Protein AF-0000000085247518 (afdb_homodimer)

Radius of gyration: 34.72 Å; Cα contacts (8 Å, |Δi|>4): 1775; chains: 2; bounding box: 110×82×93 Å

Foldseek 3Di:
DDPPPPPPPPPPQPPVRVVCVVPVVPPPPPPPPDPPPPDDPPPPPPPPPPPPPPPPPAQDDDPVDWDDADDAFDQDWPDDFAFDPPCLVDLDQDALQVLLCLLVPQVQLQLQQVQLQQQLVVVVVVVDDDDDDRADSLNSLLLLLVLLVCLVPPDPDLLQQQDDPDPSHDDPNVVLDHSRHSVSSLVSGWRAHPVVVVVLVVQPPHPSRDPCRRQVSSQVSNLVSLLRGGAADQFKEKDKDFQAAPAPDPQWAADPPDPRGIGWIKIFIFHQLLQTNHIDTDDDDVPQDPPPDDLLSSVVVGDDCVRTPARHEYEYEQVNDDLVSQVVCVVVRYWYKYWHDPPDPPPDPHNDSDLKDWEWDDDVHITIMITSRFIHAPQDWDWDQDPPDVDTDTDTDGDGPRVVVNVSRHCSNVVNNVQLVSRQSDDHDNDRSVSVVSVSSSSSSSNSLSSSVSSCVVSVHDHDDSVRSSVSNSCVSSVHDPPPCPVLPQDKDFQDPPDDDPCCQPVQWAQAPPPRDTARIAGPNPRGGFHDDPVGGRSCVVVVPVVPPPD/DDPPPPPDPPPPQPPVRVVCVVPVVPPPPPPPPDDPPPDDPPPPPPPPPPPPPPPPPAQADDQVDWDDADDAFDQDWPDDFAFDPPCLVDLDQDALQVLLCLLVPQVQLQLQQVQLQQQLVVVVVVVDDDDDDRADSLNSLLLLLVLLVCLQPPDPDLLQQQDDPDPSHDDPNVVLDHSRHSVSSLVSGWRAHPVVVVVLVVQPPHPSRDPCRRQVSSQVSNLVSLLRGGAADQFKEKDKDFQAAPAPDPQWAADPPDPRGIGWIKIFIFHLLLQTNHIDTDDDDPPQDPPPDDLLSSVVVGDDCVRTPARHEYEYEQVNDDLVSQVVCVVVRYWYKYWHDPPDPPPDPHNDSDLKDWEWDDDVHITIMITSRFIHAPQDWDWDQDPPDVDTDTDTDGDGPRVVVNVSRHCSNVVNNVQLVSRQSDDHDNDRSVSVVSSSSSSSSSNSLSSSVSSCVVSVHDHDDSVRSSVSNSCVSSVHDPPPCPVLPQDKDFQDPPDDDPCCQPVQWAQAPPPRDTARIAGPNPRGGFHPDPVGGRSCVVVVPVVPPPD

pLDDT: mean 78.21, std 22.39, range [20.31, 98.5]

Nearest PDB structures (foldseek):
  6x68-assembly1_C  TM=7.410E-01  e=3.848E-25  Trichoplusia ni
  6x68-assembly1_C  TM=7.404E-01  e=2.885E-25  Trichoplusia ni

Secondary structure (DSSP, 8-state):
--------------HHHHHHHHHGGGTT-----------------------------TT---TTSPPPPP-PPP-EESS-SEEPTTGGG-SSPPPHHHHHHHHT-HHHHHHHHHHHHHHHHHHHHTT------PPPHHHHHHHHHHHHHHHHSB-SSGGGGG--SSTT-BSHHHHHS-HHHHHHHHHH--SS-HHHHHHHHTTTTSTT--TTGGGHHHHHHHHHHHHHHEE--SEEEEEEEEEE-----TTEEE-TTSSS-EEEEEEEEEETTS-EEEEEE---GGG-SSSS-HHHHHHHHH--HHHHEE--EEEE-TTT--HHHHHHHHHTT-EEEEE--TTSTT---SS--TT-EEEEEESSSEEEEEESS--S----EEEEEEEETTEEEEEEEE--HHHHHHHHHTTHHHHHHHHHHHT------S-HHHHHHHHHHHHHHHHHHHHHHHHHHHTTPPPPPHHHHHHHHHHHHHT------------EEESSTT--TTHHHHTS-EE-TTT-SEESEEETTT--B---BTTB-HHHHHHHHTTT---/--------------HHHHHHHHHGGGS------------------------------TT---TTSPPPPP-PPP-EESS-SEEPTTGGG-SSPPPHHHHHHHHT-HHHHHHHHHHHHHHHHHHHHTT------PPPHHHHHHHHHHHHHHHHSB-SSGGGGG--SSTT-BSHHHHHS-HHHHHHHHHH--SS-HHHHHHHHTTTTSTT--TTGGGHHHHHHHHHHHHHHEE--SEEEEEEEEEE-----TTEEE-TTSSS-EEEEEEEEEETTS-EEEEEE---GGG-SSSS-HHHHHHHHH--HHHHEE--EEEE-TTT--HHHHHHHHHTT-EEEEE--TTSTT---SS--TT-EEEEEESSSEEEEEESS--S----EEEEEEEETTEEEEEEEE--HHHHHHHHHTTHHHHHHHHHHHT------S-HHHHHHHHHHHHHHHHHHHHHHHHHHHTTPPPPPHHHHHHHHHHHHHT------------EEESSTT--TTHHHHTS-EE-TTT-SEESEEETTT--B---BTTB-HHHHHHHHTTT---

Solvent-accessible surface area (backbone atoms only — not comparable to full-atom values): 62103 Å² total; per-residue (Å²): 135,78,84,78,80,76,75,82,74,80,82,74,68,50,72,68,55,52,47,52,65,67,58,55,71,67,66,74,72,72,71,80,70,73,74,85,71,81,79,76,86,66,84,75,68,82,64,72,71,64,69,70,71,74,63,78,54,88,47,63,80,55,85,85,53,83,62,81,60,49,88,71,57,67,73,45,55,66,54,73,59,36,66,28,79,68,67,59,70,50,90,63,82,73,52,60,45,65,50,35,36,57,40,60,24,68,67,58,43,44,46,32,31,52,17,17,40,51,39,40,52,53,41,45,73,70,67,48,90,72,89,81,72,80,60,45,60,69,53,50,39,24,52,52,14,48,34,47,44,45,21,51,45,38,56,91,45,80,70,50,47,60,37,62,85,42,66,75,32,42,64,49,55,53,75,62,46,50,60,66,58,52,52,51,50,64,75,26,62,34,52,28,51,60,70,57,46,54,57,44,57,70,31,61,95,45,90,81,34,56,94,54,52,57,42,39,64,57,51,54,49,36,48,51,30,37,50,60,50,36,34,65,62,56,54,26,11,45,45,78,42,64,42,68,53,73,32,91,52,88,48,51,38,76,40,87,90,40,95,55,32,46,14,42,39,29,44,35,34,11,21,65,87,20,40,60,44,41,73,44,74,52,77,62,78,84,75,60,86,81,76,76,45,67,44,45,45,54,51,55,72,66,58,47,53,92,65,53,36,30,27,36,35,42,22,36,45,47,80,48,47,41,65,67,48,46,52,51,37,43,73,68,30,28,33,33,39,23,30,47,57,87,85,48,85,72,66,70,79,52,65,78,52,84,59,50,36,79,44,80,45,78,71,98,53,79,45,37,37,38,25,41,73,46,44,72,69,70,81,35,66,43,79,39,77,36,74,56,82,97,40,77,38,77,41,76,40,80,37,40,44,53,57,56,50,44,70,69,36,47,50,5,45,58,48,31,49,50,59,33,60,71,47,37,45,63,66,95,41,66,48,58,63,56,48,50,49,34,46,51,50,32,50,37,50,50,39,33,54,52,48,49,45,53,51,23,55,75,67,74,44,86,64,72,52,71,67,55,44,49,51,50,27,21,33,57,35,37,72,46,74,54,61,58,67,53,68,70,35,46,23,62,32,47,65,42,80,81,54,63,78,78,42,33,74,59,77,17,34,39,58,11,73,78,84,59,44,80,15,43,25,15,24,62,64,77,64,44,32,23,28,70,42,84,89,45,44,38,44,33,49,52,58,64,53,53,75,72,60,80,119,135,79,83,77,80,78,75,83,74,78,81,73,69,50,73,67,55,52,46,50,68,65,57,57,71,66,66,76,67,74,72,78,70,74,75,86,73,83,78,78,88,66,85,76,67,83,65,71,73,66,68,70,71,72,63,78,55,88,46,63,82,55,86,86,52,84,60,81,60,49,87,70,58,66,73,46,54,66,56,72,59,38,64,27,78,67,67,59,71,50,89,62,85,73,51,61,45,63,51,36,36,56,40,60,24,68,68,57,44,44,45,31,30,52,16,16,39,51,38,40,51,52,41,45,74,70,67,50,90,72,90,82,74,81,59,46,60,69,53,50,39,25,53,51,15,48,36,47,44,45,23,51,46,37,57,92,46,81,71,51,46,60,36,61,84,41,66,75,32,40,63,50,56,50,74,63,46,51,63,65,58,52,51,52,50,64,74,26,60,34,51,27,51,60,70,58,46,54,58,42,59,70,31,60,94,45,89,80,34,56,95,57,52,58,43,40,65,57,53,54,49,37,47,51,30,36,49,60,51,36,33,68,60,56,54,27,10,46,44,79,43,64,43,67,54,73,32,90,53,87,48,51,39,77,41,88,91,41,93,55,31,46,14,41,38,30,43,35,35,11,21,65,86,20,40,59,46,43,72,44,75,54,76,62,77,84,76,60,85,81,77,76,46,67,43,44,46,55,51,54,72,65,59,46,55,90,66,51,35,30,26,35,34,41,24,36,45,48,81,49,47,42,65,67,48,46,52,52,36,43,74,70,31,29,33,33,38,24,30,46,56,87,85,49,86,71,65,70,80,52,63,76,51,83,60,50,37,80,42,79,45,79,71,98,53,78,45,38,35,39,27,41,74,43,43,69,68,70,81,36,65,44,77,37,78,36,73,57,80,98,40,77,37,77,41,77,39,81,37,40,44,54,57,54,50,44,70,69,37,46,50,4,46,58,46,30,48,49,59,34,61,69,48,38,44,65,65,96,42,67,48,57,64,58,48,48,48,34,48,52,50,32,51,37,49,48,37,31,54,53,50,48,45,53,52,24,56,76,67,73,43,88,65,71,51,70,66,56,43,49,51,51,26,21,33,56,35,36,72,47,72,56,62,58,66,54,68,69,36,43,24,62,33,45,65,44,82,83,55,64,78,79,44,35,74,59,76,17,34,40,56,10,74,78,82,58,44,78,15,43,24,15,24,63,61,79,65,45,31,22,28,70,42,84,92,44,44,39,45,33,49,52,59,65,52,54,76,71,60,80,118

Sequence (1102 aa):
MEPQNHGRAKRFYTLAEALELITASDEESRHSSEPDSATSCSSCSTSVRSRPEALPIAGWKTEEEPDSLPSLPHFLPKRRPGVQPPLSEKVDSPSPSDLFKIYLDQAAIKNLCANTNKNAAKNIAASKNFKWADVTVPEMYQYIGLTLYMSTLKLPKMRDFWRTDSIFHVEYPRKVMSRERFLTIAGNMHISDPADDVINDGKKGTDDYDCLYRIRPLYDSLHVACKAVYHPRQELSVDERMVATKARIALKQYIKNKPTKCGIKLFVLSDTTGYTVDFNIYTGRSTMATGKGLSFDAVMSLINKSYLGSGYHIYCDNFYTSPALFLHLHHLGFGACGTYRDARIGIPKTKINGPLLFIKWMDTREVSVCSTLHTAFSGDTVKRMCKVGRKYAAVEVPVPAAVKDYNSYMGGVDLSDQLNGSYSSWRKSRKWYLTVLHHFIDIAMTNTLLLRKELCGKLEQQSMTYQGFLEQLSEELCLVPSQVLGSQHHIPVAIVEGASGSKKATAGCSRCKLCRKCTPFMCEACEVPLCVIVDRNCHKLYHSSTGGTEQMEPQNHGRAKRFYTLAEALELITASDEESRHSSEPDSATSCSSCSTSVRSRPEALPIAGWKTEEEPDSLPSLPHFLPKRRPGVQPPLSEKVDSPSPSDLFKIYLDQAAIKNLCANTNKNAAKNIAASKNFKWADVTVPEMYQYIGLTLYMSTLKLPKMRDFWRTDSIFHVEYPRKVMSRERFLTIAGNMHISDPADDVINDGKKGTDDYDCLYRIRPLYDSLHVACKAVYHPRQELSVDERMVATKARIALKQYIKNKPTKCGIKLFVLSDTTGYTVDFNIYTGRSTMATGKGLSFDAVMSLINKSYLGSGYHIYCDNFYTSPALFLHLHHLGFGACGTYRDARIGIPKTKINGPLLFIKWMDTREVSVCSTLHTAFSGDTVKRMCKVGRKYAAVEVPVPAAVKDYNSYMGGVDLSDQLNGSYSSWRKSRKWYLTVLHHFIDIAMTNTLLLRKELCGKLEQQSMTYQGFLEQLSEELCLVPSQVLGSQHHIPVAIVEGASGSKKATAGCSRCKLCRKCTPFMCEACEVPLCVIVDRNCHKLYHSSTGGTEQ

Organism: Amphiprion ocellaris (NCBI:txid80972)

Structure (mmCIF, N/CA/C/O backbone):
data_AF-0000000085247518-model_v1
#
loop_
_entity.id
_entity.type
_entity.pdbx_description
1 polymer 'PiggyBac transposable element-derived protein domain-containing protein'
#
loop_
_atom_site.group_PDB
_atom_site.id
_atom_site.type_symbol
_atom_site.label_atom_id
_atom_site.label_alt_id
_atom_site.label_comp_id
_atom_site.label_asym_id
_atom_site.label_entity_id
_atom_site.label_seq_id
_atom_site.pdbx_PDB_ins_code
_atom_site.Cartn_x
_atom_site.Cartn_y
_atom_site.Cartn_z
_atom_site.occupancy
_atom_site.B_iso_or_equiv
_atom_site.auth_seq_id
_atom_site.auth_comp_id
_atom_site.auth_asym_id
_atom_site.auth_atom_id
_atom_site.pdbx_PDB_model_num
ATOM 1 N N . MET A 1 1 ? 11.336 24.406 -50.75 1 25.19 1 MET A N 1
ATOM 2 C CA . MET A 1 1 ? 10.828 24.969 -49.5 1 25.19 1 MET A CA 1
ATOM 3 C C . MET A 1 1 ? 10.344 23.875 -48.562 1 25.19 1 MET A C 1
ATOM 5 O O . MET A 1 1 ? 9.398 23.156 -48.875 1 25.19 1 MET A O 1
ATOM 9 N N . GLU A 1 2 ? 11.211 23.234 -47.781 1 28.02 2 GLU A N 1
ATOM 10 C CA . GLU A 1 2 ? 11.078 21.938 -47.125 1 28.02 2 GLU A CA 1
ATOM 11 C C . GLU A 1 2 ? 10.094 22 -45.969 1 28.02 2 GLU A C 1
ATOM 13 O O . GLU A 1 2 ? 10.062 22.984 -45.25 1 28.02 2 GLU A O 1
ATOM 18 N N . PRO A 1 3 ? 8.922 21.234 -46.062 1 31.05 3 PRO A N 1
ATOM 19 C CA . PRO A 1 3 ? 7.797 21.359 -45.125 1 31.05 3 PRO A CA 1
ATOM 20 C C . PRO A 1 3 ? 8.203 21.125 -43.656 1 31.05 3 PRO A C 1
ATOM 22 O O . PRO A 1 3 ? 9.055 20.281 -43.375 1 31.05 3 PRO A O 1
ATOM 25 N N . GLN A 1 4 ? 8.297 22.188 -42.812 1 25.28 4 GLN A N 1
ATOM 26 C CA . GLN A 1 4 ? 8.719 22.375 -41.438 1 25.28 4 GLN A CA 1
ATOM 27 C C . GLN A 1 4 ? 7.867 21.531 -40.5 1 25.28 4 GLN A C 1
ATOM 29 O O . GLN A 1 4 ? 6.645 21.688 -40.438 1 25.28 4 GLN A O 1
ATOM 34 N N . ASN A 1 5 ? 8.242 20.219 -40.344 1 24.66 5 ASN A N 1
ATOM 35 C CA . ASN A 1 5 ? 7.578 19.203 -39.531 1 24.66 5 ASN A CA 1
ATOM 36 C C . ASN A 1 5 ? 7.371 19.656 -38.094 1 24.66 5 ASN A C 1
ATOM 38 O O . ASN A 1 5 ? 8.336 19.938 -37.375 1 24.66 5 ASN A O 1
ATOM 42 N N . HIS A 1 6 ? 6.281 20.422 -37.844 1 25.69 6 HIS A N 1
ATOM 43 C CA . HIS A 1 6 ? 5.844 21 -36.594 1 25.69 6 HIS A CA 1
ATOM 44 C C . HIS A 1 6 ? 5.785 19.953 -35.469 1 25.69 6 HIS A C 1
ATOM 46 O O . HIS A 1 6 ? 5.223 18.875 -35.688 1 25.69 6 HIS A O 1
ATOM 52 N N . GLY A 1 7 ? 6.793 19.875 -34.656 1 24.19 7 GLY A N 1
ATOM 53 C CA . GLY A 1 7 ? 7.086 19.062 -33.469 1 24.19 7 GLY A CA 1
ATOM 54 C C . GLY A 1 7 ? 5.93 18.984 -32.5 1 24.19 7 GLY A C 1
ATOM 55 O O . GLY A 1 7 ? 5.238 19.969 -32.281 1 24.19 7 GLY A O 1
ATOM 56 N N . ARG A 1 8 ? 5.23 17.859 -32.438 1 26.27 8 ARG A N 1
ATOM 57 C CA . ARG A 1 8 ? 4.109 17.516 -31.578 1 26.27 8 ARG A CA 1
ATOM 58 C C . ARG A 1 8 ? 4.367 17.953 -30.141 1 26.27 8 ARG A C 1
ATOM 60 O O . ARG A 1 8 ? 5.32 17.5 -29.516 1 26.27 8 ARG A O 1
ATOM 67 N N . ALA A 1 9 ? 4.062 19.172 -29.672 1 22.75 9 ALA A N 1
ATOM 68 C CA . ALA A 1 9 ? 4.156 19.75 -28.344 1 22.75 9 ALA A CA 1
ATOM 69 C C . ALA A 1 9 ? 3.557 18.812 -27.297 1 22.75 9 ALA A C 1
ATOM 71 O O . ALA A 1 9 ? 2.43 18.344 -27.438 1 22.75 9 ALA A O 1
ATOM 72 N N . LYS A 1 10 ? 4.391 18.156 -26.516 1 27.5 10 LYS A N 1
ATOM 73 C CA . LYS A 1 10 ? 4.109 17.359 -25.328 1 27.5 10 LYS A CA 1
ATOM 74 C C . LYS A 1 10 ? 3.145 18.062 -24.391 1 27.5 10 LYS A C 1
ATOM 76 O O . LYS A 1 10 ? 3.434 19.172 -23.922 1 27.5 10 LYS A O 1
ATOM 81 N N . ARG A 1 11 ? 1.832 17.906 -24.656 1 27.77 11 ARG A N 1
ATOM 82 C CA . ARG A 1 11 ? 0.801 18.516 -23.828 1 27.77 11 ARG A CA 1
ATOM 83 C C . ARG A 1 11 ? 1.028 18.188 -22.359 1 27.77 11 ARG A C 1
ATOM 85 O O . ARG A 1 11 ? 1.105 17.016 -21.984 1 27.77 11 ARG A O 1
ATOM 92 N N . PHE A 1 12 ? 1.761 19 -21.562 1 26.47 12 PHE A N 1
ATOM 93 C CA . PHE A 1 12 ? 1.983 18.969 -20.125 1 26.47 12 PHE A CA 1
ATOM 94 C C . PHE A 1 12 ? 0.664 19.078 -19.375 1 26.47 12 PHE A C 1
ATOM 96 O O . PHE A 1 12 ? -0.169 19.922 -19.688 1 26.47 12 PHE A O 1
ATOM 103 N N . TYR A 1 13 ? 0.063 18.016 -18.953 1 28.7 13 TYR A N 1
ATOM 104 C CA . TYR A 1 13 ? -1.175 18.047 -18.188 1 28.7 13 TYR A CA 1
ATOM 105 C C . TYR A 1 13 ? -0.998 18.844 -16.906 1 28.7 13 TYR A C 1
ATOM 107 O O . TYR A 1 13 ? 0.084 18.844 -16.312 1 28.7 13 TYR A O 1
ATOM 115 N N . THR A 1 14 ? -1.619 19.969 -16.828 1 32.62 14 THR A N 1
ATOM 116 C CA . THR A 1 14 ? -1.635 20.703 -15.57 1 32.62 14 THR A CA 1
ATOM 117 C C . THR A 1 14 ? -2.039 19.797 -14.414 1 32.62 14 THR A C 1
ATOM 119 O O . THR A 1 14 ? -2.613 18.719 -14.633 1 32.62 14 THR A O 1
ATOM 122 N N . LEU A 1 15 ? -1.642 20.156 -13.258 1 27.91 15 LEU A N 1
ATOM 123 C CA . LEU A 1 15 ? -1.955 19.422 -12.031 1 27.91 15 LEU A CA 1
ATOM 124 C C . LEU A 1 15 ? -3.441 19.078 -11.969 1 27.91 15 LEU A C 1
ATOM 126 O O . LEU A 1 15 ? -3.812 17.969 -11.586 1 27.91 15 LEU A O 1
ATOM 130 N N . ALA A 1 16 ? -4.25 20.031 -12.438 1 32.44 16 ALA A N 1
ATOM 131 C CA . ALA A 1 16 ? -5.695 19.812 -12.43 1 32.44 16 ALA A CA 1
ATOM 132 C C . ALA A 1 16 ? -6.086 18.672 -13.352 1 32.44 16 ALA A C 1
ATOM 134 O O . ALA A 1 16 ? -6.91 17.828 -12.992 1 32.44 16 ALA A O 1
ATOM 135 N N . GLU A 1 17 ? -5.488 18.609 -14.555 1 34.44 17 GLU A N 1
ATOM 136 C CA . GLU A 1 17 ? -5.84 17.562 -15.516 1 34.44 17 GLU A CA 1
ATOM 137 C C . GLU A 1 17 ? -5.371 16.203 -15.039 1 34.44 17 GLU A C 1
ATOM 139 O O . GLU A 1 17 ? -6.074 15.203 -15.211 1 34.44 17 GLU A O 1
ATOM 144 N N . ALA A 1 18 ? -4.199 16.203 -14.445 1 31.11 18 ALA A N 1
ATOM 145 C CA . ALA A 1 18 ? -3.67 14.945 -13.93 1 31.11 18 ALA A CA 1
ATOM 146 C C . ALA A 1 18 ? -4.543 14.406 -12.797 1 31.11 18 ALA A C 1
ATOM 148 O O . ALA A 1 18 ? -4.797 13.203 -12.719 1 31.11 18 ALA A O 1
ATOM 149 N N . LEU A 1 19 ? -4.996 15.242 -11.969 1 29.14 19 LEU A N 1
ATOM 150 C CA . LEU A 1 19 ? -5.863 14.844 -10.859 1 29.14 19 LEU A CA 1
ATOM 151 C C . LEU A 1 19 ? -7.227 14.391 -11.375 1 29.14 19 LEU A C 1
ATOM 153 O O . LEU A 1 19 ? -7.828 13.477 -10.812 1 29.14 19 LEU A O 1
ATOM 157 N N . GLU A 1 20 ? -7.766 14.984 -12.422 1 31.7 20 GLU A N 1
ATOM 158 C CA . GLU A 1 20 ? -9.016 14.539 -13.016 1 31.7 20 GLU A CA 1
ATOM 159 C C . GLU A 1 20 ? -8.906 13.102 -13.523 1 31.7 20 GLU A C 1
ATOM 161 O O . GLU A 1 20 ? -9.875 12.336 -13.453 1 31.7 20 GLU A O 1
ATOM 166 N N . LEU A 1 21 ? -7.734 12.797 -14.062 1 29.42 21 LEU A N 1
ATOM 167 C CA . LEU A 1 21 ? -7.578 11.43 -14.539 1 29.42 21 LEU A CA 1
ATOM 168 C C . LEU A 1 21 ? -7.594 10.438 -13.383 1 29.42 21 LEU A C 1
ATOM 170 O O . LEU A 1 21 ? -8.086 9.32 -13.523 1 29.42 21 LEU A O 1
ATOM 174 N N . ILE A 1 22 ? -6.984 10.812 -12.297 1 28.14 22 ILE A N 1
ATOM 175 C CA . ILE A 1 22 ? -6.93 9.852 -11.203 1 28.14 22 ILE A CA 1
ATOM 176 C C . ILE A 1 22 ? -8.281 9.797 -10.5 1 28.14 22 ILE A C 1
ATOM 178 O O . ILE A 1 22 ? -8.742 8.727 -10.109 1 28.14 22 ILE A O 1
ATOM 182 N N . THR A 1 23 ? -8.93 10.938 -10.203 1 28.75 23 THR A N 1
ATOM 183 C CA . THR A 1 23 ? -10.109 11 -9.352 1 28.75 23 THR A CA 1
ATOM 184 C C . THR A 1 23 ? -11.336 10.477 -10.078 1 28.75 23 THR A C 1
ATOM 186 O O . THR A 1 23 ? -12.414 10.367 -9.5 1 28.75 23 THR A O 1
ATOM 189 N N . ALA A 1 24 ? -11.336 10.523 -11.367 1 27.2 24 ALA A N 1
ATOM 190 C CA . ALA A 1 24 ? -12.633 10.266 -11.977 1 27.2 24 ALA A CA 1
ATOM 191 C C . ALA A 1 24 ? -13.156 8.875 -11.594 1 27.2 24 ALA A C 1
ATOM 193 O O . ALA A 1 24 ? -14.297 8.531 -11.906 1 27.2 24 ALA A O 1
ATOM 194 N N . SER A 1 25 ? -12.273 8.023 -11.234 1 25.19 25 SER A N 1
ATOM 195 C CA . SER A 1 25 ? -12.906 6.711 -11.297 1 25.19 25 SER A CA 1
ATOM 196 C C . SER A 1 25 ? -13.844 6.492 -10.117 1 25.19 25 SER A C 1
ATOM 198 O O . SER A 1 25 ? -14.406 5.406 -9.953 1 25.19 25 SER A O 1
ATOM 200 N N . ASP A 1 26 ? -13.75 7.402 -9.125 1 23.75 26 ASP A N 1
ATOM 201 C CA . ASP A 1 26 ? -14.531 6.984 -7.961 1 23.75 26 ASP A CA 1
ATOM 202 C C . ASP A 1 26 ? -16.031 7.113 -8.234 1 23.75 26 ASP A C 1
ATOM 204 O O . ASP A 1 26 ? -16.859 6.789 -7.379 1 23.75 26 ASP A O 1
ATOM 208 N N . GLU A 1 27 ? -16.422 7.953 -9.18 1 23.14 27 GLU A N 1
ATOM 209 C CA . GLU A 1 27 ? -17.828 8.344 -9.047 1 23.14 27 GLU A CA 1
ATOM 210 C C . GLU A 1 27 ? -18.75 7.16 -9.289 1 23.14 27 GLU A C 1
ATOM 212 O O . GLU A 1 27 ? -19.859 7.113 -8.734 1 23.14 27 GLU A O 1
ATOM 217 N N . GLU A 1 28 ? -18.531 6.371 -10.297 1 22.7 28 GLU A N 1
ATOM 218 C CA . GLU A 1 28 ? -19.75 5.711 -10.758 1 22.7 28 GLU A CA 1
ATOM 219 C C . GLU A 1 28 ? -20.141 4.578 -9.82 1 22.7 28 GLU A C 1
ATOM 221 O O . GLU A 1 28 ? -20.297 3.43 -10.242 1 22.7 28 GLU A O 1
ATOM 226 N N . SER A 1 29 ? -19.578 4.465 -8.664 1 23.02 29 SER A N 1
ATOM 227 C CA . SER A 1 29 ? -20.016 3.271 -7.945 1 23.02 29 SER A CA 1
ATOM 228 C C . SER A 1 29 ? -21.5 3.34 -7.605 1 23.02 29 SER A C 1
ATOM 230 O O . SER A 1 29 ? -21.906 4.121 -6.75 1 23.02 29 SER A O 1
ATOM 232 N N . ARG A 1 30 ? -22.469 3.264 -8.68 1 21.25 30 ARG A N 1
ATOM 233 C CA . ARG A 1 30 ? -23.906 3.178 -8.492 1 21.25 30 ARG A CA 1
ATOM 234 C C . ARG A 1 30 ? -24.266 2.117 -7.453 1 21.25 30 ARG A C 1
ATOM 236 O O . ARG A 1 30 ? -23.734 0.999 -7.5 1 21.25 30 ARG A O 1
ATOM 243 N N . HIS A 1 31 ? -24.594 2.469 -6.371 1 21.31 31 HIS A N 1
ATOM 244 C CA . HIS A 1 31 ? -25.219 1.79 -5.238 1 21.31 31 HIS A CA 1
ATOM 245 C C . HIS A 1 31 ? -26.438 0.982 -5.672 1 21.31 31 HIS A C 1
ATOM 247 O O . HIS A 1 31 ? -27.297 0.664 -4.855 1 21.31 31 HIS A O 1
ATOM 253 N N . SER A 1 32 ? -26.547 0.463 -6.984 1 20.78 32 SER A N 1
ATOM 254 C CA . SER A 1 32 ? -27.859 -0.139 -7.145 1 20.78 32 SER A CA 1
ATOM 255 C C . SER A 1 32 ? -28.047 -1.339 -6.219 1 20.78 32 SER A C 1
ATOM 257 O O . SER A 1 32 ? -27.281 -2.311 -6.305 1 20.78 32 SER A O 1
ATOM 259 N N . SER A 1 33 ? -28.484 -1.107 -5.062 1 21.11 33 SER A N 1
ATOM 260 C CA . SER A 1 33 ? -28.844 -2.105 -4.062 1 21.11 33 SER A CA 1
ATOM 261 C C . SER A 1 33 ? -29.891 -3.08 -4.609 1 21.11 33 SER A C 1
ATOM 263 O O . SER A 1 33 ? -30.422 -3.902 -3.869 1 21.11 33 SER A O 1
ATOM 265 N N . GLU A 1 34 ? -30.453 -2.945 -5.855 1 21.59 34 GLU A N 1
ATOM 266 C CA . GLU A 1 34 ? -31.672 -3.76 -5.883 1 21.59 34 GLU A CA 1
ATOM 267 C C . GLU A 1 34 ? -31.344 -5.246 -5.793 1 21.59 34 GLU A C 1
ATOM 269 O O . GLU A 1 34 ? -30.297 -5.688 -6.285 1 21.59 34 GLU A O 1
ATOM 274 N N . PRO A 1 35 ? -32.031 -5.949 -4.906 1 22.67 35 PRO A N 1
ATOM 275 C CA . PRO A 1 35 ? -31.953 -7.395 -4.703 1 22.67 35 PRO A CA 1
ATOM 276 C C . PRO A 1 35 ? -32.125 -8.188 -6 1 22.67 35 PRO A C 1
ATOM 278 O O . PRO A 1 35 ? -32.719 -7.68 -6.957 1 22.67 35 PRO A O 1
ATOM 281 N N . ASP A 1 36 ? -31.281 -9.055 -6.305 1 21 36 ASP A N 1
ATOM 282 C CA . ASP A 1 36 ? -31.172 -10.008 -7.402 1 21 36 ASP A CA 1
ATOM 283 C C . ASP A 1 36 ? -32.469 -10.797 -7.566 1 21 36 ASP A C 1
ATOM 285 O O . ASP A 1 36 ? -32.594 -11.93 -7.094 1 21 36 ASP A O 1
ATOM 289 N N . SER A 1 37 ? -33.75 -10.188 -7.375 1 20.7 37 SER A N 1
ATOM 290 C CA . SER A 1 37 ? -34.844 -11.086 -7.676 1 20.7 37 SER A CA 1
ATOM 291 C C . SER A 1 37 ? -34.75 -11.641 -9.094 1 20.7 37 SER A C 1
ATOM 293 O O . SER A 1 37 ? -34.312 -10.938 -10.008 1 20.7 37 SER A O 1
ATOM 295 N N . ALA A 1 38 ? -34.844 -13 -9.273 1 22.45 38 ALA A N 1
ATOM 296 C CA . ALA A 1 38 ? -34.812 -13.961 -10.367 1 22.45 38 ALA A CA 1
ATOM 297 C C . ALA A 1 38 ? -35.812 -13.594 -11.453 1 22.45 38 ALA A C 1
ATOM 299 O O . ALA A 1 38 ? -36.125 -14.414 -12.32 1 22.45 38 ALA A O 1
ATOM 300 N N . THR A 1 39 ? -36.594 -12.359 -11.438 1 20.64 39 THR A N 1
ATOM 301 C CA . THR A 1 39 ? -37.781 -12.336 -12.312 1 20.64 39 THR A CA 1
ATOM 302 C C . THR A 1 39 ? -37.375 -12.57 -13.766 1 20.64 39 THR A C 1
ATOM 304 O O . THR A 1 39 ? -36.281 -12.188 -14.172 1 20.64 39 THR A O 1
ATOM 307 N N . SER A 1 40 ? -38.219 -13.375 -14.57 1 21 40 SER A N 1
ATOM 308 C CA . SER A 1 40 ? -38.438 -13.93 -15.906 1 21 40 SER A CA 1
ATOM 309 C C . SER A 1 40 ? -38.25 -12.859 -16.984 1 21 40 SER A C 1
ATOM 311 O O . SER A 1 40 ? -38.438 -11.672 -16.719 1 21 40 SER A O 1
ATOM 313 N N . CYS A 1 41 ? -37.594 -13.234 -18.094 1 20.52 41 CYS A N 1
ATOM 314 C CA . CYS A 1 41 ? -37.125 -12.578 -19.312 1 20.52 41 CYS A CA 1
ATOM 315 C C . CYS A 1 41 ? -38.281 -11.945 -20.062 1 20.52 41 CYS A C 1
ATOM 317 O O . CYS A 1 41 ? -38.656 -12.391 -21.156 1 20.52 41 CYS A O 1
ATOM 319 N N . SER A 1 42 ? -39.531 -11.797 -19.453 1 21.12 42 SER A N 1
ATOM 320 C CA . SER A 1 42 ? -40.625 -11.414 -20.359 1 21.12 42 SER A CA 1
ATOM 321 C C . SER A 1 42 ? -40.188 -10.242 -21.25 1 21.12 42 SER A C 1
ATOM 323 O O . SER A 1 42 ? -39.25 -9.523 -20.922 1 21.12 42 SER A O 1
ATOM 325 N N . SER A 1 43 ? -40.969 -10.094 -22.469 1 23.05 43 SER A N 1
ATOM 326 C CA . SER A 1 43 ? -41 -9.164 -23.594 1 23.05 43 SER A CA 1
ATOM 327 C C . SER A 1 43 ? -40.906 -7.719 -23.109 1 23.05 43 SER A C 1
ATOM 329 O O . SER A 1 43 ? -41.781 -7.207 -22.438 1 23.05 43 SER A O 1
ATOM 331 N N . CYS A 1 44 ? -39.75 -7.398 -22.688 1 22.53 44 CYS A N 1
ATOM 332 C CA . CYS A 1 44 ? -39.531 -6.07 -22.125 1 22.53 44 CYS A CA 1
ATOM 333 C C . CYS A 1 44 ? -40 -4.988 -23.094 1 22.53 44 CYS A C 1
ATOM 335 O O . CYS A 1 44 ? -39.344 -4.766 -24.125 1 22.53 44 CYS A O 1
ATOM 337 N N . SER A 1 45 ? -41.406 -5.016 -23.438 1 23.16 45 SER A N 1
ATOM 338 C CA . SER A 1 45 ? -41.969 -3.871 -24.125 1 23.16 45 SER A CA 1
ATOM 339 C C . SER A 1 45 ? -41.312 -2.568 -23.703 1 23.16 45 SER A C 1
ATOM 341 O O . SER A 1 45 ? -40.875 -2.441 -22.547 1 23.16 45 SER A O 1
ATOM 343 N N . THR A 1 46 ? -40.781 -1.862 -24.703 1 26.16 46 THR A N 1
ATOM 344 C CA . THR A 1 46 ? -40.156 -0.543 -24.734 1 26.16 46 THR A CA 1
ATOM 345 C C . THR A 1 46 ? -40.938 0.449 -23.875 1 26.16 46 THR A C 1
ATOM 347 O O . THR A 1 46 ? -41.719 1.247 -24.406 1 26.16 46 THR A O 1
ATOM 350 N N . SER A 1 47 ? -41.781 -0.093 -22.906 1 24.89 47 SER A N 1
ATOM 351 C CA . SER A 1 47 ? -42.562 0.982 -22.328 1 24.89 47 SER A CA 1
ATOM 352 C C . SER A 1 47 ? -41.688 2.088 -21.766 1 24.89 47 SER A C 1
ATOM 354 O O . SER A 1 47 ? -40.75 1.818 -21.016 1 24.89 47 SER A O 1
ATOM 356 N N . VAL A 1 48 ? -41.562 3.158 -22.625 1 27.2 48 VAL A N 1
ATOM 357 C CA . VAL A 1 48 ? -41.062 4.469 -22.25 1 27.2 48 VAL A CA 1
ATOM 358 C C . VAL A 1 48 ? -41.469 4.785 -20.812 1 27.2 48 VAL A C 1
ATOM 360 O O . VAL A 1 48 ? -42.656 4.922 -20.516 1 27.2 48 VAL A O 1
ATOM 363 N N . ARG A 1 49 ? -40.969 4.035 -19.875 1 26.53 49 ARG A N 1
ATOM 364 C CA . ARG A 1 49 ? -41.344 4.398 -18.516 1 26.53 49 ARG A CA 1
ATOM 365 C C . ARG A 1 49 ? -41.469 5.91 -18.359 1 26.53 49 ARG A C 1
ATOM 367 O O . ARG A 1 49 ? -40.531 6.652 -18.641 1 26.53 49 ARG A O 1
ATOM 374 N N . SER A 1 50 ? -42.688 6.383 -18.734 1 26.47 50 SER A N 1
ATOM 375 C CA . SER A 1 50 ? -43 7.793 -18.578 1 26.47 50 SER A CA 1
ATOM 376 C C . SER A 1 50 ? -42.344 8.375 -17.328 1 26.47 50 SER A C 1
ATOM 378 O O . SER A 1 50 ? -42.219 7.695 -16.312 1 26.47 50 SER A O 1
ATOM 380 N N . ARG A 1 51 ? -41.375 9.203 -17.5 1 29.94 51 ARG A N 1
ATOM 381 C CA . ARG A 1 51 ? -40.875 10.055 -16.438 1 29.94 51 ARG A CA 1
ATOM 382 C C . ARG A 1 51 ? -42 10.383 -15.43 1 29.94 51 ARG A C 1
ATOM 384 O O . ARG A 1 51 ? -43.031 10.938 -15.797 1 29.94 51 ARG A O 1
ATOM 391 N N . PRO A 1 52 ? -42.25 9.43 -14.461 1 31.08 52 PRO A N 1
ATOM 392 C CA . PRO A 1 52 ? -43.344 9.945 -13.625 1 31.08 52 PRO A CA 1
ATOM 393 C C . PRO A 1 52 ? -43.312 11.461 -13.5 1 31.08 52 PRO A C 1
ATOM 395 O O . PRO A 1 52 ? -42.25 12.07 -13.508 1 31.08 52 PRO A O 1
ATOM 398 N N . GLU A 1 53 ? -44.219 12.141 -14.188 1 31.28 53 GLU A N 1
ATOM 399 C CA . GLU A 1 53 ? -44.406 13.562 -13.906 1 31.28 53 GLU A CA 1
ATOM 400 C C . GLU A 1 53 ? -44.031 13.891 -12.461 1 31.28 53 GLU A C 1
ATOM 402 O O . GLU A 1 53 ? -44.562 13.273 -11.531 1 31.28 53 GLU A O 1
ATOM 407 N N . ALA A 1 54 ? -42.781 14.195 -12.188 1 35.09 54 ALA A N 1
ATOM 408 C CA . ALA A 1 54 ? -42.438 14.695 -10.859 1 35.09 54 ALA A CA 1
ATOM 409 C C . ALA A 1 54 ? -43.625 15.438 -10.234 1 35.09 54 ALA A C 1
ATOM 411 O O . ALA A 1 54 ? -44.094 16.438 -10.781 1 35.09 54 ALA A O 1
ATOM 412 N N . LEU A 1 55 ? -44.562 14.719 -9.805 1 34.38 55 LEU A N 1
ATOM 413 C CA . LEU A 1 55 ? -45.531 15.484 -9.031 1 34.38 55 LEU A CA 1
ATOM 414 C C . LEU A 1 55 ? -44.844 16.625 -8.273 1 34.38 55 LEU A C 1
ATOM 416 O O . LEU A 1 55 ? -43.75 16.453 -7.75 1 34.38 55 LEU A O 1
ATOM 420 N N . PRO A 1 56 ? -45.062 17.875 -8.641 1 39.78 56 PRO A N 1
ATOM 421 C CA . PRO A 1 56 ? -44.562 18.953 -7.809 1 39.78 56 PRO A CA 1
ATOM 422 C C . PRO A 1 56 ? -44.594 18.625 -6.316 1 39.78 56 PRO A C 1
ATOM 424 O O . PRO A 1 56 ? -45.625 18.312 -5.77 1 39.78 56 PRO A O 1
ATOM 427 N N . ILE A 1 57 ? -43.719 17.719 -5.922 1 44.81 57 ILE A N 1
ATOM 428 C CA . ILE A 1 57 ? -43.719 17.531 -4.477 1 44.81 57 ILE A CA 1
ATOM 429 C C . ILE A 1 57 ? -43.938 18.859 -3.773 1 44.81 57 ILE A C 1
ATOM 431 O O . ILE A 1 57 ? -43.281 19.859 -4.098 1 44.81 57 ILE A O 1
ATOM 435 N N . ALA A 1 58 ? -44.938 19.094 -3.074 1 46.62 58 ALA A N 1
ATOM 436 C CA . ALA A 1 58 ? -45.312 20.203 -2.213 1 46.62 58 ALA A CA 1
ATOM 437 C C . ALA A 1 58 ? -44.094 20.688 -1.396 1 46.62 58 ALA A C 1
ATOM 439 O O . ALA A 1 58 ? -43.469 19.891 -0.709 1 46.62 58 ALA A O 1
ATOM 440 N N . GLY A 1 59 ? -43.406 21.828 -1.887 1 55.16 59 GLY A N 1
ATOM 441 C CA . GLY A 1 59 ? -42.344 22.5 -1.12 1 55.16 59 GLY A CA 1
ATOM 442 C C . GLY A 1 59 ? -41.094 22.75 -1.921 1 55.16 59 GLY A C 1
ATOM 443 O O . GLY A 1 59 ? -40.219 23.484 -1.473 1 55.16 59 GLY A O 1
ATOM 444 N N . TRP A 1 60 ? -40.938 22.016 -3.004 1 61.47 60 TRP A N 1
ATOM 445 C CA . TRP A 1 60 ? -39.719 22.234 -3.744 1 61.47 60 TRP A CA 1
ATOM 446 C C . TRP A 1 60 ? -39.938 23.172 -4.926 1 61.47 60 TRP A C 1
ATOM 448 O O . TRP A 1 60 ? -40.938 23.062 -5.625 1 61.47 60 TRP A O 1
ATOM 458 N N . LYS A 1 61 ? -39.219 24.234 -5.094 1 63.12 61 LYS A N 1
ATOM 459 C CA . LYS A 1 61 ? -39.25 25.109 -6.254 1 63.12 61 LYS A CA 1
ATOM 460 C C . LYS A 1 61 ? -38.594 24.453 -7.465 1 63.12 61 LYS A C 1
ATOM 462 O O . LYS A 1 61 ? -37.719 23.609 -7.316 1 63.12 61 LYS A O 1
ATOM 467 N N . THR A 1 62 ? -39.25 24.625 -8.625 1 60.03 62 THR A N 1
ATOM 468 C CA . THR A 1 62 ? -38.688 24.109 -9.867 1 60.03 62 THR A CA 1
ATOM 469 C C . THR A 1 62 ? -37.812 25.141 -10.547 1 60.03 62 THR A C 1
ATOM 471 O O . THR A 1 62 ? -37.656 26.266 -10.039 1 60.03 62 THR A O 1
ATOM 474 N N . GLU A 1 63 ? -37.094 24.891 -11.648 1 61.66 63 GLU A N 1
ATOM 475 C CA . GLU A 1 63 ? -36.188 25.703 -12.414 1 61.66 63 GLU A CA 1
ATOM 476 C C . GLU A 1 63 ? -36.844 27.016 -12.836 1 61.66 63 GLU A C 1
ATOM 478 O O . GLU A 1 63 ? -36.156 28.031 -13.047 1 61.66 63 GLU A O 1
ATOM 483 N N . GLU A 1 64 ? -38.062 26.984 -12.945 1 60.47 64 GLU A N 1
ATOM 484 C CA . GLU A 1 64 ? -38.781 28.141 -13.477 1 60.47 64 GLU A CA 1
ATOM 485 C C . GLU A 1 64 ? -39.031 29.188 -12.391 1 60.47 64 GLU A C 1
ATOM 487 O O . GLU A 1 64 ? -39.406 30.328 -12.68 1 60.47 64 GLU A O 1
ATOM 492 N N . GLU A 1 65 ? -38.812 28.828 -11.164 1 62.19 65 GLU A N 1
ATOM 493 C CA . GLU A 1 65 ? -39.031 29.766 -10.062 1 62.19 65 GLU A CA 1
ATOM 494 C C . GLU A 1 65 ? -37.688 30.312 -9.539 1 62.19 65 GLU A C 1
ATOM 496 O O . GLU A 1 65 ? -36.938 29.594 -8.891 1 62.19 65 GLU A O 1
ATOM 501 N N . PRO A 1 66 ? -37.375 31.625 -9.898 1 63.28 66 PRO A N 1
ATOM 502 C CA . PRO A 1 66 ? -36.094 32.188 -9.492 1 63.28 66 PRO A CA 1
ATOM 503 C C . PRO A 1 66 ? -35.938 32.281 -7.977 1 63.28 66 PRO A C 1
ATOM 505 O O . PRO A 1 66 ? -36.938 32.531 -7.273 1 63.28 66 PRO A O 1
ATOM 508 N N . ASP A 1 67 ? -34.844 31.797 -7.461 1 67.25 67 ASP A N 1
ATOM 509 C CA . ASP A 1 67 ? -34.5 31.922 -6.047 1 67.25 67 ASP A CA 1
ATOM 510 C C . ASP A 1 67 ? -33.719 33.219 -5.777 1 67.25 67 ASP A C 1
ATOM 512 O O . ASP A 1 67 ? -33.156 33.812 -6.699 1 67.25 67 ASP A O 1
ATOM 516 N N . SER A 1 68 ? -34.062 33.906 -4.648 1 65.38 68 SER A N 1
ATOM 517 C CA . SER A 1 68 ? -33.281 35.062 -4.25 1 65.38 68 SER A CA 1
ATOM 518 C C . SER A 1 68 ? -31.984 34.625 -3.561 1 65.38 68 SER A C 1
ATOM 520 O O . SER A 1 68 ? -31.984 33.719 -2.744 1 65.38 68 SER A O 1
ATOM 522 N N . LEU A 1 69 ? -30.891 35.094 -4.105 1 65.5 69 LEU A N 1
ATOM 523 C CA . LEU A 1 69 ? -29.594 34.844 -3.512 1 65.5 69 LEU A CA 1
ATOM 524 C C . LEU A 1 69 ? -29.453 35.531 -2.16 1 65.5 69 LEU A C 1
ATOM 526 O O . LEU A 1 69 ? -29.766 36.719 -2.029 1 65.5 69 LEU A O 1
ATOM 530 N N . PRO A 1 70 ? -29.156 34.688 -1.194 1 65.69 70 PRO A N 1
ATOM 531 C CA . PRO A 1 70 ? -28.812 35.375 0.053 1 65.69 70 PRO A CA 1
ATOM 532 C C . PRO A 1 70 ? -27.641 36.344 -0.111 1 65.69 70 PRO A C 1
ATOM 534 O O . PRO A 1 70 ? -26.844 36.219 -1.037 1 65.69 70 PRO A O 1
ATOM 537 N N . SER A 1 71 ? -27.656 37.5 0.495 1 72.56 71 SER A N 1
ATOM 538 C CA . SER A 1 71 ? -26.562 38.438 0.48 1 72.56 71 SER A CA 1
ATOM 539 C C . SER A 1 71 ? -25.266 37.781 0.971 1 72.56 71 SER A C 1
ATOM 541 O O . SER A 1 71 ? -25.219 37.25 2.074 1 72.56 71 SER A O 1
ATOM 543 N N . LEU A 1 72 ? -24.344 37.656 0.042 1 76.94 72 LEU A N 1
ATOM 544 C CA . LEU A 1 72 ? -23.062 37.062 0.407 1 76.94 72 LEU A CA 1
ATOM 545 C C . LEU A 1 72 ? -22.094 38.125 0.899 1 76.94 72 LEU A C 1
ATOM 547 O O . LEU A 1 72 ? -22.016 39.219 0.313 1 76.94 72 LEU A O 1
ATOM 551 N N . PRO A 1 73 ? -21.5 37.844 2.07 1 81.62 73 PRO A N 1
ATOM 552 C CA . PRO A 1 73 ? -20.469 38.781 2.52 1 81.62 73 PRO A CA 1
ATOM 553 C C . PRO A 1 73 ? -19.312 38.906 1.538 1 81.62 73 PRO A C 1
ATOM 555 O O . PRO A 1 73 ? -19 37.969 0.815 1 81.62 73 PRO A O 1
ATOM 558 N N . HIS A 1 74 ? -18.781 40.094 1.466 1 90.62 74 HIS A N 1
ATOM 559 C CA . HIS A 1 74 ? -17.594 40.344 0.653 1 90.62 74 HIS A CA 1
ATOM 560 C C . HIS A 1 74 ? -16.391 39.562 1.194 1 90.62 74 HIS A C 1
ATOM 562 O O . HIS A 1 74 ? -16.219 39.438 2.41 1 90.62 74 HIS A O 1
ATOM 568 N N . PHE A 1 75 ? -15.641 39.125 0.311 1 95.19 75 PHE A N 1
ATOM 569 C CA . PHE A 1 75 ? -14.43 38.406 0.695 1 95.19 75 PHE A CA 1
ATOM 570 C C . PHE A 1 75 ? -13.383 39.375 1.249 1 95.19 75 PHE A C 1
ATOM 572 O O . PHE A 1 75 ? -12.758 40.125 0.495 1 95.19 75 PHE A O 1
ATOM 579 N N . LEU A 1 76 ? -13.219 39.406 2.523 1 95.44 76 LEU A N 1
ATOM 580 C CA . LEU A 1 76 ? -12.273 40.25 3.246 1 95.44 76 LEU A CA 1
ATOM 581 C C . LEU A 1 76 ? -11.391 39.438 4.164 1 95.44 76 LEU A C 1
ATOM 583 O O . LEU A 1 76 ? -11.586 39.406 5.383 1 95.44 76 LEU A O 1
ATOM 587 N N . PRO A 1 77 ? -10.367 38.812 3.578 1 96.38 77 PRO A N 1
ATOM 588 C CA . PRO A 1 77 ? -9.453 38.031 4.398 1 96.38 77 PRO A CA 1
ATOM 589 C C . PRO A 1 77 ? -8.602 38.875 5.34 1 96.38 77 PRO A C 1
ATOM 591 O O . PRO A 1 77 ? -8.312 40.031 5.035 1 96.38 77 PRO A O 1
ATOM 594 N N . LYS A 1 78 ? -8.195 38.344 6.465 1 95.94 78 LYS A N 1
ATOM 595 C CA . LYS A 1 78 ? -7.395 39.062 7.449 1 95.94 78 LYS A CA 1
ATOM 596 C C . LYS A 1 78 ? -6.02 39.406 6.887 1 95.94 78 LYS A C 1
ATOM 598 O O . LYS A 1 78 ? -5.438 40.438 7.25 1 95.94 78 LYS A O 1
ATOM 603 N N . ARG A 1 79 ? -5.516 38.531 6.109 1 96.25 79 ARG A N 1
ATOM 604 C CA . ARG A 1 79 ? -4.25 38.719 5.41 1 96.25 79 ARG A CA 1
ATOM 605 C C . ARG A 1 79 ? -4.391 38.406 3.926 1 96.25 79 ARG A C 1
ATOM 607 O O . ARG A 1 79 ? -5.34 37.719 3.516 1 96.25 79 ARG A O 1
ATOM 614 N N . ARG A 1 80 ? -3.482 38.938 3.156 1 95.44 80 ARG A N 1
ATOM 615 C CA . ARG A 1 80 ? -3.518 38.625 1.729 1 95.44 80 ARG A CA 1
ATOM 616 C C . ARG A 1 80 ? -3.359 37.125 1.486 1 95.44 80 ARG A C 1
ATOM 618 O O . ARG A 1 80 ? -2.416 36.5 1.983 1 95.44 80 ARG A O 1
ATOM 625 N N . PRO A 1 81 ? -4.254 36.531 0.765 1 96.38 81 PRO A N 1
ATOM 626 C CA . PRO A 1 81 ? -4.141 35.094 0.507 1 96.38 81 PRO A CA 1
ATOM 627 C C . PRO A 1 81 ? -2.844 34.75 -0.215 1 96.38 81 PRO A C 1
ATOM 629 O O . PRO A 1 81 ? -2.359 35.5 -1.05 1 96.38 81 PRO A O 1
ATOM 632 N N . GLY A 1 82 ? -2.355 33.562 0.102 1 95.56 82 GLY A N 1
ATOM 633 C CA . GLY A 1 82 ? -1.101 33.094 -0.477 1 95.56 82 GLY A CA 1
ATOM 634 C C . GLY A 1 82 ? 0.035 33.031 0.528 1 95.56 82 GLY A C 1
ATOM 635 O O . GLY A 1 82 ? -0.201 33 1.737 1 95.56 82 GLY A O 1
ATOM 636 N N . VAL A 1 83 ? 1.241 32.938 -0.074 1 95.31 83 VAL A N 1
ATOM 637 C CA . VAL A 1 83 ? 2.43 32.875 0.77 1 95.31 83 VAL A CA 1
ATOM 638 C C . VAL A 1 83 ? 2.611 34.219 1.503 1 95.31 83 VAL A C 1
ATOM 640 O O . VAL A 1 83 ? 2.445 35.281 0.913 1 95.31 83 VAL A O 1
ATOM 643 N N . GLN A 1 84 ? 2.957 34.125 2.74 1 95.69 84 GLN A N 1
ATOM 644 C CA . GLN A 1 84 ? 3.033 35.312 3.59 1 95.69 84 GLN A CA 1
ATOM 645 C C . GLN A 1 84 ? 4.457 35.844 3.656 1 95.69 84 GLN A C 1
ATOM 647 O O . GLN A 1 84 ? 5.418 35.125 3.439 1 95.69 84 GLN A O 1
ATOM 652 N N . PRO A 1 85 ? 4.578 37.188 3.902 1 92.06 85 PRO A N 1
ATOM 653 C CA . PRO A 1 85 ? 5.914 37.719 4.168 1 92.06 85 PRO A CA 1
ATOM 654 C C . PRO A 1 85 ? 6.551 37.156 5.422 1 92.06 85 PRO A C 1
ATOM 656 O O . PRO A 1 85 ? 5.848 36.781 6.367 1 92.06 85 PRO A O 1
ATOM 659 N N . PRO A 1 86 ? 7.809 36.969 5.352 1 91.25 86 PRO A N 1
ATOM 660 C CA . PRO A 1 86 ? 8.797 37.5 4.395 1 91.25 86 PRO A CA 1
ATOM 661 C C . PRO A 1 86 ? 9.039 36.531 3.236 1 91.25 86 PRO A C 1
ATOM 663 O O . PRO A 1 86 ? 9.766 36.875 2.297 1 91.25 86 PRO A O 1
ATOM 666 N N . LEU A 1 87 ? 8.5 35.406 3.311 1 90.12 87 LEU A N 1
ATOM 667 C CA . LEU A 1 87 ? 8.758 34.406 2.289 1 90.12 87 LEU A CA 1
ATOM 668 C C . LEU A 1 87 ? 8.297 34.906 0.919 1 90.12 87 LEU A C 1
ATOM 670 O O . LEU A 1 87 ? 8.938 34.625 -0.094 1 90.12 87 LEU A O 1
ATOM 674 N N . SER A 1 88 ? 7.23 35.625 0.888 1 89.44 88 SER A N 1
ATOM 675 C CA . SER A 1 88 ? 6.652 36.094 -0.366 1 89.44 88 SER A CA 1
ATOM 676 C C . SER A 1 88 ? 7.535 37.125 -1.024 1 89.44 88 SER A C 1
ATOM 678 O O . SER A 1 88 ? 7.395 37.406 -2.217 1 89.44 88 SER A O 1
ATOM 680 N N . GLU A 1 89 ? 8.383 37.688 -0.219 1 87.94 89 GLU A N 1
ATOM 681 C CA . GLU A 1 89 ? 9.203 38.781 -0.716 1 87.94 89 GLU A CA 1
ATOM 682 C C . GLU A 1 89 ? 10.578 38.281 -1.167 1 87.94 89 GLU A C 1
ATOM 684 O O . GLU A 1 89 ? 11.367 39.062 -1.722 1 87.94 89 GLU A O 1
ATOM 689 N N . LYS A 1 90 ? 10.789 37.062 -0.947 1 83.69 90 LYS A N 1
ATOM 690 C CA . LYS A 1 90 ? 12.086 36.531 -1.356 1 83.69 90 LYS A CA 1
ATOM 691 C C . LYS A 1 90 ? 12.211 36.5 -2.877 1 83.69 90 LYS A C 1
ATOM 693 O O . LYS A 1 90 ? 11.234 36.219 -3.578 1 83.69 90 LYS A O 1
ATOM 698 N N . VAL A 1 91 ? 13.391 36.812 -3.311 1 76.31 91 VAL A N 1
ATOM 699 C CA . VAL A 1 91 ? 13.648 36.906 -4.746 1 76.31 91 VAL A CA 1
ATOM 700 C C . VAL A 1 91 ? 14.023 35.531 -5.285 1 76.31 91 VAL A C 1
ATOM 702 O O . VAL A 1 91 ? 13.859 35.25 -6.48 1 76.31 91 VAL A O 1
ATOM 705 N N . ASP A 1 92 ? 14.672 34.75 -4.449 1 81.12 92 ASP A N 1
ATOM 706 C CA . ASP A 1 92 ? 15.023 33.375 -4.859 1 81.12 92 ASP A CA 1
ATOM 707 C C . ASP A 1 92 ? 14.211 32.344 -4.09 1 81.12 92 ASP A C 1
ATOM 709 O O . ASP A 1 92 ? 13.828 32.594 -2.943 1 81.12 92 ASP A O 1
ATOM 713 N N . SER A 1 93 ? 13.938 31.359 -4.742 1 81.94 93 SER A N 1
ATOM 714 C CA . SER A 1 93 ? 13.18 30.312 -4.086 1 81.94 93 SER A CA 1
ATOM 715 C C . SER A 1 93 ? 14.016 29.594 -3.031 1 81.94 93 SER A C 1
ATOM 717 O O . SER A 1 93 ? 15.094 29.078 -3.336 1 81.94 93 SER A O 1
ATOM 719 N N . PRO A 1 94 ? 13.586 29.688 -1.844 1 89.88 94 PRO A N 1
ATOM 720 C CA . PRO A 1 94 ? 14.312 28.969 -0.802 1 89.88 94 PRO A CA 1
ATOM 721 C C . PRO A 1 94 ? 14.406 27.469 -1.086 1 89.88 94 PRO A C 1
ATOM 723 O O . PRO A 1 94 ? 13.625 26.938 -1.878 1 89.88 94 PRO A O 1
ATOM 726 N N . SER A 1 95 ? 15.391 26.844 -0.488 1 93.12 95 SER A N 1
ATOM 727 C CA . SER A 1 95 ? 15.539 25.406 -0.648 1 93.12 95 SER A CA 1
ATOM 728 C C . SER A 1 95 ? 14.406 24.656 0.048 1 93.12 95 SER A C 1
ATOM 730 O O . SER A 1 95 ? 13.789 25.172 0.98 1 93.12 95 SER A O 1
ATOM 732 N N . PRO A 1 96 ? 14.148 23.453 -0.386 1 95.56 96 PRO A N 1
ATOM 733 C CA . PRO A 1 96 ? 13.117 22.641 0.265 1 95.56 96 PRO A CA 1
ATOM 734 C C . PRO A 1 96 ? 13.336 22.484 1.769 1 95.56 96 PRO A C 1
ATOM 736 O O . PRO A 1 96 ? 12.383 22.562 2.549 1 95.56 96 PRO A O 1
ATOM 739 N N . SER A 1 97 ? 14.562 22.312 2.191 1 96.62 97 SER A N 1
ATOM 740 C CA . SER A 1 97 ? 14.852 22.156 3.611 1 96.62 97 SER A CA 1
ATOM 741 C C . SER A 1 97 ? 14.594 23.438 4.387 1 96.62 97 SER A C 1
ATOM 743 O O . SER A 1 97 ? 14.117 23.391 5.523 1 96.62 97 SER A O 1
ATOM 745 N N . ASP A 1 98 ? 14.938 24.578 3.789 1 95.31 98 ASP A N 1
ATOM 746 C CA . ASP A 1 98 ? 14.672 25.859 4.438 1 95.31 98 ASP A CA 1
ATOM 747 C C . ASP A 1 98 ? 13.18 26.062 4.676 1 95.31 98 ASP A C 1
ATOM 749 O O . ASP A 1 98 ? 12.773 26.531 5.738 1 95.31 98 ASP A O 1
ATOM 753 N N . LEU A 1 99 ? 12.453 25.719 3.709 1 96.44 99 LEU A N 1
ATOM 754 C CA . LEU A 1 99 ? 11 25.859 3.832 1 96.44 99 LEU A CA 1
ATOM 755 C C . LEU A 1 99 ? 10.445 24.859 4.84 1 96.44 99 LEU A C 1
ATOM 757 O O . LEU A 1 99 ? 9.578 25.203 5.645 1 96.44 99 LEU A O 1
ATOM 761 N N . PHE A 1 100 ? 10.953 23.609 4.773 1 97.94 100 PHE A N 1
ATOM 762 C CA . PHE A 1 100 ? 10.508 22.562 5.68 1 97.94 100 PHE A CA 1
ATOM 763 C C . PHE A 1 100 ? 10.766 22.953 7.129 1 97.94 100 PHE A C 1
ATOM 765 O O . PHE A 1 100 ? 9.93 22.688 8 1 97.94 100 PHE A O 1
ATOM 772 N N . LYS A 1 101 ? 11.789 23.594 7.379 1 97.31 101 LYS A N 1
ATOM 773 C CA . LYS A 1 101 ? 12.219 23.969 8.727 1 97.31 101 LYS A CA 1
ATOM 774 C C . LYS A 1 101 ? 11.359 25.109 9.281 1 97.31 101 LYS A C 1
ATOM 776 O O . LYS A 1 101 ? 11.477 25.469 10.453 1 97.31 101 LYS A O 1
ATOM 781 N N . ILE A 1 102 ? 10.539 25.609 8.461 1 96.44 102 ILE A N 1
ATOM 782 C CA . ILE A 1 102 ? 9.578 26.594 8.969 1 96.44 102 ILE A CA 1
ATOM 783 C C . ILE A 1 102 ? 8.484 25.875 9.758 1 96.44 102 ILE A C 1
ATOM 785 O O . ILE A 1 102 ? 8.016 26.375 10.773 1 96.44 102 ILE A O 1
ATOM 789 N N . TYR A 1 103 ? 8.086 24.766 9.273 1 97.69 103 TYR A N 1
ATOM 790 C CA . TYR A 1 103 ? 7.023 23.984 9.922 1 97.69 103 TYR A CA 1
ATOM 791 C C . TYR A 1 103 ? 7.559 23.234 11.133 1 97.69 103 TYR A C 1
ATOM 793 O O . TYR A 1 103 ? 6.891 23.172 12.172 1 97.69 103 TYR A O 1
ATOM 801 N N . LEU A 1 104 ? 8.609 22.594 10.938 1 97.12 104 LEU A N 1
ATOM 802 C CA . LEU A 1 104 ? 9.375 22.016 12.039 1 97.12 104 LEU A CA 1
ATOM 803 C C . LEU A 1 104 ? 10.633 22.828 12.312 1 97.12 104 LEU A C 1
ATOM 805 O O . LEU A 1 104 ? 11.742 22.391 11.992 1 97.12 104 LEU A O 1
ATOM 809 N N . ASP A 1 105 ? 10.453 23.875 13.039 1 95.12 105 ASP A N 1
ATOM 810 C CA . ASP A 1 105 ? 11.523 24.844 13.188 1 95.12 105 ASP A CA 1
ATOM 811 C C . ASP A 1 105 ? 12.531 24.406 14.25 1 95.12 105 ASP A C 1
ATOM 813 O O . ASP A 1 105 ? 12.336 23.375 14.906 1 95.12 105 ASP A O 1
ATOM 817 N N . GLN A 1 106 ? 13.484 25.172 14.398 1 95 106 GLN A N 1
ATOM 818 C CA . GLN A 1 106 ? 14.594 24.812 15.273 1 95 106 GLN A CA 1
ATOM 819 C C . GLN A 1 106 ? 14.141 24.688 16.719 1 95 106 GLN A C 1
ATOM 821 O O . GLN A 1 106 ? 14.609 23.812 17.453 1 95 106 GLN A O 1
ATOM 826 N N . ALA A 1 107 ? 13.289 25.562 17.109 1 96.31 107 ALA A N 1
ATOM 827 C CA . ALA A 1 107 ? 12.797 25.516 18.484 1 96.31 107 ALA A CA 1
ATOM 828 C C . ALA A 1 107 ? 12.039 24.219 18.75 1 96.31 107 ALA A C 1
ATOM 830 O O . ALA A 1 107 ? 12.234 23.578 19.781 1 96.31 107 ALA A O 1
ATOM 831 N N . ALA A 1 108 ? 11.164 23.922 17.844 1 97.12 108 ALA A N 1
ATOM 832 C CA . ALA A 1 108 ? 10.391 22.688 17.984 1 97.12 108 ALA A CA 1
ATOM 833 C C . ALA A 1 108 ? 11.305 21.469 18 1 97.12 108 ALA A C 1
ATOM 835 O O . ALA A 1 108 ? 11.109 20.547 18.797 1 97.12 108 ALA A O 1
ATOM 836 N N . ILE A 1 109 ? 12.297 21.438 17.188 1 97.94 109 ILE A N 1
ATOM 837 C CA . ILE A 1 109 ? 13.211 20.297 17.078 1 97.94 109 ILE A CA 1
ATOM 838 C C . ILE A 1 109 ? 14.102 20.234 18.312 1 97.94 109 ILE A C 1
ATOM 840 O O . ILE A 1 109 ? 14.43 19.141 18.797 1 97.94 109 ILE A O 1
ATOM 844 N N . LYS A 1 110 ? 14.5 21.406 18.766 1 98 110 LYS A N 1
ATOM 845 C CA . LYS A 1 110 ? 15.266 21.438 20 1 98 110 LYS A CA 1
ATOM 846 C C . LYS A 1 110 ? 14.477 20.812 21.156 1 98 110 LYS A C 1
ATOM 848 O O . LYS A 1 110 ? 15.031 20.062 21.953 1 98 110 LYS A O 1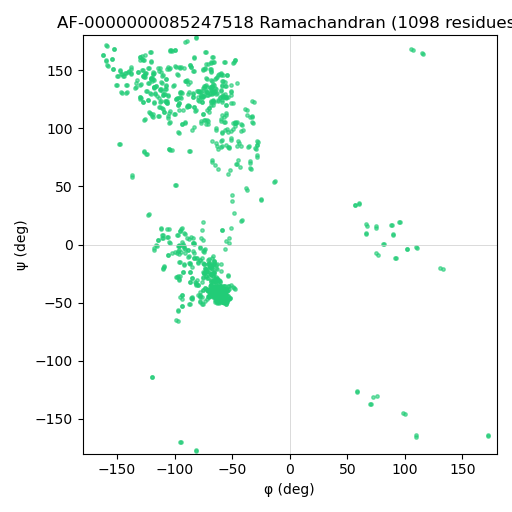
ATOM 853 N N . ASN A 1 111 ? 13.234 21.188 21.234 1 97.75 111 ASN A N 1
ATOM 854 C CA . ASN A 1 111 ? 12.367 20.594 22.25 1 97.75 111 ASN A CA 1
ATOM 855 C C . ASN A 1 111 ? 12.227 19.094 22.062 1 97.75 111 ASN A C 1
ATOM 857 O O . ASN A 1 111 ? 12.234 18.344 23.047 1 97.75 111 ASN A O 1
ATOM 861 N N . LEU A 1 112 ? 12.07 18.656 20.875 1 98.25 112 LEU A N 1
ATOM 862 C CA . LEU A 1 112 ? 11.969 17.234 20.562 1 98.25 112 LEU A CA 1
ATOM 863 C C . LEU A 1 112 ? 13.227 16.5 21 1 98.25 112 LEU A C 1
ATOM 865 O O . LEU A 1 112 ? 13.148 15.398 21.547 1 98.25 112 LEU A O 1
ATOM 869 N N . CYS A 1 113 ? 14.375 17.094 20.734 1 98.5 113 CYS A N 1
ATOM 870 C CA . C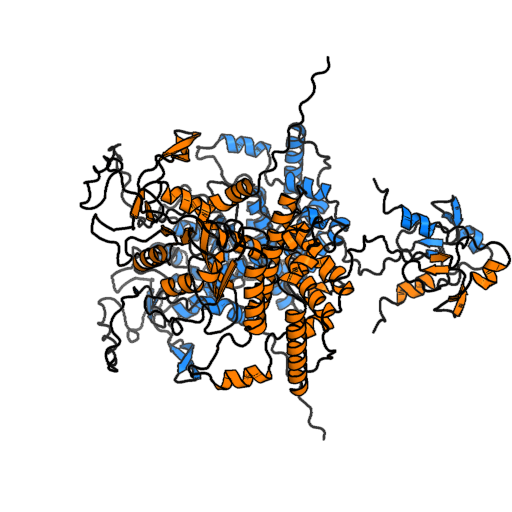YS A 1 113 ? 15.648 16.516 21.156 1 98.5 113 CYS A CA 1
ATOM 871 C C . CYS A 1 113 ? 15.711 16.375 22.672 1 98.5 113 CYS A C 1
ATOM 873 O O . CYS A 1 113 ? 16.062 15.32 23.203 1 98.5 113 CYS A O 1
ATOM 875 N N . ALA A 1 114 ? 15.383 17.453 23.297 1 98.44 114 ALA A N 1
ATOM 876 C CA . ALA A 1 114 ? 15.453 17.469 24.75 1 98.44 114 ALA A CA 1
ATOM 877 C C . ALA A 1 114 ? 14.578 16.391 25.359 1 98.44 114 ALA A C 1
ATOM 879 O O . ALA A 1 114 ? 15.023 15.641 26.234 1 98.44 114 ALA A O 1
ATOM 880 N N . ASN A 1 115 ? 13.367 16.297 24.906 1 98.44 115 ASN A N 1
ATOM 881 C CA . ASN A 1 115 ? 12.43 15.312 25.438 1 98.44 115 ASN A CA 1
ATOM 882 C C . ASN A 1 115 ? 12.859 13.891 25.094 1 98.44 115 ASN A C 1
ATOM 884 O O . ASN A 1 115 ? 12.68 12.977 25.891 1 98.44 115 ASN A O 1
ATOM 888 N N . THR A 1 116 ? 13.367 13.648 23.922 1 98.38 116 THR A N 1
ATOM 889 C CA . THR A 1 116 ? 13.875 12.344 23.516 1 98.38 116 THR A CA 1
ATOM 890 C C . THR A 1 116 ? 15.055 11.922 24.391 1 98.38 116 THR A C 1
ATOM 892 O O . THR A 1 116 ? 15.141 10.766 24.812 1 98.38 116 THR A O 1
ATOM 895 N N . ASN A 1 117 ? 15.93 12.891 24.641 1 98.31 117 ASN A N 1
ATOM 896 C CA . ASN A 1 117 ? 17.062 12.617 25.516 1 98.31 117 ASN A CA 1
ATOM 897 C C . ASN A 1 117 ? 16.609 12.273 26.938 1 98.31 117 ASN A C 1
ATOM 899 O O . ASN A 1 117 ? 17.156 11.359 27.562 1 98.31 117 ASN A O 1
ATOM 903 N N . LYS A 1 118 ? 15.672 12.969 27.422 1 98.12 118 LYS A N 1
ATOM 904 C CA . LYS A 1 118 ? 15.117 12.664 28.734 1 98.12 118 LYS A CA 1
ATOM 905 C C . LYS A 1 118 ? 14.492 11.273 28.766 1 98.12 118 LYS A C 1
ATOM 907 O O . LYS A 1 118 ? 14.641 10.547 29.75 1 98.12 118 LYS A O 1
ATOM 912 N N . ASN A 1 119 ? 13.805 10.945 27.75 1 97.38 119 ASN A N 1
ATOM 913 C CA . ASN A 1 119 ? 13.188 9.625 27.656 1 97.38 119 ASN A CA 1
ATOM 914 C C . ASN A 1 119 ? 14.242 8.523 27.594 1 97.38 119 ASN A C 1
ATOM 916 O O . ASN A 1 119 ? 14.062 7.453 28.172 1 97.38 119 ASN A O 1
ATOM 920 N N . ALA A 1 120 ? 15.266 8.766 26.812 1 97.44 120 ALA A N 1
ATOM 921 C CA . ALA A 1 120 ? 16.375 7.812 26.75 1 97.44 120 ALA A CA 1
ATOM 922 C C . ALA A 1 120 ? 16.984 7.594 28.125 1 97.44 120 ALA A C 1
ATOM 924 O O . ALA A 1 120 ? 17.25 6.453 28.516 1 97.44 120 ALA A O 1
ATOM 925 N N . ALA A 1 121 ? 17.188 8.656 28.828 1 96.5 121 ALA A N 1
ATOM 926 C CA . ALA A 1 121 ? 17.734 8.57 30.188 1 96.5 121 ALA A CA 1
ATOM 927 C C . ALA A 1 121 ? 16.828 7.738 31.078 1 96.5 121 ALA A C 1
ATOM 929 O O . ALA A 1 121 ? 17.297 6.922 31.875 1 96.5 121 ALA A O 1
ATOM 930 N N . LYS A 1 122 ? 15.609 7.992 30.984 1 95.56 122 LYS A N 1
ATOM 931 C CA . LYS A 1 122 ? 14.625 7.234 31.75 1 95.56 122 LYS A CA 1
ATOM 932 C C . LYS A 1 122 ? 14.703 5.742 31.438 1 95.56 122 LYS A C 1
ATOM 934 O O . LYS A 1 122 ? 14.672 4.906 32.344 1 95.56 122 LYS A O 1
ATOM 939 N N . ASN A 1 123 ? 14.797 5.445 30.156 1 94.75 123 ASN A N 1
ATOM 940 C CA . ASN A 1 123 ? 14.859 4.059 29.719 1 94.75 123 ASN A CA 1
ATOM 941 C C . ASN A 1 123 ? 16.156 3.389 30.141 1 94.75 123 ASN A C 1
ATOM 943 O O . ASN A 1 123 ? 16.172 2.207 30.5 1 94.75 123 ASN A O 1
ATOM 947 N N . ILE A 1 124 ? 17.234 4.117 30.094 1 93.62 124 ILE A N 1
ATOM 948 C CA . ILE A 1 124 ? 18.516 3.6 30.562 1 93.62 124 ILE A CA 1
ATOM 949 C C . ILE A 1 124 ? 18.453 3.311 32.062 1 93.62 124 ILE A C 1
ATOM 951 O O . ILE A 1 124 ? 18.922 2.27 32.531 1 93.62 124 ILE A O 1
ATOM 955 N N . ALA A 1 125 ? 17.906 4.191 32.719 1 92.5 125 ALA A N 1
ATOM 956 C CA . ALA A 1 125 ? 17.734 4.012 34.156 1 92.5 125 ALA A CA 1
ATOM 957 C C . ALA A 1 125 ? 16.891 2.785 34.469 1 92.5 125 ALA A C 1
ATOM 959 O O . ALA A 1 125 ? 17.062 2.133 35.5 1 92.5 125 ALA A O 1
ATOM 960 N N . ALA A 1 126 ? 15.961 2.449 33.594 1 90.06 126 ALA A N 1
ATOM 961 C CA . ALA A 1 126 ? 15.078 1.298 33.75 1 90.06 126 ALA A CA 1
ATOM 962 C C . ALA A 1 126 ? 15.742 0.019 33.25 1 90.06 126 ALA A C 1
ATOM 964 O O . ALA A 1 126 ? 15.062 -0.988 33.031 1 90.06 126 ALA A O 1
ATOM 965 N N . SER A 1 127 ? 17.031 0.002 32.844 1 83.12 127 SER A N 1
ATOM 966 C CA . SER A 1 127 ? 17.906 -1.139 32.562 1 83.12 127 SER A CA 1
ATOM 967 C C . SER A 1 127 ? 17.766 -1.595 31.109 1 83.12 127 SER A C 1
ATOM 969 O O . SER A 1 127 ? 17.891 -2.785 30.828 1 83.12 127 SER A O 1
ATOM 971 N N . LYS A 1 128 ? 17.234 -0.743 30.391 1 82.19 128 LYS A N 1
ATOM 972 C CA . LYS A 1 128 ? 17.344 -1.074 28.969 1 82.19 128 LYS A CA 1
ATOM 973 C C . LYS A 1 128 ? 18.781 -0.883 28.469 1 82.19 128 LYS A C 1
ATOM 975 O O . LYS A 1 128 ? 19.438 0.107 28.812 1 82.19 128 LYS A O 1
ATOM 980 N N . ASN A 1 129 ? 19.312 -1.84 27.797 1 82.94 129 ASN A N 1
ATOM 981 C CA . ASN A 1 129 ? 20.719 -1.859 27.438 1 82.94 129 ASN A CA 1
ATOM 982 C C . ASN A 1 129 ? 20.938 -1.341 26.016 1 82.94 129 ASN A C 1
ATOM 984 O O . ASN A 1 129 ? 20.719 -2.064 25.047 1 82.94 129 ASN A O 1
ATOM 988 N N . PHE A 1 130 ? 21.281 -0.072 25.953 1 87.62 130 PHE A N 1
ATOM 989 C CA . PHE A 1 130 ? 21.75 0.521 24.703 1 87.62 130 PHE A CA 1
ATOM 990 C C . PHE A 1 130 ? 22.656 1.707 24.969 1 87.62 130 PHE A C 1
ATOM 992 O O . PHE A 1 130 ? 22.609 2.312 26.031 1 87.62 130 PHE A O 1
ATOM 999 N N . LYS A 1 131 ? 23.562 1.914 24.047 1 90.69 131 LYS A N 1
ATOM 1000 C CA . LYS A 1 131 ? 24.438 3.072 24.141 1 90.69 131 LYS A CA 1
ATOM 1001 C C . LYS A 1 131 ? 23.734 4.34 23.656 1 90.69 131 LYS A C 1
ATOM 1003 O O . LYS A 1 131 ? 23.016 4.32 22.656 1 90.69 131 LYS A O 1
ATOM 1008 N N . TRP A 1 132 ? 23.906 5.395 24.547 1 95.31 132 TRP A N 1
ATOM 1009 C CA . TRP A 1 132 ? 23.188 6.609 24.188 1 95.31 132 TRP A CA 1
ATOM 1010 C C . TRP A 1 132 ? 24.109 7.82 24.219 1 95.31 132 TRP A C 1
ATOM 1012 O O . TRP A 1 132 ? 24.891 7.992 25.156 1 95.31 132 TRP A O 1
ATOM 1022 N N . ALA A 1 133 ? 24.109 8.477 23.125 1 96.19 133 ALA A N 1
ATOM 1023 C CA . ALA A 1 133 ? 24.609 9.844 23.047 1 96.19 133 ALA A CA 1
ATOM 1024 C C . ALA A 1 133 ? 23.469 10.828 22.766 1 96.19 133 ALA A C 1
ATOM 1026 O O . ALA A 1 133 ? 22.609 10.57 21.922 1 96.19 133 ALA A O 1
ATOM 1027 N N . ASP A 1 134 ? 23.453 11.945 23.547 1 97.75 134 ASP A N 1
ATOM 1028 C CA . ASP A 1 134 ? 22.359 12.891 23.375 1 97.75 134 ASP A CA 1
ATOM 1029 C C . ASP A 1 134 ? 22.188 13.281 21.906 1 97.75 134 ASP A C 1
ATOM 1031 O O . ASP A 1 134 ? 23.172 13.555 21.219 1 97.75 134 ASP A O 1
ATOM 1035 N N . VAL A 1 135 ? 21 13.211 21.5 1 98.12 135 VAL A N 1
ATOM 1036 C CA . VAL A 1 135 ? 20.688 13.578 20.109 1 98.12 135 VAL A CA 1
ATOM 1037 C C . VAL A 1 135 ? 20.75 15.094 19.953 1 98.12 135 VAL A C 1
ATOM 1039 O O . VAL A 1 135 ? 20.25 15.828 20.812 1 98.12 135 VAL A O 1
ATOM 1042 N N . THR A 1 136 ? 21.344 15.539 18.906 1 97.62 136 THR A N 1
ATOM 1043 C CA . THR A 1 136 ? 21.484 16.969 18.609 1 97.62 136 THR A CA 1
ATOM 1044 C C . THR A 1 136 ? 20.484 17.375 17.531 1 97.62 136 THR A C 1
ATOM 1046 O O . THR A 1 136 ? 19.844 16.531 16.906 1 97.62 136 THR A O 1
ATOM 1049 N N . VAL A 1 137 ? 20.328 18.672 17.359 1 97.38 137 VAL A N 1
ATOM 1050 C CA . VAL A 1 137 ? 19.375 19.203 16.406 1 97.38 137 VAL A CA 1
ATOM 1051 C C . VAL A 1 137 ? 19.719 18.75 14.992 1 97.38 137 VAL A C 1
ATOM 1053 O O . VAL A 1 137 ? 18.875 18.234 14.266 1 97.38 137 VAL A O 1
ATOM 1056 N N . PRO A 1 138 ? 20.984 18.828 14.523 1 96.62 138 PRO A N 1
ATOM 1057 C CA . PRO A 1 138 ? 21.312 18.344 13.188 1 96.62 138 PRO A CA 1
ATOM 1058 C C . PRO A 1 138 ? 21.031 16.844 13.016 1 96.62 138 PRO A C 1
ATOM 1060 O O . PRO A 1 138 ? 20.547 16.422 11.969 1 96.62 138 PRO A O 1
ATOM 1063 N N . GLU A 1 139 ? 21.281 16.125 14.062 1 97 139 GLU A N 1
ATOM 1064 C CA . GLU A 1 139 ? 21.047 14.688 14.016 1 97 139 GLU A CA 1
ATOM 1065 C C . GLU A 1 139 ? 19.562 14.375 13.914 1 97 139 GLU A C 1
ATOM 1067 O O . GLU A 1 139 ? 19.156 13.406 13.258 1 97 139 GLU A O 1
ATOM 1072 N N . MET A 1 140 ? 18.781 15.133 14.641 1 98.19 140 MET A N 1
ATOM 1073 C CA . MET A 1 140 ? 17.344 14.93 14.586 1 98.19 140 MET A CA 1
ATOM 1074 C C . MET A 1 140 ? 16.797 15.203 13.18 1 98.19 140 MET A C 1
ATOM 1076 O O . MET A 1 140 ? 15.945 14.469 12.688 1 98.19 140 MET A O 1
ATOM 1080 N N . TYR A 1 141 ? 17.312 16.234 12.555 1 97.88 141 TYR A N 1
ATOM 1081 C CA . TYR A 1 141 ? 16.922 16.5 11.172 1 97.88 141 TYR A CA 1
ATOM 1082 C C . TYR A 1 141 ? 17.391 15.359 10.258 1 97.88 141 TYR A C 1
ATOM 1084 O O . TYR A 1 141 ? 16.688 15.008 9.305 1 97.88 141 TYR A O 1
ATOM 1092 N N . GLN A 1 142 ? 18.578 14.805 10.547 1 97.94 142 GLN A N 1
ATOM 1093 C CA . GLN A 1 142 ? 19.047 13.656 9.781 1 97.94 142 GLN A CA 1
ATOM 1094 C C . GLN A 1 142 ? 18.094 12.469 9.938 1 97.94 142 GLN A C 1
ATOM 1096 O O . GLN A 1 142 ? 17.812 11.766 8.969 1 97.94 142 GLN A O 1
ATOM 1101 N N . TYR A 1 143 ? 17.688 12.289 11.203 1 97.25 143 TYR A N 1
ATOM 1102 C CA . TYR A 1 143 ? 16.734 11.234 11.477 1 97.25 143 TYR A CA 1
ATOM 1103 C C . TYR A 1 143 ? 15.469 11.422 10.641 1 97.25 143 TYR A C 1
ATOM 1105 O O . TYR A 1 143 ? 14.992 10.492 9.992 1 97.25 143 TYR A O 1
ATOM 1113 N N . ILE A 1 144 ? 14.93 12.602 10.586 1 97.5 144 ILE A N 1
ATOM 1114 C CA . ILE A 1 144 ? 13.727 12.93 9.82 1 97.5 144 ILE A CA 1
ATOM 1115 C C . ILE A 1 144 ? 14 12.742 8.336 1 97.5 144 ILE A C 1
ATOM 1117 O O . ILE A 1 144 ? 13.172 12.18 7.613 1 97.5 144 ILE A O 1
ATOM 1121 N N . GLY A 1 145 ? 15.133 13.219 7.902 1 97.25 145 GLY A N 1
ATOM 1122 C CA . GLY A 1 145 ? 15.516 13.031 6.512 1 97.25 145 GLY A CA 1
ATOM 1123 C C . GLY A 1 145 ? 15.531 11.578 6.086 1 97.25 145 GLY A C 1
ATOM 1124 O O . GLY A 1 145 ? 15.086 11.242 4.988 1 97.25 145 GLY A O 1
ATOM 1125 N N . LEU A 1 146 ? 16.031 10.719 6.934 1 96.81 146 LEU A N 1
ATOM 1126 C CA . LEU A 1 146 ? 16.078 9.289 6.633 1 96.81 146 LEU A CA 1
ATOM 1127 C C . LEU A 1 146 ? 14.672 8.695 6.586 1 96.81 146 LEU A C 1
ATOM 1129 O O . LEU A 1 146 ? 14.406 7.793 5.785 1 96.81 146 LEU A O 1
ATOM 1133 N N . THR A 1 147 ? 13.82 9.148 7.465 1 95.75 147 THR A N 1
ATOM 1134 C CA . THR A 1 147 ? 12.445 8.648 7.422 1 95.75 147 THR A CA 1
ATOM 1135 C C . THR A 1 147 ? 11.773 9.047 6.113 1 95.75 147 THR A C 1
ATOM 1137 O O . THR A 1 147 ? 10.977 8.281 5.562 1 95.75 147 THR A O 1
ATOM 1140 N N . LEU A 1 148 ? 12.039 10.227 5.637 1 95.62 148 LEU A N 1
ATOM 1141 C CA . LEU A 1 148 ? 11.516 10.656 4.348 1 95.62 148 LEU A CA 1
ATOM 1142 C C . LEU A 1 148 ? 12.141 9.859 3.211 1 95.62 148 LEU A C 1
ATOM 1144 O O . LEU A 1 148 ? 11.461 9.5 2.248 1 95.62 148 LEU A O 1
ATOM 1148 N N . TYR A 1 149 ? 13.461 9.602 3.348 1 95.62 149 TYR A N 1
ATOM 1149 C CA . TYR A 1 149 ? 14.148 8.727 2.402 1 95.62 149 TYR A CA 1
ATOM 1150 C C . TYR A 1 149 ? 13.438 7.383 2.293 1 95.62 149 TYR A C 1
ATOM 1152 O O . TYR A 1 149 ? 13.188 6.895 1.188 1 95.62 149 TYR A O 1
ATOM 1160 N N . MET A 1 150 ? 13.078 6.871 3.385 1 94.69 150 MET A N 1
ATOM 1161 C CA . MET A 1 150 ? 12.477 5.543 3.463 1 94.69 150 MET A CA 1
ATOM 1162 C C . MET A 1 150 ? 11.031 5.57 2.979 1 94.69 150 MET A C 1
ATOM 1164 O O . MET A 1 150 ? 10.438 4.523 2.729 1 94.69 150 MET A O 1
ATOM 1168 N N . SER A 1 151 ? 10.469 6.73 2.898 1 92.5 151 SER A N 1
ATOM 1169 C CA . SER A 1 151 ? 9.125 6.855 2.346 1 92.5 151 SER A CA 1
ATOM 1170 C C . SER A 1 151 ? 9.133 6.699 0.829 1 92.5 151 SER A C 1
ATOM 1172 O O . SER A 1 151 ? 8.109 6.352 0.23 1 92.5 151 SER A O 1
ATOM 1174 N N . THR A 1 152 ? 10.227 6.977 0.258 1 92.31 152 THR A N 1
ATOM 1175 C CA . THR A 1 152 ? 10.367 6.895 -1.191 1 92.31 152 THR A CA 1
ATOM 1176 C C . THR A 1 152 ? 10.906 5.527 -1.604 1 92.31 152 THR A C 1
ATOM 1178 O O . THR A 1 152 ? 10.367 4.883 -2.504 1 92.31 152 THR A O 1
ATOM 1181 N N . LEU A 1 153 ? 11.992 5.168 -1.013 1 94.38 153 LEU A N 1
ATOM 1182 C CA . LEU A 1 153 ? 12.547 3.828 -1.177 1 94.38 153 LEU A CA 1
ATOM 1183 C C . LEU A 1 153 ? 12.117 2.92 -0.029 1 94.38 153 LEU A C 1
ATOM 1185 O O . LEU A 1 153 ? 12.422 3.195 1.134 1 94.38 153 LEU A O 1
ATOM 1189 N N . LYS A 1 154 ? 11.484 1.871 -0.327 1 92.5 154 LYS A N 1
ATOM 1190 C CA . LYS A 1 154 ? 10.891 1.056 0.729 1 92.5 154 LYS A CA 1
ATOM 1191 C C . LYS A 1 154 ? 11.531 -0.33 0.777 1 92.5 154 LYS A C 1
ATOM 1193 O O . LYS A 1 154 ? 11.812 -0.924 -0.265 1 92.5 154 LYS A O 1
ATOM 1198 N N . LEU A 1 155 ? 11.773 -0.714 1.908 1 92.62 155 LEU A N 1
ATOM 1199 C CA . LEU A 1 155 ? 12.195 -2.07 2.246 1 92.62 155 LEU A CA 1
ATOM 1200 C C . LEU A 1 155 ? 11.312 -2.65 3.348 1 92.62 155 LEU A C 1
ATOM 1202 O O . LEU A 1 155 ? 10.758 -1.909 4.16 1 92.62 155 LEU A O 1
ATOM 1206 N N . PRO A 1 156 ? 11.125 -3.912 3.391 1 88 156 PRO A N 1
ATOM 1207 C CA . PRO A 1 156 ? 10.188 -4.523 4.344 1 88 156 PRO A CA 1
ATOM 1208 C C . PRO A 1 156 ? 10.586 -4.266 5.797 1 88 156 PRO A C 1
ATOM 1210 O O . PRO A 1 156 ? 9.727 -3.959 6.629 1 88 156 PRO A O 1
ATOM 1213 N N . LYS A 1 157 ? 11.867 -4.316 6.086 1 89.38 157 LYS A N 1
ATOM 1214 C CA . LYS A 1 157 ? 12.336 -4.125 7.457 1 89.38 157 LYS A CA 1
ATOM 1215 C C . LYS A 1 157 ? 13.258 -2.916 7.559 1 89.38 157 LYS A C 1
ATOM 1217 O O . LYS A 1 157 ? 14.055 -2.658 6.652 1 89.38 157 LYS A O 1
ATOM 1222 N N . MET A 1 158 ? 13.164 -2.299 8.703 1 90.56 158 MET A N 1
ATOM 1223 C CA . MET A 1 158 ? 13.977 -1.109 8.938 1 90.56 158 MET A CA 1
ATOM 1224 C C . MET A 1 158 ? 15.461 -1.447 8.906 1 90.56 158 MET A C 1
ATOM 1226 O O . MET A 1 158 ? 16.266 -0.688 8.352 1 90.56 158 MET A O 1
ATOM 1230 N N . ARG A 1 159 ? 15.844 -2.523 9.43 1 91.81 159 ARG A N 1
ATOM 1231 C CA . ARG A 1 159 ? 17.25 -2.906 9.539 1 91.81 159 ARG A CA 1
ATOM 1232 C C . ARG A 1 159 ? 17.844 -3.203 8.172 1 91.81 159 ARG A C 1
ATOM 1234 O O . ARG A 1 159 ? 19.062 -3.127 7.984 1 91.81 159 ARG A O 1
ATOM 1241 N N . ASP A 1 160 ? 16.984 -3.471 7.238 1 92.81 160 ASP A N 1
ATOM 1242 C CA . ASP A 1 160 ? 17.438 -3.857 5.902 1 92.81 160 ASP A CA 1
ATOM 1243 C C . ASP A 1 160 ? 18.125 -2.693 5.195 1 92.81 160 ASP A C 1
ATOM 1245 O O . ASP A 1 160 ? 18.938 -2.904 4.297 1 92.81 160 ASP A O 1
ATOM 1249 N N . PHE A 1 161 ? 17.859 -1.48 5.641 1 95.12 161 PHE A N 1
ATOM 1250 C CA . PHE A 1 161 ? 18.438 -0.3 5 1 95.12 161 PHE A CA 1
ATOM 1251 C C . PHE A 1 161 ? 19.938 -0.227 5.242 1 95.12 161 PHE A C 1
ATOM 1253 O O . PHE A 1 161 ? 20.641 0.497 4.543 1 95.12 161 PHE A O 1
ATOM 1260 N N . TRP A 1 162 ? 20.422 -1.018 6.25 1 94.94 162 TRP A N 1
ATOM 1261 C CA . TRP A 1 162 ? 21.844 -0.963 6.594 1 94.94 162 TRP A CA 1
ATOM 1262 C C . TRP A 1 162 ? 22.531 -2.287 6.281 1 94.94 162 TRP A C 1
ATOM 1264 O O . TRP A 1 162 ? 23.703 -2.467 6.582 1 94.94 162 TRP A O 1
ATOM 1274 N N . ARG A 1 163 ? 21.719 -3.215 5.664 1 91.19 163 ARG A N 1
ATOM 1275 C CA . ARG A 1 163 ? 22.312 -4.504 5.305 1 91.19 163 ARG A CA 1
ATOM 1276 C C . ARG A 1 163 ? 23.203 -4.371 4.082 1 91.19 163 ARG A C 1
ATOM 1278 O O . ARG A 1 163 ? 22.828 -3.764 3.082 1 91.19 163 ARG A O 1
ATOM 1285 N N . THR A 1 164 ? 24.359 -4.961 4.145 1 87.31 164 THR A N 1
ATOM 1286 C CA . THR A 1 164 ? 25.312 -4.797 3.055 1 87.31 164 THR A CA 1
ATOM 1287 C C . THR A 1 164 ? 25.453 -6.09 2.26 1 87.31 164 THR A C 1
ATOM 1289 O O . THR A 1 164 ? 25.938 -6.078 1.122 1 87.31 164 THR A O 1
ATOM 1292 N N . ASP A 1 165 ? 25.078 -7.215 2.787 1 85.19 165 ASP A N 1
ATOM 1293 C CA . ASP A 1 165 ? 25.219 -8.523 2.154 1 85.19 165 ASP A CA 1
ATOM 1294 C C . ASP A 1 165 ? 23.906 -8.953 1.505 1 85.19 165 ASP A C 1
ATOM 1296 O O . ASP A 1 165 ? 23.375 -10.023 1.811 1 85.19 165 ASP A O 1
ATOM 1300 N N . SER A 1 166 ? 23.375 -8.07 0.713 1 89.31 166 SER A N 1
ATOM 1301 C CA . SER A 1 166 ? 22.094 -8.352 0.084 1 89.31 166 SER A CA 1
ATOM 1302 C C . SER A 1 166 ? 21.984 -7.707 -1.294 1 89.31 166 SER A C 1
ATOM 1304 O O . SER A 1 166 ? 22.641 -6.695 -1.557 1 89.31 166 SER A O 1
ATOM 1306 N N . ILE A 1 167 ? 21.266 -8.312 -2.131 1 92.56 167 ILE A N 1
ATOM 1307 C CA . ILE A 1 167 ? 21.016 -7.715 -3.439 1 92.56 167 ILE A CA 1
ATOM 1308 C C . ILE A 1 167 ? 20.203 -6.434 -3.277 1 92.56 167 ILE A C 1
ATOM 1310 O O . ILE A 1 167 ? 20.109 -5.629 -4.207 1 92.56 167 ILE A O 1
ATOM 1314 N N . PHE A 1 168 ? 19.641 -6.234 -2.115 1 93.44 168 PHE A N 1
ATOM 1315 C CA . PHE A 1 168 ? 18.797 -5.07 -1.846 1 93.44 168 PHE A CA 1
ATOM 1316 C C . PHE A 1 168 ? 19.625 -3.963 -1.186 1 93.44 168 PHE A C 1
ATOM 1318 O O . PHE A 1 168 ? 19.062 -2.984 -0.687 1 93.44 168 PHE A O 1
ATOM 1325 N N . HIS A 1 169 ? 20.891 -4.098 -1.189 1 90.88 169 HIS A N 1
ATOM 1326 C CA . HIS A 1 169 ? 21.797 -3.166 -0.512 1 90.88 169 HIS A CA 1
ATOM 1327 C C . HIS A 1 169 ? 21.625 -1.749 -1.049 1 90.88 169 HIS A C 1
ATOM 1329 O O . HIS A 1 169 ? 21.594 -1.54 -2.264 1 90.88 169 HIS A O 1
ATOM 1335 N N . VAL A 1 170 ? 21.422 -0.799 -0.129 1 92.19 170 VAL A N 1
ATOM 1336 C CA . VAL A 1 170 ? 21.438 0.628 -0.433 1 92.19 170 VAL A CA 1
ATOM 1337 C C . VAL A 1 170 ? 22.516 1.327 0.375 1 92.19 170 VAL A C 1
ATOM 1339 O O . VAL A 1 170 ? 22.75 0.999 1.544 1 92.19 170 VAL A O 1
ATOM 1342 N N . GLU A 1 171 ? 23.156 2.27 -0.141 1 89.31 171 GLU A N 1
ATOM 1343 C CA . GLU A 1 171 ? 24.375 2.828 0.45 1 89.31 171 GLU A CA 1
ATOM 1344 C C . GLU A 1 171 ? 24.062 4.074 1.273 1 89.31 171 GLU A C 1
ATOM 1346 O O . GLU A 1 171 ? 24.734 4.344 2.277 1 89.31 171 GLU A O 1
ATOM 1351 N N . TYR A 1 172 ? 23.094 4.773 1.015 1 93.75 172 TYR A N 1
ATOM 1352 C CA . TYR A 1 172 ? 22.906 6.148 1.467 1 93.75 172 TYR A CA 1
ATOM 1353 C C . TYR A 1 172 ? 22.641 6.199 2.965 1 93.75 172 TYR A C 1
ATOM 1355 O O . TYR A 1 172 ? 23.266 6.988 3.688 1 93.75 172 TYR A O 1
ATOM 1363 N N . PRO A 1 173 ? 21.766 5.32 3.514 1 95.69 173 PRO A N 1
ATOM 1364 C CA . PRO A 1 173 ? 21.453 5.434 4.941 1 95.69 173 PRO A CA 1
ATOM 1365 C C . PRO A 1 173 ? 22.688 5.266 5.828 1 95.69 173 PRO A C 1
ATOM 1367 O O . PRO A 1 173 ? 22.828 5.98 6.824 1 95.69 173 PRO A O 1
ATOM 1370 N N . ARG A 1 174 ? 23.578 4.418 5.457 1 93.44 174 ARG A N 1
ATOM 1371 C CA . ARG A 1 174 ? 24.766 4.156 6.25 1 93.44 174 ARG A CA 1
ATOM 1372 C C . ARG A 1 174 ? 25.703 5.359 6.254 1 93.44 174 ARG A C 1
ATOM 1374 O O . ARG A 1 174 ? 26.422 5.59 7.227 1 93.44 174 ARG A O 1
ATOM 1381 N N . LYS A 1 175 ? 25.703 6.09 5.18 1 92.94 175 LYS A N 1
ATOM 1382 C CA . LYS A 1 175 ? 26.516 7.289 5.074 1 92.94 175 LYS A CA 1
ATOM 1383 C C . LYS A 1 175 ? 25.984 8.398 5.977 1 92.94 175 LYS A C 1
ATOM 1385 O O . LYS A 1 175 ? 26.734 9.281 6.395 1 92.94 175 LYS A O 1
ATOM 1390 N N . VAL A 1 176 ? 24.719 8.359 6.289 1 96.19 176 VAL A N 1
ATOM 1391 C CA . VAL A 1 176 ? 24.094 9.406 7.074 1 96.19 176 VAL A CA 1
ATOM 1392 C C . VAL A 1 176 ? 24.266 9.117 8.562 1 96.19 176 VAL A C 1
ATOM 1394 O O . VAL A 1 176 ? 24.703 9.984 9.32 1 96.19 176 VAL A O 1
ATOM 1397 N N . MET A 1 177 ? 23.906 7.93 8.953 1 95.25 177 MET A N 1
ATOM 1398 C CA . MET A 1 177 ? 24.062 7.516 10.344 1 95.25 177 MET A CA 1
ATOM 1399 C C . MET A 1 177 ? 24.062 5.996 10.469 1 95.25 177 MET A C 1
ATOM 1401 O O . MET A 1 177 ? 23.547 5.301 9.594 1 95.25 177 MET A O 1
ATOM 1405 N N . SER A 1 178 ? 24.625 5.488 11.539 1 95.94 178 SER A N 1
ATOM 1406 C CA . SER A 1 178 ? 24.703 4.043 11.734 1 95.94 178 SER A CA 1
ATOM 1407 C C . SER A 1 178 ? 23.328 3.461 12.039 1 95.94 178 SER A C 1
ATOM 1409 O O . SER A 1 178 ? 22.422 4.176 12.5 1 95.94 178 SER A O 1
ATOM 1411 N N . ARG A 1 179 ? 23.156 2.205 11.75 1 96.12 179 ARG A N 1
ATOM 1412 C CA . ARG A 1 179 ? 21.922 1.488 12.016 1 96.12 179 ARG A CA 1
ATOM 1413 C C . ARG A 1 179 ? 21.531 1.594 13.484 1 96.12 179 ARG A C 1
ATOM 1415 O O . ARG A 1 179 ? 20.391 1.947 13.812 1 96.12 179 ARG A O 1
ATOM 1422 N N . GLU A 1 180 ? 22.453 1.319 14.344 1 95.44 180 GLU A N 1
ATOM 1423 C CA . GLU A 1 180 ? 22.203 1.324 15.781 1 95.44 180 GLU A CA 1
ATOM 1424 C C . GLU A 1 180 ? 21.766 2.707 16.25 1 95.44 180 GLU A C 1
ATOM 1426 O O . GLU A 1 180 ? 20.859 2.83 17.094 1 95.44 180 GLU A O 1
ATOM 1431 N N . ARG A 1 181 ? 22.469 3.678 15.781 1 96.62 181 ARG A N 1
ATOM 1432 C CA . ARG A 1 181 ? 22.125 5.043 16.172 1 96.62 181 ARG A CA 1
ATOM 1433 C C . ARG A 1 181 ? 20.703 5.391 15.727 1 96.62 181 ARG A C 1
ATOM 1435 O O . ARG A 1 181 ? 19.922 5.922 16.516 1 96.62 181 ARG A O 1
ATOM 1442 N N . PHE A 1 182 ? 20.375 5.078 14.516 1 96.69 182 PHE A N 1
ATOM 1443 C CA . PHE A 1 182 ? 19.047 5.352 14 1 96.69 182 PHE A CA 1
ATOM 1444 C C . PHE A 1 182 ? 17.984 4.641 14.844 1 96.69 182 PHE A C 1
ATOM 1446 O O . PHE A 1 182 ? 16.984 5.246 15.242 1 96.69 182 PHE A O 1
ATOM 1453 N N . LEU A 1 183 ? 18.203 3.369 15.102 1 95.06 183 LEU A N 1
ATOM 1454 C CA . LEU A 1 183 ? 17.25 2.553 15.828 1 95.06 183 LEU A CA 1
ATOM 1455 C C . LEU A 1 183 ? 17.094 3.037 17.266 1 95.06 183 LEU A C 1
ATOM 1457 O O . LEU A 1 183 ? 15.992 3.023 17.812 1 95.06 183 LEU A O 1
ATOM 1461 N N . THR A 1 184 ? 18.172 3.428 17.859 1 95.69 184 THR A N 1
ATOM 1462 C CA . THR A 1 184 ? 18.094 3.918 19.234 1 95.69 184 THR A CA 1
ATOM 1463 C C . THR A 1 184 ? 17.344 5.242 19.297 1 95.69 184 THR A C 1
ATOM 1465 O O . THR A 1 184 ? 16.578 5.477 20.234 1 95.69 184 THR A O 1
ATOM 1468 N N . ILE A 1 185 ? 17.562 6.113 18.328 1 96.81 185 ILE A N 1
ATOM 1469 C CA . ILE A 1 185 ? 16.812 7.371 18.281 1 96.81 185 ILE A CA 1
ATOM 1470 C C . ILE A 1 185 ? 15.328 7.086 18.094 1 96.81 185 ILE A C 1
ATOM 1472 O O . ILE A 1 185 ? 14.492 7.629 18.812 1 96.81 185 ILE A O 1
ATOM 1476 N N . ALA A 1 186 ? 15.016 6.207 17.156 1 94.69 186 ALA A N 1
ATOM 1477 C CA . ALA A 1 186 ? 13.633 5.836 16.875 1 94.69 186 ALA A CA 1
ATOM 1478 C C . ALA A 1 186 ? 12.961 5.254 18.125 1 94.69 186 ALA A C 1
ATOM 1480 O O . ALA A 1 186 ? 11.805 5.582 18.422 1 94.69 186 ALA A O 1
ATOM 1481 N N . GLY A 1 187 ? 13.617 4.438 18.859 1 93.62 187 GLY A N 1
ATOM 1482 C CA . GLY A 1 187 ? 13.062 3.756 20.016 1 93.62 187 GLY A CA 1
ATOM 1483 C C . GLY A 1 187 ? 12.844 4.676 21.203 1 93.62 187 GLY A C 1
ATOM 1484 O O . GLY A 1 187 ? 12.023 4.391 22.078 1 93.62 187 GLY A O 1
ATOM 1485 N N . ASN A 1 188 ? 13.586 5.777 21.219 1 96.31 188 ASN A N 1
ATOM 1486 C CA . ASN A 1 188 ? 13.492 6.676 22.359 1 96.31 188 ASN A CA 1
ATOM 1487 C C . ASN A 1 188 ? 12.812 7.988 21.984 1 96.31 188 ASN A C 1
ATOM 1489 O O . ASN A 1 188 ? 12.711 8.898 22.812 1 96.31 188 ASN A O 1
ATOM 1493 N N . MET A 1 189 ? 12.328 8.07 20.781 1 96.62 189 MET A N 1
ATOM 1494 C CA . MET A 1 189 ? 11.664 9.273 20.281 1 96.62 189 MET A CA 1
ATOM 1495 C C . MET A 1 189 ? 10.477 9.648 21.172 1 96.62 189 MET A C 1
ATOM 1497 O O . MET A 1 189 ? 9.641 8.797 21.469 1 96.62 189 MET A O 1
ATOM 1501 N N . HIS A 1 190 ? 10.469 10.852 21.609 1 97.88 190 HIS A N 1
ATOM 1502 C CA . HIS A 1 190 ? 9.406 11.305 22.5 1 97.88 190 HIS A CA 1
ATOM 1503 C C . HIS A 1 190 ? 9.148 12.797 22.328 1 97.88 190 HIS A C 1
ATOM 1505 O O . HIS A 1 190 ? 10.086 13.594 22.344 1 97.88 190 HIS A O 1
ATOM 1511 N N . ILE A 1 191 ? 7.945 13.188 22.297 1 97.81 191 ILE A N 1
ATOM 1512 C CA . ILE A 1 191 ? 7.594 14.555 21.922 1 97.81 191 ILE A CA 1
ATOM 1513 C C . ILE A 1 191 ? 7.48 15.414 23.188 1 97.81 191 ILE A C 1
ATOM 1515 O O . ILE A 1 191 ? 7.977 16.547 23.219 1 97.81 191 ILE A O 1
ATOM 1519 N N . SER A 1 192 ? 6.832 14.859 24.203 1 97.75 192 SER A N 1
ATOM 1520 C CA . SER A 1 192 ? 6.605 15.609 25.438 1 97.75 192 SER A CA 1
ATOM 1521 C C . SER A 1 192 ? 7.613 15.227 26.516 1 97.75 192 SER A C 1
ATOM 1523 O O . SER A 1 192 ? 8.391 14.281 26.328 1 97.75 192 SER A O 1
ATOM 1525 N N . ASP A 1 193 ? 7.621 16.016 27.5 1 97.5 193 ASP A N 1
ATOM 1526 C CA . ASP A 1 193 ? 8.461 15.695 28.656 1 97.5 193 ASP A CA 1
ATOM 1527 C C . ASP A 1 193 ? 7.934 14.469 29.391 1 97.5 193 ASP A C 1
ATOM 1529 O O . ASP A 1 193 ? 6.797 14.461 29.875 1 97.5 193 ASP A O 1
ATOM 1533 N N . PRO A 1 194 ? 8.789 13.453 29.516 1 96.5 194 PRO A N 1
ATOM 1534 C CA . PRO A 1 194 ? 8.336 12.211 30.156 1 96.5 194 PRO A CA 1
ATOM 1535 C C . PRO A 1 194 ? 7.879 12.43 31.594 1 96.5 194 PRO A C 1
ATOM 1537 O O . PRO A 1 194 ? 6.957 11.75 32.062 1 96.5 194 PRO A O 1
ATOM 1540 N N . ALA A 1 195 ? 8.508 13.359 32.219 1 95.69 195 ALA A N 1
ATOM 1541 C CA . ALA A 1 195 ? 8.109 13.648 33.594 1 95.69 195 ALA A CA 1
ATOM 1542 C C . ALA A 1 195 ? 6.715 14.258 33.656 1 95.69 195 ALA A C 1
ATOM 1544 O O . ALA A 1 195 ? 5.914 13.922 34.531 1 95.69 195 ALA A O 1
ATOM 1545 N N . ASP A 1 196 ? 6.453 15.117 32.75 1 95.88 196 ASP A N 1
ATOM 1546 C CA . ASP A 1 196 ? 5.141 15.75 32.688 1 95.88 196 ASP A CA 1
ATOM 1547 C C . ASP A 1 196 ? 4.066 14.742 32.281 1 95.88 196 ASP A C 1
ATOM 1549 O O . ASP A 1 196 ? 2.908 14.875 32.688 1 95.88 196 ASP A O 1
ATOM 1553 N N . ASP A 1 197 ? 4.426 13.781 31.516 1 95.69 197 ASP A N 1
ATOM 1554 C CA . ASP A 1 197 ? 3.5 12.727 31.125 1 95.69 197 ASP A CA 1
ATOM 1555 C C . ASP A 1 197 ? 2.949 12 32.344 1 95.69 197 ASP A C 1
ATOM 1557 O O . ASP A 1 197 ? 1.757 11.688 32.406 1 95.69 197 ASP A O 1
ATOM 1561 N N . VAL A 1 198 ? 3.834 11.703 33.219 1 94.94 198 VAL A N 1
ATOM 1562 C CA . VAL A 1 198 ? 3.457 10.977 34.438 1 94.94 198 VAL A CA 1
ATOM 1563 C C . VAL A 1 198 ? 2.432 11.789 35.219 1 94.94 198 VAL A C 1
ATOM 1565 O O . VAL A 1 198 ? 1.446 11.242 35.719 1 94.94 198 VAL A O 1
ATOM 1568 N N . ILE A 1 199 ? 2.709 13.055 35.281 1 95.69 199 ILE A N 1
ATOM 1569 C CA . ILE A 1 199 ? 1.807 13.953 35.969 1 95.69 199 ILE A CA 1
ATOM 1570 C C . ILE A 1 199 ? 0.438 13.953 35.312 1 95.69 199 ILE A C 1
ATOM 1572 O O . ILE A 1 199 ? -0.591 13.812 35.969 1 95.69 199 ILE A O 1
ATOM 1576 N N . ASN A 1 200 ? 0.416 14.086 34.031 1 95.62 200 ASN A N 1
ATOM 1577 C CA . ASN A 1 200 ? -0.835 14.086 33.281 1 95.62 200 ASN A CA 1
ATOM 1578 C C . ASN A 1 200 ? -1.55 12.742 33.406 1 95.62 200 ASN A C 1
ATOM 1580 O O . ASN A 1 200 ? -2.773 12.695 33.531 1 95.62 200 ASN A O 1
ATOM 1584 N N . ASP A 1 201 ? -0.794 11.703 33.344 1 92.81 201 ASP A N 1
ATOM 1585 C CA . ASP A 1 201 ? -1.37 10.359 33.406 1 92.81 201 ASP A CA 1
ATOM 1586 C C . ASP A 1 201 ? -2.045 10.133 34.75 1 92.81 201 ASP A C 1
ATOM 1588 O O . ASP A 1 201 ? -3.002 9.359 34.844 1 92.81 201 ASP A O 1
ATOM 1592 N N . GLY A 1 202 ? -1.545 10.758 35.719 1 92.75 202 GLY A N 1
ATOM 1593 C CA . GLY A 1 202 ? -2.139 10.672 37.031 1 92.75 202 GLY A CA 1
ATOM 1594 C C . GLY A 1 202 ? -3.525 11.281 37.094 1 92.75 202 GLY A C 1
ATOM 1595 O O . GLY A 1 202 ? -4.293 10.984 38.031 1 92.75 202 GLY A O 1
ATOM 1596 N N . LYS A 1 203 ? -3.805 12.023 36.156 1 92.31 203 LYS A N 1
ATOM 1597 C CA . LYS A 1 203 ? -5.09 12.711 36.156 1 92.31 203 LYS A CA 1
ATOM 1598 C C . LYS A 1 203 ? -6.109 11.953 35.312 1 92.31 203 LYS A C 1
ATOM 1600 O O . LYS A 1 203 ? -7.18 12.484 34.969 1 92.31 203 LYS A O 1
ATOM 1605 N N . LYS A 1 204 ? -5.789 10.852 34.906 1 88.19 204 LYS A N 1
ATOM 1606 C CA . LYS A 1 204 ? -6.703 10.062 34.094 1 88.19 204 LYS A CA 1
ATOM 1607 C C . LYS A 1 204 ? -8.039 9.859 34.781 1 88.19 204 LYS A C 1
ATOM 1609 O O . LYS A 1 204 ? -8.07 9.555 36 1 88.19 204 LYS A O 1
ATOM 1614 N N . GLY A 1 205 ? -9.086 10.008 34.062 1 82.75 205 GLY A N 1
ATOM 1615 C CA . GLY A 1 205 ? -10.406 9.867 34.625 1 82.75 205 GLY A CA 1
ATOM 1616 C C . GLY A 1 205 ? -10.984 11.18 35.125 1 82.75 205 GLY A C 1
ATOM 1617 O O . GLY A 1 205 ? -12.164 11.242 35.5 1 82.75 205 GLY A O 1
ATOM 1618 N N . THR A 1 206 ? -10.078 12.094 35.156 1 87.56 206 THR A N 1
ATOM 1619 C CA . THR A 1 206 ? -10.539 13.422 35.562 1 87.56 206 THR A CA 1
ATOM 1620 C C . THR A 1 206 ? -10.656 14.344 34.344 1 87.56 206 THR A C 1
ATOM 1622 O O . THR A 1 206 ? -10.219 14.008 33.25 1 87.56 206 THR A O 1
ATOM 1625 N N . ASP A 1 207 ? -11.289 15.484 34.5 1 83.69 207 ASP A N 1
ATOM 1626 C CA . ASP A 1 207 ? -11.484 16.469 33.438 1 83.69 207 ASP A CA 1
ATOM 1627 C C . ASP A 1 207 ? -10.172 17.156 33.094 1 83.69 207 ASP A C 1
ATOM 1629 O O . ASP A 1 207 ? -10.047 17.766 32.031 1 83.69 207 ASP A O 1
ATOM 1633 N N . ASP A 1 208 ? -9.289 17.031 33.938 1 89.31 208 ASP A N 1
ATOM 1634 C CA . ASP A 1 208 ? -8.023 17.734 33.719 1 89.31 208 ASP A CA 1
ATOM 1635 C C . ASP A 1 208 ? -7.055 16.875 32.906 1 89.31 208 ASP A C 1
ATOM 1637 O O . ASP A 1 208 ? -5.977 17.344 32.531 1 89.31 208 ASP A O 1
ATOM 1641 N N . TYR A 1 209 ? -7.398 15.742 32.625 1 91.38 209 TYR A N 1
ATOM 1642 C CA . TYR A 1 209 ? -6.559 14.852 31.828 1 91.38 209 TYR A CA 1
ATOM 1643 C C . TYR A 1 209 ? -6.574 15.25 30.359 1 91.38 209 TYR A C 1
ATOM 1645 O O . TYR A 1 209 ? -7.645 15.445 29.766 1 91.38 209 TYR A O 1
ATOM 1653 N N . ASP A 1 210 ? -5.453 15.414 29.797 1 91.56 210 ASP A N 1
ATOM 1654 C CA . ASP A 1 210 ? -5.316 15.68 28.375 1 91.56 210 ASP A CA 1
ATOM 1655 C C . ASP A 1 210 ? -4.812 14.445 27.625 1 91.56 210 ASP A C 1
ATOM 1657 O O . ASP A 1 210 ? -3.629 14.109 27.703 1 91.56 210 ASP A O 1
ATOM 1661 N N . CYS A 1 211 ? -5.648 13.836 26.859 1 90.19 211 CYS A N 1
ATOM 1662 C CA . CYS A 1 211 ? -5.293 12.594 26.172 1 90.19 211 CYS A CA 1
ATOM 1663 C C . CYS A 1 211 ? -4.277 12.852 25.062 1 90.19 211 CYS A C 1
ATOM 1665 O O . CYS A 1 211 ? -3.65 11.922 24.562 1 90.19 211 CYS A O 1
ATOM 1667 N N . LEU A 1 212 ? -4.074 14.164 24.719 1 93.25 212 LEU A N 1
ATOM 1668 C CA . LEU A 1 212 ? -3.135 14.492 23.656 1 93.25 212 LEU A CA 1
ATOM 1669 C C . LEU A 1 212 ? -1.85 15.086 24.219 1 93.25 212 LEU A C 1
ATOM 1671 O O . LEU A 1 212 ? -1.027 15.625 23.484 1 93.25 212 LEU A O 1
ATOM 1675 N N . TYR A 1 213 ? -1.648 14.977 25.453 1 94.81 213 TYR A N 1
ATOM 1676 C CA . TYR A 1 213 ? -0.539 15.641 26.125 1 94.81 213 TYR A CA 1
ATOM 1677 C C . TYR A 1 213 ? 0.795 15.234 25.516 1 94.81 213 TYR A C 1
ATOM 1679 O O . TYR A 1 213 ? 1.688 16.062 25.344 1 94.81 213 TYR A O 1
ATOM 1687 N N . ARG A 1 214 ? 0.939 14.016 25.156 1 95.06 214 ARG A N 1
ATOM 1688 C CA . ARG A 1 214 ? 2.199 13.453 24.688 1 95.06 214 ARG A CA 1
ATOM 1689 C C . ARG A 1 214 ? 2.605 14.062 23.344 1 95.06 214 ARG A C 1
ATOM 1691 O O . ARG A 1 214 ? 3.758 13.938 22.922 1 95.06 214 ARG A O 1
ATOM 1698 N N . ILE A 1 215 ? 1.641 14.719 22.609 1 96.19 215 ILE A N 1
ATOM 1699 C CA . ILE A 1 215 ? 1.979 15.258 21.297 1 96.19 215 ILE A CA 1
ATOM 1700 C C . ILE A 1 215 ? 1.845 16.781 21.312 1 96.19 215 ILE A C 1
ATOM 1702 O O . ILE A 1 215 ? 2.141 17.438 20.328 1 96.19 215 ILE A O 1
ATOM 1706 N N . ARG A 1 216 ? 1.457 17.406 22.406 1 96.38 216 ARG A N 1
ATOM 1707 C CA . ARG A 1 216 ? 1.06 18.812 22.5 1 96.38 216 ARG A CA 1
ATOM 1708 C C . ARG A 1 216 ? 2.172 19.734 22.016 1 96.38 216 ARG A C 1
ATOM 1710 O O . ARG A 1 216 ? 1.922 20.656 21.25 1 96.38 216 ARG A O 1
ATOM 1717 N N . PRO A 1 217 ? 3.416 19.516 22.453 1 96.5 217 PRO A N 1
ATOM 1718 C CA . PRO A 1 217 ? 4.457 20.469 22.078 1 96.5 217 PRO A CA 1
ATOM 1719 C C . PRO A 1 217 ? 4.59 20.609 20.562 1 96.5 217 PRO A C 1
ATOM 1721 O O . PRO A 1 217 ? 4.656 21.734 20.047 1 96.5 217 PRO A O 1
ATOM 1724 N N . LEU A 1 218 ? 4.598 19.531 19.891 1 97 218 LEU A N 1
ATOM 1725 C CA . LEU A 1 218 ? 4.746 19.578 18.453 1 97 218 LEU A CA 1
ATOM 1726 C C . LEU A 1 218 ? 3.424 19.922 17.781 1 97 218 LEU A C 1
ATOM 1728 O O . LEU A 1 218 ? 3.406 20.609 16.75 1 97 218 LEU A O 1
ATOM 1732 N N . TYR A 1 219 ? 2.355 19.484 18.312 1 97.12 219 TYR A N 1
ATOM 1733 C CA . TYR A 1 219 ? 1.009 19.766 17.828 1 97.12 219 TYR A CA 1
ATOM 1734 C C . TYR A 1 219 ? 0.747 21.266 17.766 1 97.12 219 TYR A C 1
ATOM 1736 O O . TYR A 1 219 ? 0.324 21.781 16.734 1 97.12 219 TYR A O 1
ATOM 1744 N N . ASP A 1 220 ? 1.068 21.891 18.766 1 96.31 220 ASP A N 1
ATOM 1745 C CA . ASP A 1 220 ? 0.826 23.328 18.875 1 96.31 220 ASP A CA 1
ATOM 1746 C C . ASP A 1 220 ? 1.74 24.109 17.938 1 96.31 220 ASP A C 1
ATOM 1748 O O . ASP A 1 220 ? 1.298 25.062 17.281 1 96.31 220 ASP A O 1
ATOM 1752 N N . SER A 1 221 ? 2.955 23.703 17.938 1 96.5 221 SER A N 1
ATOM 1753 C CA . SER A 1 221 ? 3.906 24.406 17.078 1 96.5 221 SER A CA 1
ATOM 1754 C C . SER A 1 221 ? 3.527 24.266 15.602 1 96.5 221 SER A C 1
ATOM 1756 O O . SER A 1 221 ? 3.65 25.234 14.836 1 96.5 221 SER A O 1
ATOM 1758 N N . LEU A 1 222 ? 3.131 23.125 15.203 1 97.31 222 LEU A N 1
ATOM 1759 C CA . LEU A 1 222 ? 2.771 22.875 13.805 1 97.31 222 LEU A CA 1
ATOM 1760 C C . LEU A 1 222 ? 1.523 23.672 13.422 1 97.31 222 LEU A C 1
ATOM 1762 O O . LEU A 1 222 ? 1.43 24.188 12.312 1 97.31 222 LEU A O 1
ATOM 1766 N N . HIS A 1 223 ? 0.602 23.797 14.359 1 95.94 223 HIS A N 1
ATOM 1767 C CA . HIS A 1 223 ? -0.6 24.594 14.148 1 95.94 223 HIS A CA 1
ATOM 1768 C C . HIS A 1 223 ? -0.249 26.047 13.805 1 95.94 223 HIS A C 1
ATOM 1770 O O . HIS A 1 223 ? -0.788 26.609 12.852 1 95.94 223 HIS A O 1
ATOM 1776 N N . VAL A 1 224 ? 0.543 26.5 14.562 1 96.12 224 VAL A N 1
ATOM 1777 C CA . VAL A 1 224 ? 0.943 27.891 14.406 1 96.12 224 VAL A CA 1
ATOM 1778 C C . VAL A 1 224 ? 1.665 28.078 13.07 1 96.12 224 VAL A C 1
ATOM 1780 O O . VAL A 1 224 ? 1.388 29.016 12.328 1 96.12 224 VAL A O 1
ATOM 1783 N N . ALA A 1 225 ? 2.525 27.172 12.781 1 96.81 225 ALA A N 1
ATOM 1784 C CA . ALA A 1 225 ? 3.314 27.281 11.562 1 96.81 225 ALA A CA 1
ATOM 1785 C C . ALA A 1 225 ? 2.424 27.203 10.328 1 96.81 225 ALA A C 1
ATOM 1787 O O . ALA A 1 225 ? 2.609 27.969 9.367 1 96.81 225 ALA A O 1
ATOM 1788 N N . CYS A 1 226 ? 1.48 26.297 10.273 1 97.44 226 CYS A N 1
ATOM 1789 C CA . CYS A 1 226 ? 0.578 26.109 9.141 1 97.44 226 CYS A CA 1
ATOM 1790 C C . CYS A 1 226 ? -0.18 27.406 8.844 1 97.44 226 CYS A C 1
ATOM 1792 O O . CYS A 1 226 ? -0.397 27.734 7.676 1 97.44 226 CYS A O 1
ATOM 1794 N N . LYS A 1 227 ? -0.521 28.141 9.875 1 96.56 227 LYS A N 1
ATOM 1795 C CA . LYS A 1 227 ? -1.325 29.344 9.719 1 96.56 227 LYS A CA 1
ATOM 1796 C C . LYS A 1 227 ? -0.446 30.562 9.422 1 96.56 227 LYS A C 1
ATOM 1798 O O . LYS A 1 227 ? -0.881 31.5 8.758 1 96.56 227 LYS A O 1
ATOM 1803 N N . ALA A 1 228 ? 0.758 30.484 9.812 1 95.25 228 ALA A N 1
ATOM 1804 C CA . ALA A 1 228 ? 1.635 31.656 9.742 1 95.25 228 ALA A CA 1
ATOM 1805 C C . ALA A 1 228 ? 2.205 31.828 8.336 1 95.25 228 ALA A C 1
ATOM 1807 O O . ALA A 1 228 ? 2.336 32.938 7.848 1 95.25 228 ALA A O 1
ATOM 1808 N N . VAL A 1 229 ? 2.469 30.797 7.645 1 94.81 229 VAL A N 1
ATOM 1809 C CA . VAL A 1 229 ? 3.297 30.844 6.441 1 94.81 229 VAL A CA 1
ATOM 1810 C C . VAL A 1 229 ? 2.412 31.016 5.211 1 94.81 229 VAL A C 1
ATOM 1812 O O . VAL A 1 229 ? 2.869 31.531 4.184 1 94.81 229 VAL A O 1
ATOM 1815 N N . TYR A 1 230 ? 1.235 30.641 5.309 1 96.75 230 TYR A N 1
ATOM 1816 C CA . TYR A 1 230 ? 0.303 30.656 4.188 1 96.75 230 TYR A CA 1
ATOM 1817 C C . TYR A 1 230 ? -1.092 31.078 4.641 1 96.75 230 TYR A C 1
ATOM 1819 O O . TYR A 1 230 ? -1.563 30.641 5.691 1 96.75 230 TYR A O 1
ATOM 1827 N N . HIS A 1 231 ? -1.666 31.984 3.941 1 97.81 231 HIS A N 1
ATOM 1828 C CA . HIS A 1 231 ? -3.059 32.344 4.176 1 97.81 231 HIS A CA 1
ATOM 1829 C C . HIS A 1 231 ? -3.959 31.828 3.059 1 97.81 231 HIS A C 1
ATOM 1831 O O . HIS A 1 231 ? -3.709 32.094 1.88 1 97.81 231 HIS A O 1
ATOM 1837 N N . PRO A 1 232 ? -4.941 31.047 3.373 1 97.31 232 PRO A N 1
ATOM 1838 C CA . PRO A 1 232 ? -5.707 30.312 2.367 1 97.31 232 PRO A CA 1
ATOM 1839 C C . PRO A 1 232 ? -6.52 31.219 1.452 1 97.31 232 PRO A C 1
ATOM 1841 O O . PRO A 1 232 ? -6.797 32.375 1.808 1 97.31 232 PRO A O 1
ATOM 1844 N N . ARG A 1 233 ? -6.93 30.719 0.322 1 96.81 233 ARG A N 1
ATOM 1845 C CA . ARG A 1 233 ? -7.844 31.391 -0.606 1 96.81 233 ARG A CA 1
ATOM 1846 C C . ARG A 1 233 ? -9.289 31.219 -0.162 1 96.81 233 ARG A C 1
ATOM 1848 O O . ARG A 1 233 ? -9.562 30.641 0.89 1 96.81 233 ARG A O 1
ATOM 1855 N N . GLN A 1 234 ? -10.164 31.719 -0.936 1 97.31 234 GLN A N 1
ATOM 1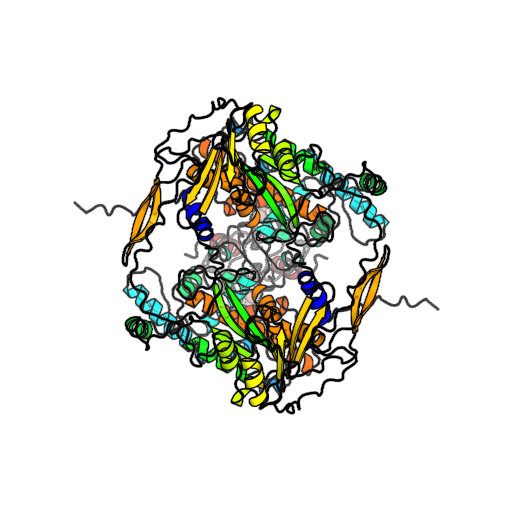856 C CA . GLN A 1 234 ? -11.539 31.922 -0.516 1 97.31 234 GLN A CA 1
ATOM 1857 C C . GLN A 1 234 ? -12.258 30.594 -0.311 1 97.31 234 GLN A C 1
ATOM 1859 O O . GLN A 1 234 ? -13.07 30.453 0.608 1 97.31 234 GLN A O 1
ATOM 1864 N N . GLU A 1 235 ? -11.992 29.656 -1.185 1 97.75 235 GLU A N 1
ATOM 1865 C CA . GLU A 1 235 ? -12.695 28.375 -1.139 1 97.75 235 GLU A CA 1
ATOM 1866 C C . GLU A 1 235 ? -11.977 27.391 -0.231 1 97.75 235 GLU A C 1
ATOM 1868 O O . GLU A 1 235 ? -10.828 27.016 -0.494 1 97.75 235 GLU A O 1
ATOM 1873 N N . LEU A 1 236 ? -12.633 26.922 0.838 1 97.81 236 LEU A N 1
ATOM 1874 C CA . LEU A 1 236 ? -12.047 26 1.806 1 97.81 236 LEU A CA 1
ATOM 1875 C C . LEU A 1 236 ? -12.891 24.734 1.93 1 97.81 236 LEU A C 1
ATOM 1877 O O . LEU A 1 236 ? -14.094 24.75 1.681 1 97.81 236 LEU A O 1
ATOM 1881 N N . SER A 1 237 ? -12.266 23.688 2.271 1 97.62 237 SER A N 1
ATOM 1882 C CA . SER A 1 237 ? -12.992 22.438 2.5 1 97.62 237 SER A CA 1
ATOM 1883 C C . SER A 1 237 ? -12.664 21.859 3.871 1 97.62 237 SER A C 1
ATOM 1885 O O . SER A 1 237 ? -11.539 22 4.355 1 97.62 237 SER A O 1
ATOM 1887 N N . VAL A 1 238 ? -13.633 21.266 4.512 1 96.31 238 VAL A N 1
ATOM 1888 C CA . VAL A 1 238 ? -13.484 20.562 5.773 1 96.31 238 VAL A CA 1
ATOM 1889 C C . VAL A 1 238 ? -13.82 19.078 5.574 1 96.31 238 VAL A C 1
ATOM 1891 O O . VAL A 1 238 ? -14.867 18.75 5 1 96.31 238 VAL A O 1
ATOM 1894 N N . ASP A 1 239 ? -12.977 18.25 6.012 1 94.25 239 ASP A N 1
ATOM 1895 C CA . ASP A 1 239 ? -13.211 16.812 5.902 1 94.25 239 ASP A CA 1
ATOM 1896 C C . ASP A 1 239 ? -12.375 16.047 6.922 1 94.25 239 ASP A C 1
ATOM 1898 O O . ASP A 1 239 ? -11.547 16.625 7.625 1 94.25 239 ASP A O 1
ATOM 1902 N N . GLU A 1 240 ? -12.664 14.766 7.02 1 91.88 240 GLU A N 1
ATOM 1903 C CA . GLU A 1 240 ? -11.953 13.891 7.949 1 91.88 240 GLU A CA 1
ATOM 1904 C C . GLU A 1 240 ? -10.734 13.258 7.289 1 91.88 240 GLU A C 1
ATOM 1906 O O . GLU A 1 240 ? -10.766 12.93 6.102 1 91.88 240 GLU A O 1
ATOM 1911 N N . ARG A 1 241 ? -9.727 13.172 8.047 1 91.44 241 ARG A N 1
ATOM 1912 C CA . ARG A 1 241 ? -8.531 12.422 7.676 1 91.44 241 ARG A CA 1
ATOM 1913 C C . ARG A 1 241 ? -8.281 11.273 8.641 1 91.44 241 ARG A C 1
ATOM 1915 O O . ARG A 1 241 ? -8.391 11.445 9.859 1 91.44 241 ARG A O 1
ATOM 1922 N N . MET A 1 242 ? -7.957 10.102 8.078 1 86.88 242 MET A N 1
ATOM 1923 C CA . MET A 1 242 ? -7.672 8.945 8.922 1 86.88 242 MET A CA 1
ATOM 1924 C C . MET A 1 242 ? -6.191 8.586 8.875 1 86.88 242 MET A C 1
ATOM 1926 O O . MET A 1 242 ? -5.605 8.484 7.793 1 86.88 242 MET A O 1
ATOM 1930 N N . VAL A 1 243 ? -5.648 8.461 10 1 84.81 243 VAL A N 1
ATOM 1931 C CA . VAL A 1 243 ? -4.27 7.992 10.117 1 84.81 243 VAL A CA 1
ATOM 1932 C C . VAL A 1 243 ? -4.246 6.582 10.695 1 84.81 243 VAL A C 1
ATOM 1934 O O . VAL A 1 243 ? -4.605 6.375 11.859 1 84.81 243 VAL A O 1
ATOM 1937 N N . ALA A 1 244 ? -3.807 5.672 9.875 1 79 244 ALA A N 1
ATOM 1938 C CA . ALA A 1 244 ? -3.814 4.27 10.289 1 79 244 ALA A CA 1
ATOM 1939 C C . ALA A 1 244 ? -2.869 4.043 11.469 1 79 244 ALA A C 1
ATOM 1941 O O . ALA A 1 244 ? -1.772 4.605 11.508 1 79 244 ALA A O 1
ATOM 1942 N N . THR A 1 245 ? -3.338 3.318 12.453 1 73.75 245 THR A N 1
ATOM 1943 C CA . THR A 1 245 ? -2.506 2.965 13.594 1 73.75 245 THR A CA 1
ATOM 1944 C C . THR A 1 245 ? -2.814 1.55 14.07 1 73.75 245 THR A C 1
ATOM 1946 O O . THR A 1 245 ? -3.943 1.072 13.93 1 73.75 245 THR A O 1
ATOM 1949 N N . LYS A 1 246 ? -1.836 0.918 14.555 1 69.12 246 LYS A N 1
ATOM 1950 C CA . LYS A 1 246 ? -2.01 -0.39 15.18 1 69.12 246 LYS A CA 1
ATOM 1951 C C . LYS A 1 246 ? -2.135 -0.263 16.703 1 69.12 246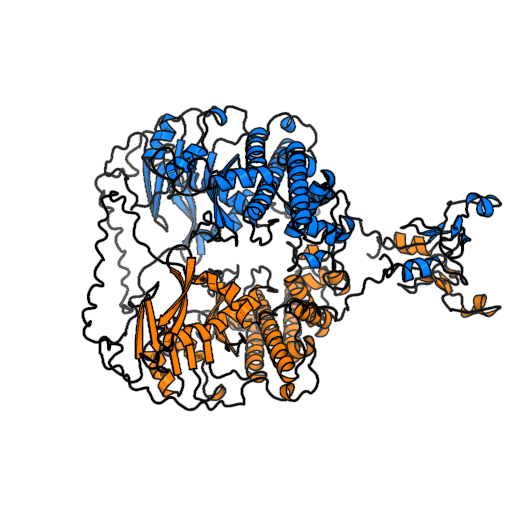 LYS A C 1
ATOM 1953 O O . LYS A 1 246 ? -2.322 -1.262 17.391 1 69.12 246 LYS A O 1
ATOM 1958 N N . ALA A 1 247 ? -2.049 0.981 17.078 1 67.5 247 ALA A N 1
ATOM 1959 C CA . ALA A 1 247 ? -2.096 1.21 18.516 1 67.5 247 ALA A CA 1
ATOM 1960 C C . ALA A 1 247 ? -3.471 0.869 19.078 1 67.5 247 ALA A C 1
ATOM 1962 O O . ALA A 1 247 ? -4.492 1.092 18.422 1 67.5 247 ALA A O 1
ATOM 1963 N N . ARG A 1 248 ? -3.521 0.206 20.141 1 65.38 248 ARG A N 1
ATOM 1964 C CA . ARG A 1 248 ? -4.77 -0.094 20.844 1 65.38 248 ARG A CA 1
ATOM 1965 C C . ARG A 1 248 ? -5.145 1.026 21.812 1 65.38 248 ARG A C 1
ATOM 1967 O O . ARG A 1 248 ? -4.781 0.984 22.984 1 65.38 248 ARG A O 1
ATOM 1974 N N . ILE A 1 249 ? -5.707 2.049 21.297 1 70.69 249 ILE A N 1
ATOM 1975 C CA . ILE A 1 249 ? -5.992 3.238 22.094 1 70.69 249 ILE A CA 1
ATOM 1976 C C . ILE A 1 249 ? -7.453 3.646 21.891 1 70.69 249 ILE A C 1
ATOM 1978 O O . ILE A 1 249 ? -8.086 3.252 20.922 1 70.69 249 ILE A O 1
ATOM 1982 N N . ALA A 1 250 ? -7.852 4.395 22.797 1 65.62 250 ALA A N 1
ATOM 1983 C CA . ALA A 1 250 ? -9.234 4.871 22.797 1 65.62 250 ALA A CA 1
ATOM 1984 C C . ALA A 1 250 ? -9.461 5.855 21.656 1 65.62 250 ALA A C 1
ATOM 1986 O O . ALA A 1 250 ? -10.602 6.039 21.203 1 65.62 250 ALA A O 1
ATOM 1987 N N . LEU A 1 251 ? -8.438 6.336 21.172 1 72 251 LEU A N 1
ATOM 1988 C CA . LEU A 1 251 ? -8.523 7.348 20.125 1 72 251 LEU A CA 1
ATOM 1989 C C . LEU A 1 251 ? -8.844 6.711 18.781 1 72 251 LEU A C 1
ATOM 1991 O O . LEU A 1 251 ? -9.219 7.406 17.828 1 72 251 LEU A O 1
ATOM 1995 N N . LYS A 1 252 ? -8.727 5.461 18.719 1 71.81 252 LYS A N 1
ATOM 1996 C CA . LYS A 1 252 ? -8.891 4.766 17.453 1 71.81 252 LYS A CA 1
ATOM 1997 C C . LYS A 1 252 ? -10.344 4.801 16.984 1 71.81 252 LYS A C 1
ATOM 1999 O O . LYS A 1 252 ? -11.258 4.613 17.797 1 71.81 252 LYS A O 1
ATOM 2004 N N . GLN A 1 253 ? -10.461 5.191 15.758 1 74.56 253 GLN A N 1
ATOM 2005 C CA . GLN A 1 253 ? -11.789 5.289 15.156 1 74.56 253 GLN A CA 1
ATOM 2006 C C . GLN A 1 253 ? -11.914 4.348 13.961 1 74.56 253 GLN A C 1
ATOM 2008 O O . GLN A 1 253 ? -10.906 3.916 13.391 1 74.56 253 GLN A O 1
ATOM 2013 N N . TYR A 1 254 ? -13.094 3.842 13.711 1 66 254 TYR A N 1
ATOM 2014 C CA . TYR A 1 254 ? -13.383 3.008 12.547 1 66 254 TYR A CA 1
ATOM 2015 C C . TYR A 1 254 ? -14.344 3.711 11.602 1 66 254 TYR A C 1
ATOM 2017 O O . TYR A 1 254 ? -15.438 4.129 12 1 66 254 TYR A O 1
ATOM 2025 N N . ILE A 1 255 ? -13.906 3.945 10.445 1 64.62 255 ILE A N 1
ATOM 2026 C CA . ILE A 1 255 ? -14.766 4.516 9.414 1 64.62 255 ILE A CA 1
ATOM 2027 C C . ILE A 1 255 ? -14.82 3.576 8.211 1 64.62 255 ILE A C 1
ATOM 2029 O O . ILE A 1 255 ? -13.828 3.416 7.492 1 64.62 255 ILE A O 1
ATOM 2033 N N . LYS A 1 256 ? -15.953 2.941 7.859 1 61.03 256 LYS A N 1
ATOM 2034 C CA . LYS A 1 256 ? -16.156 1.857 6.902 1 61.03 256 LYS A CA 1
ATOM 2035 C C . LYS A 1 256 ? -15.812 2.305 5.484 1 61.03 256 LYS A C 1
ATOM 2037 O O . LYS A 1 256 ? -15.195 1.556 4.727 1 61.03 256 LYS A O 1
ATOM 2042 N N . ASN A 1 257 ? -16.141 3.543 5.133 1 60.78 257 ASN A N 1
ATOM 2043 C CA . ASN A 1 257 ? -16.094 3.947 3.73 1 60.78 257 ASN A CA 1
ATOM 2044 C C . ASN A 1 257 ? -14.75 4.586 3.381 1 60.78 257 ASN A C 1
ATOM 2046 O O . ASN A 1 257 ? -14.578 5.113 2.283 1 60.78 257 ASN A O 1
ATOM 2050 N N . LYS A 1 258 ? -13.875 4.641 4.316 1 61.84 258 LYS A N 1
ATOM 2051 C CA . LYS A 1 258 ? -12.555 5.195 4.02 1 61.84 258 LYS A CA 1
ATOM 2052 C C . LYS A 1 258 ? -11.547 4.086 3.738 1 61.84 258 LYS A C 1
ATOM 2054 O O . LYS A 1 258 ? -11.688 2.971 4.238 1 61.84 258 LYS A O 1
ATOM 2059 N N . PRO A 1 259 ? -10.633 4.363 2.873 1 64.12 259 PRO A N 1
ATOM 2060 C CA . PRO A 1 259 ? -9.594 3.361 2.621 1 64.12 259 PRO A CA 1
ATOM 2061 C C . PRO A 1 259 ? -8.922 2.879 3.902 1 64.12 259 PRO A C 1
ATOM 2063 O O . PRO A 1 259 ? -8.688 1.678 4.066 1 64.12 259 PRO A O 1
ATOM 2066 N N . THR A 1 260 ? -8.578 3.836 4.754 1 70 260 THR A N 1
ATOM 2067 C CA . THR A 1 260 ? -8.117 3.508 6.098 1 70 260 THR A CA 1
ATOM 2068 C C . THR A 1 260 ? -9.281 3.473 7.074 1 70 260 THR A C 1
ATOM 2070 O O . THR A 1 260 ? -9.797 4.52 7.473 1 70 260 THR A O 1
ATOM 2073 N N . LYS A 1 261 ? -9.602 2.254 7.398 1 67.94 261 LYS A N 1
ATOM 2074 C CA . LYS A 1 261 ? -10.852 2.123 8.148 1 67.94 261 LYS A CA 1
ATOM 2075 C C . LYS A 1 261 ? -10.617 2.324 9.641 1 67.94 261 LYS A C 1
ATOM 2077 O O . LYS A 1 261 ? -11.492 2.83 10.352 1 67.94 261 LYS A O 1
ATOM 2082 N N . CYS A 1 262 ? -9.43 1.994 10.062 1 73.81 262 CYS A N 1
ATOM 2083 C CA . CYS A 1 262 ? -9.172 2.059 11.5 1 73.81 262 CYS A CA 1
ATOM 2084 C C . CYS A 1 262 ? -7.93 2.895 11.789 1 73.81 262 CYS A C 1
ATOM 2086 O O . CYS A 1 262 ? -6.875 2.678 11.188 1 73.81 262 CYS A O 1
ATOM 2088 N N . GLY A 1 263 ? -8.164 3.93 12.602 1 84.88 263 GLY A N 1
ATOM 2089 C CA . GLY A 1 263 ? -7.027 4.77 12.953 1 84.88 263 GLY A CA 1
ATOM 2090 C C . GLY A 1 263 ? -7.422 6.016 13.719 1 84.88 263 GLY A C 1
ATOM 2091 O O . GLY A 1 263 ? -8.484 6.059 14.344 1 84.88 263 GLY A O 1
ATOM 2092 N N . ILE A 1 264 ? -6.492 6.945 13.773 1 88.75 264 ILE A N 1
ATOM 2093 C CA . ILE A 1 264 ? -6.699 8.234 14.422 1 88.75 264 ILE A CA 1
ATOM 2094 C C . ILE A 1 264 ? -7.387 9.195 13.461 1 88.75 264 ILE A C 1
ATOM 2096 O O . ILE A 1 264 ? -6.957 9.352 12.312 1 88.75 264 ILE A O 1
ATOM 2100 N N . LYS A 1 265 ? -8.438 9.719 13.938 1 89.62 265 LYS A N 1
ATOM 2101 C CA . LYS A 1 265 ? -9.242 10.609 13.109 1 89.62 265 LYS A CA 1
ATOM 2102 C C . LYS A 1 265 ? -8.859 12.07 13.336 1 89.62 265 LYS A C 1
ATOM 2104 O O . LYS A 1 265 ? -8.75 12.516 14.477 1 89.62 265 LYS A O 1
ATOM 2109 N N . LEU A 1 266 ? -8.648 12.781 12.219 1 93.06 266 LEU A N 1
ATOM 2110 C CA . LEU A 1 266 ? -8.43 14.219 12.242 1 93.06 266 LEU A CA 1
ATOM 2111 C C . LEU A 1 266 ? -9.516 14.953 11.469 1 93.06 266 LEU A C 1
ATOM 2113 O O . LEU A 1 266 ? -10 14.445 10.453 1 93.06 266 LEU A O 1
ATOM 2117 N N . PHE A 1 267 ? -9.914 16.078 11.984 1 94.25 267 PHE A N 1
ATOM 2118 C CA . PHE A 1 267 ? -10.68 17.047 11.195 1 94.25 267 PHE A CA 1
ATOM 2119 C C . PHE A 1 267 ? -9.766 18.094 10.578 1 94.25 267 PHE A C 1
ATOM 2121 O O . PHE A 1 267 ? -8.984 18.734 11.281 1 94.25 267 PHE A O 1
ATOM 2128 N N . VAL A 1 268 ? -9.883 18.234 9.266 1 97 268 VAL A N 1
ATOM 2129 C CA . VAL A 1 268 ? -8.883 19.031 8.57 1 97 268 VAL A CA 1
ATOM 2130 C C . VAL A 1 268 ? -9.57 20.141 7.785 1 97 268 VAL A C 1
ATOM 2132 O O . VAL A 1 268 ? -10.609 19.922 7.164 1 97 268 VAL A O 1
ATOM 2135 N N . LEU A 1 269 ? -9.078 21.344 7.914 1 97.88 269 LEU A N 1
ATOM 2136 C CA . LEU A 1 269 ? -9.398 22.484 7.055 1 97.88 269 LEU A CA 1
ATOM 2137 C C . LEU A 1 269 ? -8.336 22.656 5.973 1 97.88 269 LEU A C 1
ATOM 2139 O O . LEU A 1 269 ? -7.16 22.859 6.281 1 97.88 269 LEU A O 1
ATOM 2143 N N . SER A 1 270 ? -8.727 22.578 4.73 1 97.56 270 SER A N 1
ATOM 2144 C CA . SER A 1 270 ? -7.758 22.594 3.639 1 97.56 270 SER A CA 1
ATOM 2145 C C . SER A 1 270 ? -8.117 23.656 2.604 1 97.56 270 SER A C 1
ATOM 2147 O O . SER A 1 270 ? -9.297 23.922 2.369 1 97.56 270 SER A O 1
ATOM 2149 N N . ASP A 1 271 ? -7.117 24.219 2.068 1 96.31 271 ASP A N 1
ATOM 2150 C CA . ASP A 1 271 ? -7.238 25.062 0.874 1 96.31 271 ASP A CA 1
ATOM 2151 C C . ASP A 1 271 ? -7.488 24.203 -0.366 1 96.31 271 ASP A C 1
ATOM 2153 O O . ASP A 1 271 ? -7.359 22.969 -0.318 1 96.31 271 ASP A O 1
ATOM 2157 N N . THR A 1 272 ? -7.91 24.844 -1.479 1 94.31 272 THR A N 1
ATOM 2158 C CA . THR A 1 272 ? -8.211 24.125 -2.711 1 94.31 272 THR A CA 1
ATOM 2159 C C . THR A 1 272 ? -6.953 23.469 -3.271 1 94.31 272 THR A C 1
ATOM 2161 O O . THR A 1 272 ? -7.039 22.516 -4.059 1 94.31 272 THR A O 1
ATOM 2164 N N . THR A 1 273 ? -5.801 23.938 -2.871 1 93.19 273 THR A N 1
ATOM 2165 C CA . THR A 1 273 ? -4.531 23.406 -3.344 1 93.19 273 THR A CA 1
ATOM 2166 C C . THR A 1 273 ? -4.18 22.109 -2.604 1 93.19 273 THR A C 1
ATOM 2168 O O . THR A 1 273 ? -3.297 21.359 -3.029 1 93.19 273 THR A O 1
ATOM 2171 N N . GLY A 1 274 ? -4.828 21.875 -1.545 1 96.12 274 GLY A N 1
ATOM 2172 C CA . GLY A 1 274 ? -4.492 20.734 -0.692 1 96.12 274 GLY A CA 1
ATOM 2173 C C . GLY A 1 274 ? -3.701 21.141 0.54 1 96.12 274 GLY A C 1
ATOM 2174 O O . GLY A 1 274 ? -3.41 20.297 1.394 1 96.12 274 GLY A O 1
ATOM 2175 N N . TYR A 1 275 ? -3.354 22.438 0.631 1 97.88 275 TYR A N 1
ATOM 2176 C CA . TYR A 1 275 ? -2.629 22.938 1.793 1 97.88 275 TYR A CA 1
ATOM 2177 C C . TYR A 1 275 ? -3.453 22.766 3.064 1 97.88 275 TYR A C 1
ATOM 2179 O O . TYR A 1 275 ? -4.613 23.188 3.121 1 97.88 275 TYR A O 1
ATOM 2187 N N . THR A 1 276 ? -2.885 22.094 4.016 1 98.06 276 THR A N 1
ATOM 2188 C CA . THR A 1 276 ? -3.539 21.969 5.312 1 98.06 276 THR A CA 1
ATOM 2189 C C . THR A 1 276 ? -3.416 23.266 6.102 1 98.06 276 THR A C 1
ATOM 2191 O O . THR A 1 276 ? -2.332 23.625 6.574 1 98.06 276 THR A O 1
ATOM 2194 N N . VAL A 1 277 ? -4.496 23.906 6.305 1 97.94 277 VAL A N 1
ATOM 2195 C CA . VAL A 1 277 ? -4.523 25.203 6.992 1 97.94 277 VAL A CA 1
ATOM 2196 C C . VAL A 1 277 ? -4.574 24.969 8.5 1 97.94 277 VAL A C 1
ATOM 2198 O O . VAL A 1 277 ? -3.848 25.625 9.258 1 97.94 277 VAL A O 1
ATOM 2201 N N . ASP A 1 278 ? -5.41 24.109 8.852 1 96.81 278 ASP A N 1
ATOM 2202 C CA . ASP A 1 278 ? -5.613 23.75 10.258 1 96.81 278 ASP A CA 1
ATOM 2203 C C . ASP A 1 278 ? -6.164 22.328 10.391 1 96.81 278 ASP A C 1
ATOM 2205 O O . ASP A 1 278 ? -6.633 21.75 9.414 1 96.81 278 ASP A O 1
ATOM 2209 N N . PHE A 1 279 ? -5.977 21.766 11.578 1 96.94 279 PHE A N 1
ATOM 2210 C CA . PHE A 1 279 ? -6.504 20.422 11.82 1 96.94 279 PHE A CA 1
ATOM 2211 C C . PHE A 1 279 ? -6.68 20.172 13.312 1 96.94 279 PHE A C 1
ATOM 2213 O O . PHE A 1 279 ? -6.035 20.828 14.141 1 96.94 279 PHE A O 1
ATOM 2220 N N . ASN A 1 280 ? -7.598 19.297 13.633 1 94.12 280 ASN A N 1
ATOM 2221 C CA . ASN A 1 280 ? -7.844 18.875 15.008 1 94.12 280 ASN A CA 1
ATOM 2222 C C . ASN A 1 280 ? -7.957 17.359 15.117 1 94.12 280 ASN A C 1
ATOM 2224 O O . ASN A 1 280 ? -8.602 16.719 14.281 1 94.12 280 ASN A O 1
ATOM 2228 N N . ILE A 1 281 ? -7.316 16.859 16.109 1 92.44 281 ILE A N 1
ATOM 2229 C CA . ILE A 1 281 ? -7.41 15.422 16.359 1 92.44 281 ILE A CA 1
ATOM 2230 C C . ILE A 1 281 ? -8.664 15.117 17.172 1 92.44 281 ILE A C 1
ATOM 2232 O O . ILE A 1 281 ? -8.93 15.773 18.188 1 92.44 281 ILE A O 1
ATOM 2236 N N . TYR A 1 282 ? -9.414 14.188 16.719 1 87.88 282 TYR A N 1
ATOM 2237 C CA . TYR A 1 282 ? -10.633 13.789 17.406 1 87.88 282 TYR A CA 1
ATOM 2238 C C . TYR A 1 282 ? -10.312 12.938 18.641 1 87.88 282 TYR A C 1
ATOM 2240 O O . TYR A 1 282 ? -9.625 11.914 18.531 1 87.88 282 TYR A O 1
ATOM 2248 N N . THR A 1 283 ? -10.734 13.336 19.781 1 84.56 283 THR A N 1
ATOM 2249 C CA . THR A 1 283 ? -10.422 12.633 21.016 1 84.56 283 THR A CA 1
ATOM 2250 C C . THR A 1 283 ? -11.672 11.984 21.609 1 84.56 283 THR A C 1
ATOM 2252 O O . THR A 1 283 ? -11.656 11.523 22.75 1 84.56 283 THR A O 1
ATOM 2255 N N . GLY A 1 284 ? -12.656 11.898 20.953 1 74 284 GLY A N 1
ATOM 2256 C CA . GLY A 1 284 ? -13.883 11.297 21.453 1 74 284 GLY A CA 1
ATOM 2257 C C . GLY A 1 284 ? -14.977 12.32 21.75 1 74 284 GLY A C 1
ATOM 2258 O O . GLY A 1 284 ? -14.719 13.523 21.734 1 74 284 GLY A O 1
ATOM 2259 N N . ARG A 1 285 ? -16.234 11.914 21.969 1 61.06 285 ARG A N 1
ATOM 2260 C CA . ARG A 1 285 ? -17.453 12.695 22.094 1 61.06 285 ARG A CA 1
ATOM 2261 C C . ARG A 1 285 ? -17.391 13.633 23.297 1 61.06 285 ARG A C 1
ATOM 2263 O O . ARG A 1 285 ? -18.016 14.695 23.297 1 61.06 285 ARG A O 1
ATOM 2270 N N . SER A 1 286 ? -16.719 13.289 24.281 1 54.88 286 SER A N 1
ATOM 2271 C CA . SER A 1 286 ? -16.859 13.977 25.562 1 54.88 286 SER A CA 1
ATOM 2272 C C . SER A 1 286 ? -16.375 15.422 25.469 1 54.88 286 SER A C 1
ATOM 2274 O O . SER A 1 286 ? -16.766 16.266 26.281 1 54.88 286 SER A O 1
ATOM 2276 N N . THR A 1 287 ? -15.578 15.742 24.609 1 54.06 287 THR A N 1
ATOM 2277 C CA . THR A 1 287 ? -14.953 17.062 24.703 1 54.06 287 THR A CA 1
ATOM 2278 C C . THR A 1 287 ? -15.719 18.078 23.875 1 54.06 287 THR A C 1
ATOM 2280 O O . THR A 1 287 ? -15.258 19.219 23.703 1 54.06 287 THR A O 1
ATOM 2283 N N . MET A 1 288 ? -16.906 17.734 23.453 1 56.81 288 MET A N 1
ATOM 2284 C CA . MET A 1 288 ? -17.484 18.672 22.5 1 56.81 288 MET A CA 1
ATOM 2285 C C . MET A 1 288 ? -18.406 19.656 23.203 1 56.81 288 MET A C 1
ATOM 2287 O O . MET A 1 288 ? -19.328 19.266 23.922 1 56.81 288 MET A O 1
ATOM 2291 N N . ALA A 1 289 ? -18.062 20.969 23.188 1 62.03 289 ALA A N 1
ATOM 2292 C CA . ALA A 1 289 ? -18.344 22.172 23.969 1 62.03 289 ALA A CA 1
ATOM 2293 C C . ALA A 1 289 ? -19.766 22.672 23.703 1 62.03 289 ALA A C 1
ATOM 2295 O O . ALA A 1 289 ? -20.453 23.109 24.625 1 62.03 289 ALA A O 1
ATOM 2296 N N . THR A 1 290 ? -20.344 22.594 22.391 1 65.88 290 THR A N 1
ATOM 2297 C CA . THR A 1 290 ? -21.484 23.422 22.062 1 65.88 290 THR A CA 1
ATOM 2298 C C . THR A 1 290 ? -22.797 22.641 22.25 1 65.88 290 THR A C 1
ATOM 2300 O O . THR A 1 290 ? -23.859 23.234 22.328 1 65.88 290 THR A O 1
ATOM 2303 N N . GLY A 1 291 ? -22.656 21.266 22.359 1 69.44 291 GLY A N 1
ATOM 2304 C CA . GLY A 1 291 ? -23.859 20.469 22.484 1 69.44 291 GLY A CA 1
ATOM 2305 C C . GLY A 1 291 ? -24.594 20.297 21.172 1 69.44 291 GLY A C 1
ATOM 2306 O O . GLY A 1 291 ? -25.609 19.594 21.125 1 69.44 291 GLY A O 1
ATOM 2307 N N . LYS A 1 292 ? -24.234 20.984 20.094 1 77.06 292 LYS A N 1
ATOM 2308 C CA . LYS A 1 292 ? -24.922 20.922 18.812 1 77.06 292 LYS A CA 1
ATOM 2309 C C . LYS A 1 292 ? -24.438 19.719 18 1 77.06 292 LYS A C 1
ATOM 2311 O O . LYS A 1 292 ? -24.844 19.547 16.844 1 77.06 292 LYS A O 1
ATOM 2316 N N . GLY A 1 293 ? -23.547 18.969 18.547 1 82.5 293 GLY A N 1
ATOM 2317 C CA . GLY A 1 293 ? -23.109 17.75 17.875 1 82.5 293 GLY A CA 1
ATOM 2318 C C . GLY A 1 293 ? -21.656 17.781 17.469 1 82.5 293 GLY A C 1
ATOM 2319 O O . GLY A 1 293 ? -21.047 18.859 17.391 1 82.5 293 GLY A O 1
ATOM 2320 N N . LEU A 1 294 ? -21.141 16.688 17.188 1 83.38 294 LEU A N 1
ATOM 2321 C CA . LEU A 1 294 ? -19.734 16.484 16.875 1 83.38 294 LEU A CA 1
ATOM 2322 C C . LEU A 1 294 ? -19.359 17.219 15.586 1 83.38 294 LEU A C 1
ATOM 2324 O O . LEU A 1 294 ? -18.328 17.906 15.531 1 83.38 294 LEU A O 1
ATOM 2328 N N . SER A 1 295 ? -20.188 17.078 14.617 1 85.88 295 SER A N 1
ATOM 2329 C CA . SER A 1 295 ? -19.891 17.672 13.312 1 85.88 295 SER A CA 1
ATOM 2330 C C . SER A 1 295 ? -19.875 19.188 13.398 1 85.88 295 SER A C 1
ATOM 2332 O O . SER A 1 295 ? -19 19.844 12.82 1 85.88 295 SER A O 1
ATOM 2334 N N . PHE A 1 296 ? -20.844 19.734 14.07 1 89.19 296 PHE A N 1
ATOM 2335 C CA . PHE A 1 296 ? -20.906 21.172 14.289 1 89.19 296 PHE A CA 1
ATOM 2336 C C . PHE A 1 296 ? -19.656 21.672 15.008 1 89.19 296 PHE A C 1
ATOM 2338 O O . PHE A 1 296 ? -19 22.609 14.547 1 89.19 296 PHE A O 1
ATOM 2345 N N . ASP A 1 297 ? -19.297 21.016 15.984 1 89 297 ASP A N 1
ATOM 2346 C CA . ASP A 1 297 ? -18.141 21.406 16.797 1 89 297 ASP A CA 1
ATOM 2347 C C . ASP A 1 297 ? -16.844 21.266 16.016 1 89 297 ASP A C 1
ATOM 2349 O O . ASP A 1 297 ? -15.922 22.078 16.172 1 89 297 ASP A O 1
ATOM 2353 N N . ALA A 1 298 ? -16.75 20.25 15.266 1 89.94 298 ALA A N 1
ATOM 2354 C CA . ALA A 1 298 ? -15.562 20.016 14.469 1 89.94 298 ALA A CA 1
ATOM 2355 C C . ALA A 1 298 ? -15.312 21.156 13.492 1 89.94 298 ALA A C 1
ATOM 2357 O O . ALA A 1 298 ? -14.195 21.688 13.414 1 89.94 298 ALA A O 1
ATOM 2358 N N . VAL A 1 299 ? -16.344 21.578 12.828 1 92.5 299 VAL A N 1
ATOM 2359 C CA . VAL A 1 299 ? -16.219 22.656 11.859 1 92.5 299 VAL A CA 1
ATOM 2360 C C . VAL A 1 299 ? -15.914 23.969 12.578 1 92.5 299 VAL A C 1
ATOM 2362 O O . VAL A 1 299 ? -15.016 24.703 12.172 1 92.5 299 VAL A O 1
ATOM 2365 N N . MET A 1 300 ? -16.594 24.188 13.617 1 91.69 300 MET A N 1
ATOM 2366 C CA . MET A 1 300 ? -16.453 25.469 14.328 1 91.69 300 MET A CA 1
ATOM 2367 C C . MET A 1 300 ? -15.078 25.562 14.984 1 91.69 300 MET A C 1
ATOM 2369 O O . MET A 1 300 ? -14.555 26.672 15.172 1 91.69 300 MET A O 1
ATOM 2373 N N . SER A 1 301 ? -14.516 24.422 15.273 1 91 301 SER A N 1
ATOM 2374 C CA . SER A 1 301 ? -13.188 24.438 15.867 1 91 301 SER A CA 1
ATOM 2375 C C . SER A 1 301 ? -12.125 24.812 14.836 1 91 301 SER A C 1
ATOM 2377 O O . SER A 1 301 ? -11.031 25.25 15.195 1 91 301 SER A O 1
ATOM 2379 N N . LEU A 1 302 ? -12.414 24.656 13.633 1 94.94 302 LEU A N 1
ATOM 2380 C CA . LEU A 1 302 ? -11.453 24.891 12.562 1 94.94 302 LEU A CA 1
ATOM 2381 C C . LEU A 1 302 ? -11.641 26.281 11.953 1 94.94 302 LEU A C 1
ATOM 2383 O O . LEU A 1 302 ? -10.695 26.875 11.414 1 94.94 302 LEU A O 1
ATOM 2387 N N . ILE A 1 303 ? -12.891 26.75 12.047 1 94.81 303 ILE A N 1
ATOM 2388 C CA . ILE A 1 303 ? -13.211 28.031 11.422 1 94.81 303 ILE A CA 1
ATOM 2389 C C . ILE A 1 303 ? -13.07 29.156 12.445 1 94.81 303 ILE A C 1
ATOM 2391 O O . ILE A 1 303 ? -13.922 29.312 13.32 1 94.81 303 ILE A O 1
ATOM 2395 N N . ASN A 1 304 ? -12.008 29.875 12.336 1 92.69 304 ASN A N 1
ATOM 2396 C CA . ASN A 1 304 ? -11.719 31 13.219 1 92.69 304 ASN A CA 1
ATOM 2397 C C . ASN A 1 304 ? -11.742 32.344 12.469 1 92.69 304 ASN A C 1
ATOM 2399 O O . ASN A 1 304 ? -10.812 32.656 11.727 1 92.69 304 ASN A O 1
ATOM 2403 N N . LYS A 1 305 ? -12.719 33.125 12.758 1 92.75 305 LYS A N 1
ATOM 2404 C CA . LYS A 1 305 ? -12.898 34.375 12.062 1 92.75 305 LYS A CA 1
ATOM 2405 C C . LYS A 1 305 ? -11.734 35.312 12.328 1 92.75 305 LYS A C 1
ATOM 2407 O O . LYS A 1 305 ? -11.344 36.094 11.453 1 92.75 305 LYS A O 1
ATOM 2412 N N . SER A 1 306 ? -11.141 35.281 13.516 1 94 306 SER A N 1
ATOM 2413 C CA . SER A 1 306 ? -10.031 36.156 13.875 1 94 306 SER A CA 1
ATOM 2414 C C . SER A 1 306 ? -8.797 35.844 13.039 1 94 306 SER A C 1
ATOM 2416 O O . SER A 1 306 ? -7.957 36.719 12.82 1 94 306 SER A O 1
ATOM 2418 N N . TYR A 1 307 ? -8.781 34.688 12.586 1 95.25 307 TYR A N 1
ATOM 2419 C CA . TYR A 1 307 ? -7.664 34.25 11.742 1 95.25 307 TYR A CA 1
ATOM 2420 C C . TYR A 1 307 ? -8.016 34.406 10.266 1 95.25 307 TYR A C 1
ATOM 2422 O O . TYR A 1 307 ? -7.242 35 9.492 1 95.25 307 TYR A O 1
ATOM 2430 N N . LEU A 1 308 ? -9.125 34.031 9.82 1 96.44 308 LEU A N 1
ATOM 2431 C CA . LEU A 1 308 ? -9.492 33.938 8.414 1 96.44 308 LEU A CA 1
ATOM 2432 C C . LEU A 1 308 ? -10.008 35.281 7.902 1 96.44 308 LEU A C 1
ATOM 2434 O O . LEU A 1 308 ? -9.633 35.719 6.812 1 96.44 308 LEU A O 1
ATOM 2438 N N . GLY A 1 309 ? -10.867 35.906 8.633 1 95.06 309 GLY A N 1
ATOM 2439 C CA . GLY A 1 309 ? -11.641 37.062 8.156 1 95.06 309 GLY A CA 1
ATOM 2440 C C . GLY A 1 309 ? -13.055 36.688 7.746 1 95.06 309 GLY A C 1
ATOM 2441 O O . GLY A 1 309 ? -13.68 35.812 8.375 1 95.06 309 GLY A O 1
ATOM 2442 N N . SER A 1 310 ? -13.578 37.375 6.707 1 93 310 SER A N 1
ATOM 2443 C CA . SER A 1 310 ? -14.961 37.125 6.301 1 93 310 SER A CA 1
ATOM 2444 C C . SER A 1 310 ? -15.055 36.812 4.812 1 93 310 SER A C 1
ATOM 2446 O O . SER A 1 310 ? -14.117 37.094 4.059 1 93 310 SER A O 1
ATOM 2448 N N . GLY A 1 311 ? -16.141 36.188 4.551 1 95.19 311 GLY A N 1
ATOM 2449 C CA . GLY A 1 311 ? -16.438 35.969 3.143 1 95.19 311 GLY A CA 1
ATOM 2450 C C . GLY A 1 311 ? -15.891 34.688 2.6 1 95.19 311 GLY A C 1
ATOM 2451 O O . GLY A 1 311 ? -15.859 34.469 1.386 1 95.19 311 GLY A O 1
ATOM 2452 N N . TYR A 1 312 ? -15.398 33.844 3.424 1 97.06 312 TYR A N 1
ATOM 2453 C CA . TYR A 1 312 ? -14.914 32.531 2.992 1 97.06 312 TYR A CA 1
ATOM 2454 C C . TYR A 1 312 ? -16.078 31.594 2.703 1 97.06 312 TYR A C 1
ATOM 2456 O O . TYR A 1 312 ? -17.172 31.75 3.258 1 97.06 312 TYR A O 1
ATOM 2464 N N . HIS A 1 313 ? -15.844 30.703 1.818 1 97.06 313 HIS A N 1
ATOM 2465 C CA . HIS A 1 313 ? -16.797 29.656 1.478 1 97.06 313 HIS A CA 1
ATOM 2466 C C . HIS A 1 313 ? -16.328 28.297 2 1 97.06 313 HIS A C 1
ATOM 2468 O O . HIS A 1 313 ? -15.258 27.828 1.622 1 97.06 313 HIS A O 1
ATOM 2474 N N . ILE A 1 314 ? -17.141 27.703 2.77 1 97.12 314 ILE A N 1
ATOM 2475 C CA . ILE A 1 314 ? -16.781 26.438 3.406 1 97.12 314 ILE A CA 1
ATOM 2476 C C . ILE A 1 314 ? -17.531 25.297 2.744 1 97.12 314 ILE A C 1
ATOM 2478 O O . ILE A 1 314 ? -18.766 25.297 2.676 1 97.12 314 ILE A O 1
ATOM 2482 N N . TYR A 1 315 ? -16.812 24.359 2.236 1 97.31 315 TYR A N 1
ATOM 2483 C CA . TYR A 1 315 ? -17.406 23.172 1.636 1 97.31 315 TYR A CA 1
ATOM 2484 C C . TYR A 1 315 ? -17.203 21.953 2.529 1 97.31 315 TYR A C 1
ATOM 2486 O O . TYR A 1 315 ? -16.125 21.75 3.088 1 97.31 315 TYR A O 1
ATOM 2494 N N . CYS A 1 316 ? -18.219 21.109 2.705 1 94.94 316 CYS A N 1
ATOM 2495 C CA . CYS A 1 316 ? -18.109 19.906 3.535 1 94.94 316 CYS A CA 1
ATOM 2496 C C . CYS A 1 316 ? -19.078 18.828 3.062 1 94.94 316 CYS A C 1
ATOM 2498 O O . CYS A 1 316 ? -19.906 19.078 2.188 1 94.94 316 CYS A O 1
ATOM 2500 N N . ASP A 1 317 ? -18.906 17.641 3.562 1 90.69 317 ASP A N 1
ATOM 2501 C CA . ASP A 1 317 ? -19.734 16.531 3.092 1 90.69 317 ASP A CA 1
ATOM 2502 C C . ASP A 1 317 ? -20.953 16.328 3.988 1 90.69 317 ASP A C 1
ATOM 2504 O O . ASP A 1 317 ? -21.266 17.188 4.824 1 90.69 317 ASP A O 1
ATOM 2508 N N . ASN A 1 318 ? -21.688 15.219 3.799 1 87.12 318 ASN A N 1
ATOM 2509 C CA . ASN A 1 318 ? -22.984 14.992 4.438 1 87.12 318 ASN A CA 1
ATOM 2510 C C . ASN A 1 318 ? -22.828 14.766 5.938 1 87.12 318 ASN A C 1
ATOM 2512 O O . ASN A 1 318 ? -23.781 14.961 6.699 1 87.12 318 ASN A O 1
ATOM 2516 N N . PHE A 1 319 ? -21.688 14.438 6.32 1 85.25 319 PHE A N 1
ATOM 2517 C CA . PHE A 1 319 ? -21.438 14.234 7.742 1 85.25 319 PHE A CA 1
ATOM 2518 C C . PHE A 1 319 ? -21.531 15.555 8.5 1 85.25 319 PHE A C 1
ATOM 2520 O O . PHE A 1 319 ? -22.031 15.586 9.633 1 85.25 319 PHE A O 1
ATOM 2527 N N . TYR A 1 320 ? -21.125 16.578 7.887 1 89.75 320 TYR A N 1
ATOM 2528 C CA . TYR A 1 320 ? -21.031 17.891 8.539 1 89.75 320 TYR A CA 1
ATOM 2529 C C . TYR A 1 320 ? -22.266 18.734 8.258 1 89.75 320 TYR A C 1
ATOM 2531 O O . TYR A 1 320 ? -22.688 19.531 9.109 1 89.75 320 TYR A O 1
ATOM 2539 N N . THR A 1 321 ? -22.812 18.531 7.203 1 89.94 321 THR A N 1
ATOM 2540 C CA . THR A 1 321 ? -23.844 19.438 6.691 1 89.94 321 THR A CA 1
ATOM 2541 C C . THR A 1 321 ? -25.094 19.391 7.57 1 89.94 321 THR A C 1
ATOM 2543 O O . THR A 1 321 ? -25.688 18.328 7.75 1 89.94 321 THR A O 1
ATOM 2546 N N . SER A 1 322 ? -25.469 20.469 8.125 1 87.94 322 SER A N 1
ATOM 2547 C CA . SER A 1 322 ? -26.703 20.656 8.883 1 87.94 322 SER A CA 1
ATOM 2548 C C . SER A 1 322 ? -27.203 22.094 8.766 1 87.94 322 SER A C 1
ATOM 2550 O O . SER A 1 322 ? -26.422 23.031 8.617 1 87.94 322 SER A O 1
ATOM 2552 N N . PRO A 1 323 ? -28.516 22.219 8.75 1 87.06 323 PRO A N 1
ATOM 2553 C CA . PRO A 1 323 ? -29.062 23.578 8.695 1 87.06 323 PRO A CA 1
ATOM 2554 C C . PRO A 1 323 ? -28.547 24.469 9.82 1 87.06 323 PRO A C 1
ATOM 2556 O O . PRO A 1 323 ? -28.266 25.656 9.594 1 87.06 323 PRO A O 1
ATOM 2559 N N . ALA A 1 324 ? -28.406 23.953 10.945 1 87.5 324 ALA A N 1
ATOM 2560 C CA . ALA A 1 324 ? -27.922 24.734 12.086 1 87.5 324 ALA A CA 1
ATOM 2561 C C . ALA A 1 324 ? -26.5 25.234 11.859 1 87.5 324 ALA A C 1
ATOM 2563 O O . ALA A 1 324 ? -26.203 26.391 12.141 1 87.5 324 ALA A O 1
ATOM 2564 N N . LEU A 1 325 ? -25.688 24.406 11.383 1 92.25 325 LEU A N 1
ATOM 2565 C CA . LEU A 1 325 ? -24.297 24.781 11.125 1 92.25 325 LEU A CA 1
ATOM 2566 C C . LEU A 1 325 ? -24.219 25.844 10.047 1 92.25 325 LEU A C 1
ATOM 2568 O O . LEU A 1 325 ? -23.516 26.844 10.211 1 92.25 325 LEU A O 1
ATOM 2572 N N . PHE A 1 326 ? -24.953 25.688 9.016 1 92.5 326 PHE A N 1
ATOM 2573 C CA . PHE A 1 326 ? -24.875 26.594 7.883 1 92.5 326 PHE A CA 1
ATOM 2574 C C . PHE A 1 326 ? -25.453 27.953 8.25 1 92.5 326 PHE A C 1
ATOM 2576 O O . PHE A 1 326 ? -24.922 28.984 7.828 1 92.5 326 PHE A O 1
ATOM 2583 N N . LEU A 1 327 ? -26.516 27.938 8.977 1 90.12 327 LEU A N 1
ATOM 2584 C CA . LEU A 1 327 ? -27.062 29.188 9.453 1 90.12 327 LEU A CA 1
ATOM 2585 C C . LEU A 1 327 ? -26.078 29.922 10.352 1 90.12 327 LEU A C 1
ATOM 2587 O O . LEU A 1 327 ? -25.906 31.141 10.25 1 90.12 327 LEU A O 1
ATOM 2591 N N . HIS A 1 328 ? -25.484 29.172 11.219 1 91.69 328 HIS A N 1
ATOM 2592 C CA . HIS A 1 328 ? -24.5 29.766 12.117 1 91.69 328 HIS A CA 1
ATOM 2593 C C . HIS A 1 328 ? -23.328 30.359 11.344 1 91.69 328 HIS A C 1
ATOM 2595 O O . HIS A 1 328 ? -22.875 31.469 11.633 1 91.69 328 HIS A O 1
ATOM 2601 N N . LEU A 1 329 ? -22.812 29.625 10.43 1 93.75 329 LEU A N 1
ATOM 2602 C CA . LEU A 1 329 ? -21.703 30.094 9.586 1 93.75 329 LEU A CA 1
ATOM 2603 C C . LEU A 1 329 ? -22.109 31.359 8.828 1 93.75 329 LEU A C 1
ATOM 2605 O O . LEU A 1 329 ? -21.312 32.281 8.719 1 93.75 329 LEU A O 1
ATOM 2609 N N . HIS A 1 330 ? -23.281 31.344 8.336 1 92.19 330 HIS A N 1
ATOM 2610 C CA . HIS A 1 330 ? -23.797 32.5 7.625 1 92.19 330 HIS A CA 1
ATOM 2611 C C . HIS A 1 330 ? -23.797 33.75 8.523 1 92.19 330 HIS A C 1
ATOM 2613 O O . HIS A 1 330 ? -23.438 34.844 8.086 1 92.19 330 HIS A O 1
ATOM 2619 N N . HIS A 1 331 ? -24.203 33.562 9.688 1 90.88 331 HIS A N 1
ATOM 2620 C CA . HIS A 1 331 ? -24.25 34.656 10.648 1 90.88 331 HIS A CA 1
ATOM 2621 C C . HIS A 1 331 ? -22.844 35.156 10.961 1 90.88 331 HIS A C 1
ATOM 2623 O O . HIS A 1 331 ? -22.672 36.344 11.242 1 90.88 331 HIS A O 1
ATOM 2629 N N . LEU A 1 332 ? -21.875 34.344 10.891 1 92.19 332 LEU A N 1
ATOM 2630 C CA . LEU A 1 332 ? -20.484 34.719 11.172 1 92.19 332 LEU A CA 1
ATOM 2631 C C . LEU A 1 332 ? -19.828 35.344 9.938 1 92.19 332 LEU A C 1
ATOM 2633 O O . LEU A 1 332 ? -18.688 35.781 9.992 1 92.19 332 LEU A O 1
ATOM 2637 N N . GLY A 1 333 ? -20.578 35.312 8.844 1 92.06 333 GLY A N 1
ATOM 2638 C CA . GLY A 1 333 ? -20.047 35.906 7.637 1 92.06 333 GLY A CA 1
ATOM 2639 C C . GLY A 1 333 ? -19.359 34.906 6.715 1 92.06 333 GLY A C 1
ATOM 2640 O O . GLY A 1 333 ? -18.516 35.281 5.91 1 92.06 333 GLY A O 1
ATOM 2641 N N . PHE A 1 334 ? -19.656 33.656 6.891 1 94.88 334 PHE A N 1
ATOM 2642 C CA . PHE A 1 334 ? -19.125 32.625 6.031 1 94.88 334 PHE A CA 1
ATOM 2643 C C . PHE A 1 334 ? -20.219 32 5.168 1 94.88 334 PHE A C 1
ATOM 2645 O O . PHE A 1 334 ? -21.359 31.891 5.602 1 94.88 334 PHE A O 1
ATOM 2652 N N . GLY A 1 335 ? -19.906 31.734 3.934 1 94.31 335 GLY A N 1
ATOM 2653 C CA . GLY A 1 335 ? -20.766 30.906 3.115 1 94.31 335 GLY A CA 1
ATOM 2654 C C . GLY A 1 335 ? -20.484 29.422 3.264 1 94.31 335 GLY A C 1
ATOM 2655 O O . GLY A 1 335 ? -19.375 29.031 3.607 1 94.31 335 GLY A O 1
ATOM 2656 N N . ALA A 1 336 ? -21.5 28.609 2.988 1 94.94 336 ALA A N 1
ATOM 2657 C CA . ALA A 1 336 ? -21.312 27.172 3.154 1 94.94 336 ALA A CA 1
ATOM 2658 C C . ALA A 1 336 ? -22.078 26.391 2.082 1 94.94 336 ALA A C 1
ATOM 2660 O O . ALA A 1 336 ? -23.109 26.844 1.596 1 94.94 336 ALA A O 1
ATOM 2661 N N . CYS A 1 337 ? -21.5 25.344 1.693 1 94.88 337 CYS A N 1
ATOM 2662 C CA . CYS A 1 337 ? -22.094 24.438 0.718 1 94.88 337 CYS A CA 1
ATOM 2663 C C . CYS A 1 337 ? -21.703 22.984 1.013 1 94.88 337 CYS A C 1
ATOM 2665 O O . CYS A 1 337 ? -20.531 22.688 1.216 1 94.88 337 CYS A O 1
ATOM 2667 N N . GLY A 1 338 ? -22.672 22.078 1.042 1 94.38 338 GLY A N 1
ATOM 2668 C CA . GLY A 1 338 ? -22.391 20.672 1.348 1 94.38 338 GLY A CA 1
ATOM 2669 C C . GLY A 1 338 ? -23.5 19.734 0.918 1 94.38 338 GLY A C 1
ATOM 2670 O O . GLY A 1 338 ? -24.609 20.188 0.624 1 94.38 338 GLY A O 1
ATOM 2671 N N . THR A 1 339 ? -23.219 18.5 0.841 1 91.06 339 THR A N 1
ATOM 2672 C CA . THR A 1 339 ? -24.234 17.5 0.517 1 91.06 339 THR A CA 1
ATOM 2673 C C . THR A 1 339 ? -24.969 17.047 1.773 1 91.06 339 THR A C 1
ATOM 2675 O O . THR A 1 339 ? -24.469 17.219 2.889 1 91.06 339 THR A O 1
ATOM 2678 N N . TYR A 1 340 ? -26.219 16.609 1.621 1 86.25 340 TYR A N 1
ATOM 2679 C CA . TYR A 1 340 ? -26.969 16.094 2.754 1 86.25 340 TYR A CA 1
ATOM 2680 C C . TYR A 1 340 ? -27.75 14.844 2.357 1 86.25 340 TYR A C 1
ATOM 2682 O O . TYR A 1 340 ? -28.031 14.633 1.178 1 86.25 340 TYR A O 1
ATOM 2690 N N . ARG A 1 341 ? -27.906 13.906 3.305 1 79.12 341 ARG A N 1
ATOM 2691 C CA . ARG A 1 341 ? -28.719 12.719 3.096 1 79.12 341 ARG A CA 1
ATOM 2692 C C . ARG A 1 341 ? -30.172 12.969 3.51 1 79.12 341 ARG A C 1
ATOM 2694 O O . ARG A 1 341 ? -30.422 13.703 4.469 1 79.12 341 ARG A O 1
ATOM 2701 N N . ASP A 1 342 ? -31.016 12.43 2.748 1 65.56 342 ASP A N 1
ATOM 2702 C CA . ASP A 1 342 ? -32.438 12.656 2.957 1 65.56 342 ASP A CA 1
ATOM 2703 C C . ASP A 1 342 ? -32.844 12.32 4.391 1 65.56 342 ASP A C 1
ATOM 2705 O O . ASP A 1 342 ? -33.688 12.992 4.973 1 65.56 342 ASP A O 1
ATOM 2709 N N . ALA A 1 343 ? -32.219 11.344 4.875 1 57.84 343 ALA A N 1
ATOM 2710 C CA . ALA A 1 343 ? -32.656 10.883 6.191 1 57.84 343 ALA A CA 1
ATOM 2711 C C . ALA A 1 343 ? -32.125 11.812 7.293 1 57.84 343 ALA A C 1
ATOM 2713 O O . ALA A 1 343 ? -32.5 11.656 8.461 1 57.84 343 ALA A O 1
ATOM 2714 N N . ARG A 1 344 ? -31.391 12.758 6.922 1 53.91 344 ARG A N 1
ATOM 2715 C CA . ARG A 1 344 ? -30.766 13.539 7.988 1 53.91 344 ARG A CA 1
ATOM 2716 C C . ARG A 1 344 ? -31.766 14.531 8.586 1 53.91 344 ARG A C 1
ATOM 2718 O O . ARG A 1 344 ? -32.594 15.094 7.871 1 53.91 344 ARG A O 1
ATOM 2725 N N . ILE A 1 345 ? -31.875 14.609 9.781 1 48.06 345 ILE A N 1
ATOM 2726 C CA . ILE A 1 345 ? -32.719 15.422 10.664 1 48.06 345 ILE A CA 1
ATOM 2727 C C . ILE A 1 345 ? -32.531 16.906 10.344 1 48.06 345 ILE A C 1
ATOM 2729 O O . ILE A 1 345 ? -31.391 17.375 10.234 1 48.06 345 ILE A O 1
ATOM 2733 N N . GLY A 1 346 ? -33.656 17.703 10.062 1 53.38 346 GLY A N 1
ATOM 2734 C CA . GLY A 1 346 ? -33.781 19.156 10.023 1 53.38 346 GLY A CA 1
ATOM 2735 C C . GLY A 1 346 ? -34 19.688 8.617 1 53.38 346 GLY A C 1
ATOM 2736 O O . GLY A 1 346 ? -33.844 20.891 8.383 1 53.38 346 GLY A O 1
ATOM 2737 N N . ILE A 1 347 ? -33.969 18.719 7.762 1 55.75 347 ILE A N 1
ATOM 2738 C CA . ILE A 1 347 ? -34.281 19.219 6.418 1 55.75 347 ILE A CA 1
ATOM 2739 C C . ILE A 1 347 ? -35.656 19.844 6.395 1 55.75 347 ILE A C 1
ATOM 2741 O O . ILE A 1 347 ? -36.656 19.203 6.773 1 55.75 347 ILE A O 1
ATOM 2745 N N . PRO A 1 348 ? -35.594 21.188 6.324 1 54.69 348 PRO A N 1
ATOM 2746 C CA . PRO A 1 348 ? -36.875 21.859 6.371 1 54.69 348 PRO A CA 1
ATOM 2747 C C . PRO A 1 348 ? -37.875 21.266 5.383 1 54.69 348 PRO A C 1
ATOM 2749 O O . PRO A 1 348 ? -37.5 20.844 4.285 1 54.69 348 PRO A O 1
ATOM 2752 N N . LYS A 1 349 ? -38.906 20.844 5.879 1 52.06 349 LYS A N 1
ATOM 2753 C CA . LYS A 1 349 ? -40 20.375 5.035 1 52.06 349 LYS A CA 1
ATOM 2754 C C . LYS A 1 349 ? -40.75 21.547 4.414 1 52.06 349 LYS A C 1
ATOM 2756 O O . LYS A 1 349 ? -41.75 21.344 3.719 1 52.06 349 LYS A O 1
ATOM 2761 N N . THR A 1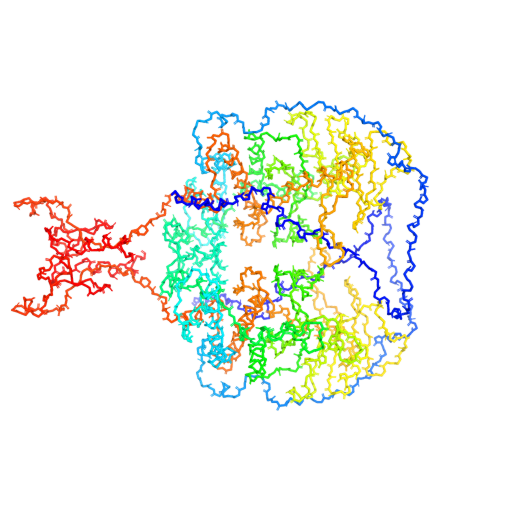 350 ? -40.219 22.859 4.684 1 51.84 350 THR A N 1
ATOM 2762 C CA . THR A 1 350 ? -40.969 24 4.191 1 51.84 350 THR A CA 1
ATOM 2763 C C . THR A 1 350 ? -40.281 24.625 2.98 1 51.84 350 THR A C 1
ATOM 2765 O O . THR A 1 350 ? -39.094 24.406 2.766 1 51.84 350 THR A O 1
ATOM 2768 N N . LYS A 1 351 ? -40.969 25.25 2.121 1 53.38 351 LYS A N 1
ATOM 2769 C CA . LYS A 1 351 ? -40.5 25.953 0.931 1 53.38 351 LYS A CA 1
ATOM 2770 C C . LYS A 1 351 ? -39.625 27.141 1.305 1 53.38 351 LYS A C 1
ATOM 2772 O O . LYS A 1 351 ? -38.781 27.547 0.518 1 53.38 351 LYS A O 1
ATOM 2777 N N . ILE A 1 352 ? -39.875 27.797 2.467 1 52.03 352 ILE A N 1
ATOM 2778 C CA . ILE A 1 352 ? -39.125 28.984 2.842 1 52.03 352 ILE A CA 1
ATOM 2779 C C . ILE A 1 352 ? -38.031 28.594 3.848 1 52.03 352 ILE A C 1
ATOM 2781 O O . ILE A 1 352 ? -38.344 28.094 4.938 1 52.03 352 ILE A O 1
ATOM 2785 N N . ASN A 1 353 ? -36.781 28.688 3.438 1 66.25 353 ASN A N 1
ATOM 2786 C CA . ASN A 1 353 ? -35.719 28.188 4.293 1 66.25 353 ASN A CA 1
ATOM 2787 C C . ASN A 1 353 ? -34.688 29.281 4.613 1 66.25 353 ASN A C 1
ATOM 2789 O O . ASN A 1 353 ? -33.531 29 4.828 1 66.25 353 ASN A O 1
ATOM 2793 N N . GLY A 1 354 ? -35.188 30.672 4.555 1 68.56 354 GLY A N 1
ATOM 2794 C CA . GLY A 1 354 ? -34.25 31.734 4.828 1 68.56 354 GLY A CA 1
ATOM 2795 C C . GLY A 1 354 ? -33.062 31.734 3.895 1 68.56 354 GLY A C 1
ATOM 2796 O O . GLY A 1 354 ? -33.219 31.719 2.674 1 68.56 354 GLY A O 1
ATOM 2797 N N . PRO A 1 355 ? -31.875 31.734 4.547 1 79.31 355 PRO A N 1
ATOM 2798 C CA . PRO A 1 355 ? -30.656 31.766 3.725 1 79.31 355 PRO A CA 1
ATOM 2799 C C . PRO A 1 355 ? -30.25 30.391 3.223 1 79.31 355 PRO A C 1
ATOM 2801 O O . PRO A 1 355 ? -29.297 30.266 2.453 1 79.31 355 PRO A O 1
ATOM 2804 N N . LEU A 1 356 ? -31.031 29.469 3.568 1 83 356 LEU A N 1
ATOM 2805 C CA . LEU A 1 356 ? -30.656 28.109 3.217 1 83 356 LEU A CA 1
ATOM 2806 C C . LEU A 1 356 ? -31.312 27.688 1.908 1 83 356 LEU A C 1
ATOM 2808 O O . LEU A 1 356 ? -32.469 27.984 1.67 1 83 356 LEU A O 1
ATOM 2812 N N . LEU A 1 357 ? -30.562 27.188 1.076 1 83.5 357 LEU A N 1
ATOM 2813 C CA . LEU A 1 357 ? -31.031 26.609 -0.183 1 83.5 357 LEU A CA 1
ATOM 2814 C C . LEU A 1 357 ? -30.797 25.109 -0.228 1 83.5 357 LEU A C 1
ATOM 2816 O O . LEU A 1 357 ? -29.703 24.641 0.075 1 83.5 357 LEU A O 1
ATOM 2820 N N . PHE A 1 358 ? -31.844 24.375 -0.5 1 84.44 358 PHE A N 1
ATOM 2821 C CA . PHE A 1 358 ? -31.75 22.938 -0.656 1 84.44 358 PHE A CA 1
ATOM 2822 C C . PHE A 1 358 ? -32 22.531 -2.104 1 84.44 358 PHE A C 1
ATOM 2824 O O . PHE A 1 358 ? -33 22.906 -2.693 1 84.44 358 PHE A O 1
ATOM 2831 N N . ILE A 1 359 ? -31.062 21.859 -2.645 1 82.19 359 ILE A N 1
ATOM 2832 C CA . ILE A 1 359 ? -31.141 21.453 -4.043 1 82.19 359 ILE A CA 1
ATOM 2833 C C . ILE A 1 359 ? -31.062 19.938 -4.145 1 82.19 359 ILE A C 1
ATOM 2835 O O . ILE A 1 359 ? -30.219 19.297 -3.5 1 82.19 359 ILE A O 1
ATOM 2839 N N . LYS A 1 360 ? -31.953 19.312 -4.863 1 82.5 360 LYS A N 1
ATOM 2840 C CA . LYS A 1 360 ? -31.891 17.922 -5.262 1 82.5 360 LYS A CA 1
ATOM 2841 C C . LYS A 1 360 ? -31.672 17.781 -6.766 1 82.5 360 LYS A C 1
ATOM 2843 O O . LYS A 1 360 ? -32.469 18.297 -7.566 1 82.5 360 LYS A O 1
ATOM 2848 N N . TRP A 1 361 ? -30.547 17.188 -7.125 1 80.75 361 TRP A N 1
ATOM 2849 C CA . TRP A 1 361 ? -30.141 17.047 -8.523 1 80.75 361 TRP A CA 1
ATOM 2850 C C . TRP A 1 361 ? -30.047 15.578 -8.914 1 80.75 361 TRP A C 1
ATOM 2852 O O . TRP A 1 361 ? -29.375 14.789 -8.234 1 80.75 361 TRP A O 1
ATOM 2862 N N . MET A 1 362 ? -30.812 15.25 -9.938 1 76.31 362 MET A N 1
ATOM 2863 C CA . MET A 1 362 ? -30.828 13.867 -10.422 1 76.31 362 MET A CA 1
ATOM 2864 C C . MET A 1 362 ? -30.047 13.742 -11.727 1 76.31 362 MET A C 1
ATOM 2866 O O . MET A 1 362 ? -30.391 14.359 -12.727 1 76.31 362 MET A O 1
ATOM 2870 N N . ASP A 1 363 ? -28.953 13.047 -11.711 1 71.75 363 ASP A N 1
ATOM 2871 C CA . ASP A 1 363 ? -28.25 12.625 -12.922 1 71.75 363 ASP A CA 1
ATOM 2872 C C . ASP A 1 363 ? -28.172 11.102 -13 1 71.75 363 ASP A C 1
ATOM 2874 O O . ASP A 1 363 ? -29.203 10.422 -13.078 1 71.75 363 ASP A O 1
ATOM 2878 N N . THR A 1 364 ? -26.984 10.594 -12.914 1 62.56 364 THR A N 1
ATOM 2879 C CA . THR A 1 364 ? -26.875 9.148 -12.781 1 62.56 364 THR A CA 1
ATOM 2880 C C . THR A 1 364 ? -27.234 8.711 -11.359 1 62.56 364 THR A C 1
ATOM 2882 O O . THR A 1 364 ? -27.766 7.625 -11.156 1 62.56 364 THR A O 1
ATOM 2885 N N . ARG A 1 365 ? -26.969 9.656 -10.531 1 72.38 365 ARG A N 1
ATOM 2886 C CA . ARG A 1 365 ? -27.312 9.484 -9.117 1 72.38 365 ARG A CA 1
ATOM 2887 C C . ARG A 1 365 ? -27.906 10.758 -8.547 1 72.38 365 ARG A C 1
ATOM 2889 O O . ARG A 1 365 ? -27.672 11.852 -9.07 1 72.38 365 ARG A O 1
ATOM 2896 N N . GLU A 1 366 ? -28.703 10.516 -7.613 1 79.56 366 GLU A N 1
ATOM 2897 C CA . GLU A 1 366 ? -29.297 11.664 -6.926 1 79.56 366 GLU A CA 1
ATOM 2898 C C . GLU A 1 366 ? -28.281 12.312 -5.98 1 79.56 366 GLU A C 1
ATOM 2900 O O . GLU A 1 366 ? -27.594 11.625 -5.23 1 79.56 366 GLU A O 1
ATOM 2905 N N . VAL A 1 367 ? -28.156 13.617 -6.168 1 84.75 367 VAL A N 1
ATOM 2906 C CA . VAL A 1 367 ? -27.281 14.367 -5.273 1 84.75 367 VAL A CA 1
ATOM 2907 C C . VAL A 1 367 ? -28.078 15.484 -4.598 1 84.75 367 VAL A C 1
ATOM 2909 O O . VAL A 1 367 ? -28.719 16.281 -5.27 1 84.75 367 VAL A O 1
ATOM 2912 N N . SER A 1 368 ? -28.094 15.539 -3.342 1 87.12 368 SER A N 1
ATOM 2913 C CA . SER A 1 368 ? -28.734 16.594 -2.566 1 87.12 368 SER A CA 1
ATOM 2914 C C . SER A 1 368 ? -27.703 17.531 -1.962 1 87.12 368 SER A C 1
ATOM 2916 O O . SER A 1 368 ? -26.766 17.094 -1.285 1 87.12 368 SER A O 1
ATOM 2918 N N . VAL A 1 369 ? -27.922 18.828 -2.219 1 89.81 369 VAL A N 1
ATOM 2919 C CA . VAL A 1 369 ? -26.953 19.812 -1.759 1 89.81 369 VAL A CA 1
ATOM 2920 C C . VAL A 1 369 ? -27.656 20.922 -0.996 1 89.81 369 VAL A C 1
ATOM 2922 O O . VAL A 1 369 ? -28.766 21.344 -1.376 1 89.81 369 VAL A O 1
ATOM 2925 N N . CYS A 1 370 ? -27.078 21.312 0.058 1 89.75 370 CYS A N 1
ATOM 2926 C CA . CYS A 1 370 ? -27.469 22.5 0.812 1 89.75 370 CYS A CA 1
ATOM 2927 C C . CYS A 1 370 ? -26.453 23.609 0.644 1 89.75 370 CYS A C 1
ATOM 2929 O O . CYS A 1 370 ? -25.25 23.375 0.657 1 89.75 370 CYS A O 1
ATOM 2931 N N . SER A 1 371 ? -26.953 24.828 0.375 1 91.19 371 SER A N 1
ATOM 2932 C CA . SER A 1 371 ? -26.016 25.922 0.14 1 91.19 371 SER A CA 1
ATOM 2933 C C . SER A 1 371 ? -26.562 27.25 0.66 1 91.19 371 SER A C 1
ATOM 2935 O O . SER A 1 371 ? -27.781 27.453 0.687 1 91.19 371 SER A O 1
ATOM 2937 N N . THR A 1 372 ? -25.688 28.062 1.105 1 90.94 372 THR A N 1
ATOM 2938 C CA . THR A 1 372 ? -26 29.453 1.404 1 90.94 372 THR A CA 1
ATOM 2939 C C . THR A 1 372 ? -25.328 30.391 0.404 1 90.94 372 THR A C 1
ATOM 2941 O O . THR A 1 372 ? -25.328 31.609 0.59 1 90.94 372 THR A O 1
ATOM 2944 N N . LEU A 1 373 ? -24.719 29.844 -0.646 1 91.12 373 LEU A N 1
ATOM 2945 C CA . LEU A 1 373 ? -23.875 30.594 -1.577 1 91.12 373 LEU A CA 1
ATOM 2946 C C . LEU A 1 373 ? -24.562 30.719 -2.938 1 91.12 373 LEU A C 1
ATOM 2948 O O . LEU A 1 373 ? -24.234 31.609 -3.717 1 91.12 373 LEU A O 1
ATOM 2952 N N . HIS A 1 374 ? -25.469 29.828 -3.125 1 87.69 374 HIS A N 1
ATOM 2953 C CA . HIS A 1 374 ? -25.891 29.656 -4.512 1 87.69 374 HIS A CA 1
ATOM 2954 C C . HIS A 1 374 ? -27.391 29.922 -4.672 1 87.69 374 HIS A C 1
ATOM 2956 O O . HIS A 1 374 ? -28.109 30.078 -3.684 1 87.69 374 HIS A O 1
ATOM 2962 N N . THR A 1 375 ? -27.594 30.047 -5.992 1 80.75 375 THR A N 1
ATOM 2963 C CA . THR A 1 375 ? -28.984 30.016 -6.41 1 80.75 375 THR A CA 1
ATOM 2964 C C . THR A 1 375 ? -29.328 28.672 -7.047 1 80.75 375 THR A C 1
ATOM 2966 O O . THR A 1 375 ? -28.438 27.922 -7.453 1 80.75 375 THR A O 1
ATOM 2969 N N . ALA A 1 376 ? -30.547 28.297 -6.938 1 73 376 ALA A N 1
ATOM 2970 C CA . ALA A 1 376 ? -30.953 26.984 -7.402 1 73 376 ALA A CA 1
ATOM 2971 C C . ALA A 1 376 ? -30.578 26.766 -8.867 1 73 376 ALA A C 1
ATOM 2973 O O . ALA A 1 376 ? -30.047 25.719 -9.234 1 73 376 ALA A O 1
ATOM 2974 N N . PHE A 1 377 ? -30.906 27.719 -9.766 1 71.69 377 PHE A N 1
ATOM 2975 C CA . PHE A 1 377 ? -30.625 27.469 -11.18 1 71.69 377 PHE A CA 1
ATOM 2976 C C . PHE A 1 377 ? -29.797 28.609 -11.766 1 71.69 377 PHE A C 1
ATOM 2978 O O . PHE A 1 377 ? -30.188 29.766 -11.688 1 71.69 377 PHE A O 1
ATOM 2985 N N . SER A 1 378 ? -28.469 28.359 -12.047 1 69.56 378 SER A N 1
ATOM 2986 C CA . SER A 1 378 ? -27.625 29.375 -12.672 1 69.56 378 SER A CA 1
ATOM 2987 C C . SER A 1 378 ? -27.344 29.016 -14.133 1 69.56 378 SER A C 1
ATOM 2989 O O . SER A 1 378 ? -26.719 29.797 -14.852 1 69.56 378 SER A O 1
ATOM 2991 N N . GLY A 1 379 ? -27.969 27.953 -14.719 1 70.44 379 GLY A N 1
ATOM 2992 C CA . GLY A 1 379 ? -27.781 27.594 -16.109 1 70.44 379 GLY A CA 1
ATOM 2993 C C . GLY A 1 379 ? -26.453 26.938 -16.391 1 70.44 379 GLY A C 1
ATOM 2994 O O . GLY A 1 379 ? -26.016 26.844 -17.547 1 70.44 379 GLY A O 1
ATOM 2995 N N . ASP A 1 380 ? -25.797 26.5 -15.414 1 78.31 380 ASP A N 1
ATOM 2996 C CA . ASP A 1 380 ? -24.5 25.859 -15.594 1 78.31 380 ASP A CA 1
ATOM 2997 C C . ASP A 1 380 ? -24.656 24.469 -16.203 1 78.31 380 ASP A C 1
ATOM 2999 O O . ASP A 1 380 ? -25.703 23.844 -16.062 1 78.31 380 ASP A O 1
ATOM 3003 N N . THR A 1 381 ? -23.672 24.094 -17.109 1 76.94 381 THR A N 1
ATOM 3004 C CA . THR A 1 381 ? -23.703 22.781 -17.734 1 76.94 381 THR A CA 1
ATOM 3005 C C . THR A 1 381 ? -22.375 22.047 -17.516 1 76.94 381 THR A C 1
ATOM 3007 O O . THR A 1 381 ? -21.359 22.672 -17.234 1 76.94 381 THR A O 1
ATOM 3010 N N . VAL A 1 382 ? -22.406 20.75 -17.406 1 77.38 382 VAL A N 1
ATOM 3011 C CA . VAL A 1 382 ? -21.219 19.922 -17.328 1 77.38 382 VAL A CA 1
ATOM 3012 C C . VAL A 1 382 ? -21.219 18.922 -18.484 1 77.38 382 VAL A C 1
ATOM 3014 O O . VAL A 1 382 ? -22.281 18.484 -18.938 1 77.38 382 VAL A O 1
ATOM 3017 N N . LYS A 1 383 ? -20 18.703 -18.984 1 75.75 383 LYS A N 1
ATOM 3018 C CA . LYS A 1 383 ? -19.859 17.75 -20.078 1 75.75 383 LYS A CA 1
ATOM 3019 C C . LYS A 1 383 ? -19.766 16.312 -19.547 1 75.75 383 LYS A C 1
ATOM 3021 O O . LYS A 1 383 ? -19 16.047 -18.609 1 75.75 383 LYS A O 1
ATOM 3026 N N . ARG A 1 384 ? -20.656 15.461 -19.875 1 71.75 384 ARG A N 1
ATOM 3027 C CA . ARG A 1 384 ? -20.625 14.047 -19.5 1 71.75 384 ARG A CA 1
ATOM 3028 C C . ARG A 1 384 ? -20.547 13.156 -20.734 1 71.75 384 ARG A C 1
ATOM 3030 O O . ARG A 1 384 ? -21.172 13.445 -21.75 1 71.75 384 ARG A O 1
ATOM 3037 N N . MET A 1 385 ? -19.656 12.172 -20.578 1 69.12 385 MET A N 1
ATOM 3038 C CA . MET A 1 385 ? -19.594 11.195 -21.656 1 69.12 385 MET A CA 1
ATOM 3039 C C . MET A 1 385 ? -20.75 10.211 -21.578 1 69.12 385 MET A C 1
ATOM 3041 O O . MET A 1 385 ? -20.969 9.594 -20.547 1 69.12 385 MET A O 1
ATOM 3045 N N . CYS A 1 386 ? -21.688 10.32 -22.422 1 63.56 386 CYS A N 1
ATOM 3046 C CA . CYS A 1 386 ? -22.812 9.391 -22.469 1 63.56 386 CYS A CA 1
ATOM 3047 C C . CYS A 1 386 ? -22.766 8.555 -23.75 1 63.56 386 CYS A C 1
ATOM 3049 O O . CYS A 1 386 ? -22.234 9 -24.766 1 63.56 386 CYS A O 1
ATOM 3051 N N . LYS A 1 387 ? -22.984 7.285 -23.453 1 62.94 387 LYS A N 1
ATOM 3052 C CA . LYS A 1 387 ? -23.109 6.418 -24.625 1 62.94 387 LYS A CA 1
ATOM 3053 C C . LYS A 1 387 ? -24.312 6.809 -25.484 1 62.94 387 LYS A C 1
ATOM 3055 O O . LYS A 1 387 ? -25.453 6.77 -25.016 1 62.94 387 LYS A O 1
ATOM 3060 N N . VAL A 1 388 ? -24.094 7.695 -26.266 1 60.44 388 VAL A N 1
ATOM 3061 C CA . VAL A 1 388 ? -25.125 7.977 -27.25 1 60.44 388 VAL A CA 1
ATOM 3062 C C . VAL A 1 388 ? -24.953 7.043 -28.453 1 60.44 388 VAL A C 1
ATOM 3064 O O . VAL A 1 388 ? -24 7.191 -29.234 1 60.44 388 VAL A O 1
ATOM 3067 N N . GLY A 1 389 ? -25.75 5.984 -28.453 1 56.28 389 GLY A N 1
ATOM 3068 C CA . GLY A 1 389 ? -25.594 4.926 -29.438 1 56.28 389 GLY A CA 1
ATOM 3069 C C . GLY A 1 389 ? -24.422 4.016 -29.156 1 56.28 389 GLY A C 1
ATOM 3070 O O . GLY A 1 389 ? -24.344 3.408 -28.078 1 56.28 389 GLY A O 1
ATOM 3071 N N . ARG A 1 390 ? -23.547 3.723 -30.094 1 61.44 390 ARG A N 1
ATOM 3072 C CA . ARG A 1 390 ? -22.406 2.824 -29.953 1 61.44 390 ARG A CA 1
ATOM 3073 C C . ARG A 1 390 ? -21.125 3.604 -29.656 1 61.44 390 ARG A C 1
ATOM 3075 O O . ARG A 1 390 ? -20.047 3.016 -29.5 1 61.44 390 ARG A O 1
ATOM 3082 N N . LYS A 1 391 ? -21.344 4.98 -29.609 1 62.19 391 LYS A N 1
ATOM 3083 C CA . LYS A 1 391 ? -20.156 5.801 -29.391 1 62.19 391 LYS A CA 1
ATOM 3084 C C . LYS A 1 391 ? -20.312 6.691 -28.156 1 62.19 391 LYS A C 1
ATOM 3086 O O . LYS A 1 391 ? -21.438 7.086 -27.812 1 62.19 391 LYS A O 1
ATOM 3091 N N . TYR A 1 392 ? -19.281 6.812 -27.391 1 68.62 392 TYR A N 1
ATOM 3092 C CA . TYR A 1 392 ? -19.281 7.738 -26.266 1 68.62 392 TYR A CA 1
ATOM 3093 C C . TYR A 1 392 ? -19.219 9.18 -26.75 1 68.62 392 TYR A C 1
ATOM 3095 O O . TYR A 1 392 ? -18.422 9.516 -27.641 1 68.62 392 TYR A O 1
ATOM 3103 N N . ALA A 1 393 ? -20.328 9.922 -26.641 1 70.44 393 ALA A N 1
ATOM 3104 C CA . ALA A 1 393 ? -20.344 11.344 -26.984 1 70.44 393 ALA A CA 1
ATOM 3105 C C . ALA A 1 393 ? -20.438 12.211 -25.734 1 70.44 393 ALA A C 1
ATOM 3107 O O . ALA A 1 393 ? -21.031 11.797 -24.734 1 70.44 393 ALA A O 1
ATOM 3108 N N . ALA A 1 394 ? -19.734 13.344 -25.766 1 76 394 ALA A N 1
ATOM 3109 C CA . ALA A 1 394 ? -19.828 14.32 -24.688 1 76 394 ALA A CA 1
ATOM 3110 C C . ALA A 1 394 ? -21.141 15.078 -24.75 1 76 394 ALA A C 1
ATOM 3112 O O . ALA A 1 394 ? -21.484 15.68 -25.766 1 76 394 ALA A O 1
ATOM 3113 N N . VAL A 1 395 ? -22.031 14.797 -23.859 1 75.12 395 VAL A N 1
ATOM 3114 C CA . VAL A 1 395 ? -23.312 15.5 -23.781 1 75.12 395 VAL A CA 1
ATOM 3115 C C . VAL A 1 395 ? -23.266 16.547 -22.672 1 75.12 395 VAL A C 1
ATOM 3117 O O . VAL A 1 395 ? -22.688 16.297 -21.609 1 75.12 395 VAL A O 1
ATOM 3120 N N . GLU A 1 396 ? -23.797 17.75 -22.938 1 79 396 GLU A N 1
ATOM 3121 C CA . GLU A 1 396 ? -23.906 18.797 -21.906 1 79 396 GLU A CA 1
ATOM 3122 C C . GLU A 1 396 ? -25.141 18.594 -21.047 1 79 396 GLU A C 1
ATOM 3124 O O . GLU A 1 396 ? -26.266 18.547 -21.547 1 79 396 GLU A O 1
ATOM 3129 N N . VAL A 1 397 ? -24.953 18.344 -19.891 1 78.75 397 VAL A N 1
ATOM 3130 C CA . VAL A 1 397 ? -26.062 18.172 -18.953 1 78.75 397 VAL A CA 1
ATOM 3131 C C . VAL A 1 397 ? -26.125 19.375 -18 1 78.75 397 VAL A C 1
ATOM 3133 O O . VAL A 1 397 ? -25.094 19.859 -17.547 1 78.75 397 VAL A O 1
ATOM 3136 N N . PRO A 1 398 ? -27.328 19.953 -17.875 1 80.44 398 PRO A N 1
ATOM 3137 C CA . PRO A 1 398 ? -27.453 21.047 -16.922 1 80.44 398 PRO A CA 1
ATOM 3138 C C . PRO A 1 398 ? -27.109 20.625 -15.492 1 80.44 398 PRO A C 1
ATOM 3140 O O . PRO A 1 398 ? -27.453 19.5 -15.078 1 80.44 398 PRO A O 1
ATOM 3143 N N . VAL A 1 399 ? -26.281 21.391 -14.773 1 86.56 399 VAL A N 1
ATOM 3144 C CA . VAL A 1 399 ? -25.891 21.125 -13.391 1 86.56 399 VAL A CA 1
ATOM 3145 C C . VAL A 1 399 ? -26.078 22.391 -12.555 1 86.56 399 VAL A C 1
ATOM 3147 O O . VAL A 1 399 ? -25.703 23.484 -12.977 1 86.56 399 VAL A O 1
ATOM 3150 N N . PRO A 1 400 ? -26.797 22.25 -11.469 1 86.75 400 PRO A N 1
ATOM 3151 C CA . PRO A 1 400 ? -26.875 23.406 -10.57 1 86.75 400 PRO A CA 1
ATOM 3152 C C . PRO A 1 400 ? -25.5 23.922 -10.156 1 86.75 400 PRO A C 1
ATOM 3154 O O . PRO A 1 400 ? -24.562 23.125 -9.977 1 86.75 400 PRO A O 1
ATOM 3157 N N . ALA A 1 401 ? -25.375 25.203 -9.977 1 87.31 401 ALA A N 1
ATOM 3158 C CA . ALA A 1 401 ? -24.109 25.859 -9.633 1 87.31 401 ALA A CA 1
ATOM 3159 C C . ALA A 1 401 ? -23.547 25.281 -8.328 1 87.31 401 ALA A C 1
ATOM 3161 O O . ALA A 1 401 ? -22.328 25.125 -8.188 1 87.31 401 ALA A O 1
ATOM 3162 N N . ALA A 1 402 ? -24.453 25.016 -7.426 1 89.75 402 ALA A N 1
ATOM 3163 C CA . ALA A 1 402 ? -24.031 24.5 -6.129 1 89.75 402 ALA A CA 1
ATOM 3164 C C . ALA A 1 402 ? -23.312 23.156 -6.289 1 89.75 402 ALA A C 1
ATOM 3166 O O . ALA A 1 402 ? -22.297 22.906 -5.641 1 89.75 402 ALA A O 1
ATOM 3167 N N . VAL A 1 403 ? -23.781 22.359 -7.098 1 89.31 403 VAL A N 1
ATOM 3168 C CA . VAL A 1 403 ? -23.188 21.047 -7.328 1 89.31 403 VAL A CA 1
ATOM 3169 C C . VAL A 1 403 ? -21.859 21.188 -8.047 1 89.31 403 VAL A C 1
ATOM 3171 O O . VAL A 1 403 ? -20.891 20.5 -7.707 1 89.31 403 VAL A O 1
ATOM 3174 N N . LYS A 1 404 ? -21.859 22.016 -9.016 1 88.88 404 LYS A N 1
ATOM 3175 C CA . LYS A 1 404 ? -20.625 22.266 -9.758 1 88.88 404 LYS A CA 1
ATOM 3176 C C . LYS A 1 404 ? -19.516 22.75 -8.828 1 88.88 404 LYS A C 1
ATOM 3178 O O . LYS A 1 404 ? -18.406 22.234 -8.859 1 88.88 404 LYS A O 1
ATOM 3183 N N . ASP A 1 405 ? -19.859 23.766 -8.031 1 91.62 405 ASP A N 1
ATOM 3184 C CA . ASP A 1 405 ? -18.875 24.328 -7.105 1 91.62 405 ASP A CA 1
ATOM 3185 C C . ASP A 1 405 ? -18.453 23.297 -6.059 1 91.62 405 ASP A C 1
ATOM 3187 O O . ASP A 1 405 ? -17.281 23.188 -5.723 1 91.62 405 ASP A O 1
ATOM 3191 N N . TYR A 1 406 ? -19.391 22.594 -5.598 1 93 406 TYR A N 1
ATOM 3192 C CA . TYR A 1 406 ? -19.078 21.562 -4.625 1 93 406 TYR A CA 1
ATOM 3193 C C . TYR A 1 406 ? -18.047 20.578 -5.184 1 93 406 TYR A C 1
ATOM 3195 O O . TYR A 1 406 ? -17.062 20.25 -4.523 1 93 406 TYR A O 1
ATOM 3203 N N . ASN A 1 407 ? -18.25 20.094 -6.344 1 88.12 407 ASN A N 1
ATOM 3204 C CA . ASN A 1 407 ? -17.359 19.141 -6.973 1 88.12 407 ASN A CA 1
ATOM 3205 C C . ASN A 1 407 ? -15.969 19.734 -7.215 1 88.12 407 ASN A C 1
ATOM 3207 O O . ASN A 1 407 ? -14.969 19.016 -7.152 1 88.12 407 ASN A O 1
ATOM 3211 N N . SER A 1 408 ? -15.977 20.953 -7.379 1 91.19 408 SER A N 1
ATOM 3212 C CA . SER A 1 408 ? -14.719 21.625 -7.699 1 91.19 408 SER A CA 1
ATOM 3213 C C . SER A 1 408 ? -13.906 21.891 -6.438 1 91.19 408 SER A C 1
ATOM 3215 O O . SER A 1 408 ? -12.672 21.906 -6.48 1 91.19 408 SER A O 1
ATOM 3217 N N . TYR A 1 409 ? -14.602 22.141 -5.312 1 93.75 409 TYR A N 1
ATOM 3218 C CA . TYR A 1 409 ? -13.867 22.75 -4.207 1 93.75 409 TYR A CA 1
ATOM 3219 C C . TYR A 1 409 ? -13.859 21.828 -2.992 1 93.75 409 TYR A C 1
ATOM 3221 O O . TYR A 1 409 ? -13.133 22.078 -2.025 1 93.75 409 TYR A O 1
ATOM 3229 N N . MET A 1 410 ? -14.539 20.688 -3 1 92.69 410 MET A N 1
ATOM 3230 C CA . MET A 1 410 ? -14.602 19.781 -1.854 1 92.69 410 MET A CA 1
ATOM 3231 C C . MET A 1 410 ? -13.359 18.906 -1.787 1 92.69 410 MET A C 1
ATOM 3233 O O . MET A 1 410 ? -13.055 18.328 -0.738 1 92.69 410 MET A O 1
ATOM 3237 N N . GLY A 1 411 ? -12.531 18.828 -2.709 1 89.88 411 GLY A N 1
ATOM 3238 C CA . GLY A 1 411 ? -11.5 17.812 -2.83 1 89.88 411 GLY A CA 1
ATOM 3239 C C . GLY A 1 411 ? -10.188 18.203 -2.191 1 89.88 411 GLY A C 1
ATOM 3240 O O . GLY A 1 411 ? -9.172 17.516 -2.359 1 89.88 411 GLY A O 1
ATOM 3241 N N . GLY A 1 412 ? -10.117 19.25 -1.464 1 89.5 412 GLY A N 1
ATOM 3242 C CA . GLY A 1 412 ? -8.859 19.719 -0.912 1 89.5 412 GLY A CA 1
ATOM 3243 C C . GLY A 1 412 ? -8.227 18.734 0.056 1 89.5 412 GLY A C 1
ATOM 3244 O O . GLY A 1 412 ? -7.031 18.453 -0.036 1 89.5 412 GLY A O 1
ATOM 3245 N N . VAL A 1 413 ? -9 18.281 0.978 1 90.75 413 VAL A N 1
ATOM 3246 C CA . VAL A 1 413 ? -8.5 17.344 1.978 1 90.75 413 VAL A CA 1
ATOM 3247 C C . VAL A 1 413 ? -8.078 16.031 1.301 1 90.75 413 VAL A C 1
ATOM 3249 O O . VAL A 1 413 ? -7.031 15.469 1.625 1 90.75 413 VAL A O 1
ATOM 3252 N N . ASP A 1 414 ? -8.867 15.602 0.381 1 88.75 414 ASP A N 1
ATOM 3253 C CA . ASP A 1 414 ? -8.539 14.383 -0.355 1 88.75 414 ASP A CA 1
ATOM 3254 C C . ASP A 1 414 ? -7.219 14.531 -1.105 1 88.75 414 ASP A C 1
ATOM 3256 O O . ASP A 1 414 ? -6.422 13.594 -1.165 1 88.75 414 ASP A O 1
ATOM 3260 N N . LEU A 1 415 ? -7.09 15.664 -1.679 1 91.62 415 LEU A N 1
ATOM 3261 C CA . LEU A 1 415 ? -5.84 15.938 -2.375 1 91.62 415 LEU A CA 1
ATOM 3262 C C . LEU A 1 415 ? -4.656 15.891 -1.412 1 91.62 415 LEU A C 1
ATOM 3264 O O . LEU A 1 415 ? -3.631 15.273 -1.714 1 91.62 415 LEU A O 1
ATOM 3268 N N . SER A 1 416 ? -4.824 16.516 -0.365 1 93.25 416 SER A N 1
ATOM 3269 C CA . SER A 1 416 ? -3.795 16.5 0.671 1 93.25 416 SER A CA 1
ATOM 3270 C C . SER A 1 416 ? -3.504 15.07 1.132 1 93.25 416 SER A C 1
ATOM 3272 O O . SER A 1 416 ? -2.344 14.695 1.311 1 93.25 416 SER A O 1
ATOM 3274 N N . ASP A 1 417 ? -4.469 14.32 1.356 1 90.12 417 ASP A N 1
ATOM 3275 C CA . ASP A 1 417 ? -4.32 12.938 1.805 1 90.12 417 ASP A CA 1
ATOM 3276 C C . ASP A 1 417 ? -3.59 12.094 0.759 1 90.12 417 ASP A C 1
ATOM 3278 O O . ASP A 1 417 ? -2.789 11.227 1.104 1 90.12 417 ASP A O 1
ATOM 3282 N N . GLN A 1 418 ? -3.953 12.336 -0.437 1 89.25 418 GLN A N 1
ATOM 3283 C CA . GLN A 1 418 ? -3.27 11.633 -1.516 1 89.25 418 GLN A CA 1
ATOM 3284 C C . GLN A 1 418 ? -1.774 11.938 -1.515 1 89.25 418 GLN A C 1
ATOM 3286 O O . GLN A 1 418 ? -0.948 11.039 -1.663 1 89.25 418 GLN A O 1
ATOM 3291 N N . LEU A 1 419 ? -1.48 13.195 -1.354 1 90.06 419 LEU A N 1
ATOM 3292 C CA . LEU A 1 419 ? -0.082 13.609 -1.319 1 90.06 419 LEU A CA 1
ATOM 3293 C C . LEU A 1 419 ? 0.633 13.008 -0.114 1 90.06 419 LEU A C 1
ATOM 3295 O O . LEU A 1 419 ? 1.746 12.492 -0.241 1 90.06 419 LEU A O 1
ATOM 3299 N N . ASN A 1 420 ? -0.019 13.039 0.964 1 88.81 420 ASN A N 1
ATOM 3300 C CA . ASN A 1 420 ? 0.54 12.445 2.176 1 88.81 420 ASN A CA 1
ATOM 3301 C C . ASN A 1 420 ? 0.734 10.945 2.031 1 88.81 420 ASN A C 1
ATOM 3303 O O . ASN A 1 420 ? 1.715 10.391 2.531 1 88.81 420 ASN A O 1
ATOM 3307 N N . GLY A 1 421 ? -0.197 10.32 1.453 1 84.38 421 GLY A N 1
ATOM 3308 C CA . GLY A 1 421 ? -0.206 8.875 1.341 1 84.38 421 GLY A CA 1
ATOM 3309 C C . GLY A 1 421 ? 0.812 8.344 0.347 1 84.38 421 GLY A C 1
ATOM 3310 O O . GLY A 1 421 ? 1.3 7.223 0.487 1 84.38 421 GLY A O 1
ATOM 3311 N N . SER A 1 422 ? 1.145 9.094 -0.594 1 82.12 422 SER A N 1
ATOM 3312 C CA . SER A 1 422 ? 2.047 8.648 -1.651 1 82.12 422 SER A CA 1
ATOM 3313 C C . SER A 1 422 ? 3.445 8.383 -1.108 1 82.12 422 SER A C 1
ATOM 3315 O O . SER A 1 422 ? 4.121 7.449 -1.551 1 82.12 422 SER A O 1
ATOM 3317 N N . TYR A 1 423 ? 3.873 9.164 -0.188 1 83 423 TYR A N 1
ATOM 3318 C CA . TYR A 1 423 ? 5.215 9.039 0.371 1 83 423 TYR A CA 1
ATOM 3319 C C . TYR A 1 423 ? 5.191 9.188 1.888 1 83 423 TYR A C 1
ATOM 3321 O O . TYR A 1 423 ? 5.902 10.023 2.449 1 83 423 TYR A O 1
ATOM 3329 N N . SER A 1 424 ? 4.477 8.344 2.49 1 81.38 424 SER A N 1
ATOM 3330 C CA . SER A 1 424 ? 4.352 8.477 3.938 1 81.38 424 SER A CA 1
ATOM 3331 C C . SER A 1 424 ? 5.586 7.934 4.652 1 81.38 424 SER A C 1
ATOM 3333 O O . SER A 1 424 ? 6.105 6.875 4.289 1 81.38 424 SER A O 1
ATOM 3335 N N . SER A 1 425 ? 6.098 8.734 5.574 1 74.81 425 SER A N 1
ATOM 3336 C CA . SER A 1 425 ? 7.254 8.375 6.387 1 74.81 425 SER A CA 1
ATOM 3337 C C . SER A 1 425 ? 6.887 7.344 7.449 1 74.81 425 SER A C 1
ATOM 3339 O O . SER A 1 425 ? 7.766 6.801 8.125 1 74.81 425 SER A O 1
ATOM 3341 N N . TRP A 1 426 ? 5.672 7.059 7.469 1 72.25 426 TRP A N 1
ATOM 3342 C CA . TRP A 1 426 ? 5.129 6.285 8.586 1 72.25 426 TRP A CA 1
ATOM 3343 C C . TRP A 1 426 ? 5.422 4.801 8.414 1 72.25 426 TRP A C 1
ATOM 3345 O O . TRP A 1 426 ? 5.289 4.258 7.312 1 72.25 426 TRP A O 1
ATOM 3355 N N . ARG A 1 427 ? 6.004 4.27 9.461 1 72.12 427 ARG A N 1
ATOM 3356 C CA . ARG A 1 427 ? 6.066 2.818 9.602 1 72.12 427 ARG A CA 1
ATOM 3357 C C . ARG A 1 427 ? 5.215 2.344 10.773 1 72.12 427 ARG A C 1
ATOM 3359 O O . ARG A 1 427 ? 4.945 3.109 11.703 1 72.12 427 ARG A O 1
ATOM 3366 N N . LYS A 1 428 ? 4.73 1.201 10.742 1 71.12 428 LYS A N 1
ATOM 3367 C CA . LYS A 1 428 ? 3.834 0.636 11.75 1 71.12 428 LYS A CA 1
ATOM 3368 C C . LYS A 1 428 ? 4.457 0.71 13.141 1 71.12 428 LYS A C 1
ATOM 3370 O O . LYS A 1 428 ? 5.633 0.388 13.32 1 71.12 428 LYS A O 1
ATOM 3375 N N . SER A 1 429 ? 3.754 1.406 14 1 76.75 429 SER A N 1
ATOM 3376 C CA . SER A 1 429 ? 4.18 1.538 15.391 1 76.75 429 SER A CA 1
ATOM 3377 C C . SER A 1 429 ? 3.029 1.25 16.344 1 76.75 429 SER A C 1
ATOM 3379 O O . SER A 1 429 ? 1.868 1.522 16.031 1 76.75 429 SER A O 1
ATOM 3381 N N . ARG A 1 430 ? 3.395 0.718 17.469 1 78.19 430 ARG A N 1
ATOM 3382 C CA . ARG A 1 430 ? 2.395 0.467 18.5 1 78.19 430 ARG A CA 1
ATOM 3383 C C . ARG A 1 430 ? 2.201 1.693 19.375 1 78.19 430 ARG A C 1
ATOM 3385 O O . ARG A 1 430 ? 1.254 1.754 20.172 1 78.19 430 ARG A O 1
ATOM 3392 N N . LYS A 1 431 ? 3.115 2.578 19.297 1 86.38 431 LYS A N 1
ATOM 3393 C CA . LYS A 1 431 ? 2.973 3.834 20.031 1 86.38 431 LYS A CA 1
ATOM 3394 C C . LYS A 1 431 ? 2.211 4.867 19.203 1 86.38 431 LYS A C 1
ATOM 3396 O O . LYS A 1 431 ? 2.717 5.355 18.188 1 86.38 431 LYS A O 1
ATOM 3401 N N . TRP A 1 432 ? 1.117 5.281 19.703 1 88.5 432 TRP A N 1
ATOM 3402 C CA . TRP A 1 432 ? 0.236 6.141 18.922 1 88.5 432 TRP A CA 1
ATOM 3403 C C . TRP A 1 432 ? 0.891 7.492 18.656 1 88.5 432 TRP A C 1
ATOM 3405 O O . TRP A 1 432 ? 0.667 8.102 17.609 1 88.5 432 TRP A O 1
ATOM 3415 N N . TYR A 1 433 ? 1.624 8.023 19.688 1 91.75 433 TYR A N 1
ATOM 3416 C CA . TYR A 1 433 ? 2.176 9.367 19.531 1 91.75 433 TYR A CA 1
ATOM 3417 C C . TYR A 1 433 ? 3.273 9.383 18.469 1 91.75 433 TYR A C 1
ATOM 3419 O O . TYR A 1 433 ? 3.547 10.422 17.875 1 91.75 433 TYR A O 1
ATOM 3427 N N . LEU A 1 434 ? 3.922 8.219 18.25 1 92.12 434 LEU A N 1
ATOM 3428 C CA . LEU A 1 434 ? 4.887 8.141 17.156 1 92.12 434 LEU A CA 1
ATOM 3429 C C . LEU A 1 434 ? 4.18 8.156 15.797 1 92.12 434 LEU A C 1
ATOM 3431 O O . LEU A 1 434 ? 4.688 8.734 14.836 1 92.12 434 LEU A O 1
ATOM 3435 N N . THR A 1 435 ? 3.057 7.453 15.742 1 90.94 435 THR A N 1
ATOM 3436 C CA . THR A 1 435 ? 2.236 7.508 14.539 1 90.94 435 THR A CA 1
ATOM 3437 C C . THR A 1 435 ? 1.866 8.953 14.203 1 90.94 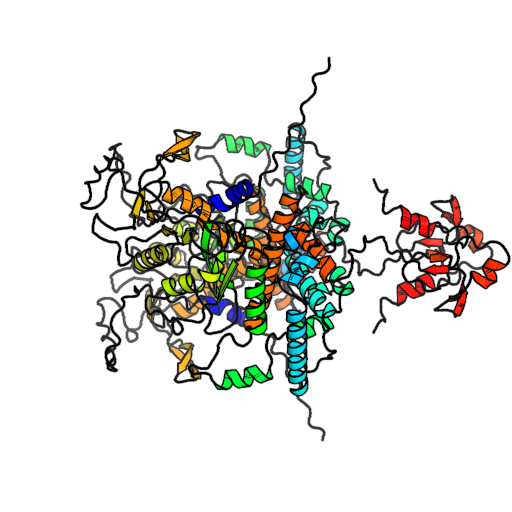435 THR A C 1
ATOM 3439 O O . THR A 1 435 ? 1.971 9.375 13.047 1 90.94 435 THR A O 1
ATOM 3442 N N . VAL A 1 436 ? 1.505 9.672 15.172 1 93.12 436 VAL A N 1
ATOM 3443 C CA . VAL A 1 436 ? 1.082 11.055 14.984 1 93.12 436 VAL A CA 1
ATOM 3444 C C . VAL A 1 436 ? 2.289 11.922 14.625 1 93.12 436 VAL A C 1
ATOM 3446 O O . VAL A 1 436 ? 2.182 12.836 13.805 1 93.12 436 VAL A O 1
ATOM 3449 N N . LEU A 1 437 ? 3.402 11.656 15.242 1 94.81 437 LEU A N 1
ATOM 3450 C CA . LEU A 1 437 ? 4.625 12.375 14.922 1 94.81 437 LEU A CA 1
ATOM 3451 C C . LEU A 1 437 ? 4.934 12.281 13.43 1 94.81 437 LEU A C 1
ATOM 3453 O O . LEU A 1 437 ? 5.191 13.297 12.773 1 94.81 437 LEU A O 1
ATOM 3457 N N . HIS A 1 438 ? 4.922 11.109 12.953 1 94.44 438 HIS A N 1
ATOM 3458 C CA . HIS A 1 438 ? 5.242 10.922 11.539 1 94.44 438 HIS A CA 1
ATOM 3459 C C . HIS A 1 438 ? 4.176 11.547 10.648 1 94.44 438 HIS A C 1
ATOM 3461 O O . HIS A 1 438 ? 4.484 12.039 9.555 1 94.44 438 HIS A O 1
ATOM 3467 N N . HIS A 1 439 ? 2.986 11.562 11.109 1 94.25 439 HIS A N 1
ATOM 3468 C CA . HIS A 1 439 ? 1.955 12.258 10.344 1 94.25 439 HIS A CA 1
ATOM 3469 C C . HIS A 1 439 ? 2.205 13.758 10.32 1 94.25 439 HIS A C 1
ATOM 3471 O O . HIS A 1 439 ? 1.944 14.422 9.312 1 94.25 439 HIS A O 1
ATOM 3477 N N . PHE A 1 440 ? 2.627 14.297 11.445 1 96.69 440 PHE A N 1
ATOM 3478 C CA . PHE A 1 440 ? 3 15.711 11.477 1 96.69 440 PHE A CA 1
ATOM 3479 C C . PHE A 1 440 ? 4.105 16 10.469 1 96.69 440 PHE A C 1
ATOM 3481 O O . PHE A 1 440 ? 4.062 17.016 9.773 1 96.69 440 PHE A O 1
ATOM 3488 N N . ILE A 1 441 ? 5.035 15.102 10.406 1 96 441 ILE A N 1
ATOM 3489 C CA . ILE A 1 441 ? 6.117 15.242 9.438 1 96 441 ILE A CA 1
ATOM 3490 C C . ILE A 1 441 ? 5.543 15.219 8.016 1 96 441 ILE A C 1
ATOM 3492 O O . ILE A 1 441 ? 5.953 16.016 7.164 1 96 441 ILE A O 1
ATOM 3496 N N . ASP A 1 442 ? 4.602 14.352 7.777 1 95.81 442 ASP A N 1
ATOM 3497 C CA . ASP A 1 442 ? 3.963 14.258 6.469 1 95.81 442 ASP A CA 1
ATOM 3498 C C . ASP A 1 442 ? 3.234 15.555 6.121 1 95.81 442 ASP A C 1
ATOM 3500 O O . ASP A 1 442 ? 3.299 16.016 4.98 1 95.81 442 ASP A O 1
ATOM 3504 N N . ILE A 1 443 ? 2.484 16.094 7.074 1 96.5 443 ILE A N 1
ATOM 3505 C CA . ILE A 1 443 ? 1.785 17.359 6.859 1 96.5 443 ILE A CA 1
ATOM 3506 C C . ILE A 1 443 ? 2.791 18.453 6.508 1 96.5 443 ILE A C 1
ATOM 3508 O O . ILE A 1 443 ? 2.59 19.203 5.555 1 96.5 443 ILE A O 1
ATOM 3512 N N . ALA A 1 444 ? 3.846 18.5 7.316 1 97.44 444 ALA A N 1
ATOM 3513 C CA . ALA A 1 444 ? 4.891 19.484 7.078 1 97.44 444 ALA A CA 1
ATOM 3514 C C . ALA A 1 444 ? 5.48 19.344 5.68 1 97.44 444 ALA A C 1
ATOM 3516 O O . ALA A 1 444 ? 5.676 20.328 4.973 1 97.44 444 ALA A O 1
ATOM 3517 N N . MET A 1 445 ? 5.73 18.141 5.344 1 96.31 445 MET A N 1
ATOM 3518 C CA . MET A 1 445 ? 6.309 17.844 4.035 1 96.31 445 MET A CA 1
ATOM 3519 C C . MET A 1 445 ? 5.367 18.281 2.916 1 96.31 445 MET A C 1
ATOM 3521 O O . MET A 1 445 ? 5.785 18.969 1.978 1 96.31 445 MET A O 1
ATOM 3525 N N . THR A 1 446 ? 4.129 17.922 2.961 1 96.19 446 THR A N 1
ATOM 3526 C CA . THR A 1 446 ? 3.143 18.25 1.938 1 96.19 446 THR A CA 1
ATOM 3527 C C . THR A 1 446 ? 2.936 19.766 1.856 1 96.19 446 THR A C 1
ATOM 3529 O O . THR A 1 446 ? 2.891 20.328 0.763 1 96.19 446 THR A O 1
ATOM 3532 N N . ASN A 1 447 ? 2.764 20.406 3.01 1 97.62 447 ASN A N 1
ATOM 3533 C CA . ASN A 1 447 ? 2.623 21.859 3.023 1 97.62 447 ASN A CA 1
ATOM 3534 C C . ASN A 1 447 ? 3.852 22.547 2.434 1 97.62 447 ASN A C 1
ATOM 3536 O O . ASN A 1 447 ? 3.73 23.562 1.746 1 97.62 447 ASN A O 1
ATOM 3540 N N . THR A 1 448 ? 5.047 22 2.707 1 97.12 448 THR A N 1
ATOM 3541 C CA . THR A 1 448 ? 6.273 22.547 2.133 1 97.12 448 THR A CA 1
ATOM 3542 C C . THR A 1 448 ? 6.246 22.453 0.611 1 97.12 448 THR A C 1
ATOM 3544 O O . THR A 1 448 ? 6.59 23.406 -0.083 1 97.12 448 THR A O 1
ATOM 3547 N N . LEU A 1 449 ? 5.902 21.312 0.117 1 96.19 449 LEU A N 1
ATOM 3548 C CA . LEU A 1 449 ? 5.809 21.094 -1.322 1 96.19 449 LEU A CA 1
ATOM 3549 C C . LEU A 1 449 ? 4.883 22.109 -1.97 1 96.19 449 LEU A C 1
ATOM 3551 O O . LEU A 1 449 ? 5.23 22.719 -2.986 1 96.19 449 LEU A O 1
ATOM 3555 N N . LEU A 1 450 ? 3.74 22.281 -1.379 1 96.06 450 LEU A N 1
ATOM 3556 C CA . LEU A 1 450 ? 2.729 23.172 -1.941 1 96.06 450 LEU A CA 1
ATOM 3557 C C . LEU A 1 450 ? 3.168 24.625 -1.845 1 96.06 450 LEU A C 1
ATOM 3559 O O . LEU A 1 450 ? 2.906 25.422 -2.752 1 96.06 450 LEU A O 1
ATOM 3563 N N . LEU A 1 451 ? 3.777 24.922 -0.746 1 95.44 451 LEU A N 1
ATOM 3564 C CA . LEU A 1 451 ? 4.34 26.266 -0.588 1 95.44 451 LEU A CA 1
ATOM 3565 C C . LEU A 1 451 ? 5.383 26.547 -1.666 1 95.44 451 LEU A C 1
ATOM 3567 O O . LEU A 1 451 ? 5.391 27.625 -2.262 1 95.44 451 LEU A O 1
ATOM 3571 N N . ARG A 1 452 ? 6.242 25.641 -1.863 1 94.31 452 ARG A N 1
ATOM 3572 C CA . ARG A 1 452 ? 7.281 25.781 -2.875 1 94.31 452 ARG A CA 1
ATOM 3573 C C . ARG A 1 452 ? 6.676 25.938 -4.266 1 94.31 452 ARG A C 1
ATOM 3575 O O . ARG A 1 452 ? 7.145 26.75 -5.066 1 94.31 452 ARG A O 1
ATOM 3582 N N . LYS A 1 453 ? 5.738 25.156 -4.555 1 93.38 453 LYS A N 1
ATOM 3583 C CA . LYS A 1 453 ? 5.051 25.234 -5.84 1 93.38 453 LYS A CA 1
ATOM 3584 C C . LYS A 1 453 ? 4.477 26.625 -6.066 1 93.38 453 LYS A C 1
ATOM 3586 O O . LYS A 1 453 ? 4.586 27.188 -7.164 1 93.38 453 LYS A O 1
ATOM 3591 N N . GLU A 1 454 ? 3.852 27.172 -5.066 1 93.12 454 GLU A N 1
ATOM 3592 C CA . GLU A 1 454 ? 3.285 28.516 -5.16 1 93.12 454 GLU A CA 1
ATOM 3593 C C . GLU A 1 454 ? 4.375 29.562 -5.367 1 93.12 454 GLU A C 1
ATOM 3595 O O . GLU A 1 454 ? 4.207 30.484 -6.16 1 93.12 454 GLU A O 1
ATOM 3600 N N . LEU A 1 455 ? 5.434 29.422 -4.648 1 92.62 455 LEU A N 1
ATOM 3601 C CA . LEU A 1 455 ? 6.547 30.359 -4.77 1 92.62 455 LEU A CA 1
ATOM 3602 C C . LEU A 1 455 ? 7.16 30.297 -6.164 1 92.62 455 LEU A C 1
ATOM 3604 O O . LEU A 1 455 ? 7.465 31.328 -6.762 1 92.62 455 LEU A O 1
ATOM 3608 N N . CYS A 1 456 ? 7.375 29.109 -6.656 1 90.31 456 CYS A N 1
ATOM 3609 C CA . CYS A 1 456 ? 7.91 28.938 -8 1 90.31 456 CYS A CA 1
ATOM 3610 C C . CYS A 1 456 ? 6.988 29.562 -9.039 1 90.31 456 CYS A C 1
ATOM 3612 O O . CYS A 1 456 ? 7.453 30.141 -10.023 1 90.31 456 CYS A O 1
ATOM 3614 N N . GLY A 1 457 ? 5.73 29.359 -8.852 1 88.5 457 GLY A N 1
ATOM 3615 C CA . GLY A 1 457 ? 4.77 29.984 -9.742 1 88.5 457 GLY A CA 1
ATOM 3616 C C . GLY A 1 457 ? 4.863 31.5 -9.766 1 88.5 457 GLY A C 1
ATOM 3617 O O . GLY A 1 457 ? 4.816 32.125 -10.828 1 88.5 457 GLY A O 1
ATOM 3618 N N . LYS A 1 458 ? 4.996 32.062 -8.672 1 87.44 458 LYS A N 1
ATOM 3619 C CA . LYS A 1 458 ? 5.125 33.5 -8.555 1 87.44 458 LYS A CA 1
ATOM 3620 C C . LYS A 1 458 ? 6.395 34 -9.242 1 87.44 458 LYS A C 1
ATOM 3622 O O . LYS A 1 458 ? 6.395 35.094 -9.844 1 87.44 458 LYS A O 1
ATOM 3627 N N . LEU A 1 459 ? 7.41 33.219 -9.148 1 86.38 459 LEU A N 1
ATOM 3628 C CA . LEU A 1 459 ? 8.703 33.594 -9.703 1 86.38 459 LEU A CA 1
ATOM 3629 C C . LEU A 1 459 ? 8.852 33.094 -11.133 1 86.38 459 LEU A C 1
ATOM 3631 O O . LEU A 1 459 ? 9.914 33.219 -11.742 1 86.38 459 LEU A O 1
ATOM 3635 N N . GLU A 1 460 ? 7.844 32.375 -11.711 1 86.75 460 GLU A N 1
ATOM 3636 C CA . GLU A 1 460 ? 7.832 31.828 -13.062 1 86.75 460 GLU A CA 1
ATOM 3637 C C . GLU A 1 460 ? 8.977 30.844 -13.273 1 86.75 460 GLU A C 1
ATOM 3639 O O . GLU A 1 460 ? 9.695 30.922 -14.273 1 86.75 460 GLU A O 1
ATOM 3644 N N . GLN A 1 461 ? 9.258 30.141 -12.242 1 85.5 461 GLN A N 1
ATOM 3645 C CA . GLN A 1 461 ? 10.242 29.062 -12.289 1 85.5 461 GLN A CA 1
ATOM 3646 C C . GLN A 1 461 ? 9.555 27.703 -12.422 1 85.5 461 GLN A C 1
ATOM 3648 O O . GLN A 1 461 ? 8.391 27.547 -12.055 1 85.5 461 GLN A O 1
ATOM 3653 N N . GLN A 1 462 ? 10.312 26.812 -13.008 1 84.25 462 GLN A N 1
ATOM 3654 C CA . GLN A 1 462 ? 9.766 25.453 -13.125 1 84.25 462 GLN A CA 1
ATOM 3655 C C . GLN A 1 462 ? 9.766 24.75 -11.773 1 84.25 462 GLN A C 1
ATOM 3657 O O . GLN A 1 462 ? 10.758 24.797 -11.039 1 84.25 462 GLN A O 1
ATOM 3662 N N . SER A 1 463 ? 8.688 24.172 -11.461 1 85.12 463 SER A N 1
ATOM 3663 C CA . SER A 1 463 ? 8.57 23.453 -10.195 1 85.12 463 SER A CA 1
ATOM 3664 C C . SER A 1 463 ? 9.109 22.031 -10.312 1 85.12 463 SER A C 1
ATOM 3666 O O . SER A 1 463 ? 9.102 21.453 -11.398 1 85.12 463 SER A O 1
ATOM 3668 N N . MET A 1 464 ? 9.617 21.547 -9.25 1 87.62 464 MET A N 1
ATOM 3669 C CA . MET A 1 464 ? 10.102 20.156 -9.164 1 87.62 464 MET A CA 1
ATOM 3670 C C . MET A 1 464 ? 8.93 19.188 -9.117 1 87.62 464 MET A C 1
ATOM 3672 O O . MET A 1 464 ? 7.828 19.547 -8.703 1 87.62 464 MET A O 1
ATOM 3676 N N . THR A 1 465 ? 9.219 18.016 -9.617 1 89.38 465 THR A N 1
ATOM 3677 C CA . THR A 1 465 ? 8.258 16.938 -9.367 1 89.38 465 THR A CA 1
ATOM 3678 C C . THR A 1 465 ? 8.219 16.578 -7.883 1 89.38 465 THR A C 1
ATOM 3680 O O . THR A 1 465 ? 9.125 16.938 -7.129 1 89.38 465 THR A O 1
ATOM 3683 N N . TYR A 1 466 ? 7.152 16.016 -7.457 1 92 466 TYR A N 1
ATOM 3684 C CA . TYR A 1 466 ? 7.02 15.602 -6.062 1 92 466 TYR A CA 1
ATOM 3685 C C . TYR A 1 466 ? 8.195 14.727 -5.641 1 92 466 TYR A C 1
ATOM 3687 O O . TYR A 1 466 ? 8.789 14.945 -4.586 1 92 466 TYR A O 1
ATOM 3695 N N . GLN A 1 467 ? 8.523 13.781 -6.453 1 90.88 467 GLN A N 1
ATOM 3696 C CA . GLN A 1 467 ? 9.641 12.891 -6.145 1 90.88 467 GLN A CA 1
ATOM 3697 C C . GLN A 1 467 ? 10.953 13.664 -6.098 1 90.88 467 GLN A C 1
ATOM 3699 O O . GLN A 1 467 ? 11.797 13.414 -5.234 1 90.88 467 GLN A O 1
ATOM 3704 N N . GLY A 1 468 ? 11.141 14.539 -7.117 1 91.69 468 GLY A N 1
ATOM 3705 C CA . GLY A 1 468 ? 12.336 15.375 -7.109 1 91.69 468 GLY A CA 1
ATOM 3706 C C . GLY A 1 468 ? 12.445 16.25 -5.875 1 91.69 468 GLY A C 1
ATOM 3707 O O . GLY A 1 468 ? 13.531 16.391 -5.309 1 91.69 468 GLY A O 1
ATOM 3708 N N . PHE A 1 469 ? 11.383 16.797 -5.504 1 94.38 469 PHE A N 1
ATOM 3709 C CA . PHE A 1 469 ? 11.32 17.609 -4.293 1 94.38 469 PHE A CA 1
ATOM 3710 C C . PHE A 1 469 ? 11.703 16.797 -3.068 1 94.38 469 PHE A C 1
ATOM 3712 O O . PHE A 1 469 ? 12.516 17.234 -2.248 1 94.38 469 PHE A O 1
ATOM 3719 N N . LEU A 1 470 ? 11.125 15.617 -2.947 1 94.38 470 LEU A N 1
ATOM 3720 C CA . LEU A 1 470 ? 11.391 14.758 -1.802 1 94.38 470 LEU A CA 1
ATOM 3721 C C . LEU A 1 470 ? 12.859 14.336 -1.772 1 94.38 470 LEU A C 1
ATOM 3723 O O . LEU A 1 470 ? 13.453 14.219 -0.699 1 94.38 470 LEU A O 1
ATOM 3727 N N . GLU A 1 471 ? 13.359 14.023 -2.91 1 94.19 471 GLU A N 1
ATOM 3728 C CA . GLU A 1 471 ? 14.766 13.656 -3.018 1 94.19 471 GLU A CA 1
ATOM 3729 C C . GLU A 1 471 ? 15.664 14.789 -2.521 1 94.19 471 GLU A C 1
ATOM 3731 O O . GLU A 1 471 ? 16.578 14.562 -1.72 1 94.19 471 GLU A O 1
ATOM 3736 N N . GLN A 1 472 ? 15.414 15.938 -2.98 1 94.81 472 GLN A N 1
ATOM 3737 C CA . GLN A 1 472 ? 16.203 17.094 -2.574 1 94.81 472 GLN A CA 1
ATOM 3738 C C . GLN A 1 472 ? 16.047 17.391 -1.087 1 94.81 472 GLN A C 1
ATOM 3740 O O . GLN A 1 472 ? 17.016 17.672 -0.389 1 94.81 472 GLN A O 1
ATOM 3745 N N . LEU A 1 473 ? 14.797 17.375 -0.641 1 96.62 473 LEU A N 1
ATOM 3746 C CA . LEU A 1 473 ? 14.523 17.625 0.771 1 96.62 473 LEU A CA 1
ATOM 3747 C C . LEU A 1 473 ? 15.258 16.609 1.651 1 96.62 473 LEU A C 1
ATOM 3749 O O . LEU A 1 473 ? 15.914 17 2.627 1 96.62 473 LEU A O 1
ATOM 3753 N N . SER A 1 474 ? 15.141 15.32 1.33 1 96.44 474 SER A N 1
ATOM 3754 C CA . SER A 1 474 ? 15.805 14.281 2.1 1 96.44 474 SER A CA 1
ATOM 3755 C C . SER A 1 474 ? 17.312 14.484 2.115 1 96.44 474 SER A C 1
ATOM 3757 O O . SER A 1 474 ? 17.953 14.391 3.17 1 96.44 474 SER A O 1
ATOM 3759 N N . GLU A 1 475 ? 17.859 14.781 0.982 1 95.94 475 GLU A N 1
ATOM 3760 C CA . GLU A 1 475 ? 19.297 15.008 0.854 1 95.94 475 GLU A CA 1
ATOM 3761 C C . GLU A 1 475 ? 19.75 16.188 1.713 1 95.94 475 GLU A C 1
ATOM 3763 O O . GLU A 1 475 ? 20.766 16.094 2.396 1 95.94 475 GLU A O 1
ATOM 3768 N N . GLU A 1 476 ? 19.047 17.203 1.653 1 96.56 476 GLU A N 1
ATOM 3769 C CA . GLU A 1 476 ? 19.406 18.422 2.385 1 96.56 476 GLU A CA 1
ATOM 3770 C C . GLU A 1 476 ? 19.297 18.219 3.891 1 96.56 476 GLU A C 1
ATOM 3772 O O . GLU A 1 476 ? 20.125 18.688 4.656 1 96.56 476 GLU A O 1
ATOM 3777 N N . LEU A 1 477 ? 18.203 17.547 4.344 1 97.31 477 LEU A N 1
ATOM 3778 C CA . LEU A 1 477 ? 18.031 17.281 5.77 1 97.31 477 LEU A CA 1
ATOM 3779 C C . LEU A 1 477 ? 19.109 16.344 6.285 1 97.31 477 LEU A C 1
ATOM 3781 O O . LEU A 1 477 ? 19.594 16.5 7.41 1 97.31 477 LEU A O 1
ATOM 3785 N N . CYS A 1 478 ? 19.453 15.336 5.465 1 96.44 478 CYS A N 1
ATOM 3786 C CA . CYS A 1 478 ? 20.453 14.344 5.863 1 96.44 478 CYS A CA 1
ATOM 3787 C C . CYS A 1 478 ? 21.859 14.945 5.852 1 96.44 478 CYS A C 1
ATOM 3789 O O . CYS A 1 478 ? 22.766 14.391 6.465 1 96.44 478 CYS A O 1
ATOM 3791 N N . LEU A 1 479 ? 22.141 16.031 5.145 1 92.12 479 LEU A N 1
ATOM 3792 C CA . LEU A 1 479 ? 23.391 16.766 5.082 1 92.12 479 LEU A CA 1
ATOM 3793 C C . LEU A 1 479 ? 24.484 15.922 4.426 1 92.12 479 LEU A C 1
ATOM 3795 O O . LEU A 1 479 ? 25.672 16.078 4.738 1 92.12 479 LEU A O 1
ATOM 3799 N N . VAL A 1 480 ? 24.094 14.867 3.717 1 89.56 480 VAL A N 1
ATOM 3800 C CA . VAL A 1 480 ? 25 14.023 2.949 1 89.56 480 VAL A CA 1
ATOM 3801 C C . VAL A 1 480 ? 24.609 14.062 1.471 1 89.56 480 VAL A C 1
ATOM 3803 O O . VAL A 1 480 ? 23.516 13.648 1.097 1 89.56 480 VAL A O 1
ATOM 3806 N N . PRO A 1 481 ? 25.406 14.656 0.693 1 84.12 481 PRO A N 1
ATOM 3807 C CA . PRO A 1 481 ? 25.062 14.734 -0.73 1 84.12 481 PRO A CA 1
ATOM 3808 C C . PRO A 1 481 ? 25.109 13.375 -1.426 1 84.12 481 PRO A C 1
ATOM 3810 O O . PRO A 1 481 ? 25.734 12.438 -0.916 1 84.12 481 PRO A O 1
ATOM 3813 N N . SER A 1 482 ? 24.219 13.289 -2.428 1 76.31 482 SER A N 1
ATOM 3814 C CA . SER A 1 482 ? 24.203 12.086 -3.244 1 76.31 482 SER A CA 1
ATOM 3815 C C . SER A 1 482 ? 25.562 11.867 -3.92 1 76.31 482 SER A C 1
ATOM 3817 O O . SER A 1 482 ? 26.219 12.828 -4.316 1 76.31 482 SER A O 1
ATOM 3819 N N . GLN A 1 483 ? 26.469 11.203 -3.361 1 57.91 483 GLN A N 1
ATOM 3820 C CA . GLN A 1 483 ? 27.781 11.031 -3.99 1 57.91 483 GLN A CA 1
ATOM 3821 C C . GLN A 1 483 ? 27.641 10.5 -5.414 1 57.91 483 GLN A C 1
ATOM 3823 O O . GLN A 1 483 ? 26.891 9.547 -5.656 1 57.91 483 GLN A O 1
ATOM 3828 N N . VAL A 1 484 ? 27.406 11.398 -6.34 1 47.97 484 VAL A N 1
ATOM 3829 C CA . VAL A 1 484 ? 27.672 10.82 -7.656 1 47.97 484 VAL A CA 1
ATOM 3830 C C . VAL A 1 484 ? 28.734 9.727 -7.539 1 47.97 484 VAL A C 1
ATOM 3832 O O . VAL A 1 484 ? 29.812 9.953 -6.969 1 47.97 484 VAL A O 1
ATOM 3835 N N . LEU A 1 485 ? 28.203 8.633 -7.234 1 42.97 485 LEU A N 1
ATOM 3836 C CA . LEU A 1 485 ? 29.188 7.555 -7.234 1 42.97 485 LEU A CA 1
ATOM 3837 C C . LEU A 1 485 ? 30.359 7.887 -8.148 1 42.97 485 LEU A C 1
ATOM 3839 O O . LEU A 1 485 ? 30.25 7.789 -9.375 1 42.97 485 LEU A O 1
ATOM 3843 N N . GLY A 1 486 ? 30.75 9.047 -8.164 1 38.53 486 GLY A N 1
ATOM 3844 C CA . GLY A 1 486 ? 32.062 8.836 -8.766 1 38.53 486 GLY A CA 1
ATOM 3845 C C . GLY A 1 486 ? 32.781 7.617 -8.211 1 38.53 486 GLY A C 1
ATOM 3846 O O . GLY A 1 486 ? 32.531 7.203 -7.078 1 38.53 486 GLY A O 1
ATOM 3847 N N . SER A 1 487 ? 32.812 6.578 -8.906 1 38.19 487 SER A N 1
ATOM 3848 C CA . SER A 1 487 ? 33.656 5.445 -8.578 1 38.19 487 SER A CA 1
ATOM 3849 C C . SER A 1 487 ? 34.688 5.82 -7.512 1 38.19 487 SER A C 1
ATOM 3851 O O . SER A 1 487 ? 35.562 6.641 -7.758 1 38.19 487 SER A O 1
ATOM 3853 N N . GLN A 1 488 ? 34.281 6.293 -6.48 1 44.69 488 GLN A N 1
ATOM 3854 C CA . GLN A 1 488 ? 35.375 6.477 -5.512 1 44.69 488 GLN A CA 1
ATOM 3855 C C . GLN A 1 488 ? 36.375 5.34 -5.586 1 44.69 488 GLN A C 1
ATOM 3857 O O . GLN A 1 488 ? 36.25 4.336 -4.879 1 44.69 488 GLN A O 1
ATOM 3862 N N . HIS A 1 489 ? 36.75 4.996 -6.605 1 48.16 489 HIS A N 1
ATOM 3863 C CA . HIS A 1 489 ? 37.875 4.078 -6.805 1 48.16 489 HIS A CA 1
ATOM 3864 C C . HIS A 1 489 ? 39.062 4.488 -5.957 1 48.16 489 HIS A C 1
ATOM 3866 O O . HIS A 1 489 ? 39.438 5.66 -5.934 1 48.16 489 HIS A O 1
ATOM 3872 N N . HIS A 1 490 ? 39.25 3.84 -4.941 1 59.22 490 HIS A N 1
ATOM 3873 C CA . HIS A 1 490 ? 40.531 3.992 -4.238 1 59.22 490 HIS A CA 1
ATOM 3874 C C . HIS A 1 490 ? 41.688 3.951 -5.207 1 59.22 490 HIS A C 1
ATOM 3876 O O . HIS A 1 490 ? 42.406 2.939 -5.305 1 59.22 490 HIS A O 1
ATOM 3882 N N . ILE A 1 491 ? 41.719 5.055 -5.996 1 61.66 491 ILE A N 1
ATOM 3883 C CA . ILE A 1 491 ? 42.781 5.18 -6.996 1 61.66 491 ILE A CA 1
ATOM 3884 C C . ILE A 1 491 ? 44 5.863 -6.375 1 61.66 491 ILE A C 1
ATOM 3886 O O . ILE A 1 491 ? 43.875 6.91 -5.738 1 61.66 491 ILE A O 1
ATOM 3890 N N . PRO A 1 492 ? 45.094 5.141 -6.391 1 73.31 492 PRO A N 1
ATOM 3891 C CA . PRO A 1 492 ? 46.312 5.797 -5.898 1 73.31 492 PRO A CA 1
ATOM 3892 C C . PRO A 1 492 ? 46.656 7.047 -6.695 1 73.31 492 PRO A C 1
ATOM 3894 O O . PRO A 1 492 ? 46.594 7.043 -7.926 1 73.31 492 PRO A O 1
ATOM 3897 N N . VAL A 1 493 ? 46.781 8.164 -6.023 1 75.5 493 VAL A N 1
ATOM 3898 C CA . VAL A 1 493 ? 47.219 9.398 -6.652 1 75.5 493 VAL A CA 1
ATOM 3899 C C . VAL A 1 493 ? 48.5 9.898 -5.961 1 75.5 493 VAL A C 1
ATOM 3901 O O . VAL A 1 493 ? 48.781 9.516 -4.828 1 75.5 493 VAL A O 1
ATOM 3904 N N . ALA A 1 494 ? 49.219 10.734 -6.789 1 75.69 494 ALA A N 1
ATOM 3905 C CA . ALA A 1 494 ? 50.438 11.297 -6.215 1 75.69 494 ALA A CA 1
ATOM 3906 C C . ALA A 1 494 ? 50.094 12.273 -5.086 1 75.69 494 ALA A C 1
ATOM 3908 O O . ALA A 1 494 ? 49.125 13.016 -5.16 1 75.69 494 ALA A O 1
ATOM 3909 N N . ILE A 1 495 ? 50.688 12.195 -3.977 1 77.31 495 ILE A N 1
ATOM 3910 C CA . ILE A 1 495 ? 50.5 13.086 -2.838 1 77.31 495 ILE A CA 1
ATOM 3911 C C . ILE A 1 495 ? 50.688 14.539 -3.281 1 77.31 495 ILE A C 1
ATOM 3913 O O . ILE A 1 495 ? 49.906 15.414 -2.922 1 77.31 495 ILE A O 1
ATOM 3917 N N . VAL A 1 496 ? 51.719 14.883 -4.023 1 71.19 496 VAL A N 1
ATOM 3918 C CA . VAL A 1 496 ? 51.938 16.188 -4.621 1 71.19 496 VAL A CA 1
ATOM 3919 C C . VAL A 1 496 ? 52 16.062 -6.141 1 71.19 496 VAL A C 1
ATOM 3921 O O . VAL A 1 496 ? 52.844 15.336 -6.668 1 71.19 496 VAL A O 1
ATOM 3924 N N . GLU A 1 497 ? 51 16.609 -6.863 1 64.62 497 GLU A N 1
ATOM 3925 C CA . GLU A 1 497 ? 50.969 16.578 -8.32 1 64.62 497 GLU A CA 1
ATOM 3926 C C . GLU A 1 497 ? 52.062 17.453 -8.922 1 64.62 497 GLU A C 1
ATOM 3928 O O . GLU A 1 497 ? 52.25 18.594 -8.477 1 64.62 497 GLU A O 1
ATOM 3933 N N . GLY A 1 498 ? 52.781 16.891 -9.945 1 58.66 498 GLY A N 1
ATOM 3934 C CA . GLY A 1 498 ? 53.781 17.703 -10.633 1 58.66 498 GLY A CA 1
ATOM 3935 C C . GLY A 1 498 ? 55.094 17.797 -9.883 1 58.66 498 GLY A C 1
ATOM 3936 O O . GLY A 1 498 ? 55.938 18.641 -10.195 1 58.66 498 GLY A O 1
ATOM 3937 N N . ALA A 1 499 ? 55.281 17.219 -8.773 1 56.09 499 ALA A N 1
ATOM 3938 C CA . ALA A 1 499 ? 56.562 17.344 -8.078 1 56.09 499 ALA A CA 1
ATOM 3939 C C . ALA A 1 499 ? 57.688 16.719 -8.906 1 56.09 499 ALA A C 1
ATOM 3941 O O . ALA A 1 499 ? 57.594 15.586 -9.367 1 56.09 499 ALA A O 1
ATOM 3942 N N . SER A 1 500 ? 58.469 17.484 -9.609 1 58.31 500 SER A N 1
ATOM 3943 C CA . SER A 1 500 ? 59.625 17.062 -10.398 1 58.31 500 SER A CA 1
ATOM 3944 C C . SER A 1 500 ? 60.906 17.219 -9.609 1 58.31 500 SER A C 1
ATOM 3946 O O . SER A 1 500 ? 61 18.031 -8.688 1 58.31 500 SER A O 1
ATOM 3948 N N . GLY A 1 501 ? 62.125 16.359 -9.828 1 57.91 501 GLY A N 1
ATOM 3949 C CA . GLY A 1 501 ? 63.469 16.422 -9.289 1 57.91 501 GLY A CA 1
ATOM 3950 C C . GLY A 1 501 ? 63.531 16.047 -7.82 1 57.91 501 GLY A C 1
ATOM 3951 O O . GLY A 1 501 ? 62.875 15.094 -7.383 1 57.91 501 GLY A O 1
ATOM 3952 N N . SER A 1 502 ? 64.312 16.797 -6.93 1 58.03 502 SER A N 1
ATOM 3953 C CA . SER A 1 502 ? 64.562 16.625 -5.512 1 58.03 502 SER A CA 1
ATOM 3954 C C . SER A 1 502 ? 63.344 16.766 -4.656 1 58.03 502 SER A C 1
ATOM 3956 O O . SER A 1 502 ? 63.281 16.25 -3.543 1 58.03 502 SER A O 1
ATOM 3958 N N . LYS A 1 503 ? 62.219 17.344 -5.078 1 57.41 503 LYS A N 1
ATOM 3959 C CA . LYS A 1 503 ? 61.031 17.594 -4.27 1 57.41 503 LYS A CA 1
ATOM 3960 C C . LYS A 1 503 ? 60.125 16.375 -4.234 1 57.41 503 LYS A C 1
ATOM 3962 O O . LYS A 1 503 ? 59.219 16.281 -3.383 1 57.41 503 LYS A O 1
ATOM 3967 N N . LYS A 1 504 ? 60.219 15.43 -5.137 1 57.12 504 LYS A N 1
ATOM 3968 C CA . LYS A 1 504 ? 59.469 14.18 -5.125 1 57.12 504 LYS A CA 1
ATOM 3969 C C . LYS A 1 504 ? 59.781 13.359 -3.881 1 57.12 504 LYS A C 1
ATOM 3971 O O . LYS A 1 504 ? 58.906 12.711 -3.314 1 57.12 504 LYS A O 1
ATOM 3976 N N . ALA A 1 505 ? 61.094 13.336 -3.553 1 60.56 505 ALA A N 1
ATOM 3977 C CA . ALA A 1 505 ? 61.594 12.531 -2.451 1 60.56 505 ALA A CA 1
ATOM 3978 C C . ALA A 1 505 ? 61.281 13.18 -1.104 1 60.56 505 ALA A C 1
ATOM 3980 O O . ALA A 1 505 ? 61.188 12.492 -0.087 1 60.56 505 ALA A O 1
ATOM 3981 N N . THR A 1 506 ? 61.25 14.477 -1.065 1 60.22 506 THR A N 1
ATOM 3982 C CA . THR A 1 506 ? 61.094 15.148 0.221 1 60.22 506 THR A CA 1
ATOM 3983 C C . THR A 1 506 ? 59.625 15.516 0.455 1 60.22 506 THR A C 1
ATOM 3985 O O . THR A 1 506 ? 59.031 15.141 1.472 1 60.22 506 THR A O 1
ATOM 3988 N N . ALA A 1 507 ? 59.094 16.438 -0.392 1 63.47 507 ALA A N 1
ATOM 3989 C CA . ALA A 1 507 ? 57.75 17.016 -0.144 1 63.47 507 ALA A CA 1
ATOM 3990 C C . ALA A 1 507 ? 56.656 16.156 -0.759 1 63.47 507 ALA A C 1
ATOM 3992 O O . ALA A 1 507 ? 55.5 16.203 -0.314 1 63.47 507 ALA A O 1
ATOM 3993 N N . GLY A 1 508 ? 57.062 15.219 -1.536 1 67.56 508 GLY A N 1
ATOM 3994 C CA . GLY A 1 508 ? 56.062 14.453 -2.268 1 67.56 508 GLY A CA 1
ATOM 3995 C C . GLY A 1 508 ? 55.844 13.07 -1.69 1 67.56 508 GLY A C 1
ATOM 3996 O O . GLY A 1 508 ? 55.156 12.242 -2.303 1 67.56 508 GLY A O 1
ATOM 3997 N N . CYS A 1 509 ? 56.531 12.781 -0.62 1 76.5 509 CYS A N 1
ATOM 3998 C CA . CYS A 1 509 ? 56.375 11.43 -0.085 1 76.5 509 CYS A CA 1
ATOM 3999 C C . CYS A 1 509 ? 55.844 11.469 1.347 1 76.5 509 CYS A C 1
ATOM 4001 O O . CYS A 1 509 ? 56.125 12.422 2.084 1 76.5 509 CYS A O 1
ATOM 4003 N N . SER A 1 510 ? 55.062 10.633 1.72 1 83.81 510 SER A N 1
ATOM 4004 C CA . SER A 1 510 ? 54.562 10.422 3.074 1 83.81 510 SER A CA 1
ATOM 4005 C C . SER A 1 510 ? 54.719 8.969 3.508 1 83.81 510 SER A C 1
ATOM 4007 O O . SER A 1 510 ? 55 8.094 2.68 1 83.81 510 SER A O 1
ATOM 4009 N N . ARG A 1 511 ? 54.625 8.844 4.816 1 84.44 511 ARG A N 1
ATOM 4010 C CA . ARG A 1 511 ? 54.781 7.488 5.336 1 84.44 511 ARG A CA 1
ATOM 4011 C C . ARG A 1 511 ? 53.5 6.668 5.105 1 84.44 511 ARG A C 1
ATOM 4013 O O . ARG A 1 511 ? 52.406 7.117 5.426 1 84.44 511 ARG A O 1
ATOM 4020 N N . CYS A 1 512 ? 53.719 5.539 4.484 1 82.5 512 CYS A N 1
ATOM 4021 C CA . CYS A 1 512 ? 52.625 4.609 4.234 1 82.5 512 CYS A CA 1
ATOM 4022 C C . CYS A 1 512 ? 51.969 4.188 5.539 1 82.5 512 CYS A C 1
ATOM 4024 O O . CYS A 1 512 ? 52.625 3.867 6.516 1 82.5 512 CYS A O 1
ATOM 4026 N N . LYS A 1 513 ? 50.812 4.156 5.547 1 84.62 513 LYS A N 1
ATOM 4027 C CA . LYS A 1 513 ? 50.031 3.83 6.742 1 84.62 513 LYS A CA 1
ATOM 4028 C C . LYS A 1 513 ? 50.25 2.379 7.16 1 84.62 513 LYS A C 1
ATOM 4030 O O . LYS A 1 513 ? 50.219 2.057 8.352 1 84.62 513 LYS A O 1
ATOM 4035 N N . LEU A 1 514 ? 50.562 1.569 6.246 1 82.69 514 LEU A N 1
ATOM 4036 C CA . LEU A 1 514 ? 50.656 0.143 6.535 1 82.69 514 LEU A CA 1
ATOM 4037 C C . LEU A 1 514 ? 52.125 -0.263 6.797 1 82.69 514 LEU A C 1
ATOM 4039 O O . LEU A 1 514 ? 52.438 -0.808 7.859 1 82.69 514 LEU A O 1
ATOM 4043 N N . CYS A 1 515 ? 53.062 -0.019 5.875 1 79.06 515 CYS A N 1
ATOM 4044 C CA . CYS A 1 515 ? 54.438 -0.529 6 1 79.06 515 CYS A CA 1
ATOM 4045 C C . CYS A 1 515 ? 55.375 0.538 6.562 1 79.06 515 CYS A C 1
ATOM 4047 O O . CYS A 1 515 ? 56.531 0.256 6.867 1 79.06 515 CYS A O 1
ATOM 4049 N N . ARG A 1 516 ? 54.844 1.768 6.703 1 85.38 516 ARG A N 1
ATOM 4050 C CA . ARG A 1 516 ? 55.531 2.902 7.316 1 85.38 516 ARG A CA 1
ATOM 4051 C C . ARG A 1 516 ? 56.719 3.332 6.484 1 85.38 516 ARG A C 1
ATOM 4053 O O . ARG A 1 516 ? 57.594 4.094 6.957 1 85.38 516 ARG A O 1
ATOM 4060 N N . LYS A 1 517 ? 56.906 2.838 5.301 1 82.88 517 LYS A N 1
ATOM 4061 C CA . LYS A 1 517 ? 57.938 3.318 4.383 1 82.88 517 LYS A CA 1
ATOM 4062 C C . LYS A 1 517 ? 57.469 4.543 3.609 1 82.88 517 LYS A C 1
ATOM 4064 O O . LYS A 1 517 ? 56.25 4.824 3.564 1 82.88 517 LYS A O 1
ATOM 4069 N N . CYS A 1 518 ? 58.375 5.223 3.088 1 81.62 518 CYS A N 1
ATOM 4070 C CA . CYS A 1 518 ? 58.031 6.441 2.359 1 81.62 518 CYS A CA 1
ATOM 4071 C C . CYS A 1 518 ? 57.344 6.109 1.034 1 81.62 518 CYS A C 1
ATOM 4073 O O . CYS A 1 518 ? 57.812 5.246 0.292 1 81.62 518 CYS A O 1
ATOM 4075 N N . THR A 1 519 ? 56.188 6.727 0.799 1 84.12 519 THR A N 1
ATOM 4076 C CA . THR A 1 519 ? 55.469 6.512 -0.45 1 84.12 519 THR A CA 1
ATOM 4077 C C . THR A 1 519 ? 55.031 7.844 -1.05 1 84.12 519 THR A C 1
ATOM 4079 O O . THR A 1 519 ? 54.625 8.758 -0.322 1 84.12 519 THR A O 1
ATOM 4082 N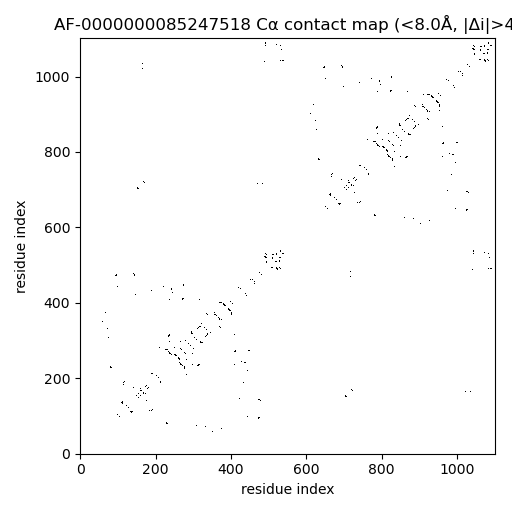 N . PRO A 1 520 ? 55.125 7.902 -2.316 1 80.25 520 PRO A N 1
ATOM 4083 C CA . PRO A 1 520 ? 54.656 9.125 -2.971 1 80.25 520 PRO A CA 1
ATOM 4084 C C . PRO A 1 520 ? 53.156 9.039 -3.344 1 80.25 520 PRO A C 1
ATOM 4086 O O . PRO A 1 520 ? 52.625 9.969 -3.959 1 80.25 520 PRO A O 1
ATOM 4089 N N . PHE A 1 521 ? 52.469 8.031 -2.973 1 82.19 521 PHE A N 1
ATOM 4090 C CA . PHE A 1 521 ? 51.094 7.84 -3.383 1 82.19 521 PHE A CA 1
ATOM 4091 C C . PHE A 1 521 ? 50.156 7.949 -2.188 1 82.19 521 PHE A C 1
ATOM 4093 O O . PHE A 1 521 ? 50.531 7.672 -1.054 1 82.19 521 PHE A O 1
ATOM 4100 N N . MET A 1 522 ? 48.938 8.43 -2.482 1 83.44 522 MET A N 1
ATOM 4101 C CA . MET A 1 522 ? 47.844 8.375 -1.518 1 83.44 522 MET A CA 1
ATOM 4102 C C . MET A 1 522 ? 46.5 8.016 -2.207 1 83.44 522 MET A C 1
ATOM 4104 O O . MET A 1 522 ? 46.375 8.188 -3.42 1 83.44 522 MET A O 1
ATOM 4108 N N . CYS A 1 523 ? 45.688 7.371 -1.51 1 74.88 523 CYS A N 1
ATOM 4109 C CA . CYS A 1 523 ? 44.375 7.074 -2.051 1 74.88 523 CYS A CA 1
ATOM 4110 C C . CYS A 1 523 ? 43.562 8.352 -2.244 1 74.88 523 CYS A C 1
ATOM 4112 O O . CYS A 1 523 ? 43.5 9.188 -1.343 1 74.88 523 CYS A O 1
ATOM 4114 N N . GLU A 1 524 ? 43.031 8.43 -3.383 1 71.62 524 GLU A N 1
ATOM 4115 C CA . GLU A 1 524 ? 42.312 9.641 -3.703 1 71.62 524 GLU A CA 1
ATOM 4116 C C . GLU A 1 524 ? 41.062 9.773 -2.838 1 71.62 524 GLU A C 1
ATOM 4118 O O . GLU A 1 524 ? 40.719 10.859 -2.361 1 71.62 524 GLU A O 1
ATOM 4123 N N . ALA A 1 525 ? 40.594 8.68 -2.67 1 65.19 525 ALA A N 1
ATOM 4124 C CA . ALA A 1 525 ? 39.281 8.68 -1.989 1 65.19 525 ALA A CA 1
ATOM 4125 C C . ALA A 1 525 ? 39.469 8.859 -0.484 1 65.19 525 ALA A C 1
ATOM 4127 O O . ALA A 1 525 ? 38.75 9.664 0.134 1 65.19 525 ALA A O 1
ATOM 4128 N N . CYS A 1 526 ? 40.469 8.164 0.191 1 65.69 526 CYS A N 1
ATOM 4129 C CA . CYS A 1 526 ? 40.594 8.172 1.644 1 65.69 526 CYS A CA 1
ATOM 4130 C C . CYS A 1 526 ? 41.75 9.031 2.084 1 65.69 526 CYS A C 1
ATOM 4132 O O . CYS A 1 526 ? 41.969 9.227 3.279 1 65.69 526 CYS A O 1
ATOM 4134 N N . GLU A 1 527 ? 42.5 9.445 1.184 1 75.62 527 GLU A N 1
ATOM 4135 C CA . GLU A 1 527 ? 43.656 10.32 1.37 1 75.62 527 GLU A CA 1
ATOM 4136 C C . GLU A 1 527 ? 44.656 9.711 2.35 1 75.62 527 GLU A C 1
ATOM 4138 O O . GLU A 1 527 ? 45.312 10.43 3.094 1 75.62 527 GLU A O 1
ATOM 4143 N N . VAL A 1 528 ? 44.812 8.508 2.396 1 80.44 528 VAL A N 1
ATOM 4144 C CA . VAL A 1 528 ? 45.781 7.77 3.184 1 80.44 528 VAL A CA 1
ATOM 4145 C C . VAL A 1 528 ? 46.969 7.41 2.311 1 80.44 528 VAL A C 1
ATOM 4147 O O . VAL A 1 528 ? 46.812 6.855 1.22 1 80.44 528 VAL A O 1
ATOM 4150 N N . PRO A 1 529 ? 48.094 7.812 2.805 1 84.31 529 PRO A N 1
ATOM 4151 C CA . PRO A 1 529 ? 49.281 7.414 2.029 1 84.31 529 PRO A CA 1
ATOM 4152 C C . PRO A 1 529 ? 49.5 5.906 2.041 1 84.31 529 PRO A C 1
ATOM 4154 O O . PRO A 1 529 ? 49.562 5.297 3.109 1 84.31 529 PRO A O 1
ATOM 4157 N N . LEU A 1 530 ? 49.562 5.277 0.949 1 85.31 530 LEU A N 1
ATOM 4158 C CA . LEU A 1 530 ? 49.75 3.842 0.787 1 85.31 530 LEU A CA 1
ATOM 4159 C C . LEU A 1 530 ? 50.656 3.543 -0.399 1 85.31 530 LEU A C 1
ATOM 4161 O O . LEU A 1 530 ? 50.594 4.211 -1.433 1 85.31 530 LEU A O 1
ATOM 4165 N N . CYS A 1 531 ? 51.531 2.609 -0.132 1 81.06 531 CYS A N 1
ATOM 4166 C CA . CYS A 1 531 ? 52.469 2.232 -1.178 1 81.06 531 CYS A CA 1
ATOM 4167 C C . CYS A 1 531 ? 51.75 1.53 -2.328 1 81.06 531 CYS A C 1
ATOM 4169 O O . CYS A 1 531 ? 50.812 0.765 -2.107 1 81.06 531 CYS A O 1
ATOM 4171 N N . VAL A 1 532 ? 52.094 1.913 -3.539 1 80.38 532 VAL A N 1
ATOM 4172 C CA . VAL A 1 532 ? 51.688 1.183 -4.738 1 80.38 532 VAL A CA 1
ATOM 4173 C C . VAL A 1 532 ? 52.938 0.803 -5.543 1 80.38 532 VAL A C 1
ATOM 4175 O O . VAL A 1 532 ? 53.312 1.515 -6.473 1 80.38 532 VAL A O 1
ATOM 4178 N N . ILE A 1 533 ? 53.625 -0.227 -5.086 1 73.5 533 ILE A N 1
ATOM 4179 C CA . ILE A 1 533 ? 54.812 -0.752 -5.746 1 73.5 533 ILE A CA 1
ATOM 4180 C C . ILE A 1 533 ? 54.656 -2.25 -5.996 1 73.5 533 ILE A C 1
ATOM 4182 O O . ILE A 1 533 ? 53.906 -2.926 -5.277 1 73.5 533 ILE A O 1
ATOM 4186 N N . VAL A 1 534 ? 55.188 -2.781 -7.086 1 69.38 534 VAL A N 1
ATOM 4187 C CA . VAL A 1 534 ? 55 -4.148 -7.562 1 69.38 534 VAL A CA 1
ATOM 4188 C C . VAL A 1 534 ? 55.25 -5.133 -6.422 1 69.38 534 VAL A C 1
ATOM 4190 O O . VAL A 1 534 ? 54.5 -6.098 -6.258 1 69.38 534 VAL A O 1
ATOM 4193 N N . ASP A 1 535 ? 56.188 -4.875 -5.57 1 70.44 535 ASP A N 1
ATOM 4194 C CA . ASP A 1 535 ? 56.531 -5.812 -4.512 1 70.44 535 ASP A CA 1
ATOM 4195 C C . ASP A 1 535 ? 55.906 -5.426 -3.188 1 70.44 535 ASP A C 1
ATOM 4197 O O . ASP A 1 535 ? 56.031 -6.148 -2.195 1 70.44 535 ASP A O 1
ATOM 4201 N N . ARG A 1 536 ? 55.281 -4.305 -3.082 1 76.12 536 ARG A N 1
ATOM 4202 C CA . ARG A 1 536 ? 54.656 -3.787 -1.858 1 76.12 536 ARG A CA 1
ATOM 4203 C C . ARG A 1 536 ? 53.438 -2.957 -2.168 1 76.12 536 ARG A C 1
ATOM 4205 O O . ARG A 1 536 ? 53.5 -1.738 -2.34 1 76.12 536 ARG A O 1
ATOM 4212 N N . ASN A 1 537 ? 52.344 -3.609 -2.291 1 77.69 537 ASN A N 1
ATOM 4213 C CA . ASN A 1 537 ? 51.094 -2.928 -2.6 1 77.69 537 ASN A CA 1
ATOM 4214 C C . ASN A 1 537 ? 50.219 -2.77 -1.358 1 77.69 537 ASN A C 1
ATOM 4216 O O . ASN A 1 537 ? 49.25 -3.512 -1.177 1 77.69 537 ASN A O 1
ATOM 4220 N N . CYS A 1 538 ? 50.531 -1.791 -0.622 1 79.88 538 CYS A N 1
ATOM 4221 C CA . CYS A 1 538 ? 49.812 -1.493 0.608 1 79.88 538 CYS A CA 1
ATOM 4222 C C . CYS A 1 538 ? 48.438 -0.942 0.303 1 79.88 538 CYS A C 1
ATOM 4224 O O . CYS A 1 538 ? 47.5 -1.075 1.114 1 79.88 538 CYS A O 1
ATOM 4226 N N . HIS A 1 539 ? 48.344 -0.317 -0.786 1 77.5 539 HIS A N 1
ATOM 4227 C CA . HIS A 1 539 ? 47.031 0.232 -1.194 1 77.5 539 HIS A CA 1
ATOM 4228 C C . HIS A 1 539 ? 46 -0.867 -1.331 1 77.5 539 HIS A C 1
ATOM 4230 O O . HIS A 1 539 ? 44.875 -0.726 -0.837 1 77.5 539 HIS A O 1
ATOM 4236 N N . LYS A 1 540 ? 46.406 -1.877 -1.98 1 75.81 540 LYS A N 1
ATOM 4237 C CA . LYS A 1 540 ? 45.5 -3.025 -2.113 1 75.81 540 LYS A CA 1
ATOM 4238 C C . LYS A 1 540 ? 45.219 -3.656 -0.754 1 75.81 540 LYS A C 1
ATOM 4240 O O . LYS A 1 540 ? 44.062 -3.938 -0.428 1 75.81 540 LYS A O 1
ATOM 4245 N N . LEU A 1 541 ? 46.25 -3.893 -0.069 1 75 541 LEU A N 1
ATOM 4246 C CA . LEU A 1 541 ? 46.125 -4.559 1.222 1 75 541 LEU A CA 1
ATOM 4247 C C . LEU A 1 541 ? 45.219 -3.764 2.158 1 75 541 LEU A C 1
ATOM 4249 O O . LEU A 1 541 ? 44.375 -4.336 2.867 1 75 541 LEU A O 1
ATOM 4253 N N . TYR A 1 542 ? 45.469 -2.555 2.215 1 72.19 542 TYR A N 1
ATOM 4254 C CA . TYR A 1 542 ? 44.719 -1.664 3.09 1 72.19 542 TYR A CA 1
ATOM 4255 C C . TYR A 1 542 ? 43.25 -1.663 2.721 1 72.19 542 TYR A C 1
ATOM 4257 O O . TYR A 1 542 ? 42.375 -1.693 3.6 1 72.19 542 TYR A O 1
ATOM 4265 N N . HIS A 1 543 ? 42.969 -1.593 1.509 1 66.88 543 HIS A N 1
ATOM 4266 C CA . HIS A 1 543 ? 41.594 -1.424 1.077 1 66.88 543 HIS A CA 1
ATOM 4267 C C . HIS A 1 543 ? 40.938 -2.771 0.832 1 66.88 543 HIS A C 1
ATOM 4269 O O . HIS A 1 543 ? 39.688 -2.846 0.683 1 66.88 543 HIS A O 1
ATOM 4275 N N . SER A 1 544 ? 41.688 -3.783 0.694 1 62.34 544 SER A N 1
ATOM 4276 C CA . SER A 1 544 ? 41.125 -5.133 0.707 1 62.34 544 SER A CA 1
ATOM 4277 C C . SER A 1 544 ? 40.812 -5.59 2.129 1 62.34 544 SER A C 1
ATOM 4279 O O . SER A 1 544 ? 39.875 -6.363 2.35 1 62.34 544 SER A O 1
ATOM 4281 N N . SER A 1 545 ? 41.688 -5.363 3.111 1 50.09 545 SER A N 1
ATOM 4282 C CA . SER A 1 545 ? 41.594 -5.812 4.496 1 50.09 545 SER A CA 1
ATOM 4283 C C . SER A 1 545 ? 40.531 -5.008 5.258 1 50.09 545 SER A C 1
ATOM 4285 O O . SER A 1 545 ? 39.906 -5.523 6.176 1 50.09 545 SER A O 1
ATOM 4287 N N . THR A 1 546 ? 40.562 -3.738 5.156 1 42.59 546 THR A N 1
ATOM 4288 C CA . THR A 1 546 ? 39.75 -2.91 6.059 1 42.59 546 THR A CA 1
ATOM 4289 C C . THR A 1 546 ? 38.281 -3.096 5.789 1 42.59 546 THR A C 1
ATOM 4291 O O . THR A 1 546 ? 37.438 -2.492 6.465 1 42.59 546 THR A O 1
ATOM 4294 N N . GLY A 1 547 ? 37.844 -3.693 4.777 1 39.53 547 GLY A N 1
ATOM 4295 C CA . GLY A 1 547 ? 36.406 -3.998 4.82 1 39.53 547 GLY A CA 1
ATOM 4296 C C . GLY A 1 547 ? 36 -4.73 6.082 1 39.53 547 GLY A C 1
ATOM 4297 O O . GLY A 1 547 ? 34.812 -4.867 6.363 1 39.53 547 GLY A O 1
ATOM 4298 N N . GLY A 1 548 ? 36.844 -5.668 6.59 1 32.16 548 GLY A N 1
ATOM 4299 C CA . GLY A 1 548 ? 36.438 -6.5 7.715 1 32.16 548 GLY A CA 1
ATOM 4300 C C . GLY A 1 548 ? 36.469 -5.77 9.039 1 32.16 548 GLY A C 1
ATOM 4301 O O . GLY A 1 548 ? 35.812 -6.176 10 1 32.16 548 GLY A O 1
ATOM 4302 N N . THR A 1 549 ? 37.594 -5.09 9.422 1 29.02 549 THR A N 1
ATOM 4303 C CA . THR A 1 549 ? 37.906 -4.883 10.828 1 29.02 549 THR A CA 1
ATOM 4304 C C . THR A 1 549 ? 37.312 -3.57 11.328 1 29.02 549 THR A C 1
ATOM 4306 O O . THR A 1 549 ? 37.656 -3.107 12.422 1 29.02 549 THR A O 1
ATOM 4309 N N . GLU A 1 550 ? 36.719 -2.781 10.594 1 26.95 550 GLU A N 1
ATOM 4310 C CA . GLU A 1 550 ? 36.281 -1.722 11.5 1 26.95 550 GLU A CA 1
ATOM 4311 C C . GLU A 1 550 ? 35.219 -2.227 12.477 1 26.95 550 GLU A C 1
ATOM 4313 O O . GLU A 1 550 ? 34.094 -2.541 12.07 1 26.95 550 GLU A O 1
ATOM 4318 N N . GLN A 1 551 ? 35.625 -3.059 13.484 1 23.56 551 GLN A N 1
ATOM 4319 C CA . GLN A 1 551 ? 34.969 -3.15 14.773 1 23.56 551 GLN A CA 1
ATOM 4320 C C . GLN A 1 551 ? 34.844 -1.777 15.43 1 23.56 551 GLN A C 1
ATOM 4322 O O . GLN A 1 551 ? 35.812 -1.017 15.477 1 23.56 551 GLN A O 1
ATOM 4327 N N . MET B 1 1 ? 28.203 -22.797 44.531 1 25.39 1 MET B N 1
ATOM 4328 C CA . MET B 1 1 ? 27.281 -23.406 43.594 1 25.39 1 MET B CA 1
ATOM 4329 C C . MET B 1 1 ? 26.5 -22.328 42.844 1 25.39 1 MET B C 1
ATOM 4331 O O . MET B 1 1 ? 25.719 -21.594 43.438 1 25.39 1 MET B O 1
ATOM 4335 N N . GLU B 1 2 ? 27.062 -21.719 41.812 1 28.19 2 GLU B N 1
ATOM 4336 C CA . GLU B 1 2 ? 26.719 -20.453 41.156 1 28.19 2 GLU B CA 1
ATOM 4337 C C . GLU B 1 2 ? 25.406 -20.562 40.375 1 28.19 2 GLU B C 1
ATOM 4339 O O . GLU B 1 2 ? 25.156 -21.562 39.719 1 28.19 2 GLU B O 1
ATOM 4344 N N . PRO B 1 3 ? 24.328 -19.797 40.844 1 31.2 3 PRO B N 1
ATOM 4345 C CA . PRO B 1 3 ? 22.969 -19.953 40.344 1 31.2 3 PRO B CA 1
ATOM 4346 C C . PRO B 1 3 ? 22.875 -19.766 38.812 1 31.2 3 PRO B C 1
ATOM 4348 O O . PRO B 1 3 ? 23.562 -18.922 38.25 1 31.2 3 PRO B O 1
ATOM 4351 N N . GLN B 1 4 ? 22.703 -20.875 38.031 1 26.06 4 GLN B N 1
ATOM 4352 C CA . GLN B 1 4 ? 22.641 -21.094 36.594 1 26.06 4 GLN B CA 1
ATOM 4353 C C . GLN B 1 4 ? 21.516 -20.297 35.969 1 26.06 4 GLN B C 1
ATOM 4355 O O . GLN B 1 4 ? 20.344 -20.469 36.312 1 26.06 4 GLN B O 1
ATOM 4360 N N . ASN B 1 5 ? 21.812 -19 35.656 1 24.97 5 ASN B N 1
ATOM 4361 C CA . ASN B 1 5 ? 20.891 -18.016 35.094 1 24.97 5 ASN B CA 1
ATOM 4362 C C . ASN B 1 5 ? 20.25 -18.516 33.812 1 24.97 5 ASN B C 1
ATOM 4364 O O . ASN B 1 5 ? 20.938 -18.812 32.844 1 24.97 5 ASN B O 1
ATOM 4368 N N . HIS B 1 6 ? 19.125 -19.281 33.938 1 25.34 6 HIS B N 1
ATOM 4369 C CA . HIS B 1 6 ? 18.312 -19.922 32.906 1 25.34 6 HIS B CA 1
ATOM 4370 C C . HIS B 1 6 ? 17.875 -18.906 31.844 1 25.34 6 HIS B C 1
ATOM 4372 O O . HIS B 1 6 ? 17.344 -17.844 32.188 1 25.34 6 HIS B O 1
ATOM 4378 N N . GLY B 1 7 ? 18.562 -18.812 30.75 1 24.48 7 GLY B N 1
ATOM 4379 C CA . GLY B 1 7 ? 18.438 -18.016 29.531 1 24.48 7 GLY B CA 1
ATOM 4380 C C . GLY B 1 7 ? 17.047 -18.031 28.953 1 24.48 7 GLY B C 1
ATOM 4381 O O . GLY B 1 7 ? 16.375 -19.078 28.938 1 24.48 7 GLY B O 1
ATOM 4382 N N . ARG B 1 8 ? 16.281 -16.969 29.094 1 26.41 8 ARG B N 1
ATOM 4383 C CA . ARG B 1 8 ? 14.93 -16.734 28.594 1 26.41 8 ARG B CA 1
ATOM 4384 C C . ARG B 1 8 ? 14.789 -17.172 27.141 1 26.41 8 ARG B C 1
ATOM 4386 O O . ARG B 1 8 ? 15.453 -16.641 26.266 1 26.41 8 ARG B O 1
ATOM 4393 N N . ALA B 1 9 ? 14.445 -18.391 26.797 1 22.75 9 ALA B N 1
ATOM 4394 C CA . ALA B 1 9 ? 14.188 -19 25.484 1 22.75 9 ALA B CA 1
ATOM 4395 C C . ALA B 1 9 ? 13.234 -18.141 24.672 1 22.75 9 ALA B C 1
ATOM 4397 O O . ALA B 1 9 ? 12.164 -17.75 25.156 1 22.75 9 ALA B O 1
ATOM 4398 N N . LYS B 1 10 ? 13.727 -17.438 23.719 1 27.67 10 LYS B N 1
ATOM 4399 C CA . LYS B 1 10 ? 13.039 -16.703 22.656 1 27.67 10 LYS B CA 1
ATOM 4400 C C . LYS B 1 10 ? 11.891 -17.516 22.078 1 27.67 10 LYS B C 1
ATOM 4402 O O . LYS B 1 10 ? 12.102 -18.594 21.531 1 27.67 10 LYS B O 1
ATOM 4407 N N . ARG B 1 11 ? 10.695 -17.438 22.734 1 26.42 11 ARG B N 1
ATOM 4408 C CA . ARG B 1 11 ? 9.508 -18.141 22.266 1 26.42 11 ARG B CA 1
ATOM 4409 C C . ARG B 1 11 ? 9.25 -17.859 20.781 1 26.42 11 ARG B C 1
ATOM 4411 O O . ARG B 1 11 ? 9.109 -16.703 20.391 1 26.42 11 ARG B O 1
ATOM 4418 N N . PHE B 1 12 ? 9.789 -18.641 19.844 1 25.95 12 PHE B N 1
ATOM 4419 C CA . PHE B 1 12 ? 9.555 -18.625 18.406 1 25.95 12 PHE B CA 1
ATOM 4420 C C . PHE B 1 12 ? 8.086 -18.859 18.078 1 25.95 12 PHE B C 1
ATOM 4422 O O . PHE B 1 12 ? 7.465 -19.766 18.625 1 25.95 12 PHE B O 1
ATOM 4429 N N . TYR B 1 13 ? 7.305 -17.859 17.875 1 28.61 13 TYR B N 1
ATOM 4430 C CA . TYR B 1 13 ? 5.898 -18 17.516 1 28.61 13 TYR B CA 1
ATOM 4431 C C . TYR B 1 13 ? 5.746 -18.828 16.234 1 28.61 13 TYR B C 1
ATOM 4433 O O . TYR B 1 13 ? 6.594 -18.75 15.344 1 28.61 13 TYR B O 1
ATOM 4441 N N . THR B 1 14 ? 5.242 -20.016 16.359 1 32.16 14 THR B N 1
ATOM 4442 C CA . THR B 1 14 ? 4.914 -20.797 15.18 1 32.16 14 THR B CA 1
ATOM 4443 C C . THR B 1 14 ? 4.105 -19.953 14.188 1 32.16 14 THR B C 1
ATOM 4445 O O . THR B 1 14 ? 3.533 -18.938 14.562 1 32.16 14 THR B O 1
ATOM 4448 N N . LEU B 1 15 ? 4.145 -20.328 12.969 1 27.81 15 LEU B N 1
ATOM 4449 C CA . LEU B 1 15 ? 3.412 -19.672 11.891 1 27.81 15 LEU B CA 1
ATOM 4450 C C . LEU B 1 15 ? 1.954 -19.453 12.281 1 27.81 15 LEU B C 1
ATOM 4452 O O . LEU B 1 15 ? 1.389 -18.391 12.016 1 27.81 15 LEU B O 1
ATOM 4456 N N . ALA B 1 16 ? 1.404 -20.422 12.992 1 32.5 16 ALA B N 1
ATOM 4457 C CA . ALA B 1 16 ? 0.016 -20.328 13.438 1 32.5 16 ALA B CA 1
ATOM 4458 C C . ALA B 1 16 ? -0.166 -19.172 14.422 1 32.5 16 ALA B C 1
ATOM 4460 O O . ALA B 1 16 ? -1.133 -18.422 14.328 1 32.5 16 ALA B O 1
ATOM 4461 N N . GLU B 1 17 ? 0.762 -19.031 15.391 1 34.12 17 GLU B N 1
ATOM 4462 C CA . GLU B 1 17 ? 0.63 -17.984 16.406 1 34.12 17 GLU B CA 1
ATOM 4463 C C . GLU B 1 17 ? 0.814 -16.609 15.789 1 34.12 17 GLU B C 1
ATOM 4465 O O . GLU B 1 17 ? 0.113 -15.656 16.156 1 34.12 17 GLU B O 1
ATOM 4470 N N . ALA B 1 18 ? 1.748 -16.531 14.875 1 30.88 18 ALA B N 1
ATOM 4471 C CA . ALA B 1 18 ? 1.982 -15.258 14.203 1 30.88 18 ALA B CA 1
ATOM 4472 C C . ALA B 1 18 ? 0.763 -14.836 13.391 1 30.88 18 ALA B C 1
ATOM 4474 O O . ALA B 1 18 ? 0.396 -13.656 13.383 1 30.88 18 ALA B O 1
ATOM 4475 N N . LEU B 1 19 ? 0.153 -15.742 12.758 1 28.91 19 LEU B N 1
ATOM 4476 C CA . LEU B 1 19 ? -1.042 -15.453 11.977 1 28.91 19 LEU B CA 1
ATOM 4477 C C . LEU B 1 19 ? -2.211 -15.078 12.875 1 28.91 19 LEU B C 1
ATOM 4479 O O . LEU B 1 19 ? -3.033 -14.234 12.516 1 28.91 19 LEU B O 1
ATOM 4483 N N . GLU B 1 20 ? -2.354 -15.656 14.055 1 31.52 20 GLU B N 1
ATOM 4484 C CA . GLU B 1 20 ? -3.398 -15.281 15.008 1 31.52 20 GLU B CA 1
ATOM 4485 C C . GLU B 1 20 ? -3.266 -13.82 15.422 1 31.52 20 GLU B C 1
ATOM 4487 O O . GLU B 1 20 ? -4.27 -13.141 15.641 1 31.52 20 GLU B O 1
ATOM 4492 N N . LEU B 1 21 ? -2.021 -13.383 15.586 1 29.22 21 LEU B N 1
ATOM 4493 C CA . LEU B 1 21 ? -1.85 -11.992 15.969 1 29.22 21 LEU B CA 1
ATOM 4494 C C . LEU B 1 21 ? -2.309 -11.055 14.852 1 29.22 21 LEU B C 1
ATOM 4496 O O . LEU B 1 21 ? -2.822 -9.969 15.125 1 29.22 21 LEU B O 1
ATOM 4500 N N . ILE B 1 22 ? -2.037 -11.445 13.641 1 27.7 22 ILE B N 1
ATOM 4501 C CA . ILE B 1 22 ? -2.404 -10.523 12.57 1 27.7 22 ILE B CA 1
ATOM 4502 C C . ILE B 1 22 ? -3.906 -10.617 12.305 1 27.7 22 ILE B C 1
ATOM 4504 O O . ILE B 1 22 ? -4.559 -9.609 12.039 1 27.7 22 ILE B O 1
ATOM 4508 N N . THR B 1 23 ? -4.512 -11.812 12.305 1 28.2 23 THR B N 1
ATOM 4509 C CA . THR B 1 23 ? -5.883 -12.016 11.844 1 28.2 23 THR B CA 1
ATOM 4510 C C . THR B 1 23 ? -6.879 -11.508 12.883 1 28.2 23 THR B C 1
ATOM 4512 O O . THR B 1 23 ? -8.094 -11.531 12.656 1 28.2 23 THR B O 1
ATOM 4515 N N . ALA B 1 24 ? -6.492 -11.43 14.109 1 27.2 24 ALA B N 1
ATOM 4516 C CA . ALA B 1 24 ? -7.566 -11.164 15.062 1 27.2 24 ALA B CA 1
ATOM 4517 C C . ALA B 1 24 ? -8.258 -9.844 14.758 1 27.2 24 ALA B C 1
ATOM 4519 O O . ALA B 1 24 ? -9.219 -9.469 15.438 1 27.2 24 ALA B O 1
ATOM 4520 N N . SER B 1 25 ? -7.621 -9.039 13.992 1 24.88 25 SER B N 1
ATOM 4521 C CA . SER B 1 25 ? -8.266 -7.734 14.078 1 24.88 25 SER B CA 1
ATOM 4522 C C . SER B 1 25 ? -9.586 -7.715 13.312 1 24.88 25 SER B C 1
ATOM 4524 O O . SER B 1 25 ? -10.266 -6.688 13.258 1 24.88 25 SER B O 1
ATOM 4526 N N . ASP B 1 26 ? -9.75 -8.727 12.43 1 23.45 26 ASP B N 1
ATOM 4527 C CA . ASP B 1 26 ? -10.891 -8.484 11.555 1 23.45 26 ASP B CA 1
ATOM 4528 C C . ASP B 1 26 ? -12.211 -8.68 12.297 1 23.45 26 ASP B C 1
ATOM 4530 O O . ASP B 1 26 ? -13.281 -8.484 11.727 1 23.45 26 ASP B O 1
ATOM 4534 N N . GLU B 1 27 ? -12.211 -9.453 13.367 1 23.05 27 GLU B N 1
ATOM 4535 C CA . GLU B 1 27 ? -13.539 -9.977 13.68 1 23.05 27 GLU B CA 1
ATOM 4536 C C . GLU B 1 27 ? -14.469 -8.867 14.164 1 23.05 27 GLU B C 1
ATOM 4538 O O . GLU B 1 27 ? -15.688 -8.969 14.039 1 23.05 27 GLU B O 1
ATOM 4543 N N . GLU B 1 28 ? -13.992 -7.984 14.992 1 22.7 28 GLU B N 1
ATOM 4544 C CA . GLU B 1 28 ? -15.062 -7.379 15.773 1 22.7 28 GLU B CA 1
ATOM 4545 C C . GLU B 1 28 ? -15.852 -6.371 14.945 1 22.7 28 GLU B C 1
ATOM 4547 O O . GLU B 1 28 ? -15.695 -5.16 15.117 1 22.7 28 GLU B O 1
ATOM 4552 N N . SER B 1 29 ? -15.789 -6.438 13.656 1 22.39 29 SER B N 1
ATOM 4553 C CA . SER B 1 29 ? -16.562 -5.414 12.961 1 22.39 29 SER B CA 1
ATOM 4554 C C . SER B 1 29 ? -18.047 -5.539 13.258 1 22.39 29 SER B C 1
ATOM 4556 O O . SER B 1 29 ? -18.703 -6.457 12.766 1 22.39 29 SER B O 1
ATOM 4558 N N . ARG B 1 30 ? -18.516 -5.316 14.602 1 21.06 30 ARG B N 1
ATOM 4559 C CA . ARG B 1 30 ? -19.922 -5.262 14.953 1 21.06 30 ARG B CA 1
ATOM 4560 C C . ARG B 1 30 ? -20.688 -4.332 14.016 1 21.06 30 ARG B C 1
ATOM 4562 O O . ARG B 1 30 ? -20.297 -3.18 13.812 1 21.06 30 ARG B O 1
ATOM 4569 N N . HIS B 1 31 ? -21.312 -4.805 13.117 1 21.17 31 HIS B N 1
ATOM 4570 C CA . HIS B 1 31 ? -22.281 -4.242 12.18 1 21.17 31 HIS B CA 1
ATOM 4571 C C . HIS B 1 31 ? -23.375 -3.473 12.906 1 21.17 31 HIS B C 1
ATOM 4573 O O . HIS B 1 31 ? -24.375 -3.105 12.305 1 21.17 31 HIS B O 1
ATOM 4579 N N . SER B 1 32 ? -23.25 -3.092 14.273 1 20.62 32 SER B N 1
ATOM 4580 C CA . SER B 1 32 ? -24.562 -2.643 14.727 1 20.62 32 SER B CA 1
ATOM 4581 C C . SER B 1 32 ? -24.969 -1.345 14.039 1 20.62 32 SER B C 1
ATOM 4583 O O . SER B 1 32 ? -24.266 -0.339 14.125 1 20.62 32 SER B O 1
ATOM 4585 N N . SER B 1 33 ? -25.594 -1.438 12.953 1 20.97 33 SER B N 1
ATOM 4586 C CA . SER B 1 33 ? -26.203 -0.353 12.18 1 20.97 33 SER B CA 1
ATOM 4587 C C . SER B 1 33 ? -27.188 0.448 13.031 1 20.97 33 SER B C 1
ATOM 4589 O O . SER B 1 33 ? -27.922 1.28 12.516 1 20.97 33 SER B O 1
ATOM 4591 N N . GLU B 1 34 ? -27.406 0.184 14.383 1 21.44 34 GLU B N 1
ATOM 4592 C CA . GLU B 1 34 ? -28.609 0.893 14.781 1 21.44 34 GLU B CA 1
ATOM 4593 C C . GLU B 1 34 ? -28.422 2.404 14.68 1 21.44 34 GLU B C 1
ATOM 4595 O O . GLU B 1 34 ? -27.328 2.912 14.891 1 21.44 34 GLU B O 1
ATOM 4600 N N . PRO B 1 35 ? -29.391 3.072 14.062 1 22.73 35 PRO B N 1
ATOM 4601 C CA . PRO B 1 35 ? -29.469 4.527 13.906 1 22.73 35 PRO B CA 1
ATOM 4602 C C . PRO B 1 35 ? -29.344 5.273 15.234 1 22.73 35 PRO B C 1
ATOM 4604 O O . PRO B 1 35 ? -29.625 4.711 16.297 1 22.73 35 PRO B O 1
ATOM 4607 N N . ASP B 1 36 ? -28.484 6.18 15.359 1 20.81 36 ASP B N 1
ATOM 4608 C CA . ASP B 1 36 ? -28.141 7.105 16.438 1 20.81 36 ASP B CA 1
ATOM 4609 C C . ASP B 1 36 ? -29.391 7.824 16.953 1 20.81 36 ASP B C 1
ATOM 4611 O O . ASP B 1 36 ? -29.766 8.875 16.438 1 20.81 36 ASP B O 1
ATOM 4615 N N . SER B 1 37 ? -30.609 7.129 17.156 1 20.62 37 SER B N 1
ATOM 4616 C CA . SER B 1 37 ? -31.656 7.934 17.781 1 20.62 37 SER B CA 1
ATOM 4617 C C . SER B 1 37 ? -31.172 8.531 19.109 1 20.62 37 SER B C 1
ATOM 4619 O O . SER B 1 37 ? -30.438 7.879 19.844 1 20.62 37 SER B O 1
ATOM 4621 N N . ALA B 1 38 ? -31.281 9.867 19.312 1 22.23 38 ALA B N 1
ATOM 4622 C CA . ALA B 1 38 ? -30.984 10.859 20.328 1 22.23 38 ALA B CA 1
ATOM 4623 C C . ALA B 1 38 ? -31.594 10.469 21.672 1 22.23 38 ALA B C 1
ATOM 4625 O O . ALA B 1 38 ? -31.656 11.289 22.594 1 22.23 38 ALA B O 1
ATOM 4626 N N . THR B 1 39 ? -32.344 9.234 21.875 1 20.66 39 THR B N 1
ATOM 4627 C CA . THR B 1 39 ? -33.219 9.203 23.062 1 20.66 39 THR B CA 1
ATOM 4628 C C . THR B 1 39 ? -32.406 9.445 24.328 1 20.66 39 THR B C 1
ATOM 4630 O O . THR B 1 39 ? -31.219 9.109 24.391 1 20.66 39 THR B O 1
ATOM 4633 N N . SER B 1 40 ? -33.062 10.172 25.375 1 20.77 40 SER B N 1
ATOM 4634 C CA . SER B 1 40 ? -32.906 10.719 26.719 1 20.77 40 SER B CA 1
ATOM 4635 C C . SER B 1 40 ? -32.375 9.664 27.688 1 20.77 40 SER B C 1
ATOM 4637 O O . SER B 1 40 ? -32.562 8.469 27.469 1 20.77 40 SER B O 1
ATOM 4639 N N . CYS B 1 41 ? -31.406 10.102 28.547 1 20.31 41 CYS B N 1
ATOM 4640 C CA . CYS B 1 41 ? -30.531 9.508 29.547 1 20.31 41 CYS B CA 1
ATOM 4641 C C . CYS B 1 41 ? -31.344 8.82 30.641 1 20.31 41 CYS B C 1
ATOM 4643 O O . CYS B 1 41 ? -31.078 9.008 31.828 1 20.31 41 CYS B O 1
ATOM 4645 N N . SER B 1 42 ? -32.719 8.609 30.438 1 20.94 42 SER B N 1
ATOM 4646 C CA . SER B 1 42 ? -33.438 8.18 31.641 1 20.94 42 SER B CA 1
ATOM 4647 C C . SER B 1 42 ? -32.688 7.039 32.344 1 20.94 42 SER B C 1
ATOM 4649 O O . SER B 1 42 ? -31.844 6.371 31.719 1 20.94 42 SER B O 1
ATOM 4651 N N . SER B 1 43 ? -33.031 6.871 33.75 1 22.48 43 SER B N 1
ATOM 4652 C CA . SER B 1 43 ? -32.656 5.949 34.812 1 22.48 43 SER B CA 1
ATOM 4653 C C . SER B 1 43 ? -32.625 4.508 34.312 1 22.48 43 SER B C 1
ATOM 4655 O O . SER B 1 43 ? -33.688 3.936 33.969 1 22.48 43 SER B O 1
ATOM 4657 N N . CYS B 1 44 ? -31.719 4.27 33.469 1 22.17 44 CYS B N 1
ATOM 4658 C CA . CYS B 1 44 ? -31.641 2.943 32.875 1 22.17 44 CYS B CA 1
ATOM 4659 C C . CYS B 1 44 ? -31.625 1.858 33.938 1 22.17 44 CYS B C 1
ATOM 4661 O O . CYS B 1 44 ? -30.656 1.738 34.688 1 22.17 44 CYS B O 1
ATOM 4663 N N . SER B 1 45 ? -32.812 1.773 34.719 1 22.95 45 SER B N 1
ATOM 4664 C CA . SER B 1 45 ? -33.062 0.606 35.562 1 22.95 45 SER B CA 1
ATOM 4665 C C . SER B 1 45 ? -32.438 -0.65 34.938 1 22.95 45 SER B C 1
ATOM 4667 O O . SER B 1 45 ? -32.375 -0.769 33.719 1 22.95 45 SER B O 1
ATOM 4669 N N . THR B 1 46 ? -31.562 -1.289 35.719 1 25.75 46 THR B N 1
ATOM 4670 C CA . THR B 1 46 ? -30.859 -2.559 35.562 1 25.75 46 THR B CA 1
ATOM 4671 C C . THR B 1 46 ? -31.797 -3.627 35 1 25.75 46 THR B C 1
ATOM 4673 O O . THR B 1 46 ? -32.375 -4.422 35.75 1 25.75 46 THR B O 1
ATOM 4676 N N . SER B 1 47 ? -32.938 -3.168 34.312 1 24.83 47 SER B N 1
ATOM 4677 C CA . SER B 1 47 ? -33.781 -4.324 34 1 24.83 47 SER B CA 1
ATOM 4678 C C . SER B 1 47 ? -33 -5.379 33.25 1 24.83 47 SER B C 1
ATOM 4680 O O . SER B 1 47 ? -32.344 -5.066 32.25 1 24.83 47 SER B O 1
ATOM 4682 N N . VAL B 1 48 ? -32.562 -6.402 34 1 27.3 48 VAL B N 1
ATOM 4683 C CA . VAL B 1 48 ? -32.062 -7.684 33.531 1 27.3 48 VAL B CA 1
ATOM 4684 C C . VAL B 1 48 ? -32.844 -8.078 32.25 1 27.3 48 VAL B C 1
ATOM 4686 O O . VAL B 1 48 ? -34.031 -8.32 32.312 1 27.3 48 VAL B O 1
ATOM 4689 N N . ARG B 1 49 ? -32.656 -7.312 31.203 1 26.52 49 ARG B N 1
ATOM 4690 C CA . ARG B 1 49 ? -33.375 -7.75 30 1 26.52 49 ARG B CA 1
ATOM 4691 C C . ARG B 1 49 ? -33.406 -9.273 29.906 1 26.52 49 ARG B C 1
ATOM 4693 O O . ARG B 1 49 ? -32.344 -9.914 29.906 1 26.52 49 ARG B O 1
ATOM 4700 N N . SER B 1 50 ? -34.375 -9.844 30.609 1 26.91 50 SER B N 1
ATOM 4701 C CA . SER B 1 50 ? -34.625 -11.281 30.547 1 26.91 50 SER B CA 1
ATOM 4702 C C . SER B 1 50 ? -34.312 -11.836 29.172 1 26.91 50 SER B C 1
ATOM 4704 O O . SER B 1 50 ? -34.562 -11.164 28.156 1 26.91 50 SER B O 1
ATOM 4706 N N . ARG B 1 51 ? -33.281 -12.602 29.031 1 30.09 51 ARG B N 1
ATOM 4707 C CA . ARG B 1 51 ? -33.062 -13.445 27.859 1 30.09 51 ARG B CA 1
ATOM 4708 C C . ARG B 1 51 ? -34.406 -13.883 27.25 1 30.09 51 ARG B C 1
ATOM 4710 O O . ARG B 1 51 ? -35.219 -14.5 27.922 1 30.09 51 ARG B O 1
ATOM 4717 N N . PRO B 1 52 ? -35 -12.961 26.391 1 31.08 52 PRO B N 1
ATOM 4718 C CA . PRO B 1 52 ? -36.25 -13.578 25.922 1 31.08 52 PRO B CA 1
ATOM 4719 C C . PRO B 1 52 ? -36.156 -15.102 25.812 1 31.08 52 PRO B C 1
ATOM 4721 O O . PRO B 1 52 ? -35.062 -15.625 25.5 1 31.08 52 PRO B O 1
ATOM 4724 N N . GLU B 1 53 ? -36.75 -15.805 26.75 1 31.11 53 GLU B N 1
ATOM 4725 C CA . GLU B 1 53 ? -36.875 -17.25 26.531 1 31.11 53 GLU B CA 1
ATOM 4726 C C . GLU B 1 53 ? -36.938 -17.578 25.031 1 31.11 53 GLU B C 1
ATOM 4728 O O . GLU B 1 53 ? -37.781 -17.031 24.312 1 31.11 53 GLU B O 1
ATOM 4733 N N . ALA B 1 54 ? -35.844 -17.781 24.406 1 35.25 54 ALA B N 1
ATOM 4734 C CA . ALA B 1 54 ? -35.875 -18.281 23.047 1 35.25 54 ALA B CA 1
ATOM 4735 C C . ALA B 1 54 ? -37.125 -19.125 22.812 1 35.25 54 ALA B C 1
ATOM 4737 O O . ALA B 1 54 ? -37.312 -20.172 23.453 1 35.25 54 ALA B O 1
ATOM 4738 N N . LEU B 1 55 ? -38.188 -18.531 22.656 1 34.44 55 LEU B N 1
ATOM 4739 C CA . LEU B 1 55 ? -39.281 -19.406 22.219 1 34.44 55 LEU B CA 1
ATOM 4740 C C . LEU B 1 55 ? -38.781 -20.469 21.25 1 34.44 55 LEU B C 1
ATOM 4742 O O . LEU B 1 55 ? -37.906 -20.188 20.406 1 34.44 55 LEU B O 1
ATOM 4746 N N . PRO B 1 56 ? -38.75 -21.734 21.609 1 39.88 56 PRO B N 1
ATOM 4747 C CA . PRO B 1 56 ? -38.406 -22.766 20.625 1 39.88 56 PRO B CA 1
ATOM 4748 C C . PRO B 1 56 ? -38.906 -22.438 19.234 1 39.88 56 PRO B C 1
ATOM 4750 O O . PRO B 1 56 ? -40.125 -22.234 19.047 1 39.88 56 PRO B O 1
ATOM 4753 N N . ILE B 1 57 ? -38.281 -21.469 18.609 1 44.56 57 ILE B N 1
ATOM 4754 C CA . ILE B 1 57 ? -38.75 -21.281 17.234 1 44.56 57 ILE B CA 1
ATOM 4755 C C . ILE B 1 57 ? -39.031 -22.641 16.609 1 44.56 57 ILE B C 1
ATOM 4757 O O . ILE B 1 57 ? -38.219 -23.562 16.688 1 44.56 57 ILE B O 1
ATOM 4761 N N . ALA B 1 58 ? -40.188 -22.938 16.25 1 46.03 58 ALA B N 1
ATOM 4762 C CA . ALA B 1 58 ? -40.719 -24.094 15.523 1 46.03 58 ALA B CA 1
ATOM 4763 C C . ALA B 1 58 ? -39.781 -24.469 14.359 1 46.03 58 ALA B C 1
ATOM 4765 O O . ALA B 1 58 ? -39.469 -23.609 13.523 1 46.03 58 ALA B O 1
ATOM 4766 N N . GLY B 1 59 ? -38.844 -25.516 14.578 1 54.47 59 GLY B N 1
ATOM 4767 C CA . GLY B 1 59 ? -38.062 -26.094 13.508 1 54.47 59 GLY B CA 1
ATOM 4768 C C . GLY B 1 59 ? -36.594 -26.234 13.875 1 54.47 59 GLY B C 1
ATOM 4769 O O . GLY B 1 59 ? -35.812 -26.891 13.164 1 54.47 59 GLY B O 1
ATOM 4770 N N . TRP B 1 60 ? -36.156 -25.469 14.859 1 60.97 60 TRP B N 1
ATOM 4771 C CA . TRP B 1 60 ? -34.75 -25.578 15.18 1 60.97 60 TRP B CA 1
ATOM 4772 C C . TRP B 1 60 ? -34.531 -26.516 16.359 1 60.97 60 TRP B C 1
ATOM 4774 O O . TRP B 1 60 ? -35.281 -26.469 17.344 1 60.97 60 TRP B O 1
ATOM 4784 N N . LYS B 1 61 ? -33.719 -27.516 16.281 1 62.69 61 LYS B N 1
ATOM 4785 C CA . LYS B 1 61 ? -33.312 -28.391 17.391 1 62.69 61 LYS B CA 1
ATOM 4786 C C . LYS B 1 61 ? -32.375 -27.656 18.344 1 62.69 61 LYS B C 1
ATOM 4788 O O . LYS B 1 61 ? -31.656 -26.734 17.938 1 62.69 61 LYS B O 1
ATOM 4793 N N . THR B 1 62 ? -32.656 -27.844 19.656 1 59.53 62 THR B N 1
ATOM 4794 C CA . THR B 1 62 ? -31.781 -27.266 20.672 1 59.53 62 THR B CA 1
ATOM 4795 C C . THR B 1 62 ? -30.656 -28.219 21.031 1 59.53 62 THR B C 1
ATOM 4797 O O . THR B 1 62 ? -30.562 -29.312 20.484 1 59.53 62 THR B O 1
ATOM 4800 N N . GLU B 1 63 ? -29.656 -27.891 21.875 1 61.34 63 GLU B N 1
ATOM 4801 C CA . GLU B 1 63 ? -28.484 -28.625 22.328 1 61.34 63 GLU B CA 1
ATOM 4802 C C . GLU B 1 63 ? -28.891 -29.984 22.906 1 61.34 63 GLU B C 1
ATOM 4804 O O . GLU B 1 63 ? -28.094 -30.922 22.906 1 61.34 63 GLU B O 1
ATOM 4809 N N . GLU B 1 64 ? -30.031 -30.047 23.359 1 60.38 64 GLU B N 1
ATOM 4810 C CA . GLU B 1 64 ? -30.469 -31.25 24.062 1 60.38 64 GLU B CA 1
ATOM 4811 C C . GLU B 1 64 ? -30.938 -32.312 23.094 1 60.38 64 GLU B C 1
ATOM 4813 O O . GLU B 1 64 ? -31.125 -33.469 23.469 1 60.38 64 GLU B O 1
ATOM 4818 N N . GLU B 1 65 ? -31.109 -31.984 21.859 1 62 65 GLU B N 1
ATOM 4819 C CA . GLU B 1 65 ? -31.562 -32.938 20.859 1 62 65 GLU B CA 1
ATOM 4820 C C . GLU B 1 65 ? -30.422 -33.375 19.953 1 62 65 GLU B C 1
ATOM 4822 O O . GLU B 1 65 ? -29.969 -32.625 19.109 1 62 65 GLU B O 1
ATOM 4827 N N . PRO B 1 66 ? -29.906 -34.656 20.188 1 63.38 66 PRO B N 1
ATOM 4828 C CA . PRO B 1 66 ? -28.75 -35.094 19.406 1 63.38 66 PRO B CA 1
ATOM 4829 C C . PRO B 1 66 ? -29.047 -35.219 17.906 1 63.38 66 PRO B C 1
ATOM 4831 O O . PRO B 1 66 ? -30.172 -35.562 17.531 1 63.38 66 PRO B O 1
ATOM 4834 N N . ASP B 1 67 ? -28.219 -34.625 17.078 1 67.06 67 ASP B N 1
ATOM 4835 C CA . ASP B 1 67 ? -28.328 -34.75 15.633 1 67.06 67 ASP B CA 1
ATOM 4836 C C . ASP B 1 67 ? -27.562 -36 15.133 1 67.06 67 ASP B C 1
ATOM 4838 O O . ASP B 1 67 ? -26.703 -36.5 15.828 1 67.06 67 ASP B O 1
ATOM 4842 N N . SER B 1 68 ? -28.172 -36.719 14.148 1 65.25 68 SER B N 1
ATOM 4843 C CA . SER B 1 68 ? -27.438 -37.812 13.516 1 65.25 68 SER B CA 1
ATOM 4844 C C . SER B 1 68 ? -26.453 -37.281 12.469 1 65.25 68 SER B C 1
ATOM 4846 O O . SER B 1 68 ? -26.781 -36.375 11.703 1 65.25 68 SER B O 1
ATOM 4848 N N . LEU B 1 69 ? -25.219 -37.656 12.656 1 65.38 69 LEU B N 1
ATOM 4849 C CA . LEU B 1 69 ? -24.188 -37.312 11.703 1 65.38 69 LEU B CA 1
ATOM 4850 C C . LEU B 1 69 ? -24.406 -38 10.359 1 65.38 69 LEU B C 1
ATOM 4852 O O . LEU B 1 69 ? -24.641 -39.188 10.312 1 65.38 69 LEU B O 1
ATOM 4856 N N . PRO B 1 70 ? -24.5 -37.156 9.359 1 65.25 70 PRO B N 1
ATOM 4857 C CA . PRO B 1 70 ? -24.5 -37.812 8.055 1 65.25 70 PRO B CA 1
ATOM 4858 C C . PRO B 1 70 ? -23.266 -38.688 7.844 1 65.25 70 PRO B C 1
ATOM 4860 O O . PRO B 1 70 ? -22.234 -38.469 8.477 1 65.25 70 PRO B O 1
ATOM 4863 N N . SER B 1 71 ? -23.359 -39.844 7.262 1 72.31 71 SER B N 1
ATOM 4864 C CA . SER B 1 71 ? -22.219 -40.719 6.93 1 72.31 71 SER B CA 1
ATOM 4865 C C . SER B 1 71 ? -21.203 -39.969 6.07 1 72.31 71 SER B C 1
ATOM 4867 O O . SER B 1 71 ? -21.547 -39.438 5.008 1 72.31 71 SER B O 1
ATOM 4869 N N . LEU B 1 72 ? -20.062 -39.719 6.672 1 76.81 72 LEU B N 1
ATOM 4870 C CA . LEU B 1 72 ? -19 -39.031 5.934 1 76.81 72 LEU B CA 1
ATOM 4871 C C . LEU B 1 72 ? -18.141 -40.031 5.18 1 76.81 72 LEU B C 1
ATOM 4873 O O . LEU B 1 72 ? -17.781 -41.094 5.715 1 76.81 72 LEU B O 1
ATOM 4877 N N . PRO B 1 73 ? -17.938 -39.719 3.885 1 81.38 73 PRO B N 1
ATOM 4878 C CA . PRO B 1 73 ? -17.031 -40.594 3.152 1 81.38 73 PRO B CA 1
ATOM 4879 C C . PRO B 1 73 ? -15.617 -40.594 3.74 1 81.38 73 PRO B C 1
ATOM 4881 O O . PRO B 1 73 ? -15.188 -39.625 4.34 1 81.38 73 PRO B O 1
ATOM 4884 N N . HIS B 1 74 ? -14.984 -41.719 3.648 1 90.56 74 HIS B N 1
ATOM 4885 C CA . HIS B 1 74 ? -13.594 -41.844 4.062 1 90.56 74 HIS B CA 1
ATOM 4886 C C . HIS B 1 74 ? -12.68 -41 3.188 1 90.56 74 HIS B C 1
ATOM 4888 O O . HIS B 1 74 ? -12.898 -40.875 1.98 1 90.56 74 HIS B O 1
ATOM 4894 N N . PHE B 1 75 ? -11.75 -40.469 3.811 1 95.12 75 PHE B N 1
ATOM 4895 C CA . PHE B 1 75 ? -10.781 -39.688 3.08 1 95.12 75 PHE B CA 1
ATOM 4896 C C . PHE B 1 75 ? -9.883 -40.562 2.225 1 95.12 75 PHE B C 1
ATOM 4898 O O . PHE B 1 75 ? -9.008 -41.25 2.746 1 95.12 75 PHE B O 1
ATOM 4905 N N . LEU B 1 76 ? -10.109 -40.594 0.962 1 95.44 76 LEU B N 1
ATOM 4906 C CA . LEU B 1 76 ? -9.367 -41.375 -0.023 1 95.44 76 LEU B CA 1
ATOM 4907 C C . LEU B 1 76 ? -8.867 -40.5 -1.154 1 95.44 76 LEU B C 1
ATOM 4909 O O . LEU B 1 76 ? -9.422 -40.5 -2.256 1 95.44 76 LEU B O 1
ATOM 4913 N N . PRO B 1 77 ? -7.766 -39.812 -0.892 1 96.38 77 PRO B N 1
ATOM 4914 C CA . PRO B 1 77 ? -7.207 -38.938 -1.939 1 96.38 77 PRO B CA 1
ATOM 4915 C C . PRO B 1 77 ? -6.621 -39.75 -3.104 1 96.38 77 PRO B C 1
ATOM 4917 O O . PRO B 1 77 ? -6.152 -40.875 -2.914 1 96.38 77 PRO B O 1
ATOM 4920 N N . LYS B 1 78 ? -6.625 -39.188 -4.293 1 96 78 LYS B N 1
ATOM 4921 C CA . LYS B 1 78 ? -6.105 -39.844 -5.484 1 96 78 LYS B CA 1
ATOM 4922 C C . LYS B 1 78 ? -4.602 -40.062 -5.371 1 96 78 LYS B C 1
ATOM 4924 O O . LYS B 1 78 ? -4.074 -41.062 -5.898 1 96 78 LYS B O 1
ATOM 4929 N N . ARG B 1 79 ? -3.951 -39.125 -4.793 1 96.31 79 ARG B N 1
ATOM 4930 C CA . ARG B 1 79 ? -2.52 -39.219 -4.516 1 96.31 79 ARG B CA 1
ATOM 4931 C C . ARG B 1 79 ? -2.23 -38.906 -3.053 1 96.31 79 ARG B C 1
ATOM 4933 O O . ARG B 1 79 ? -3.059 -38.281 -2.367 1 96.31 79 ARG B O 1
ATOM 4940 N N . ARG B 1 80 ? -1.099 -39.344 -2.596 1 95.44 80 ARG B N 1
ATOM 4941 C CA . ARG B 1 80 ? -0.728 -39.031 -1.222 1 95.44 80 ARG B CA 1
ATOM 4942 C C . ARG B 1 80 ? -0.627 -37.5 -1.019 1 95.44 80 ARG B C 1
ATOM 4944 O O . ARG B 1 80 ? 0.069 -36.812 -1.769 1 95.44 80 ARG B O 1
ATOM 4951 N N . PRO B 1 81 ? -1.306 -37 -0.053 1 96.44 81 PRO B N 1
ATOM 4952 C CA . PRO B 1 81 ? -1.236 -35.562 0.176 1 96.44 81 PRO B CA 1
ATOM 4953 C C . PRO B 1 81 ? 0.182 -35.062 0.477 1 96.44 81 PRO B C 1
ATOM 4955 O O . PRO B 1 81 ? 0.957 -35.781 1.118 1 96.44 81 PRO B O 1
ATOM 4958 N N . GLY B 1 82 ? 0.449 -33.844 0.038 1 95.62 82 GLY B N 1
ATOM 4959 C CA . GLY B 1 82 ? 1.779 -33.281 0.216 1 95.62 82 GLY B CA 1
ATOM 4960 C C . GLY B 1 82 ? 2.547 -33.156 -1.085 1 95.62 82 GLY B C 1
ATOM 4961 O O . GLY B 1 82 ? 1.952 -33.156 -2.164 1 95.62 82 GLY B O 1
ATOM 4962 N N . VAL B 1 83 ? 3.869 -32.938 -0.877 1 95.38 83 VAL B N 1
ATOM 4963 C CA . VAL B 1 83 ? 4.738 -32.781 -2.041 1 95.38 83 VAL B CA 1
ATOM 4964 C C . VAL B 1 83 ? 4.797 -34.094 -2.812 1 95.38 83 VAL B C 1
ATOM 4966 O O . VAL B 1 83 ? 4.914 -35.188 -2.213 1 95.38 83 VAL B O 1
ATOM 4969 N N . GLN B 1 84 ? 4.73 -34 -4.09 1 95.81 84 GLN B N 1
ATOM 4970 C CA . GLN B 1 84 ? 4.645 -35.188 -4.934 1 95.81 84 GLN B CA 1
ATOM 4971 C C . GLN B 1 84 ? 6.023 -35.625 -5.434 1 95.81 84 GLN B C 1
ATOM 4973 O O . GLN B 1 84 ? 6.938 -34.812 -5.508 1 95.81 84 GLN B O 1
ATOM 4978 N N . PRO B 1 85 ? 6.18 -36.938 -5.719 1 92.06 85 PRO B N 1
ATOM 4979 C CA . PRO B 1 85 ? 7.41 -37.375 -6.379 1 92.06 85 PRO B CA 1
ATOM 4980 C C . PRO B 1 85 ? 7.59 -36.75 -7.762 1 92.06 85 PRO B C 1
ATOM 4982 O O . PRO B 1 85 ? 6.605 -36.469 -8.445 1 92.06 85 PRO B O 1
ATOM 4985 N N . PRO B 1 86 ? 8.781 -36.5 -8.094 1 91.44 86 PRO B N 1
ATOM 4986 C CA . PRO B 1 86 ? 10.047 -36.906 -7.48 1 91.44 86 PRO B CA 1
ATOM 4987 C C . PRO B 1 86 ? 10.555 -35.906 -6.438 1 91.44 86 PRO B C 1
ATOM 4989 O O . PRO B 1 86 ? 11.555 -36.188 -5.762 1 91.44 86 PRO B O 1
ATOM 4992 N N . LEU B 1 87 ? 9.938 -34.844 -6.336 1 90.38 87 LEU B N 1
ATOM 4993 C CA . LEU B 1 87 ? 10.406 -33.812 -5.43 1 90.38 87 LEU B CA 1
ATOM 4994 C C . LEU B 1 87 ? 10.422 -34.312 -3.988 1 90.38 87 LEU B C 1
ATOM 4996 O O . LEU B 1 87 ? 11.312 -33.969 -3.211 1 90.38 87 LEU B O 1
ATOM 5000 N N . SER B 1 88 ? 9.469 -35.125 -3.645 1 89.5 88 SER B N 1
ATOM 5001 C CA . SER B 1 88 ? 9.328 -35.625 -2.277 1 89.5 88 SER B CA 1
ATOM 5002 C C . SER B 1 88 ? 10.453 -36.594 -1.926 1 89.5 88 SER B C 1
ATOM 5004 O O . SER B 1 88 ? 10.703 -36.875 -0.75 1 89.5 88 SER B O 1
ATOM 5006 N N . GLU B 1 89 ? 11.062 -37.062 -2.953 1 87.81 89 GLU B N 1
ATOM 5007 C CA . GLU B 1 89 ? 12.086 -38.094 -2.738 1 87.81 89 GLU B CA 1
ATOM 5008 C C . GLU B 1 89 ? 13.484 -37.469 -2.713 1 87.81 89 GLU B C 1
ATOM 5010 O O . GLU B 1 89 ? 14.469 -38.156 -2.438 1 87.81 89 GLU B O 1
ATOM 5015 N N . LYS B 1 90 ? 13.531 -36.25 -2.979 1 83.44 90 LYS B N 1
ATOM 5016 C CA . LYS B 1 90 ? 14.828 -35.594 -2.969 1 83.44 90 LYS B CA 1
ATOM 5017 C C . LYS B 1 90 ? 15.406 -35.531 -1.556 1 83.44 90 LYS B C 1
ATOM 5019 O O . LYS B 1 90 ? 14.672 -35.312 -0.59 1 83.44 90 LYS B O 1
ATOM 5024 N N . VAL B 1 91 ? 16.688 -35.75 -1.498 1 76.44 91 VAL B N 1
ATOM 5025 C CA . VAL B 1 91 ? 17.375 -35.812 -0.208 1 76.44 91 VAL B CA 1
ATOM 5026 C C . VAL B 1 91 ? 17.781 -34.406 0.211 1 76.44 91 VAL B C 1
ATOM 5028 O O . VAL B 1 91 ? 17.938 -34.125 1.402 1 76.44 91 VAL B O 1
ATOM 5031 N N . ASP B 1 92 ? 18.078 -33.562 -0.772 1 81 92 ASP B N 1
ATOM 5032 C CA . ASP B 1 92 ? 18.438 -32.188 -0.475 1 81 92 ASP B CA 1
ATOM 5033 C C . ASP B 1 92 ? 17.344 -31.234 -0.947 1 81 92 ASP B C 1
ATOM 5035 O O . ASP B 1 92 ? 16.656 -31.5 -1.934 1 81 92 ASP B O 1
ATOM 5039 N N . SER B 1 93 ? 17.203 -30.266 -0.225 1 82.12 93 SER B N 1
ATOM 5040 C CA . SER B 1 93 ? 16.188 -29.281 -0.608 1 82.12 93 SER B CA 1
ATOM 5041 C C . SER B 1 93 ? 16.609 -28.516 -1.858 1 82.12 93 SER B C 1
ATOM 5043 O O . SER B 1 93 ? 17.688 -27.906 -1.89 1 82.12 93 SER B O 1
ATOM 5045 N N . PRO B 1 94 ? 15.844 -28.672 -2.871 1 89.88 94 PRO B N 1
ATOM 5046 C CA . PRO B 1 94 ? 16.156 -27.906 -4.078 1 89.88 94 PRO B CA 1
ATOM 5047 C C . PRO B 1 94 ? 16.219 -26.391 -3.818 1 89.88 94 PRO B C 1
ATOM 5049 O O . PRO B 1 94 ? 15.672 -25.922 -2.822 1 89.88 94 PRO B O 1
ATOM 5052 N N . SER B 1 95 ? 16.922 -25.703 -4.676 1 93.25 95 SER B N 1
ATOM 5053 C CA . SER B 1 95 ? 17 -24.25 -4.555 1 93.25 95 SER B CA 1
ATOM 5054 C C . SER B 1 95 ? 15.648 -23.594 -4.871 1 93.25 95 SER B C 1
ATOM 5056 O O . SER B 1 95 ? 14.828 -24.172 -5.582 1 93.25 95 SER B O 1
ATOM 5058 N N . PRO B 1 96 ? 15.438 -22.422 -4.367 1 95.56 96 PRO B N 1
ATOM 5059 C CA . PRO B 1 96 ? 14.195 -21.703 -4.668 1 95.56 96 PRO B CA 1
ATOM 5060 C C . PRO B 1 96 ? 13.945 -21.562 -6.168 1 95.56 96 PRO B C 1
ATOM 5062 O O . PRO B 1 96 ? 12.812 -21.719 -6.625 1 95.56 96 PRO B O 1
ATOM 5065 N N . SER B 1 97 ? 14.961 -21.297 -6.93 1 96.69 97 SER B N 1
ATOM 5066 C CA . SER B 1 97 ? 14.797 -21.125 -8.367 1 96.69 97 SER B CA 1
ATOM 5067 C C . SER B 1 97 ? 14.414 -22.438 -9.047 1 96.69 97 SER B C 1
ATOM 5069 O O . SER B 1 97 ? 13.617 -22.438 -9.984 1 96.69 97 SER B O 1
ATOM 5071 N N . ASP B 1 98 ? 15.008 -23.531 -8.594 1 95.38 98 ASP B N 1
ATOM 5072 C CA . ASP B 1 98 ? 14.672 -24.828 -9.148 1 95.38 98 ASP B CA 1
ATOM 5073 C C . ASP B 1 98 ? 13.195 -25.156 -8.93 1 95.38 98 ASP B C 1
ATOM 5075 O O . ASP B 1 98 ? 12.531 -25.688 -9.82 1 95.38 98 ASP B O 1
ATOM 5079 N N . LEU B 1 99 ? 12.773 -24.875 -7.785 1 96.5 99 LEU B N 1
ATOM 5080 C CA . LEU B 1 99 ? 11.375 -25.141 -7.465 1 96.5 99 LEU B CA 1
ATOM 5081 C C . LEU B 1 99 ? 10.461 -24.203 -8.25 1 96.5 99 LEU B C 1
ATOM 5083 O O . LEU B 1 99 ? 9.422 -24.625 -8.758 1 96.5 99 LEU B O 1
ATOM 5087 N N . PHE B 1 100 ? 10.852 -22.922 -8.312 1 97.94 100 PHE B N 1
ATOM 5088 C CA . PHE B 1 100 ? 10.07 -21.906 -9.031 1 97.94 100 PHE B CA 1
ATOM 5089 C C . PHE B 1 100 ? 9.906 -22.297 -10.492 1 97.94 100 PHE B C 1
ATOM 5091 O O . PHE B 1 100 ? 8.836 -22.109 -11.07 1 97.94 100 PHE B O 1
ATOM 5098 N N . LYS B 1 101 ? 10.867 -22.875 -11.055 1 97.31 101 LYS B N 1
ATOM 5099 C CA . LYS B 1 101 ? 10.891 -23.219 -12.469 1 97.31 101 LYS B CA 1
ATOM 5100 C C . LYS B 1 101 ? 10.008 -24.438 -12.75 1 97.31 101 LYS B C 1
ATOM 5102 O O . LYS B 1 101 ? 9.797 -24.797 -13.914 1 97.31 101 LYS B O 1
ATOM 5107 N N . ILE B 1 102 ? 9.516 -24.984 -11.727 1 96.44 102 ILE B N 1
ATOM 5108 C CA . ILE B 1 102 ? 8.531 -26.047 -11.938 1 96.44 102 ILE B CA 1
ATOM 5109 C C . ILE B 1 102 ? 7.195 -25.438 -12.352 1 96.44 102 ILE B C 1
ATOM 5111 O O . ILE B 1 102 ? 6.48 -26 -13.188 1 96.44 102 ILE B O 1
ATOM 5115 N N . TYR B 1 103 ? 6.867 -24.344 -11.758 1 97.69 103 TYR B N 1
ATOM 5116 C CA . TYR B 1 103 ? 5.605 -23.672 -12.039 1 97.69 103 TYR B CA 1
ATOM 5117 C C . TYR B 1 103 ? 5.684 -22.906 -13.352 1 97.69 103 TYR B C 1
ATOM 5119 O O . TYR B 1 103 ? 4.73 -22.906 -14.133 1 97.69 103 TYR B O 1
ATOM 5127 N N . LEU B 1 104 ? 6.688 -22.172 -13.477 1 97.12 104 LEU B N 1
ATOM 5128 C CA . LEU B 1 104 ? 7.027 -21.547 -14.75 1 97.12 104 LEU B CA 1
ATOM 5129 C C . LEU B 1 104 ? 8.211 -22.25 -15.406 1 97.12 104 LEU B C 1
ATOM 5131 O O . LEU B 1 104 ? 9.32 -21.719 -15.438 1 97.12 104 LEU B O 1
ATOM 5135 N N . ASP B 1 105 ? 7.902 -23.312 -16.047 1 95.06 105 ASP B N 1
ATOM 5136 C CA . ASP B 1 105 ? 8.953 -24.203 -16.531 1 95.06 105 ASP B CA 1
ATOM 5137 C C . ASP B 1 105 ? 9.555 -23.703 -17.844 1 95.06 105 ASP B C 1
ATOM 5139 O O . ASP B 1 105 ? 9.086 -22.703 -18.391 1 95.06 105 ASP B O 1
ATOM 5143 N N . GLN B 1 106 ? 10.477 -24.391 -18.281 1 94.88 106 GLN B N 1
ATOM 5144 C CA . GLN B 1 106 ? 11.242 -23.953 -19.453 1 94.88 106 GLN B CA 1
ATOM 5145 C C . GLN B 1 106 ? 10.359 -23.875 -20.688 1 94.88 106 GLN B C 1
ATOM 5147 O O . GLN B 1 106 ? 10.508 -22.969 -21.516 1 94.88 106 GLN B O 1
ATOM 5152 N N . ALA B 1 107 ? 9.5 -24.828 -20.812 1 96.25 107 ALA B N 1
ATOM 5153 C CA . ALA B 1 107 ? 8.609 -24.844 -21.969 1 96.25 107 ALA B CA 1
ATOM 5154 C C . ALA B 1 107 ? 7.707 -23.609 -21.969 1 96.25 107 ALA B C 1
ATOM 5156 O O . ALA B 1 107 ? 7.531 -22.969 -23 1 96.25 107 ALA B O 1
ATOM 5157 N N . ALA B 1 108 ? 7.121 -23.375 -20.844 1 97.06 108 ALA B N 1
ATOM 5158 C CA . ALA B 1 108 ? 6.246 -22.203 -20.719 1 97.06 108 ALA B CA 1
ATOM 5159 C C . ALA B 1 108 ? 7.008 -20.906 -21 1 97.06 108 ALA B C 1
ATOM 5161 O O . ALA B 1 108 ? 6.508 -20.031 -21.703 1 97.06 108 ALA B O 1
ATOM 5162 N N . ILE B 1 109 ? 8.195 -20.781 -20.531 1 97.94 109 ILE B N 1
ATOM 5163 C CA . ILE B 1 109 ? 9.008 -19.578 -20.688 1 97.94 109 ILE B CA 1
ATOM 5164 C C . ILE B 1 109 ? 9.469 -19.469 -22.141 1 97.94 109 ILE B C 1
ATOM 5166 O O . ILE B 1 109 ? 9.547 -18.359 -22.688 1 97.94 109 ILE B O 1
ATOM 5170 N N . LYS B 1 110 ? 9.812 -20.594 -22.703 1 98 110 LYS B N 1
ATOM 5171 C CA . LYS B 1 110 ? 10.172 -20.578 -24.109 1 98 110 LYS B CA 1
ATOM 5172 C C . LYS B 1 110 ? 9.023 -20.047 -24.969 1 98 110 LYS B C 1
ATOM 5174 O O . LYS B 1 110 ? 9.242 -19.25 -25.875 1 98 110 LYS B O 1
ATOM 5179 N N . ASN B 1 111 ? 7.84 -20.516 -24.672 1 97.75 111 ASN B N 1
ATOM 5180 C CA . ASN B 1 111 ? 6.66 -20.016 -25.359 1 97.75 111 ASN B CA 1
ATOM 5181 C C . ASN B 1 111 ? 6.461 -18.531 -25.125 1 97.75 111 ASN B C 1
ATOM 5183 O O . ASN B 1 111 ? 6.117 -17.797 -26.062 1 97.75 111 ASN B O 1
ATOM 5187 N N . LEU B 1 112 ? 6.641 -18.094 -23.938 1 98.19 112 LEU B N 1
ATOM 5188 C CA . LEU B 1 112 ? 6.52 -16.672 -23.594 1 98.19 112 LEU B CA 1
ATOM 5189 C C . LEU B 1 112 ? 7.527 -15.836 -24.375 1 98.19 112 LEU B C 1
ATOM 5191 O O . LEU B 1 112 ? 7.195 -14.758 -24.875 1 98.19 112 LEU B O 1
ATOM 5195 N N . CYS B 1 113 ? 8.742 -16.328 -24.484 1 98.5 113 CYS B N 1
ATOM 5196 C CA . CYS B 1 113 ? 9.773 -15.656 -25.266 1 98.5 113 CYS B CA 1
ATOM 5197 C C . CYS B 1 113 ? 9.375 -15.547 -26.734 1 98.5 113 CYS B C 1
ATOM 5199 O O . CYS B 1 113 ? 9.461 -14.469 -27.328 1 98.5 113 CYS B O 1
ATOM 5201 N N . ALA B 1 114 ? 8.953 -16.656 -27.234 1 98.44 114 ALA B N 1
ATOM 5202 C CA . ALA B 1 114 ? 8.586 -16.688 -28.656 1 98.44 114 ALA B CA 1
ATOM 5203 C C . ALA B 1 114 ? 7.48 -15.672 -28.953 1 98.44 114 ALA B C 1
ATOM 5205 O O . ALA B 1 114 ? 7.574 -14.906 -29.906 1 98.44 114 ALA B O 1
ATOM 5206 N N . ASN B 1 115 ? 6.461 -15.688 -28.156 1 98.44 115 ASN B N 1
ATOM 5207 C CA . ASN B 1 115 ? 5.328 -14.797 -28.359 1 98.44 115 ASN B CA 1
ATOM 5208 C C . ASN B 1 115 ? 5.723 -13.336 -28.156 1 98.44 115 ASN B C 1
ATOM 5210 O O . ASN B 1 115 ? 5.234 -12.445 -28.844 1 98.44 115 ASN B O 1
ATOM 5214 N N . THR B 1 116 ? 6.539 -13.039 -27.188 1 98.38 116 THR B N 1
ATOM 5215 C CA . THR B 1 116 ? 7.031 -11.688 -26.938 1 98.38 116 THR B CA 1
ATOM 5216 C C . THR B 1 116 ? 7.852 -11.18 -28.125 1 98.38 116 THR B C 1
ATOM 5218 O O . THR B 1 116 ? 7.711 -10.031 -28.531 1 98.38 116 THR B O 1
ATOM 5221 N N . ASN B 1 117 ? 8.68 -12.07 -28.625 1 98.38 117 ASN B N 1
ATOM 5222 C CA . ASN B 1 117 ? 9.477 -11.719 -29.797 1 98.38 117 ASN B CA 1
ATOM 5223 C C . ASN B 1 117 ? 8.586 -11.43 -31.016 1 98.38 117 ASN B C 1
ATOM 5225 O O . ASN B 1 117 ? 8.844 -10.484 -31.766 1 98.38 117 ASN B O 1
ATOM 5229 N N . LYS B 1 118 ? 7.605 -12.219 -31.203 1 98.12 118 LYS B N 1
ATOM 5230 C CA . LYS B 1 118 ? 6.652 -11.977 -32.281 1 98.12 118 LYS B CA 1
ATOM 5231 C C . LYS B 1 118 ? 5.945 -10.641 -32.094 1 98.12 118 LYS B C 1
ATOM 5233 O O . LYS B 1 118 ? 5.727 -9.914 -33.062 1 98.12 118 LYS B O 1
ATOM 5238 N N . ASN B 1 119 ? 5.566 -10.359 -30.922 1 97.38 119 ASN B N 1
ATOM 5239 C CA . ASN B 1 119 ? 4.902 -9.086 -30.641 1 97.38 119 ASN B CA 1
ATOM 5240 C C . ASN B 1 119 ? 5.832 -7.906 -30.875 1 97.38 119 ASN B C 1
ATOM 5242 O O . ASN B 1 119 ? 5.402 -6.859 -31.375 1 97.38 119 ASN B O 1
ATOM 5246 N N . ALA B 1 120 ? 7.059 -8.047 -30.453 1 97.44 120 ALA B N 1
ATOM 5247 C CA . ALA B 1 120 ? 8.047 -7.008 -30.719 1 97.44 120 ALA B CA 1
ATOM 5248 C C . ALA B 1 120 ? 8.188 -6.758 -32.219 1 97.44 120 ALA B C 1
ATOM 5250 O O . ALA B 1 120 ? 8.234 -5.605 -32.656 1 97.44 120 ALA B O 1
ATOM 5251 N N . ALA B 1 121 ? 8.273 -7.809 -32.938 1 96.5 121 ALA B N 1
ATOM 5252 C CA . ALA B 1 121 ? 8.367 -7.695 -34.406 1 96.5 121 ALA B CA 1
ATOM 5253 C C . ALA B 1 121 ? 7.16 -6.953 -34.969 1 96.5 121 ALA B C 1
ATOM 5255 O O . ALA B 1 121 ? 7.305 -6.113 -35.875 1 96.5 121 ALA B O 1
ATOM 5256 N N . LYS B 1 122 ? 6.051 -7.316 -34.531 1 95.56 122 LYS B N 1
ATOM 5257 C CA . LYS B 1 122 ? 4.82 -6.652 -34.938 1 95.56 122 LYS B CA 1
ATOM 5258 C C . LYS B 1 122 ? 4.875 -5.156 -34.656 1 95.56 122 LYS B C 1
ATOM 5260 O O . LYS B 1 122 ? 4.508 -4.336 -35.5 1 95.56 122 LYS B O 1
ATOM 5265 N N . ASN B 1 123 ? 5.328 -4.832 -33.469 1 94.75 123 ASN B N 1
ATOM 5266 C CA . ASN B 1 123 ? 5.402 -3.438 -33.031 1 94.75 123 ASN B CA 1
ATOM 5267 C C . ASN B 1 123 ? 6.453 -2.668 -33.844 1 94.75 123 ASN B C 1
ATOM 5269 O O . ASN B 1 123 ? 6.254 -1.497 -34.156 1 94.75 123 ASN B O 1
ATOM 5273 N N . ILE B 1 124 ? 7.551 -3.301 -34.125 1 93.62 124 ILE B N 1
ATOM 5274 C CA . ILE B 1 124 ? 8.578 -2.686 -34.938 1 93.62 124 ILE B CA 1
ATOM 5275 C C . ILE B 1 124 ? 8.031 -2.422 -36.344 1 93.62 124 ILE B C 1
ATOM 5277 O O . ILE B 1 124 ? 8.258 -1.35 -36.906 1 93.62 124 ILE B O 1
ATOM 5281 N N . ALA B 1 125 ? 7.391 -3.354 -36.812 1 92.5 125 ALA B N 1
ATOM 5282 C CA . ALA B 1 125 ? 6.777 -3.207 -38.156 1 92.5 125 ALA B CA 1
ATOM 5283 C C . ALA B 1 125 ? 5.77 -2.061 -38.156 1 92.5 125 ALA B C 1
ATOM 5285 O O . ALA B 1 125 ? 5.574 -1.408 -39.188 1 92.5 125 ALA B O 1
ATOM 5286 N N . ALA B 1 126 ? 5.137 -1.8 -37.031 1 90 126 ALA B N 1
ATOM 5287 C CA . ALA B 1 126 ? 4.152 -0.727 -36.906 1 90 126 ALA B CA 1
ATOM 5288 C C . ALA B 1 126 ? 4.832 0.608 -36.594 1 90 126 ALA B C 1
ATOM 5290 O O . ALA B 1 126 ? 4.18 1.559 -36.156 1 90 126 ALA B O 1
ATOM 5291 N N . SER B 1 127 ? 6.18 0.743 -36.594 1 82.94 127 SER B N 1
ATOM 5292 C CA . SER B 1 127 ? 6.992 1.953 -36.594 1 82.94 127 SER B CA 1
ATOM 5293 C C . SER B 1 127 ? 7.27 2.414 -35.156 1 82.94 127 SER B C 1
ATOM 5295 O O . SER B 1 127 ? 7.379 3.613 -34.906 1 82.94 127 SER B O 1
ATOM 5297 N N . LYS B 1 128 ? 7.047 1.519 -34.312 1 82 128 LYS B N 1
ATOM 5298 C CA . LYS B 1 128 ? 7.555 1.877 -33 1 82 128 LYS B CA 1
ATOM 5299 C C . LYS B 1 128 ? 9.078 1.818 -32.969 1 82 128 LYS B C 1
ATOM 5301 O O . LYS B 1 128 ? 9.68 0.882 -33.5 1 82 128 LYS B O 1
ATOM 5306 N N . ASN B 1 129 ? 9.711 2.836 -32.469 1 83.38 129 ASN B N 1
ATOM 5307 C CA . ASN B 1 129 ? 11.164 2.984 -32.531 1 83.38 129 ASN B CA 1
ATOM 5308 C C . ASN B 1 129 ? 11.852 2.502 -31.281 1 83.38 129 ASN B C 1
ATOM 5310 O O . ASN B 1 129 ? 11.891 3.221 -30.281 1 83.38 129 ASN B O 1
ATOM 5314 N N . PHE B 1 130 ? 12.305 1.265 -31.328 1 87.62 130 PHE B N 1
ATOM 5315 C CA . PHE B 1 130 ? 13.172 0.726 -30.281 1 87.62 130 PHE B CA 1
ATOM 5316 C C . PHE B 1 130 ? 14.055 -0.383 -30.844 1 87.62 130 PHE B C 1
ATOM 5318 O O . PHE B 1 130 ? 13.727 -1.003 -31.859 1 87.62 130 PHE B O 1
ATOM 5325 N N . LYS B 1 131 ? 15.203 -0.507 -30.234 1 90.62 131 LYS B N 1
ATOM 5326 C CA . LYS B 1 131 ? 16.109 -1.592 -30.609 1 90.62 131 LYS B CA 1
ATOM 5327 C C . LYS B 1 131 ? 15.688 -2.906 -29.953 1 90.62 131 LYS B C 1
ATOM 5329 O O . LYS B 1 131 ? 15.305 -2.928 -28.781 1 90.62 131 LYS B O 1
ATOM 5334 N N . TRP B 1 132 ? 15.664 -3.959 -30.859 1 95.38 132 TRP B N 1
ATOM 5335 C CA . TRP B 1 132 ? 15.195 -5.223 -30.312 1 95.38 132 TRP B CA 1
ATOM 5336 C C . TRP B 1 132 ? 16.172 -6.355 -30.641 1 95.38 132 TRP B C 1
ATOM 5338 O O . TRP B 1 132 ? 16.625 -6.48 -31.766 1 95.38 132 TRP B O 1
ATOM 5348 N N . ALA B 1 133 ? 16.547 -6.988 -29.609 1 96.25 133 ALA B N 1
ATOM 5349 C CA . ALA B 1 133 ? 17.172 -8.312 -29.703 1 96.25 133 ALA B CA 1
ATOM 5350 C C . ALA B 1 133 ? 16.25 -9.383 -29.094 1 96.25 133 ALA B C 1
ATOM 5352 O O . ALA B 1 133 ? 15.68 -9.188 -28.031 1 96.25 133 ALA B O 1
ATOM 5353 N N . ASP B 1 134 ? 16.094 -10.5 -29.859 1 97.75 134 ASP B N 1
ATOM 5354 C CA . ASP B 1 134 ? 15.18 -11.531 -29.359 1 97.75 134 ASP B CA 1
ATOM 5355 C C . ASP B 1 134 ? 15.5 -11.914 -27.922 1 97.75 134 ASP B C 1
ATOM 5357 O O . ASP B 1 134 ? 16.672 -12.102 -27.578 1 97.75 134 ASP B O 1
ATOM 5361 N N . VAL B 1 135 ? 14.484 -11.938 -27.172 1 98.12 135 VAL B N 1
ATOM 5362 C CA . VAL B 1 135 ? 14.648 -12.305 -25.766 1 98.12 135 VAL B CA 1
ATOM 5363 C C . VAL B 1 135 ? 14.875 -13.812 -25.656 1 98.12 135 VAL B C 1
ATOM 5365 O O . VAL B 1 135 ? 14.203 -14.602 -26.328 1 98.12 135 VAL B O 1
ATOM 5368 N N . THR B 1 136 ? 15.805 -14.188 -24.844 1 97.62 136 THR B N 1
ATOM 5369 C CA . THR B 1 136 ? 16.141 -15.586 -24.609 1 97.62 136 THR B CA 1
ATOM 5370 C C . THR B 1 136 ? 15.547 -16.062 -23.281 1 97.62 136 THR B C 1
ATOM 5372 O O . THR B 1 136 ? 15.062 -15.266 -22.484 1 97.62 136 THR B O 1
ATOM 5375 N N . VAL B 1 137 ? 15.555 -17.375 -23.094 1 97.44 137 VAL B N 1
ATOM 5376 C CA . VAL B 1 137 ? 14.977 -17.984 -21.906 1 97.44 137 VAL B CA 1
ATOM 5377 C C . VAL B 1 137 ? 15.695 -17.469 -20.656 1 97.44 137 VAL B C 1
ATOM 5379 O O . VAL B 1 137 ? 15.062 -17.016 -19.703 1 97.44 137 VAL B O 1
ATOM 5382 N N . PRO B 1 138 ? 17.047 -17.438 -20.594 1 96.69 138 PRO B N 1
ATOM 5383 C CA . PRO B 1 138 ? 17.719 -16.906 -19.406 1 96.69 138 PRO B CA 1
ATOM 5384 C C . PRO B 1 138 ? 17.375 -15.445 -19.141 1 96.69 138 PRO B C 1
ATOM 5386 O O . PRO B 1 138 ? 17.188 -15.039 -18 1 96.69 138 PRO B O 1
ATOM 5389 N N . GLU B 1 139 ? 17.25 -14.711 -20.203 1 97.06 139 GLU B N 1
ATOM 5390 C CA . GLU B 1 139 ? 16.922 -13.297 -20.078 1 97.06 139 GLU B CA 1
ATOM 5391 C C . GLU B 1 139 ? 15.516 -13.102 -19.531 1 97.06 139 GLU B C 1
ATOM 5393 O O . GLU B 1 139 ? 15.258 -12.164 -18.766 1 97.06 139 GLU B O 1
ATOM 5398 N N . MET B 1 140 ? 14.617 -13.938 -20 1 98.19 140 MET B N 1
ATOM 5399 C CA . MET B 1 140 ? 13.25 -13.852 -19.5 1 98.19 140 MET B CA 1
ATOM 5400 C C . MET B 1 140 ? 13.188 -14.156 -18.016 1 98.19 140 MET B C 1
ATOM 5402 O O . MET B 1 140 ? 12.453 -13.484 -17.266 1 98.19 140 MET B O 1
ATOM 5406 N N . TYR B 1 141 ? 13.93 -15.133 -17.562 1 97.94 141 TYR B N 1
ATOM 5407 C CA . TYR B 1 141 ? 14.008 -15.406 -16.141 1 97.94 141 TYR B CA 1
ATOM 5408 C C . TYR B 1 141 ? 14.625 -14.234 -15.391 1 97.94 141 TYR B C 1
ATOM 5410 O O . TYR B 1 141 ? 14.219 -13.93 -14.266 1 97.94 141 TYR B O 1
ATOM 5418 N N . GLN B 1 142 ? 15.633 -13.578 -16.031 1 98 142 GLN B N 1
ATOM 5419 C CA . GLN B 1 142 ? 16.219 -12.383 -15.422 1 98 142 GLN B CA 1
ATOM 5420 C C . GLN B 1 142 ? 15.172 -11.281 -15.273 1 98 142 GLN B C 1
ATOM 5422 O O . GLN B 1 142 ? 15.125 -10.594 -14.25 1 98 142 GLN B O 1
ATOM 5427 N N . TYR B 1 143 ? 14.391 -11.156 -16.359 1 97.25 143 TYR B N 1
ATOM 5428 C CA . TYR B 1 143 ? 13.305 -10.188 -16.297 1 97.25 143 TYR B CA 1
ATOM 5429 C C . TYR B 1 143 ? 12.375 -10.469 -15.125 1 97.25 143 TYR B C 1
ATOM 5431 O O . TYR B 1 143 ? 12.047 -9.562 -14.352 1 97.25 143 TYR B O 1
ATOM 5439 N N . ILE B 1 144 ? 11.977 -11.688 -14.93 1 97.56 144 ILE B N 1
ATOM 5440 C CA . ILE B 1 144 ? 11.094 -12.102 -13.844 1 97.56 144 ILE B CA 1
ATOM 5441 C C . ILE B 1 144 ? 11.781 -11.875 -12.5 1 97.56 144 ILE B C 1
ATOM 5443 O O . ILE B 1 144 ? 11.172 -11.367 -11.555 1 97.56 144 ILE B O 1
ATOM 5447 N N . GLY B 1 145 ? 13.031 -12.25 -12.43 1 97.25 145 GLY B N 1
ATOM 5448 C CA . GLY B 1 145 ? 13.797 -12.023 -11.219 1 97.25 145 GLY B CA 1
ATOM 5449 C C . GLY B 1 145 ? 13.828 -10.562 -10.797 1 97.25 145 GLY B C 1
ATOM 5450 O O . GLY B 1 145 ? 13.711 -10.25 -9.609 1 97.25 145 GLY B O 1
ATOM 5451 N N . LEU B 1 146 ? 13.969 -9.672 -11.75 1 96.88 146 LEU B N 1
ATOM 5452 C CA . LEU B 1 146 ? 13.992 -8.242 -11.461 1 96.88 146 LEU B CA 1
ATOM 5453 C C . LEU B 1 146 ? 12.633 -7.758 -10.984 1 96.88 146 LEU B C 1
ATOM 5455 O O . LEU B 1 146 ? 12.547 -6.875 -10.125 1 96.88 146 LEU B O 1
ATOM 5459 N N . THR B 1 147 ? 11.578 -8.297 -11.57 1 95.81 147 THR B N 1
ATOM 5460 C CA . THR B 1 147 ? 10.258 -7.91 -11.102 1 95.81 147 THR B CA 1
ATOM 5461 C C . THR B 1 147 ? 10.039 -8.352 -9.656 1 95.81 147 THR B C 1
ATOM 5463 O O . THR B 1 147 ? 9.398 -7.641 -8.875 1 95.81 147 THR B O 1
ATOM 5466 N N . LEU B 1 148 ? 10.531 -9.492 -9.297 1 95.75 148 LEU B N 1
ATOM 5467 C CA . LEU B 1 148 ? 10.461 -9.953 -7.914 1 95.75 148 LEU B CA 1
ATOM 5468 C C . LEU B 1 148 ? 11.336 -9.094 -7.012 1 95.75 148 LEU B C 1
ATOM 5470 O O . LEU B 1 148 ? 10.953 -8.773 -5.883 1 95.75 148 LEU B O 1
ATOM 5474 N N . TYR B 1 149 ? 12.531 -8.727 -7.543 1 95.69 149 TYR B N 1
ATOM 5475 C CA . TYR B 1 149 ? 13.398 -7.789 -6.836 1 95.69 149 TYR B CA 1
ATOM 5476 C C . TYR B 1 149 ? 12.648 -6.504 -6.496 1 95.69 149 TYR B C 1
ATOM 5478 O O . TYR B 1 149 ? 12.711 -6.023 -5.363 1 95.69 149 TYR B O 1
ATOM 5486 N N . MET B 1 150 ? 11.938 -6.039 -7.426 1 94.75 150 MET B N 1
ATOM 5487 C CA . MET B 1 150 ? 11.234 -4.766 -7.301 1 94.75 150 MET B CA 1
ATOM 5488 C C . MET B 1 150 ? 10.016 -4.902 -6.395 1 94.75 150 MET B C 1
ATOM 5490 O O . MET B 1 150 ? 9.445 -3.9 -5.961 1 94.75 150 MET B O 1
ATOM 5494 N N . SER B 1 151 ? 9.594 -6.105 -6.164 1 92.5 151 SER B N 1
ATOM 5495 C CA . SER B 1 151 ? 8.492 -6.332 -5.23 1 92.5 151 SER B CA 1
ATOM 5496 C C . SER B 1 151 ? 8.953 -6.164 -3.785 1 92.5 151 SER B C 1
ATOM 5498 O O . SER B 1 151 ? 8.141 -5.895 -2.896 1 92.5 151 SER B O 1
ATOM 5500 N N . THR B 1 152 ? 10.188 -6.348 -3.576 1 92.25 152 THR B N 1
ATOM 5501 C CA . THR B 1 152 ? 10.758 -6.238 -2.24 1 92.25 152 THR B CA 1
ATOM 5502 C C . THR B 1 152 ? 11.289 -4.832 -1.989 1 92.25 152 THR B C 1
ATOM 5504 O O . THR B 1 152 ? 11 -4.227 -0.954 1 92.25 152 THR B O 1
ATOM 5507 N N . LEU B 1 153 ? 12.109 -4.379 -2.879 1 94.38 153 LEU B N 1
ATOM 5508 C CA . LEU B 1 153 ? 12.57 -2.994 -2.871 1 94.38 153 LEU B CA 1
ATOM 5509 C C . LEU B 1 153 ? 11.734 -2.139 -3.818 1 94.38 153 LEU B C 1
ATOM 5511 O O . LEU B 1 153 ? 11.695 -2.398 -5.023 1 94.38 153 LEU B O 1
ATOM 5515 N N . LYS B 1 154 ? 11.141 -1.146 -3.328 1 92.5 154 LYS B N 1
ATOM 5516 C CA . LYS B 1 154 ? 10.188 -0.395 -4.137 1 92.5 154 LYS B CA 1
ATOM 5517 C C . LYS B 1 154 ? 10.664 1.037 -4.363 1 92.5 154 LYS B C 1
ATOM 5519 O O . LYS B 1 154 ? 11.203 1.668 -3.449 1 92.5 154 LYS B O 1
ATOM 5524 N N . LEU B 1 155 ? 10.523 1.434 -5.508 1 92.69 155 LEU B N 1
ATOM 5525 C CA . LEU B 1 155 ? 10.711 2.812 -5.945 1 92.69 155 LEU B CA 1
ATOM 5526 C C . LEU B 1 155 ? 9.492 3.305 -6.719 1 92.69 155 LEU B C 1
ATOM 5528 O O . LEU B 1 155 ? 8.773 2.51 -7.332 1 92.69 155 LEU B O 1
ATOM 5532 N N . PRO B 1 156 ? 9.195 4.535 -6.684 1 87.94 156 PRO B N 1
ATOM 5533 C CA . PRO B 1 156 ? 7.969 5.051 -7.301 1 87.94 156 PRO B CA 1
ATOM 5534 C C . PRO B 1 156 ? 7.922 4.816 -8.812 1 87.94 156 PRO B C 1
ATOM 5536 O O . PRO B 1 156 ? 6.883 4.43 -9.344 1 87.94 156 PRO B O 1
ATOM 5539 N N . LYS B 1 157 ? 9.047 4.973 -9.469 1 89.38 157 LYS B N 1
ATOM 5540 C CA . LYS B 1 157 ? 9.094 4.809 -10.922 1 89.38 157 LYS B CA 1
ATOM 5541 C C . LYS B 1 157 ? 10.039 3.678 -11.32 1 89.38 157 LYS B C 1
ATOM 5543 O O . LYS B 1 157 ? 11.086 3.494 -10.703 1 89.38 157 LYS B O 1
ATOM 5548 N N . MET B 1 158 ? 9.648 3.041 -12.398 1 90.62 158 MET B N 1
ATOM 5549 C CA . MET B 1 158 ? 10.438 1.921 -12.891 1 90.62 158 MET B CA 1
ATOM 5550 C C . MET B 1 158 ? 11.836 2.383 -13.305 1 90.62 158 MET B C 1
ATOM 5552 O O . MET B 1 158 ? 12.82 1.698 -13.031 1 90.62 158 MET B O 1
ATOM 5556 N N . ARG B 1 159 ? 11.953 3.486 -13.891 1 91.94 159 ARG B N 1
ATOM 5557 C CA . ARG B 1 159 ? 13.219 3.984 -14.422 1 91.94 159 ARG B CA 1
ATOM 5558 C C . ARG B 1 159 ? 14.172 4.344 -13.289 1 91.94 159 ARG B C 1
ATOM 5560 O O . ARG B 1 159 ? 15.391 4.375 -13.484 1 91.94 159 ARG B O 1
ATOM 5567 N N . ASP B 1 160 ? 13.625 4.539 -12.141 1 92.94 160 ASP B N 1
ATOM 5568 C CA . ASP B 1 160 ? 14.422 4.977 -10.992 1 92.94 160 ASP B CA 1
ATOM 5569 C C . ASP B 1 160 ? 15.391 3.879 -10.547 1 92.94 160 ASP B C 1
ATOM 5571 O O . ASP B 1 160 ? 16.422 4.164 -9.938 1 92.94 160 ASP B O 1
ATOM 5575 N N . PHE B 1 161 ? 15.109 2.652 -10.906 1 95.12 161 PHE B N 1
ATOM 5576 C CA . PHE B 1 161 ? 15.945 1.529 -10.484 1 95.12 161 PHE B CA 1
ATOM 5577 C C . PHE B 1 161 ? 17.297 1.576 -11.18 1 95.12 161 PHE B C 1
ATOM 5579 O O . PHE B 1 161 ? 18.25 0.922 -10.734 1 95.12 161 PHE B O 1
ATOM 5586 N N . TRP B 1 162 ? 17.391 2.383 -12.273 1 95 162 TRP B N 1
ATOM 5587 C CA . TRP B 1 162 ? 18.641 2.438 -13.031 1 95 162 TRP B CA 1
ATOM 5588 C C . TRP B 1 162 ? 19.281 3.816 -12.922 1 95 162 TRP B C 1
ATOM 5590 O O . TRP B 1 162 ? 20.297 4.086 -13.562 1 95 162 TRP B O 1
ATOM 5600 N N . ARG B 1 163 ? 18.625 4.68 -12.086 1 91.31 163 ARG B N 1
ATOM 5601 C CA . ARG B 1 163 ? 19.188 6.016 -11.906 1 91.31 163 ARG B CA 1
ATOM 5602 C C . ARG B 1 163 ? 20.422 5.973 -11.023 1 91.31 163 ARG B C 1
ATOM 5604 O O . ARG B 1 163 ? 20.422 5.336 -9.969 1 91.31 163 ARG B O 1
ATOM 5611 N N . THR B 1 164 ? 21.453 6.66 -11.422 1 87.5 164 THR B N 1
ATOM 5612 C CA . THR B 1 164 ? 22.703 6.586 -10.68 1 87.5 164 THR B CA 1
ATOM 5613 C C . THR B 1 164 ? 22.984 7.895 -9.945 1 87.5 164 THR B C 1
ATOM 5615 O O . THR B 1 164 ? 23.781 7.934 -9.008 1 87.5 164 THR B O 1
ATOM 5618 N N . ASP B 1 165 ? 22.375 8.977 -10.297 1 85.38 165 ASP B N 1
ATOM 5619 C CA . ASP B 1 165 ? 22.594 10.297 -9.719 1 85.38 165 ASP B CA 1
ATOM 5620 C C . ASP B 1 165 ? 21.5 10.633 -8.695 1 85.38 165 ASP B C 1
ATOM 5622 O O . ASP B 1 165 ? 20.828 11.656 -8.82 1 85.38 165 ASP B O 1
ATOM 5626 N N . SER B 1 166 ? 21.312 9.711 -7.797 1 89.44 166 SER B N 1
ATOM 5627 C CA . SER B 1 166 ? 20.266 9.898 -6.809 1 89.44 166 SER B CA 1
ATOM 5628 C C . SER B 1 166 ? 20.641 9.266 -5.473 1 89.44 166 SER B C 1
ATOM 5630 O O . SER B 1 166 ? 21.422 8.312 -5.43 1 89.44 166 SER B O 1
ATOM 5632 N N . ILE B 1 167 ? 20.156 9.82 -4.453 1 92.56 167 ILE B N 1
ATOM 5633 C CA . ILE B 1 167 ? 20.359 9.219 -3.137 1 92.56 167 ILE B CA 1
ATOM 5634 C C . ILE B 1 167 ? 19.641 7.875 -3.068 1 92.56 167 ILE B C 1
ATOM 5636 O O . ILE B 1 167 ? 19.891 7.074 -2.166 1 92.56 167 ILE B O 1
ATOM 5640 N N . PHE B 1 168 ? 18.766 7.617 -4.004 1 93.5 168 PHE B N 1
ATOM 5641 C CA . PHE B 1 168 ? 17.984 6.383 -4.023 1 93.5 168 PHE B CA 1
ATOM 5642 C C . PHE B 1 168 ? 18.656 5.34 -4.918 1 93.5 168 PHE B C 1
ATOM 5644 O O . PHE B 1 168 ? 18.047 4.312 -5.234 1 93.5 168 PHE B O 1
ATOM 5651 N N . HIS B 1 169 ? 19.844 5.59 -5.305 1 91 169 HIS B N 1
ATOM 5652 C CA . HIS B 1 169 ? 20.578 4.723 -6.23 1 91 169 HIS B CA 1
ATOM 5653 C C . HIS B 1 169 ? 20.688 3.305 -5.684 1 91 169 HIS B C 1
ATOM 5655 O O . HIS B 1 169 ? 21.062 3.111 -4.523 1 91 169 HIS B O 1
ATOM 5661 N N . VAL B 1 170 ? 20.297 2.32 -6.52 1 92.12 170 VAL B N 1
ATOM 5662 C CA . VAL B 1 170 ? 20.516 0.902 -6.246 1 92.12 170 VAL B CA 1
ATOM 5663 C C . VAL B 1 170 ? 21.359 0.282 -7.355 1 92.12 170 VAL B C 1
ATOM 5665 O O . VAL B 1 170 ? 21.172 0.601 -8.531 1 92.12 170 VAL B O 1
ATOM 5668 N N . GLU B 1 171 ? 22.219 -0.578 -7.07 1 89.25 171 GLU B N 1
ATOM 5669 C CA . GLU B 1 171 ? 23.234 -1.042 -8.016 1 89.25 171 GLU B CA 1
ATOM 5670 C C . GLU B 1 171 ? 22.781 -2.32 -8.719 1 89.25 171 GLU B C 1
ATOM 5672 O O . GLU B 1 171 ? 23.125 -2.547 -9.883 1 89.25 171 GLU B O 1
ATOM 5677 N N . TYR B 1 172 ? 22 -3.096 -8.195 1 93.75 172 TYR B N 1
ATOM 5678 C CA . TYR B 1 172 ? 21.797 -4.488 -8.586 1 93.75 172 TYR B CA 1
ATOM 5679 C C . TYR B 1 172 ? 21.078 -4.578 -9.93 1 93.75 172 TYR B C 1
ATOM 5681 O O . TYR B 1 172 ? 21.516 -5.32 -10.82 1 93.75 172 TYR B O 1
ATOM 5689 N N . PRO B 1 173 ? 20.016 -3.783 -10.172 1 95.69 173 PRO B N 1
ATOM 5690 C CA . PRO B 1 173 ? 19.297 -3.939 -11.438 1 95.69 173 PRO B CA 1
ATOM 5691 C C . PRO B 1 173 ? 20.172 -3.682 -12.648 1 95.69 173 PRO B C 1
ATOM 5693 O O . PRO B 1 173 ? 20.078 -4.391 -13.656 1 95.69 173 PRO B O 1
ATOM 5696 N N . ARG B 1 174 ? 21.062 -2.758 -12.547 1 93.44 174 ARG B N 1
ATOM 5697 C CA . ARG B 1 174 ? 21.938 -2.406 -13.664 1 93.44 174 ARG B CA 1
ATOM 5698 C C . ARG B 1 174 ? 22.922 -3.535 -13.969 1 93.44 174 ARG B C 1
ATOM 5700 O O . ARG B 1 174 ? 23.344 -3.711 -15.117 1 93.44 174 ARG B O 1
ATOM 5707 N N . LYS B 1 175 ? 23.312 -4.242 -12.945 1 93.06 175 LYS B N 1
ATOM 5708 C CA . LYS B 1 175 ? 24.219 -5.371 -13.117 1 93.06 175 LYS B CA 1
ATOM 5709 C C . LYS B 1 175 ? 23.516 -6.531 -13.828 1 93.06 175 LYS B C 1
ATOM 5711 O O . LYS B 1 175 ? 24.172 -7.355 -14.469 1 93.06 175 LYS B O 1
ATOM 5716 N N . VAL B 1 176 ? 22.219 -6.598 -13.758 1 96.25 176 VAL B N 1
ATOM 5717 C CA . VAL B 1 176 ? 21.469 -7.707 -14.328 1 96.25 176 VAL B CA 1
ATOM 5718 C C . VAL B 1 176 ? 21.156 -7.426 -15.797 1 96.25 176 VAL B C 1
ATOM 5720 O O . VAL B 1 176 ? 21.422 -8.258 -16.672 1 96.25 176 VAL B O 1
ATOM 5723 N N . MET B 1 177 ? 20.609 -6.27 -16.047 1 95.25 177 MET B N 1
ATOM 5724 C CA . MET B 1 177 ? 20.312 -5.859 -17.422 1 95.25 177 MET B CA 1
ATOM 5725 C C . MET B 1 177 ? 20.156 -4.348 -17.516 1 95.25 177 MET B C 1
ATOM 5727 O O . MET B 1 177 ? 19.859 -3.688 -16.516 1 95.25 177 MET B O 1
ATOM 5731 N N . SER B 1 178 ? 20.312 -3.807 -18.703 1 96 178 SER B N 1
ATOM 5732 C CA . SER B 1 178 ? 20.203 -2.363 -18.875 1 96 178 SER B CA 1
ATOM 5733 C C . SER B 1 178 ? 18.75 -1.904 -18.75 1 96 178 SER B C 1
ATOM 5735 O O . SER B 1 178 ? 17.828 -2.697 -18.922 1 96 178 SER B O 1
ATOM 5737 N N . ARG B 1 179 ? 18.578 -0.666 -18.391 1 96.12 179 ARG B N 1
ATOM 5738 C CA . ARG B 1 179 ? 17.266 -0.058 -18.266 1 96.12 179 ARG B CA 1
ATOM 5739 C C . ARG B 1 179 ? 16.453 -0.215 -19.547 1 96.12 179 ARG B C 1
ATOM 5741 O O . ARG B 1 179 ? 15.312 -0.668 -19.516 1 96.12 179 ARG B O 1
ATOM 5748 N N . GLU B 1 180 ? 17.062 0.129 -20.641 1 95.44 180 GLU B N 1
ATOM 5749 C CA . GLU B 1 180 ? 16.375 0.088 -21.938 1 95.44 180 GLU B CA 1
ATOM 5750 C C . GLU B 1 180 ? 15.938 -1.333 -22.281 1 95.44 180 GLU B C 1
ATOM 5752 O O . GLU B 1 180 ? 14.836 -1.54 -22.797 1 95.44 180 GLU B O 1
ATOM 5757 N N . ARG B 1 181 ? 16.828 -2.23 -22.047 1 96.56 181 ARG B N 1
ATOM 5758 C CA . ARG B 1 181 ? 16.5 -3.623 -22.328 1 96.56 181 ARG B CA 1
ATOM 5759 C C . ARG B 1 181 ? 15.312 -4.086 -21.5 1 96.56 181 ARG B C 1
ATOM 5761 O O . ARG B 1 181 ? 14.375 -4.684 -22.016 1 96.56 181 ARG B O 1
ATOM 5768 N N . PHE B 1 182 ? 15.344 -3.789 -20.234 1 96.75 182 PHE B N 1
ATOM 5769 C CA . PHE B 1 182 ? 14.25 -4.164 -19.344 1 96.75 182 PHE B CA 1
ATOM 5770 C C . PHE B 1 182 ? 12.93 -3.557 -19.828 1 96.75 182 PHE B C 1
ATOM 5772 O O . PHE B 1 182 ? 11.922 -4.254 -19.906 1 96.75 182 PHE B O 1
ATOM 5779 N N . LEU B 1 183 ? 12.961 -2.277 -20.109 1 95.06 183 LEU B N 1
ATOM 5780 C CA . LEU B 1 183 ? 11.75 -1.554 -20.5 1 95.06 183 LEU B CA 1
ATOM 5781 C C . LEU B 1 183 ? 11.219 -2.068 -21.828 1 95.06 183 LEU B C 1
ATOM 5783 O O . LEU B 1 183 ? 10 -2.154 -22.031 1 95.06 183 LEU B O 1
ATOM 5787 N N . THR B 1 184 ? 12.094 -2.375 -22.734 1 95.69 184 THR B N 1
ATOM 5788 C CA . THR B 1 184 ? 11.656 -2.885 -24.031 1 95.69 184 THR B CA 1
ATOM 5789 C C . THR B 1 184 ? 11.023 -4.27 -23.875 1 95.69 184 THR B C 1
ATOM 5791 O O . THR B 1 184 ? 10.031 -4.578 -24.531 1 95.69 184 THR B O 1
ATOM 5794 N N . ILE B 1 185 ? 11.594 -5.105 -23.016 1 96.81 185 ILE B N 1
ATOM 5795 C CA . ILE B 1 185 ? 11.008 -6.418 -22.766 1 96.81 185 ILE B CA 1
ATOM 5796 C C . ILE B 1 185 ? 9.633 -6.254 -22.141 1 96.81 185 ILE B C 1
ATOM 5798 O O . ILE B 1 185 ? 8.656 -6.871 -22.578 1 96.81 185 ILE B O 1
ATOM 5802 N N . ALA B 1 186 ? 9.539 -5.395 -21.141 1 94.75 186 ALA B N 1
ATOM 5803 C CA . ALA B 1 186 ? 8.281 -5.137 -20.453 1 94.75 186 ALA B CA 1
ATOM 5804 C C . ALA B 1 186 ? 7.211 -4.633 -21.422 1 94.75 186 ALA B C 1
ATOM 5806 O O . ALA B 1 186 ? 6.055 -5.059 -21.359 1 94.75 186 ALA B O 1
ATOM 5807 N N . GLY B 1 187 ? 7.551 -3.768 -22.328 1 93.62 187 GLY B N 1
ATOM 5808 C CA . GLY B 1 187 ? 6.617 -3.148 -23.25 1 93.62 187 GLY B CA 1
ATOM 5809 C C . GLY B 1 187 ? 6.125 -4.102 -24.328 1 93.62 187 GLY B C 1
ATOM 5810 O O . GLY B 1 187 ? 5.051 -3.895 -24.891 1 93.62 187 GLY B O 1
ATOM 5811 N N . ASN B 1 188 ? 6.918 -5.133 -24.562 1 96.31 188 ASN B N 1
ATOM 5812 C CA . ASN B 1 188 ? 6.559 -6.051 -25.641 1 96.31 188 ASN B CA 1
ATOM 5813 C C . ASN B 1 188 ? 6.133 -7.414 -25.094 1 96.31 188 ASN B C 1
ATOM 5815 O O . ASN B 1 188 ? 5.859 -8.336 -25.859 1 96.31 188 ASN B O 1
ATOM 5819 N N . MET B 1 189 ? 6.043 -7.52 -23.797 1 96.62 189 MET B N 1
ATOM 5820 C CA . MET B 1 189 ? 5.664 -8.766 -23.141 1 96.62 189 MET B CA 1
ATOM 5821 C C . MET B 1 189 ? 4.301 -9.242 -23.625 1 96.62 189 MET B C 1
ATOM 5823 O O . MET B 1 189 ? 3.342 -8.469 -23.656 1 96.62 189 MET B O 1
ATOM 5827 N N . HIS B 1 190 ? 4.254 -10.453 -24.062 1 97.88 190 HIS B N 1
ATOM 5828 C CA . HIS B 1 190 ? 3.014 -11 -24.594 1 97.88 190 HIS B CA 1
ATOM 5829 C C . HIS B 1 190 ? 2.939 -12.508 -24.375 1 97.88 190 HIS B C 1
ATOM 5831 O O . HIS B 1 190 ? 3.895 -13.227 -24.672 1 97.88 190 HIS B O 1
ATOM 5837 N N . ILE B 1 191 ? 1.832 -13 -23.984 1 97.75 191 ILE B N 1
ATOM 5838 C CA . ILE B 1 191 ? 1.723 -14.383 -23.547 1 97.75 191 ILE B CA 1
ATOM 5839 C C . ILE B 1 191 ? 1.298 -15.266 -24.719 1 97.75 191 ILE B C 1
ATOM 5841 O O . ILE B 1 191 ? 1.846 -16.359 -24.906 1 97.75 191 ILE B O 1
ATOM 5845 N N . SER B 1 192 ? 0.338 -14.781 -25.484 1 97.75 192 SER B N 1
ATOM 5846 C CA . SER B 1 192 ? -0.198 -15.555 -26.594 1 97.75 192 SER B CA 1
ATOM 5847 C C . SER B 1 192 ? 0.409 -15.109 -27.922 1 97.75 192 SER B C 1
ATOM 5849 O O . SER B 1 192 ? 1.13 -14.109 -27.984 1 97.75 192 SER B O 1
ATOM 5851 N N . ASP B 1 193 ? 0.174 -15.914 -28.891 1 97.44 193 ASP B N 1
ATOM 5852 C CA . ASP B 1 193 ? 0.597 -15.539 -30.234 1 97.44 193 ASP B CA 1
ATOM 5853 C C . ASP B 1 193 ? -0.224 -14.367 -30.75 1 97.44 193 ASP B C 1
ATOM 5855 O O . ASP B 1 193 ? -1.447 -14.461 -30.875 1 97.44 193 ASP B O 1
ATOM 5859 N N . PRO B 1 194 ? 0.48 -13.281 -31.125 1 96.44 194 PRO B N 1
ATOM 5860 C CA . PRO B 1 194 ? -0.245 -12.094 -31.562 1 96.44 194 PRO B CA 1
ATOM 5861 C C . PRO B 1 194 ? -1.096 -12.359 -32.812 1 96.44 194 PRO B C 1
ATOM 5863 O O . PRO B 1 194 ? -2.162 -11.758 -32.969 1 96.44 194 PRO B O 1
ATOM 5866 N N . ALA B 1 195 ? -0.611 -13.242 -33.625 1 95.69 195 ALA B N 1
ATOM 5867 C CA . ALA B 1 195 ? -1.38 -13.578 -34.812 1 95.69 195 ALA B CA 1
ATOM 5868 C C . ALA B 1 195 ? -2.674 -14.305 -34.438 1 95.69 195 ALA B C 1
ATOM 5870 O O . ALA B 1 195 ? -3.727 -14.039 -35.031 1 95.69 195 ALA B O 1
ATOM 5871 N N . ASP B 1 196 ? -2.576 -15.172 -33.531 1 95.88 196 ASP B N 1
ATOM 5872 C CA . ASP B 1 196 ? -3.748 -15.914 -33.062 1 95.88 196 ASP B CA 1
ATOM 5873 C C . ASP B 1 196 ? -4.727 -14.992 -32.344 1 95.88 196 ASP B C 1
ATOM 5875 O O . ASP B 1 196 ? -5.938 -15.219 -32.375 1 95.88 196 ASP B O 1
ATOM 5879 N N . ASP B 1 197 ? -4.238 -13.992 -31.719 1 95.69 197 ASP B N 1
ATOM 5880 C CA . ASP B 1 197 ? -5.09 -13.016 -31.062 1 95.69 197 ASP B CA 1
ATOM 5881 C C . ASP B 1 197 ? -6.043 -12.344 -32.062 1 95.69 197 ASP B C 1
ATOM 5883 O O . ASP B 1 197 ? -7.219 -12.141 -31.734 1 95.69 197 ASP B O 1
ATOM 5887 N N . VAL B 1 198 ? -5.492 -11.984 -33.125 1 94.88 198 VAL B N 1
ATOM 5888 C CA . VAL B 1 198 ? -6.277 -11.312 -34.156 1 94.88 198 VAL B CA 1
ATOM 5889 C C . VAL B 1 198 ? -7.422 -12.219 -34.625 1 94.88 198 VAL B C 1
ATOM 5891 O O . VAL B 1 198 ? -8.555 -11.758 -34.781 1 94.88 198 VAL B O 1
ATOM 5894 N N . ILE B 1 199 ? -7.074 -13.461 -34.75 1 95.69 199 ILE B N 1
ATOM 5895 C CA . ILE B 1 199 ? -8.07 -14.438 -35.188 1 95.69 199 ILE B CA 1
ATOM 5896 C C . ILE B 1 199 ? -9.164 -14.547 -34.125 1 95.69 199 ILE B C 1
ATOM 5898 O O . ILE B 1 199 ? -10.352 -14.492 -34.438 1 95.69 199 ILE B O 1
ATOM 5902 N N . ASN B 1 200 ? -8.789 -14.672 -32.906 1 95.62 200 ASN B N 1
ATOM 5903 C CA . ASN B 1 200 ? -9.75 -14.758 -31.828 1 95.62 200 ASN B CA 1
ATOM 5904 C C . ASN B 1 200 ? -10.57 -13.484 -31.688 1 95.62 200 ASN B C 1
ATOM 5906 O O . ASN B 1 200 ? -11.773 -13.531 -31.453 1 95.62 200 ASN B O 1
ATOM 5910 N N . ASP B 1 201 ? -9.914 -12.375 -31.828 1 92.81 201 ASP B N 1
ATOM 5911 C CA . ASP B 1 201 ? -10.594 -11.094 -31.719 1 92.81 201 ASP B CA 1
ATOM 5912 C C . ASP B 1 201 ? -11.656 -10.93 -32.781 1 92.81 201 ASP B C 1
ATOM 5914 O O . ASP B 1 201 ? -12.656 -10.234 -32.594 1 92.81 201 ASP B O 1
ATOM 5918 N N . GLY B 1 202 ? -11.414 -11.539 -33.875 1 92.75 202 GLY B N 1
ATOM 5919 C CA . GLY B 1 202 ? -12.383 -11.516 -34.938 1 92.75 202 GLY B CA 1
ATOM 5920 C C . GLY B 1 202 ? -13.672 -12.234 -34.625 1 92.75 202 GLY B C 1
ATOM 5921 O O . GLY B 1 202 ? -14.703 -12.016 -35.25 1 92.75 202 GLY B O 1
ATOM 5922 N N . LYS B 1 203 ? -13.594 -12.984 -33.625 1 92.31 203 LYS B N 1
ATOM 5923 C CA . LYS B 1 203 ? -14.758 -13.781 -33.25 1 92.31 203 LYS B CA 1
ATOM 5924 C C . LYS B 1 203 ? -15.539 -13.102 -32.125 1 92.31 203 LYS B C 1
ATOM 5926 O O . LYS B 1 203 ? -16.406 -13.711 -31.5 1 92.31 203 LYS B O 1
ATOM 5931 N N . LYS B 1 204 ? -15.203 -11.969 -31.812 1 88.19 204 LYS B N 1
ATOM 5932 C CA . LYS B 1 204 ? -15.891 -11.25 -30.75 1 88.19 204 LYS B CA 1
ATOM 5933 C C . LYS B 1 204 ? -17.391 -11.164 -31.031 1 88.19 204 LYS B C 1
ATOM 5935 O O . LYS B 1 204 ? -17.812 -10.883 -32.156 1 88.19 204 LYS B O 1
ATOM 5940 N N . GLY B 1 205 ? -18.141 -11.391 -30.016 1 82.88 205 GLY B N 1
ATOM 5941 C CA . GLY B 1 205 ? -19.594 -11.367 -30.156 1 82.88 205 GLY B CA 1
ATOM 5942 C C . GLY B 1 205 ? -20.172 -12.734 -30.469 1 82.88 205 GLY B C 1
ATOM 5943 O O . GLY B 1 205 ? -21.391 -12.906 -30.469 1 82.88 205 GLY B O 1
ATOM 5944 N N . THR B 1 206 ? -19.25 -13.578 -30.781 1 87.69 206 THR B N 1
ATOM 5945 C CA . THR B 1 206 ? -19.688 -14.938 -31.047 1 87.69 206 THR B CA 1
ATOM 5946 C C . THR B 1 206 ? -19.359 -15.859 -29.875 1 87.69 206 THR B C 1
ATOM 5948 O O . THR B 1 206 ? -18.641 -15.469 -28.953 1 87.69 206 THR B O 1
ATOM 5951 N N . ASP B 1 207 ? -19.922 -17.047 -29.844 1 83.69 207 ASP B N 1
ATOM 5952 C CA . ASP B 1 207 ? -19.703 -18.016 -28.781 1 83.69 207 ASP B CA 1
ATOM 5953 C C . ASP B 1 207 ? -18.297 -18.594 -28.844 1 83.69 207 ASP B C 1
ATOM 5955 O O . ASP B 1 207 ? -17.812 -19.172 -27.875 1 83.69 207 ASP B O 1
ATOM 5959 N N . ASP B 1 208 ? -17.719 -18.406 -29.922 1 89.19 208 ASP B N 1
ATOM 5960 C CA . ASP B 1 208 ? -16.406 -19 -30.109 1 89.19 208 ASP B CA 1
ATOM 5961 C C . ASP B 1 208 ? -15.305 -18.062 -29.609 1 89.19 208 ASP B C 1
ATOM 5963 O O . ASP B 1 208 ? -14.133 -18.422 -29.578 1 89.19 208 ASP B O 1
ATOM 5967 N N . TYR B 1 209 ? -15.633 -16.938 -29.219 1 91.31 209 TYR B N 1
ATOM 5968 C CA . TYR B 1 209 ? -14.672 -15.977 -28.703 1 91.31 209 TYR B CA 1
ATOM 5969 C C . TYR B 1 209 ? -14.219 -16.344 -27.297 1 91.31 209 TYR B C 1
ATOM 5971 O O . TYR B 1 209 ? -15.039 -16.609 -26.422 1 91.31 209 TYR B O 1
ATOM 5979 N N . ASP B 1 210 ? -12.961 -16.406 -27.125 1 91.5 210 ASP B N 1
ATOM 5980 C CA . ASP B 1 210 ? -12.383 -16.641 -25.797 1 91.5 210 ASP B CA 1
ATOM 5981 C C . ASP B 1 210 ? -11.781 -15.359 -25.234 1 91.5 210 ASP B C 1
ATOM 5983 O O . ASP B 1 210 ? -10.719 -14.914 -25.672 1 91.5 210 ASP B O 1
ATOM 5987 N N . CYS B 1 211 ? -12.391 -14.805 -24.219 1 90.12 211 CYS B N 1
ATOM 5988 C CA . CYS B 1 211 ? -11.953 -13.531 -23.656 1 90.12 211 CYS B CA 1
ATOM 5989 C C . CYS B 1 211 ? -10.633 -13.688 -22.922 1 90.12 211 CYS B C 1
ATOM 5991 O O . CYS B 1 211 ? -9.969 -12.703 -22.609 1 90.12 211 CYS B O 1
ATOM 5993 N N . LEU B 1 212 ? -10.234 -14.984 -22.656 1 93.25 212 LEU B N 1
ATOM 5994 C CA . LEU B 1 212 ? -8.984 -15.219 -21.938 1 93.25 212 LEU B CA 1
ATOM 5995 C C . LEU B 1 212 ? -7.891 -15.703 -22.875 1 93.25 212 LEU B C 1
ATOM 5997 O O . LEU B 1 212 ? -6.844 -16.172 -22.422 1 93.25 212 LEU B O 1
ATOM 6001 N N . TYR B 1 213 ? -8.086 -15.594 -24.109 1 94.75 213 TYR B N 1
ATOM 6002 C CA . TYR B 1 213 ? -7.188 -16.172 -25.094 1 94.75 213 TYR B CA 1
ATOM 6003 C C . TYR B 1 213 ? -5.766 -15.664 -24.906 1 94.75 213 TYR B C 1
ATOM 6005 O O . TYR B 1 213 ? -4.801 -16.422 -25.016 1 94.75 213 TYR B O 1
ATOM 6013 N N . ARG B 1 214 ? -5.605 -14.43 -24.594 1 95.06 214 ARG B N 1
ATOM 6014 C CA . ARG B 1 214 ? -4.312 -13.766 -24.516 1 95.06 214 ARG B CA 1
ATOM 6015 C C . ARG B 1 214 ? -3.473 -14.32 -23.375 1 95.06 214 ARG B C 1
ATOM 6017 O O . ARG B 1 214 ? -2.258 -14.109 -23.328 1 95.06 214 ARG B O 1
ATOM 6024 N N . ILE B 1 215 ? -4.117 -15.031 -22.391 1 96.25 215 ILE B N 1
ATOM 6025 C CA . ILE B 1 215 ? -3.354 -15.531 -21.25 1 96.25 215 ILE B CA 1
ATOM 6026 C C . ILE B 1 215 ? -3.365 -17.062 -21.25 1 96.25 215 ILE B C 1
ATOM 6028 O O . ILE B 1 215 ? -2.729 -17.688 -20.406 1 96.25 215 ILE B O 1
ATOM 6032 N N . ARG B 1 216 ? -4.012 -17.734 -22.156 1 96.38 216 ARG B N 1
ATOM 6033 C CA . ARG B 1 216 ? -4.305 -19.156 -22.156 1 96.38 216 ARG B CA 1
ATOM 6034 C C . ARG B 1 216 ? -3.025 -19.984 -22.047 1 96.38 216 ARG B C 1
ATOM 6036 O O . ARG B 1 216 ? -2.949 -20.922 -21.234 1 96.38 216 ARG B O 1
ATOM 6043 N N . PRO B 1 217 ? -1.994 -19.656 -22.828 1 96.56 217 PRO B N 1
ATOM 6044 C CA . PRO B 1 217 ? -0.812 -20.531 -22.797 1 96.56 217 PRO B CA 1
ATOM 6045 C C . PRO B 1 217 ? -0.214 -20.641 -21.391 1 96.56 217 PRO B C 1
ATOM 6047 O O . PRO B 1 217 ? 0.089 -21.75 -20.938 1 96.56 217 PRO B O 1
ATOM 6050 N N . LEU B 1 218 ? -0.094 -19.547 -20.75 1 96.94 218 LEU B N 1
ATOM 6051 C CA . LEU B 1 218 ? 0.493 -19.562 -19.422 1 96.94 218 LEU B CA 1
ATOM 6052 C C . LEU B 1 218 ? -0.53 -20.016 -18.391 1 96.94 218 LEU B C 1
ATOM 6054 O O . LEU B 1 218 ? -0.181 -20.688 -17.406 1 96.94 218 LEU B O 1
ATOM 6058 N N . TYR B 1 219 ? -1.739 -19.672 -18.562 1 97.06 219 TYR B N 1
ATOM 6059 C CA . TYR B 1 219 ? -2.848 -20.047 -17.688 1 97.06 219 TYR B CA 1
ATOM 6060 C C . TYR B 1 219 ? -2.955 -21.562 -17.562 1 97.06 219 TYR B C 1
ATOM 6062 O O . TYR B 1 219 ? -3 -22.094 -16.453 1 97.06 219 TYR B O 1
ATOM 6070 N N . ASP B 1 220 ? -2.902 -22.188 -18.625 1 96.25 220 ASP B N 1
ATOM 6071 C CA . ASP B 1 220 ? -3.051 -23.641 -18.688 1 96.25 220 ASP B CA 1
ATOM 6072 C C . ASP B 1 220 ? -1.835 -24.328 -18.078 1 96.25 220 ASP B C 1
ATOM 6074 O O . ASP B 1 220 ? -1.979 -25.297 -17.328 1 96.25 220 ASP B O 1
ATOM 6078 N N . SER B 1 221 ? -0.708 -23.828 -18.438 1 96.44 221 SER B N 1
ATOM 6079 C CA . SER B 1 221 ? 0.509 -24.453 -17.922 1 96.44 221 SER B CA 1
ATOM 6080 C C . SER B 1 221 ? 0.586 -24.328 -16.406 1 96.44 221 SER B C 1
ATOM 6082 O O . SER B 1 221 ? 1.013 -25.25 -15.719 1 96.44 221 SER B O 1
ATOM 6084 N N . LEU B 1 222 ? 0.236 -23.203 -15.883 1 97.31 222 LEU B N 1
ATOM 6085 C CA . LEU B 1 222 ? 0.299 -22.969 -14.445 1 97.31 222 LEU B CA 1
ATOM 6086 C C . LEU B 1 222 ? -0.705 -23.844 -13.711 1 97.31 222 LEU B C 1
ATOM 6088 O O . LEU B 1 222 ? -0.41 -24.359 -12.633 1 97.31 222 LEU B O 1
ATOM 6092 N N . HIS B 1 223 ? -1.857 -24.062 -14.32 1 95.94 223 HIS B N 1
ATOM 6093 C CA . HIS B 1 223 ? -2.869 -24.953 -13.758 1 95.94 223 HIS B CA 1
ATOM 6094 C C . HIS B 1 223 ? -2.314 -26.359 -13.555 1 95.94 223 HIS B C 1
ATOM 6096 O O . HIS B 1 223 ? -2.488 -26.953 -12.492 1 95.94 223 HIS B O 1
ATOM 6102 N N . VAL B 1 224 ? -1.754 -26.766 -14.523 1 96.06 224 VAL B N 1
ATOM 6103 C CA . VAL B 1 224 ? -1.212 -28.109 -14.516 1 96.06 224 VAL B CA 1
ATOM 6104 C C . VAL B 1 224 ? -0.107 -28.219 -13.469 1 96.06 224 VAL B C 1
ATOM 6106 O O . VAL B 1 224 ? -0.069 -29.172 -12.688 1 96.06 224 VAL B O 1
ATOM 6109 N N . ALA B 1 225 ? 0.722 -27.266 -13.445 1 96.81 225 ALA B N 1
ATOM 6110 C CA . ALA B 1 225 ? 1.852 -27.281 -12.516 1 96.81 225 ALA B CA 1
ATOM 6111 C C . ALA B 1 225 ? 1.375 -27.266 -11.07 1 96.81 225 ALA B C 1
ATOM 6113 O O . ALA B 1 225 ? 1.898 -28 -10.227 1 96.81 225 ALA B O 1
ATOM 6114 N N . CYS B 1 226 ? 0.427 -26.422 -10.727 1 97.44 226 CYS B N 1
ATOM 6115 C CA . CYS B 1 226 ? -0.099 -26.312 -9.375 1 97.44 226 CYS B CA 1
ATOM 6116 C C . CYS B 1 226 ? -0.626 -27.656 -8.875 1 97.44 226 CYS B C 1
ATOM 6118 O O . CYS B 1 226 ? -0.45 -28 -7.703 1 97.44 226 CYS B O 1
ATOM 6120 N N . LYS B 1 227 ? -1.21 -28.422 -9.758 1 96.56 227 LYS B N 1
ATOM 6121 C CA . LYS B 1 227 ? -1.83 -29.688 -9.375 1 96.56 227 LYS B CA 1
ATOM 6122 C C . LYS B 1 227 ? -0.81 -30.812 -9.383 1 96.56 227 LYS B C 1
ATOM 6124 O O . LYS B 1 227 ? -0.95 -31.781 -8.633 1 96.56 227 LYS B O 1
ATOM 6129 N N . ALA B 1 228 ? 0.208 -30.656 -10.117 1 95.31 228 ALA B N 1
ATOM 6130 C CA . ALA B 1 228 ? 1.156 -31.75 -10.328 1 95.31 228 ALA B CA 1
ATOM 6131 C C . ALA B 1 228 ? 2.139 -31.859 -9.164 1 95.31 228 ALA B C 1
ATOM 6133 O O . ALA B 1 228 ? 2.5 -32.969 -8.75 1 95.31 228 ALA B O 1
ATOM 6134 N N . VAL B 1 229 ? 2.525 -30.797 -8.578 1 94.88 229 VAL B N 1
ATOM 6135 C CA . VAL B 1 229 ? 3.676 -30.766 -7.688 1 94.88 229 VAL B CA 1
ATOM 6136 C C . VAL B 1 229 ? 3.223 -31 -6.25 1 94.88 229 VAL B C 1
ATOM 6138 O O . VAL B 1 229 ? 4.008 -31.453 -5.414 1 94.88 229 VAL B O 1
ATOM 6141 N N . TYR B 1 230 ? 2.047 -30.734 -5.977 1 96.75 230 TYR B N 1
ATOM 6142 C CA . TYR B 1 230 ? 1.502 -30.797 -4.625 1 96.75 230 TYR B CA 1
ATOM 6143 C C . TYR B 1 230 ? 0.075 -31.328 -4.637 1 96.75 230 TYR B C 1
ATOM 6145 O O . TYR B 1 230 ? -0.729 -30.953 -5.492 1 96.75 230 TYR B O 1
ATOM 6153 N N . HIS B 1 231 ? -0.183 -32.281 -3.807 1 97.81 231 HIS B N 1
ATOM 6154 C CA . HIS B 1 231 ? -1.544 -32.75 -3.607 1 97.81 231 HIS B CA 1
ATOM 6155 C C . HIS B 1 231 ? -2.102 -32.281 -2.264 1 97.81 231 HIS B C 1
ATOM 6157 O O . HIS B 1 231 ? -1.481 -32.5 -1.221 1 97.81 231 HIS B O 1
ATOM 6163 N N . PRO B 1 232 ? -3.199 -31.609 -2.264 1 97.31 232 PRO B N 1
ATOM 6164 C CA . PRO B 1 232 ? -3.68 -30.906 -1.064 1 97.31 232 PRO B CA 1
ATOM 6165 C C . PRO B 1 232 ? -4.098 -31.875 0.043 1 97.31 232 PRO B C 1
ATOM 6167 O O . PRO B 1 232 ? -4.375 -33.062 -0.225 1 97.31 232 PRO B O 1
ATOM 6170 N N . ARG B 1 233 ? -4.191 -31.406 1.252 1 96.88 233 ARG B N 1
ATOM 6171 C CA . ARG B 1 233 ? -4.715 -32.125 2.404 1 96.88 233 ARG B CA 1
ATOM 6172 C C . ARG B 1 233 ? -6.242 -32.094 2.428 1 96.88 233 ARG B C 1
ATOM 6174 O O . ARG B 1 233 ? -6.867 -31.531 1.525 1 96.88 233 ARG B O 1
ATOM 6181 N N . GLN B 1 234 ? -6.785 -32.656 3.42 1 97.31 234 GLN B N 1
ATOM 6182 C CA . GLN B 1 234 ? -8.203 -32.969 3.438 1 97.31 234 GLN B CA 1
ATOM 6183 C C . GLN B 1 234 ? -9.055 -31.703 3.477 1 97.31 234 GLN B C 1
ATOM 6185 O O . GLN B 1 234 ? -10.117 -31.641 2.85 1 97.31 234 GLN B O 1
ATOM 6190 N N . GLU B 1 235 ? -8.617 -30.734 4.242 1 97.75 235 GLU B N 1
ATOM 6191 C CA . GLU B 1 235 ? -9.406 -29.531 4.43 1 97.75 235 GLU B CA 1
ATOM 6192 C C . GLU B 1 235 ? -9.078 -28.484 3.357 1 97.75 235 GLU B C 1
ATOM 6194 O O . GLU B 1 235 ? -7.945 -28.016 3.258 1 97.75 235 GLU B O 1
ATOM 6199 N N . LEU B 1 236 ? -10.062 -28.094 2.539 1 97.81 236 LEU B N 1
ATOM 6200 C CA . LEU B 1 236 ? -9.883 -27.141 1.451 1 97.81 236 LEU B CA 1
ATOM 6201 C C . LEU B 1 236 ? -10.82 -25.938 1.604 1 97.81 236 LEU B C 1
ATOM 6203 O O . LEU B 1 236 ? -11.891 -26.062 2.207 1 97.81 236 LEU B O 1
ATOM 6207 N N . SER B 1 237 ? -10.422 -24.859 1.113 1 97.62 237 SER B N 1
ATOM 6208 C CA . SER B 1 237 ? -11.273 -23.672 1.128 1 97.62 237 SER B CA 1
ATOM 6209 C C . SER B 1 237 ? -11.43 -23.094 -0.271 1 97.62 237 SER B C 1
ATOM 6211 O O . SER B 1 237 ? -10.5 -23.141 -1.078 1 97.62 237 SER B O 1
ATOM 6213 N N . VAL B 1 238 ? -12.594 -22.578 -0.581 1 96.44 238 VAL B N 1
ATOM 6214 C CA . VAL B 1 238 ? -12.898 -21.875 -1.821 1 96.44 238 VAL B CA 1
ATOM 6215 C C . VAL B 1 238 ? -13.273 -20.422 -1.513 1 96.44 238 VAL B C 1
ATOM 6217 O O . VAL B 1 238 ? -14.117 -20.172 -0.647 1 96.44 238 VAL B O 1
ATOM 6220 N N . ASP B 1 239 ? -12.688 -19.547 -2.176 1 94.19 239 ASP B N 1
ATOM 6221 C CA . ASP B 1 239 ? -13 -18.141 -1.984 1 94.19 239 ASP B CA 1
ATOM 6222 C C . ASP B 1 239 ? -12.578 -17.312 -3.199 1 94.19 239 ASP B C 1
ATOM 6224 O O . ASP B 1 239 ? -11.953 -17.828 -4.125 1 94.19 239 ASP B O 1
ATOM 6228 N N . GLU B 1 240 ? -12.984 -16.047 -3.189 1 92 240 GLU B N 1
ATOM 6229 C CA . GLU B 1 240 ? -12.664 -15.141 -4.277 1 92 240 GLU B CA 1
ATOM 6230 C C . GLU B 1 240 ? -11.352 -14.398 -4.012 1 92 240 GLU B C 1
ATOM 6232 O O . GLU B 1 240 ? -11.047 -14.07 -2.863 1 92 240 GLU B O 1
ATOM 6237 N N . ARG B 1 241 ? -10.633 -14.25 -5.039 1 91.56 241 ARG B N 1
ATOM 6238 C CA . ARG B 1 241 ? -9.445 -13.406 -5.039 1 91.56 241 ARG B CA 1
ATOM 6239 C C . ARG B 1 241 ? -9.594 -12.25 -6.023 1 91.56 241 ARG B C 1
ATOM 6241 O O . ARG B 1 241 ? -10.062 -12.438 -7.145 1 91.56 241 ARG B O 1
ATOM 6248 N N . MET B 1 242 ? -9.203 -11.031 -5.562 1 87.06 242 MET B N 1
ATOM 6249 C CA . MET B 1 242 ? -9.281 -9.867 -6.434 1 87.06 242 MET B CA 1
ATOM 6250 C C . MET B 1 242 ? -7.891 -9.391 -6.832 1 87.06 242 MET B C 1
ATOM 6252 O O . MET B 1 242 ? -7.016 -9.227 -5.98 1 87.06 242 MET B O 1
ATOM 6256 N N . VAL B 1 243 ? -7.719 -9.234 -8.078 1 85 243 VAL B N 1
ATOM 6257 C CA . VAL B 1 243 ? -6.48 -8.664 -8.602 1 85 243 VAL B CA 1
ATOM 6258 C C . VAL B 1 243 ? -6.75 -7.262 -9.148 1 85 243 VAL B C 1
ATOM 6260 O O . VAL B 1 243 ? -7.457 -7.102 -10.148 1 85 243 VAL B O 1
ATOM 6263 N N . ALA B 1 244 ? -6.16 -6.297 -8.477 1 79 244 ALA B N 1
ATOM 6264 C CA . ALA B 1 244 ? -6.41 -4.906 -8.852 1 79 244 ALA B CA 1
ATOM 6265 C C . ALA B 1 244 ? -5.887 -4.613 -10.258 1 79 244 ALA B C 1
ATOM 6267 O O . ALA B 1 244 ? -4.812 -5.082 -10.633 1 79 244 ALA B O 1
ATOM 6268 N N . THR B 1 245 ? -6.695 -3.953 -11.047 1 73.81 245 THR B N 1
ATOM 6269 C CA . THR B 1 245 ? -6.281 -3.545 -12.383 1 73.81 245 THR B CA 1
ATOM 6270 C C . THR B 1 245 ? -6.84 -2.168 -12.727 1 73.81 245 THR B C 1
ATOM 6272 O O . THR B 1 245 ? -7.91 -1.789 -12.25 1 73.81 245 THR B O 1
ATOM 6275 N N . LYS B 1 246 ? -6.117 -1.462 -13.477 1 68.94 246 LYS B N 1
ATOM 6276 C CA . LYS B 1 246 ? -6.578 -0.18 -14 1 68.94 246 LYS B CA 1
ATOM 6277 C C . LYS B 1 246 ? -7.152 -0.335 -15.406 1 68.94 246 LYS B C 1
ATOM 6279 O O . LYS B 1 246 ? -7.637 0.634 -15.992 1 68.94 246 LYS B O 1
ATOM 6284 N N . ALA B 1 247 ? -7.074 -1.574 -15.812 1 67.56 247 ALA B N 1
ATOM 6285 C CA . ALA B 1 247 ? -7.539 -1.823 -17.172 1 67.56 247 ALA B CA 1
ATOM 6286 C C . ALA B 1 247 ? -9.047 -1.604 -17.281 1 67.56 247 ALA B C 1
ATOM 6288 O O . ALA B 1 247 ? -9.797 -1.901 -16.359 1 67.56 247 ALA B O 1
ATOM 6289 N N . ARG B 1 248 ? -9.477 -0.966 -18.281 1 64.88 248 ARG B N 1
ATOM 6290 C CA . ARG B 1 248 ? -10.898 -0.783 -18.562 1 64.88 248 ARG B CA 1
ATOM 6291 C C . ARG B 1 248 ? -11.453 -1.942 -19.375 1 64.88 248 ARG B C 1
ATOM 6293 O O . ARG B 1 248 ? -11.461 -1.889 -20.609 1 64.88 248 ARG B O 1
ATOM 6300 N N . ILE B 1 249 ? -11.75 -3 -18.734 1 70.81 249 ILE B N 1
ATOM 6301 C CA . ILE B 1 249 ? -12.164 -4.219 -19.422 1 70.81 249 ILE B CA 1
ATOM 6302 C C . ILE B 1 249 ? -13.453 -4.75 -18.797 1 70.81 249 ILE B C 1
ATOM 6304 O O . ILE B 1 249 ? -13.797 -4.395 -17.672 1 70.81 249 ILE B O 1
ATOM 6308 N N . ALA B 1 250 ? -14.047 -5.543 -19.547 1 65.31 250 ALA B N 1
ATOM 6309 C CA . ALA B 1 250 ? -15.312 -6.137 -19.125 1 65.31 250 ALA B CA 1
ATOM 6310 C C . ALA B 1 250 ? -15.102 -7.117 -17.969 1 65.31 250 ALA B C 1
ATOM 6312 O O . ALA B 1 250 ? -16.016 -7.391 -17.203 1 65.31 250 ALA B O 1
ATOM 6313 N N . LEU B 1 251 ? -13.938 -7.492 -17.844 1 71.94 251 LEU B N 1
ATOM 6314 C CA . LEU B 1 251 ? -13.617 -8.492 -16.828 1 71.94 251 LEU B CA 1
ATOM 6315 C C . LEU B 1 251 ? -13.562 -7.867 -15.445 1 71.94 251 LEU B C 1
ATOM 6317 O O . LEU B 1 251 ? -13.578 -8.578 -14.438 1 71.94 251 LEU B O 1
ATOM 6321 N N . LYS B 1 252 ? -13.531 -6.609 -15.414 1 72.12 252 LYS B N 1
ATOM 6322 C CA . LYS B 1 252 ? -13.359 -5.918 -14.141 1 72.12 252 LYS B CA 1
ATOM 6323 C C . LYS B 1 252 ? -14.602 -6.066 -13.258 1 72.12 252 LYS B C 1
ATOM 6325 O O . LYS B 1 252 ? -15.734 -5.957 -13.75 1 72.12 252 LYS B O 1
ATOM 6330 N N . GLN B 1 253 ? -14.32 -6.457 -12.062 1 75.06 253 GLN B N 1
ATOM 6331 C CA . GLN B 1 253 ? -15.391 -6.656 -11.078 1 75.06 253 GLN B CA 1
ATOM 6332 C C . GLN B 1 253 ? -15.227 -5.715 -9.891 1 75.06 253 GLN B C 1
ATOM 6334 O O . GLN B 1 253 ? -14.133 -5.195 -9.648 1 75.06 253 GLN B O 1
ATOM 6339 N N . TYR B 1 254 ? -16.297 -5.285 -9.297 1 66.12 254 TYR B N 1
ATOM 6340 C CA . TYR B 1 254 ? -16.297 -4.465 -8.094 1 66.12 254 TYR B CA 1
ATOM 6341 C C . TYR B 1 254 ? -16.859 -5.23 -6.91 1 66.12 254 TYR B C 1
ATOM 6343 O O . TYR B 1 254 ? -17.984 -5.734 -6.977 1 66.12 254 TYR B O 1
ATOM 6351 N N . ILE B 1 255 ? -16.078 -5.422 -5.934 1 65.06 255 ILE B N 1
ATOM 6352 C CA . ILE B 1 255 ? -16.547 -6.043 -4.699 1 65.06 255 ILE B CA 1
ATOM 6353 C C . ILE B 1 255 ? -16.297 -5.098 -3.523 1 65.06 255 ILE B C 1
ATOM 6355 O O . ILE B 1 255 ? -15.156 -4.855 -3.137 1 65.06 255 ILE B O 1
ATOM 6359 N N . LYS B 1 256 ? -17.328 -4.539 -2.834 1 61.56 256 LYS B N 1
ATOM 6360 C CA . LYS B 1 256 ? -17.312 -3.463 -1.847 1 61.56 256 LYS B CA 1
ATOM 6361 C C . LYS B 1 256 ? -16.516 -3.867 -0.607 1 61.56 256 LYS B C 1
ATOM 6363 O O . LYS B 1 256 ? -15.75 -3.066 -0.061 1 61.56 256 LYS B O 1
ATOM 6368 N N . ASN B 1 257 ? -16.641 -5.125 -0.182 1 61.22 257 ASN B N 1
ATOM 6369 C CA . ASN B 1 257 ? -16.141 -5.504 1.132 1 61.22 257 ASN B CA 1
ATOM 6370 C C . ASN B 1 257 ? -14.703 -6.023 1.05 1 61.22 257 ASN B C 1
ATOM 6372 O O . ASN B 1 257 ? -14.156 -6.504 2.043 1 61.22 257 ASN B O 1
ATOM 6376 N N . LYS B 1 258 ? -14.148 -6.039 -0.116 1 62.28 258 LYS B N 1
ATOM 6377 C CA . LYS B 1 258 ? -12.758 -6.477 -0.244 1 62.28 258 LYS B CA 1
ATOM 6378 C C . LYS B 1 258 ? -11.805 -5.285 -0.265 1 62.28 258 LYS B C 1
ATOM 6380 O O . LYS B 1 258 ? -12.188 -4.191 -0.687 1 62.28 258 LYS B O 1
ATOM 6385 N N . PRO B 1 259 ? -10.656 -5.469 0.289 1 64.25 259 PRO B N 1
ATOM 6386 C CA . PRO B 1 259 ? -9.672 -4.383 0.228 1 64.25 259 PRO B CA 1
ATOM 6387 C C . PRO B 1 259 ? -9.453 -3.865 -1.192 1 64.25 259 PRO B C 1
ATOM 6389 O O . PRO B 1 259 ? -9.375 -2.652 -1.405 1 64.25 259 PRO B O 1
ATOM 6392 N N . THR B 1 260 ? -9.297 -4.805 -2.119 1 70.12 260 THR B N 1
ATOM 6393 C CA . THR B 1 260 ? -9.289 -4.461 -3.537 1 70.12 260 THR B CA 1
ATOM 6394 C C . THR B 1 260 ? -10.695 -4.535 -4.117 1 70.12 260 THR B C 1
ATOM 6396 O O . THR B 1 260 ? -11.219 -5.625 -4.359 1 70.12 260 THR B O 1
ATOM 6399 N N . LYS B 1 261 ? -11.203 -3.34 -4.305 1 68 261 LYS B N 1
ATOM 6400 C CA . LYS B 1 261 ? -12.625 -3.322 -4.637 1 68 261 LYS B CA 1
ATOM 6401 C C . LYS B 1 261 ? -12.844 -3.523 -6.133 1 68 261 LYS B C 1
ATOM 6403 O O . LYS B 1 261 ? -13.852 -4.105 -6.547 1 68 261 LYS B O 1
ATOM 6408 N N . CYS B 1 262 ? -11.867 -3.104 -6.898 1 73.94 262 CYS B N 1
ATOM 6409 C CA . CYS B 1 262 ? -12.047 -3.168 -8.344 1 73.94 262 CYS B CA 1
ATOM 6410 C C . CYS B 1 262 ? -10.891 -3.902 -9 1 73.94 262 CYS B C 1
ATOM 6412 O O . CYS B 1 262 ? -9.727 -3.596 -8.742 1 73.94 262 CYS B O 1
ATOM 6414 N N . GLY B 1 263 ? -11.273 -4.965 -9.727 1 84.88 263 GLY B N 1
ATOM 6415 C CA . GLY B 1 263 ? -10.234 -5.711 -10.422 1 84.88 263 GLY B CA 1
ATOM 6416 C C . GLY B 1 263 ? -10.734 -6.996 -11.047 1 84.88 263 GLY B C 1
ATOM 6417 O O . GLY B 1 263 ? -11.93 -7.129 -11.328 1 84.88 263 GLY B O 1
ATOM 6418 N N . ILE B 1 264 ? -9.789 -7.84 -11.391 1 88.81 264 ILE B N 1
ATOM 6419 C CA . ILE B 1 264 ? -10.078 -9.148 -11.969 1 88.81 264 ILE B CA 1
ATOM 6420 C C . ILE B 1 264 ? -10.359 -10.148 -10.852 1 88.81 264 ILE B C 1
ATOM 6422 O O . ILE B 1 264 ? -9.594 -10.258 -9.891 1 88.81 264 ILE B O 1
ATOM 6426 N N . LYS B 1 265 ? -11.461 -10.773 -11 1 89.56 265 LYS B N 1
ATOM 6427 C CA . LYS B 1 265 ? -11.906 -11.711 -9.977 1 89.56 265 LYS B CA 1
ATOM 6428 C C . LYS B 1 265 ? -11.492 -13.141 -10.328 1 89.56 265 LYS B C 1
ATOM 6430 O O . LYS B 1 265 ? -11.695 -13.594 -11.453 1 89.56 265 LYS B O 1
ATOM 6435 N N . LEU B 1 266 ? -10.898 -13.812 -9.344 1 93.06 266 LEU B N 1
ATOM 6436 C CA . LEU B 1 266 ? -10.578 -15.234 -9.453 1 93.06 266 LEU B CA 1
ATOM 6437 C C . LEU B 1 266 ? -11.32 -16.031 -8.383 1 93.06 266 LEU B C 1
ATOM 6439 O O . LEU B 1 266 ? -11.516 -15.562 -7.266 1 93.06 266 LEU B O 1
ATOM 6443 N N . PHE B 1 267 ? -11.75 -17.203 -8.766 1 94.25 267 PHE B N 1
ATOM 6444 C CA . PHE B 1 267 ? -12.164 -18.219 -7.801 1 94.25 267 PHE B CA 1
ATOM 6445 C C . PHE B 1 267 ? -11.016 -19.172 -7.5 1 94.25 267 PHE B C 1
ATOM 6447 O O . PHE B 1 267 ? -10.43 -19.75 -8.414 1 94.25 267 PHE B O 1
ATOM 6454 N N . VAL B 1 268 ? -10.734 -19.312 -6.211 1 97 268 VAL B N 1
ATOM 6455 C CA . VAL B 1 268 ? -9.508 -20.016 -5.863 1 97 268 VAL B CA 1
ATOM 6456 C C . VAL B 1 268 ? -9.828 -21.172 -4.922 1 97 268 VAL B C 1
ATOM 6458 O O . VAL B 1 268 ? -10.641 -21.031 -4.004 1 97 268 VAL B O 1
ATOM 6461 N N . LEU B 1 269 ? -9.305 -22.328 -5.203 1 97.88 269 LEU B N 1
ATOM 6462 C CA . LEU B 1 269 ? -9.25 -23.484 -4.301 1 97.88 269 LEU B CA 1
ATOM 6463 C C . LEU B 1 269 ? -7.902 -23.547 -3.598 1 97.88 269 LEU B C 1
ATOM 6465 O O . LEU B 1 269 ? -6.863 -23.656 -4.25 1 97.88 269 LEU B O 1
ATOM 6469 N N . SER B 1 270 ? -7.898 -23.484 -2.299 1 97.62 270 SER B N 1
ATOM 6470 C CA . SER B 1 270 ? -6.645 -23.422 -1.555 1 97.62 270 SER B CA 1
ATOM 6471 C C . SER B 1 270 ? -6.582 -24.484 -0.473 1 97.62 270 SER B C 1
ATOM 6473 O O . SER B 1 270 ? -7.605 -24.844 0.114 1 97.62 270 SER B O 1
ATOM 6475 N N . ASP B 1 271 ? -5.418 -24.969 -0.27 1 96.38 271 ASP B N 1
ATOM 6476 C CA . ASP B 1 271 ? -5.102 -25.797 0.896 1 96.38 271 ASP B CA 1
ATOM 6477 C C . ASP B 1 271 ? -5.035 -24.938 2.162 1 96.38 271 ASP B C 1
ATOM 6479 O O . ASP B 1 271 ? -5.027 -23.703 2.09 1 96.38 271 ASP B O 1
ATOM 6483 N N . THR B 1 272 ? -5.055 -25.594 3.348 1 94.31 272 THR B N 1
ATOM 6484 C CA . THR B 1 272 ? -5.027 -24.891 4.621 1 94.31 272 THR B CA 1
ATOM 6485 C C . THR B 1 272 ? -3.719 -24.109 4.785 1 94.31 272 THR B C 1
ATOM 6487 O O . THR B 1 272 ? -3.645 -23.172 5.566 1 94.31 272 THR B O 1
ATOM 6490 N N . THR B 1 273 ? -2.705 -24.5 4.047 1 93.38 273 THR B N 1
ATOM 6491 C CA . THR B 1 273 ? -1.4 -23.844 4.121 1 93.38 273 THR B CA 1
ATOM 6492 C C . THR B 1 273 ? -1.397 -22.547 3.324 1 93.38 273 THR B C 1
ATOM 6494 O O . THR B 1 273 ? -0.49 -21.719 3.471 1 93.38 273 THR B O 1
ATOM 6497 N N . GLY B 1 274 ? -2.352 -22.375 2.516 1 96.25 274 GLY B N 1
ATOM 6498 C CA . GLY B 1 274 ? -2.383 -21.234 1.614 1 96.25 274 GLY B CA 1
ATOM 6499 C C . GLY B 1 274 ? -1.971 -21.578 0.196 1 96.25 274 GLY B C 1
ATOM 6500 O O . GLY B 1 274 ? -2.023 -20.734 -0.697 1 96.25 274 GLY B O 1
ATOM 6501 N N . TYR B 1 275 ? -1.562 -22.844 -0.019 1 97.88 275 TYR B N 1
ATOM 6502 C CA . TYR B 1 275 ? -1.186 -23.297 -1.351 1 97.88 275 TYR B CA 1
ATOM 6503 C C . TYR B 1 275 ? -2.367 -23.219 -2.311 1 97.88 275 TYR B C 1
ATOM 6505 O O . TYR B 1 275 ? -3.449 -23.734 -2.018 1 97.88 275 TYR B O 1
ATOM 6513 N N . THR B 1 276 ? -2.18 -22.516 -3.381 1 98.12 276 THR B N 1
ATOM 6514 C CA . THR B 1 276 ? -3.205 -22.469 -4.418 1 98.12 276 THR B CA 1
ATOM 6515 C C . THR B 1 276 ? -3.221 -23.766 -5.223 1 98.12 276 THR B C 1
ATOM 6517 O O . THR B 1 276 ? -2.305 -24.016 -6.004 1 98.12 276 THR B O 1
ATOM 6520 N N . VAL B 1 277 ? -4.238 -24.484 -5.09 1 97.94 277 VAL B N 1
ATOM 6521 C CA . VAL B 1 277 ? -4.371 -25.781 -5.754 1 97.94 277 VAL B CA 1
ATOM 6522 C C . VAL B 1 277 ? -4.898 -25.578 -7.176 1 97.94 277 VAL B C 1
ATOM 6524 O O . VAL B 1 277 ? -4.375 -26.172 -8.125 1 97.94 277 VAL B O 1
ATOM 6527 N N . ASP B 1 278 ? -5.871 -24.797 -7.246 1 96.81 278 ASP B N 1
ATOM 6528 C CA . ASP B 1 278 ? -6.516 -24.484 -8.516 1 96.81 278 ASP B CA 1
ATOM 6529 C C . ASP B 1 278 ? -7.195 -23.109 -8.461 1 96.81 278 ASP B C 1
ATOM 6531 O O . ASP B 1 278 ? -7.398 -22.562 -7.379 1 96.81 278 ASP B O 1
ATOM 6535 N N . PHE B 1 279 ? -7.434 -22.547 -9.648 1 97 279 PHE B N 1
ATOM 6536 C CA . PHE B 1 279 ? -8.117 -21.266 -9.695 1 97 279 PHE B CA 1
ATOM 6537 C C . PHE B 1 279 ? -8.758 -21.047 -11.062 1 97 279 PHE B C 1
ATOM 6539 O O . PHE B 1 279 ? -8.352 -21.656 -12.055 1 97 279 PHE B O 1
ATOM 6546 N N . ASN B 1 280 ? -9.789 -20.234 -11.086 1 94.12 280 ASN B N 1
ATOM 6547 C CA . ASN B 1 280 ? -10.477 -19.859 -12.312 1 94.12 280 ASN B CA 1
ATOM 6548 C C . ASN B 1 280 ? -10.742 -18.359 -12.367 1 94.12 280 ASN B C 1
ATOM 6550 O O . ASN B 1 280 ? -11.156 -17.766 -11.367 1 94.12 280 ASN B O 1
ATOM 6554 N N . ILE B 1 281 ? -10.469 -17.812 -13.5 1 92.38 281 ILE B N 1
ATOM 6555 C CA . ILE B 1 281 ? -10.75 -16.391 -13.688 1 92.38 281 ILE B CA 1
ATOM 6556 C C . ILE B 1 281 ? -12.211 -16.203 -14.078 1 92.38 281 ILE B C 1
ATOM 6558 O O . ILE B 1 281 ? -12.711 -16.891 -14.977 1 92.38 281 ILE B O 1
ATOM 6562 N N . TYR B 1 282 ? -12.867 -15.336 -13.406 1 87.94 282 TYR B N 1
ATOM 6563 C CA . TYR B 1 282 ? -14.266 -15.047 -13.695 1 87.94 282 TYR B CA 1
ATOM 6564 C C . TYR B 1 282 ? -14.406 -14.188 -14.945 1 87.94 282 TYR B C 1
ATOM 6566 O O . TYR B 1 282 ? -13.805 -13.117 -15.039 1 87.94 282 TYR B O 1
ATOM 6574 N N . THR B 1 283 ? -15.125 -14.633 -15.914 1 84.62 283 THR B N 1
ATOM 6575 C CA . THR B 1 283 ? -15.266 -13.93 -17.188 1 84.62 283 THR B CA 1
ATOM 6576 C C . THR B 1 283 ? -16.688 -13.406 -17.359 1 84.62 283 THR B C 1
ATOM 6578 O O . THR B 1 283 ? -17.062 -12.953 -18.438 1 84.62 283 THR B O 1
ATOM 6581 N N . GLY B 1 284 ? -17.438 -13.359 -16.438 1 74.19 284 GLY B N 1
ATOM 6582 C CA . GLY B 1 284 ? -18.797 -12.867 -16.531 1 74.19 284 GLY B CA 1
ATOM 6583 C C . GLY B 1 284 ? -19.828 -13.977 -16.5 1 74.19 284 GLY B C 1
ATOM 6584 O O . GLY B 1 284 ? -19.484 -15.164 -16.578 1 74.19 284 GLY B O 1
ATOM 6585 N N . ARG B 1 285 ? -21.125 -13.719 -16.344 1 61 285 ARG B N 1
ATOM 6586 C CA . ARG B 1 285 ? -22.266 -14.602 -16.109 1 61 285 ARG B CA 1
ATOM 6587 C C . ARG B 1 285 ? -22.484 -15.547 -17.281 1 61 285 ARG B C 1
ATOM 6589 O O . ARG B 1 285 ? -22.984 -16.656 -17.109 1 61 285 ARG B O 1
ATOM 6596 N N . SER B 1 286 ? -22.141 -15.148 -18.406 1 54.97 286 SER B N 1
ATOM 6597 C CA . SER B 1 286 ? -22.609 -15.859 -19.594 1 54.97 286 SER B CA 1
ATOM 6598 C C . SER B 1 286 ? -22.016 -17.266 -19.672 1 54.97 286 SER B C 1
ATOM 6600 O O . SER B 1 286 ? -22.625 -18.172 -20.25 1 54.97 286 SER B O 1
ATOM 6602 N N . THR B 1 287 ? -20.953 -17.5 -19.109 1 54.34 287 THR B N 1
ATOM 6603 C CA . THR B 1 287 ? -20.312 -18.781 -19.422 1 54.34 287 THR B CA 1
ATOM 6604 C C . THR B 1 287 ? -20.719 -19.844 -18.406 1 54.34 287 THR B C 1
ATOM 6606 O O . THR B 1 287 ? -20.141 -20.938 -18.375 1 54.34 287 THR B O 1
ATOM 6609 N N . MET B 1 288 ? -21.734 -19.578 -17.625 1 56.44 288 MET B N 1
ATOM 6610 C CA . MET B 1 288 ? -21.953 -20.547 -16.547 1 56.44 288 MET B CA 1
ATOM 6611 C C . MET B 1 288 ? -22.938 -21.625 -16.969 1 56.44 288 MET B C 1
ATOM 6613 O O . MET B 1 288 ? -24.062 -21.312 -17.375 1 56.44 288 MET B O 1
ATOM 6617 N N . ALA B 1 289 ? -22.484 -22.891 -17.047 1 61.94 289 ALA B N 1
ATOM 6618 C CA . ALA B 1 289 ? -22.891 -24.141 -17.719 1 61.94 289 ALA B CA 1
ATOM 6619 C C . ALA B 1 289 ? -24.109 -24.734 -17.031 1 61.94 289 ALA B C 1
ATOM 6621 O O . ALA B 1 289 ? -25 -25.266 -17.703 1 61.94 289 ALA B O 1
ATOM 6622 N N . THR B 1 290 ? -24.266 -24.688 -15.617 1 65.69 290 THR B N 1
ATOM 6623 C CA . THR B 1 290 ? -25.188 -25.609 -14.945 1 65.69 290 THR B CA 1
ATOM 6624 C C . THR B 1 290 ? -26.547 -24.953 -14.727 1 65.69 290 THR B C 1
ATOM 6626 O O . THR B 1 290 ? -27.531 -25.641 -14.492 1 65.69 290 THR B O 1
ATOM 6629 N N . GLY B 1 291 ? -26.562 -23.562 -14.875 1 69.81 291 GLY B N 1
ATOM 6630 C CA . GLY B 1 291 ? -27.812 -22.859 -14.617 1 69.81 291 GLY B CA 1
ATOM 6631 C C . GLY B 1 291 ? -28.141 -22.734 -13.141 1 69.81 291 GLY B C 1
ATOM 6632 O O . GLY B 1 291 ? -29.156 -22.141 -12.773 1 69.81 291 GLY B O 1
ATOM 6633 N N . LYS B 1 292 ? -27.391 -23.375 -12.234 1 77.12 292 LYS B N 1
ATOM 6634 C CA . LYS B 1 292 ? -27.656 -23.344 -10.797 1 77.12 292 LYS B CA 1
ATOM 6635 C C . LYS B 1 292 ? -27.062 -22.109 -10.141 1 77.12 292 LYS B C 1
ATOM 6637 O O . LYS B 1 292 ? -27.109 -21.953 -8.922 1 77.12 292 LYS B O 1
ATOM 6642 N N . GLY B 1 293 ? -26.453 -21.297 -10.938 1 82.5 293 GLY B N 1
ATOM 6643 C CA . GLY B 1 293 ? -25.938 -20.031 -10.414 1 82.5 293 GLY B CA 1
ATOM 6644 C C . GLY B 1 293 ? -24.422 -19.938 -10.469 1 82.5 293 GLY B C 1
ATOM 6645 O O . GLY B 1 293 ? -23.734 -20.953 -10.586 1 82.5 293 GLY B O 1
ATOM 6646 N N . LEU B 1 294 ? -23.938 -18.797 -10.328 1 83.5 294 LEU B N 1
ATOM 6647 C CA . LEU B 1 294 ? -22.516 -18.484 -10.453 1 83.5 294 LEU B CA 1
ATOM 6648 C C . LEU B 1 294 ? -21.719 -19.156 -9.352 1 83.5 294 LEU B C 1
ATOM 6650 O O . LEU B 1 294 ? -20.672 -19.75 -9.617 1 83.5 294 LEU B O 1
ATOM 6654 N N . SER B 1 295 ? -22.234 -19.062 -8.172 1 85.88 295 SER B N 1
ATOM 6655 C CA . SER B 1 295 ? -21.5 -19.609 -7.031 1 85.88 295 SER B CA 1
ATOM 6656 C C . SER B 1 295 ? -21.391 -21.125 -7.133 1 85.88 295 SER B C 1
ATOM 6658 O O . SER B 1 295 ? -20.328 -21.703 -6.859 1 85.88 295 SER B O 1
ATOM 6660 N N . PHE B 1 296 ? -22.484 -21.766 -7.484 1 89.19 296 PHE B N 1
ATOM 6661 C CA . PHE B 1 296 ? -22.484 -23.219 -7.691 1 89.19 296 PHE B CA 1
ATOM 6662 C C . PHE B 1 296 ? -21.469 -23.609 -8.758 1 89.19 296 PHE B C 1
ATOM 6664 O O . PHE B 1 296 ? -20.641 -24.484 -8.539 1 89.19 296 PHE B O 1
ATOM 6671 N N . ASP B 1 297 ? -21.469 -22.922 -9.805 1 88.88 297 ASP B N 1
ATOM 6672 C CA . ASP B 1 297 ? -20.594 -23.234 -10.93 1 88.88 297 ASP B CA 1
ATOM 6673 C C . ASP B 1 297 ? -19.125 -22.969 -10.578 1 88.88 297 ASP B C 1
ATOM 6675 O O . ASP B 1 297 ? -18.234 -23.703 -11.016 1 88.88 297 ASP B O 1
ATOM 6679 N N . ALA B 1 298 ? -18.906 -21.953 -9.875 1 89.81 298 ALA B N 1
ATOM 6680 C CA . ALA B 1 298 ? -17.547 -21.594 -9.477 1 89.81 298 ALA B CA 1
ATOM 6681 C C . ALA B 1 298 ? -16.922 -22.719 -8.641 1 89.81 298 ALA B C 1
ATOM 6683 O O . ALA B 1 298 ? -15.805 -23.141 -8.906 1 89.81 298 ALA B O 1
ATOM 6684 N N . VAL B 1 299 ? -17.672 -23.203 -7.699 1 92.5 299 VAL B N 1
ATOM 6685 C CA . VAL B 1 299 ? -17.172 -24.25 -6.824 1 92.5 299 VAL B CA 1
ATOM 6686 C C . VAL B 1 299 ? -16.984 -25.547 -7.617 1 92.5 299 VAL B C 1
ATOM 6688 O O . VAL B 1 299 ? -15.953 -26.203 -7.52 1 92.5 299 VAL B O 1
ATOM 6691 N N . MET B 1 300 ? -17.938 -25.844 -8.406 1 91.56 300 MET B N 1
ATOM 6692 C CA . MET B 1 300 ? -17.906 -27.109 -9.141 1 91.56 300 MET B CA 1
ATOM 6693 C C . MET B 1 300 ? -16.797 -27.109 -10.188 1 91.56 300 MET B C 1
ATOM 6695 O O . MET B 1 300 ? -16.266 -28.172 -10.539 1 91.56 300 MET B O 1
ATOM 6699 N N . SER B 1 301 ? -16.438 -25.938 -10.617 1 90.81 301 SER B N 1
ATOM 6700 C CA . SER B 1 301 ? -15.359 -25.844 -11.586 1 90.81 301 SER B CA 1
ATOM 6701 C C . SER B 1 301 ? -14.008 -26.109 -10.93 1 90.81 301 SER B C 1
ATOM 6703 O O . SER B 1 301 ? -13.039 -26.453 -11.609 1 90.81 301 SER B O 1
ATOM 6705 N N . LEU B 1 302 ? -13.93 -25.984 -9.688 1 94.94 302 LEU B N 1
ATOM 6706 C CA . LEU B 1 302 ? -12.672 -26.125 -8.961 1 94.94 302 LEU B CA 1
ATOM 6707 C C . LEU B 1 302 ? -12.555 -27.516 -8.344 1 94.94 302 LEU B C 1
ATOM 6709 O O . LEU B 1 302 ? -11.445 -28 -8.117 1 94.94 302 LEU B O 1
ATOM 6713 N N . ILE B 1 303 ? -13.719 -28.078 -8.062 1 94.81 303 ILE B N 1
ATOM 6714 C CA . ILE B 1 303 ? -13.734 -29.375 -7.391 1 94.81 303 ILE B CA 1
ATOM 6715 C C . ILE B 1 303 ? -13.82 -30.5 -8.422 1 94.81 303 ILE B C 1
ATOM 6717 O O . ILE B 1 303 ? -14.875 -30.719 -9.023 1 94.81 303 ILE B O 1
ATOM 6721 N N . ASN B 1 304 ? -12.727 -31.141 -8.641 1 92.62 304 ASN B N 1
ATOM 6722 C CA . ASN B 1 304 ? -12.625 -32.25 -9.586 1 92.62 304 ASN B CA 1
ATOM 6723 C C . ASN B 1 304 ? -12.312 -33.562 -8.883 1 92.62 304 ASN B C 1
ATOM 6725 O O . ASN B 1 304 ? -11.18 -33.781 -8.445 1 92.62 304 ASN B O 1
ATOM 6729 N N . LYS B 1 305 ? -13.258 -34.438 -8.867 1 92.75 305 LYS B N 1
ATOM 6730 C CA . LYS B 1 305 ? -13.109 -35.688 -8.164 1 92.75 305 LYS B CA 1
ATOM 6731 C C . LYS B 1 305 ? -12.008 -36.562 -8.781 1 92.75 305 LYS B C 1
ATOM 6733 O O . LYS B 1 305 ? -11.305 -37.281 -8.078 1 92.75 305 LYS B O 1
ATOM 6738 N N . SER B 1 306 ? -11.812 -36.469 -10.094 1 94 306 SER B N 1
ATOM 6739 C CA . SER B 1 306 ? -10.789 -37.25 -10.781 1 94 306 SER B CA 1
ATOM 6740 C C . SER B 1 306 ? -9.391 -36.844 -10.359 1 94 306 SER B C 1
ATOM 6742 O O . SER B 1 306 ? -8.453 -37.625 -10.414 1 94 306 SER B O 1
ATOM 6744 N N . TYR B 1 307 ? -9.344 -35.656 -9.938 1 95.19 307 TYR B N 1
ATOM 6745 C CA . TYR B 1 307 ? -8.062 -35.125 -9.461 1 95.19 307 TYR B CA 1
ATOM 6746 C C . TYR B 1 307 ? -7.934 -35.312 -7.949 1 95.19 307 TYR B C 1
ATOM 6748 O O . TYR B 1 307 ? -6.922 -35.812 -7.457 1 95.19 307 TYR B O 1
ATOM 6756 N N . LEU B 1 308 ? -8.883 -35 -7.18 1 96.38 308 LEU B N 1
ATOM 6757 C CA . LEU B 1 308 ? -8.812 -34.906 -5.727 1 96.38 308 LEU B CA 1
ATOM 6758 C C . LEU B 1 308 ? -9.039 -36.281 -5.098 1 96.38 308 LEU B C 1
ATOM 6760 O O . LEU B 1 308 ? -8.32 -36.688 -4.184 1 96.38 308 LEU B O 1
ATOM 6764 N N . GLY B 1 309 ? -10.016 -37 -5.551 1 95.06 309 GLY B N 1
ATOM 6765 C CA . GLY B 1 309 ? -10.523 -38.188 -4.875 1 95.06 309 GLY B CA 1
ATOM 6766 C C . GLY B 1 309 ? -11.766 -37.938 -4.051 1 95.06 309 GLY B C 1
ATOM 6767 O O . GLY B 1 309 ? -12.633 -37.156 -4.453 1 95.06 309 GLY B O 1
ATOM 6768 N N . SER B 1 310 ? -11.883 -38.656 -2.9 1 93 310 SER B N 1
ATOM 6769 C CA . SER B 1 310 ? -13.094 -38.531 -2.094 1 93 310 SER B CA 1
ATOM 6770 C C . SER B 1 310 ? -12.758 -38.188 -0.642 1 93 310 SER B C 1
ATOM 6772 O O . SER B 1 310 ? -11.609 -38.375 -0.214 1 93 310 SER B O 1
ATOM 6774 N N . GLY B 1 311 ? -13.766 -37.656 -0.057 1 95.19 311 GLY B N 1
ATOM 6775 C CA . GLY B 1 311 ? -13.633 -37.438 1.379 1 95.19 311 GLY B CA 1
ATOM 6776 C C . GLY B 1 311 ? -13.055 -36.094 1.747 1 95.19 311 GLY B C 1
ATOM 6777 O O . GLY B 1 311 ? -12.672 -35.875 2.896 1 95.19 311 GLY B O 1
ATOM 6778 N N . TYR B 1 312 ? -12.906 -35.25 0.827 1 97.06 312 TYR B N 1
ATOM 6779 C CA . TYR B 1 312 ? -12.422 -33.906 1.111 1 97.06 312 TYR B CA 1
ATOM 6780 C C . TYR B 1 312 ? -13.516 -33.062 1.75 1 97.06 312 TYR B C 1
ATOM 6782 O O . TYR B 1 312 ? -14.703 -33.312 1.553 1 97.06 312 TYR B O 1
ATOM 6790 N N . HIS B 1 313 ? -13.102 -32.156 2.537 1 97 313 HIS B N 1
ATOM 6791 C CA . HIS B 1 313 ? -13.984 -31.172 3.162 1 97 313 HIS B CA 1
ATOM 6792 C C . HIS B 1 313 ? -13.812 -29.781 2.539 1 97 313 HIS B C 1
ATOM 6794 O O . HIS B 1 313 ? -12.719 -29.219 2.574 1 97 313 HIS B O 1
ATOM 6800 N N . ILE B 1 314 ? -14.867 -29.266 2.066 1 97.12 314 ILE B N 1
ATOM 6801 C CA . ILE B 1 314 ? -14.82 -27.984 1.364 1 97.12 314 ILE B CA 1
ATOM 6802 C C . ILE B 1 314 ? -15.43 -26.891 2.238 1 97.12 314 ILE B C 1
ATOM 6804 O O . ILE B 1 314 ? -16.578 -27 2.678 1 97.12 314 ILE B O 1
ATOM 6808 N N . TYR B 1 315 ? -14.672 -25.891 2.518 1 97.31 315 TYR B N 1
ATOM 6809 C CA . TYR B 1 315 ? -15.141 -24.75 3.281 1 97.31 315 TYR B CA 1
ATOM 6810 C C . TYR B 1 315 ? -15.32 -23.531 2.383 1 97.31 315 TYR B C 1
ATOM 6812 O O . TYR B 1 315 ? -14.477 -23.25 1.524 1 97.31 315 TYR B O 1
ATOM 6820 N N . CYS B 1 316 ? -16.422 -22.766 2.531 1 95 316 CYS B N 1
ATOM 6821 C CA . CYS B 1 316 ? -16.656 -21.578 1.722 1 95 316 CYS B CA 1
ATOM 6822 C C . CYS B 1 316 ? -17.531 -20.578 2.475 1 95 316 CYS B C 1
ATOM 6824 O O . CYS B 1 316 ? -18.031 -20.875 3.557 1 95 316 CYS B O 1
ATOM 6826 N N . ASP B 1 317 ? -17.625 -19.391 1.968 1 90.75 317 ASP B N 1
ATOM 6827 C CA . ASP B 1 317 ? -18.359 -18.344 2.68 1 90.75 317 ASP B CA 1
ATOM 6828 C C . ASP B 1 317 ? -19.797 -18.25 2.191 1 90.75 317 ASP B C 1
ATOM 6830 O O . ASP B 1 317 ? -20.266 -19.141 1.471 1 90.75 317 ASP B O 1
ATOM 6834 N N . ASN B 1 318 ? -20.531 -17.203 2.604 1 87.06 318 ASN B N 1
ATOM 6835 C CA . ASN B 1 318 ? -21.969 -17.078 2.391 1 87.06 318 ASN B CA 1
ATOM 6836 C C . ASN B 1 318 ? -22.297 -16.859 0.916 1 87.06 318 ASN B C 1
ATOM 6838 O O . ASN B 1 318 ? -23.422 -17.156 0.478 1 87.06 318 ASN B O 1
ATOM 6842 N N . PHE B 1 319 ? -21.344 -16.453 0.202 1 85.31 319 PHE B N 1
ATOM 6843 C CA . PHE B 1 319 ? -21.562 -16.25 -1.227 1 85.31 319 PHE B CA 1
ATOM 6844 C C . PHE B 1 319 ? -21.781 -17.578 -1.932 1 85.31 319 PHE B C 1
ATOM 6846 O O . PHE B 1 319 ? -22.594 -17.688 -2.852 1 85.31 319 PHE B O 1
ATOM 6853 N N . TYR B 1 320 ? -21.125 -18.562 -1.476 1 89.69 320 TYR B N 1
ATOM 6854 C CA . TYR B 1 320 ? -21.109 -19.859 -2.145 1 89.69 320 TYR B CA 1
ATOM 6855 C C . TYR B 1 320 ? -22.141 -20.812 -1.521 1 89.69 320 TYR B C 1
ATOM 6857 O O . TYR B 1 320 ? -22.719 -21.641 -2.213 1 89.69 320 TYR B O 1
ATOM 6865 N N . THR B 1 321 ? -22.375 -20.641 -0.336 1 89.94 321 THR B N 1
ATOM 6866 C CA . THR B 1 321 ? -23.109 -21.625 0.447 1 89.94 321 THR B CA 1
ATOM 6867 C C . THR B 1 321 ? -24.562 -21.688 -0.014 1 89.94 321 THR B C 1
ATOM 6869 O O . THR B 1 321 ? -25.281 -20.688 0.014 1 89.94 321 THR B O 1
ATOM 6872 N N . SER B 1 322 ? -24.984 -22.812 -0.449 1 87.88 322 SER B N 1
ATOM 6873 C CA . SER B 1 322 ? -26.375 -23.109 -0.803 1 87.88 322 SER B CA 1
ATOM 6874 C C . SER B 1 322 ? -26.703 -24.578 -0.548 1 87.88 322 SER B C 1
ATOM 6876 O O . SER B 1 322 ? -25.844 -25.438 -0.656 1 87.88 322 SER B O 1
ATOM 6878 N N . PRO B 1 323 ? -27.922 -24.812 -0.143 1 87 323 PRO B N 1
ATOM 6879 C CA . PRO B 1 323 ? -28.312 -26.203 0.062 1 87 323 PRO B CA 1
ATOM 6880 C C . PRO B 1 323 ? -28.094 -27.062 -1.177 1 87 323 PRO B C 1
ATOM 6882 O O . PRO B 1 323 ? -27.656 -28.219 -1.062 1 87 323 PRO B O 1
ATOM 6885 N N . ALA B 1 324 ? -28.344 -26.562 -2.291 1 87.38 324 ALA B N 1
ATOM 6886 C CA . ALA B 1 324 ? -28.172 -27.297 -3.537 1 87.38 324 ALA B CA 1
ATOM 6887 C C . ALA B 1 324 ? -26.719 -27.688 -3.756 1 87.38 324 ALA B C 1
ATOM 6889 O O . ALA B 1 324 ? -26.422 -28.828 -4.129 1 87.38 324 ALA B O 1
ATOM 6890 N N . LEU B 1 325 ? -25.875 -26.797 -3.529 1 92.25 325 LEU B N 1
ATOM 6891 C CA . LEU B 1 325 ? -24.438 -27.047 -3.703 1 92.25 325 LEU B CA 1
ATOM 6892 C C . LEU B 1 325 ? -23.953 -28.094 -2.709 1 92.25 325 LEU B C 1
ATOM 6894 O O . LEU B 1 325 ? -23.25 -29.031 -3.09 1 92.25 325 LEU B O 1
ATOM 6898 N N . PHE B 1 326 ? -24.344 -27.969 -1.507 1 92.5 326 PHE B N 1
ATOM 6899 C CA . PHE B 1 326 ? -23.859 -28.859 -0.46 1 92.5 326 PHE B CA 1
ATOM 6900 C C . PHE B 1 326 ? -24.391 -30.266 -0.655 1 92.5 326 PHE B C 1
ATOM 6902 O O . PHE B 1 326 ? -23.688 -31.25 -0.425 1 92.5 326 PHE B O 1
ATOM 6909 N N . LEU B 1 327 ? -25.625 -30.344 -1.04 1 90.06 327 LEU B N 1
ATOM 6910 C CA . LEU B 1 327 ? -26.203 -31.641 -1.341 1 90.06 327 LEU B CA 1
ATOM 6911 C C . LEU B 1 327 ? -25.469 -32.312 -2.506 1 90.06 327 LEU B C 1
ATOM 6913 O O . LEU B 1 327 ? -25.172 -33.5 -2.465 1 90.06 327 LEU B O 1
ATOM 6917 N N . HIS B 1 328 ? -25.234 -31.516 -3.502 1 91.62 328 HIS B N 1
ATOM 6918 C CA . HIS B 1 328 ? -24.516 -32.031 -4.668 1 91.62 328 HIS B CA 1
ATOM 6919 C C . HIS B 1 328 ? -23.125 -32.5 -4.289 1 91.62 328 HIS B C 1
ATOM 6921 O O . HIS B 1 328 ? -22.703 -33.594 -4.703 1 91.62 328 HIS B O 1
ATOM 6927 N N . LEU B 1 329 ? -22.406 -31.734 -3.557 1 93.69 329 LEU B N 1
ATOM 6928 C CA . LEU B 1 329 ? -21.078 -32.094 -3.094 1 93.69 329 LEU B CA 1
ATOM 6929 C C . LEU B 1 329 ? -21.125 -33.375 -2.266 1 93.69 329 LEU B C 1
ATOM 6931 O O . LEU B 1 329 ? -20.266 -34.25 -2.412 1 93.69 329 LEU B O 1
ATOM 6935 N N . HIS B 1 330 ? -22.094 -33.469 -1.439 1 92.19 330 HIS B N 1
ATOM 6936 C CA . HIS B 1 330 ? -22.266 -34.656 -0.624 1 92.19 330 HIS B CA 1
ATOM 6937 C C . HIS B 1 330 ? -22.438 -35.906 -1.494 1 92.19 330 HIS B C 1
ATOM 6939 O O . HIS B 1 330 ? -21.875 -36.938 -1.203 1 92.19 330 HIS B O 1
ATOM 6945 N N . HIS B 1 331 ? -23.188 -35.75 -2.484 1 90.81 331 HIS B N 1
ATOM 6946 C CA . HIS B 1 331 ? -23.422 -36.875 -3.398 1 90.81 331 HIS B CA 1
ATOM 6947 C C . HIS B 1 331 ? -22.141 -37.281 -4.121 1 90.81 331 HIS B C 1
ATOM 6949 O O . HIS B 1 331 ? -21.969 -38.438 -4.453 1 90.81 331 HIS B O 1
ATOM 6955 N N . LEU B 1 332 ? -21.266 -36.375 -4.34 1 92.19 332 LEU B N 1
ATOM 6956 C CA . LEU B 1 332 ? -20.016 -36.625 -5.027 1 92.19 332 LEU B CA 1
ATOM 6957 C C . LEU B 1 332 ? -18.969 -37.188 -4.059 1 92.19 332 LEU B C 1
ATOM 6959 O O . LEU B 1 332 ? -17.859 -37.531 -4.465 1 92.19 332 LEU B O 1
ATOM 6963 N N . GLY B 1 333 ? -19.344 -37.188 -2.787 1 92.06 333 GLY B N 1
ATOM 6964 C CA . GLY B 1 333 ? -18.422 -37.719 -1.802 1 92.06 333 GLY B CA 1
ATOM 6965 C C . GLY B 1 333 ? -17.578 -36.656 -1.12 1 92.06 333 GLY B C 1
ATOM 6966 O O . GLY B 1 333 ? -16.5 -36.969 -0.613 1 92.06 333 GLY B O 1
ATOM 6967 N N . PHE B 1 334 ? -18.016 -35.469 -1.188 1 94.88 334 PHE B N 1
ATOM 6968 C CA . PHE B 1 334 ? -17.328 -34.344 -0.522 1 94.88 334 PHE B CA 1
ATOM 6969 C C . PHE B 1 334 ? -18.156 -33.812 0.636 1 94.88 334 PHE B C 1
ATOM 6971 O O . PHE B 1 334 ? -19.391 -33.781 0.56 1 94.88 334 PHE B O 1
ATOM 6978 N N . GLY B 1 335 ? -17.516 -33.5 1.731 1 94.25 335 GLY B N 1
ATOM 6979 C CA . GLY B 1 335 ? -18.156 -32.75 2.783 1 94.25 335 GLY B CA 1
ATOM 6980 C C . GLY B 1 335 ? -18.062 -31.25 2.574 1 94.25 335 GLY B C 1
ATOM 6981 O O . GLY B 1 335 ? -17.125 -30.766 1.913 1 94.25 335 GLY B O 1
ATOM 6982 N N . ALA B 1 336 ? -19.016 -30.516 3.152 1 94.88 336 ALA B N 1
ATOM 6983 C CA . ALA B 1 336 ? -19 -29.062 2.953 1 94.88 336 ALA B CA 1
ATOM 6984 C C . ALA B 1 336 ? -19.453 -28.344 4.215 1 94.88 336 ALA B C 1
ATOM 6986 O O . ALA B 1 336 ? -20.266 -28.859 4.984 1 94.88 336 ALA B O 1
ATOM 6987 N N . CYS B 1 337 ? -18.875 -27.25 4.43 1 94.81 337 CYS B N 1
ATOM 6988 C CA . CYS B 1 337 ? -19.219 -26.375 5.551 1 94.81 337 CYS B CA 1
ATOM 6989 C C . CYS B 1 337 ? -19.062 -24.906 5.168 1 94.81 337 CYS B C 1
ATOM 6991 O O . CYS B 1 337 ? -18.031 -24.516 4.621 1 94.81 337 CYS B O 1
ATOM 6993 N N . GLY B 1 338 ? -20.062 -24.078 5.438 1 94.38 338 GLY B N 1
ATOM 6994 C CA . GLY B 1 338 ? -20 -22.672 5.078 1 94.38 338 GLY B CA 1
ATOM 6995 C C . GLY B 1 338 ? -21.016 -21.828 5.836 1 94.38 338 GLY B C 1
ATOM 6996 O O . GLY B 1 338 ? -21.938 -22.359 6.449 1 94.38 338 GLY B O 1
ATOM 6997 N N . THR B 1 339 ? -20.812 -20.562 5.84 1 91 339 THR B N 1
ATOM 6998 C CA . THR B 1 339 ? -21.766 -19.641 6.469 1 91 339 THR B CA 1
ATOM 6999 C C . THR B 1 339 ? -22.875 -19.266 5.5 1 91 339 THR B C 1
ATOM 7001 O O . THR B 1 339 ? -22.734 -19.406 4.285 1 91 339 THR B O 1
ATOM 7004 N N . TYR B 1 340 ? -24.047 -18.922 6.02 1 86.12 340 TYR B N 1
ATOM 7005 C CA . TYR B 1 340 ? -25.141 -18.469 5.172 1 86.12 340 TYR B CA 1
ATOM 7006 C C . TYR B 1 340 ? -25.859 -17.281 5.809 1 86.12 340 TYR B C 1
ATOM 7008 O O . TYR B 1 340 ? -25.812 -17.094 7.023 1 86.12 340 TYR B O 1
ATOM 7016 N N . ARG B 1 341 ? -26.375 -16.375 4.969 1 78.94 341 ARG B N 1
ATOM 7017 C CA . ARG B 1 341 ? -27.188 -15.258 5.438 1 78.94 341 ARG B CA 1
ATOM 7018 C C . ARG B 1 341 ? -28.672 -15.633 5.48 1 78.94 341 ARG B C 1
ATOM 7020 O O . ARG B 1 341 ? -29.141 -16.406 4.637 1 78.94 341 ARG B O 1
ATOM 7027 N N . ASP B 1 342 ? -29.281 -15.156 6.488 1 65.62 342 ASP B N 1
ATOM 7028 C CA . ASP B 1 342 ? -30.688 -15.5 6.723 1 65.62 342 ASP B CA 1
ATOM 7029 C C . ASP B 1 342 ? -31.531 -15.227 5.484 1 65.62 342 ASP B C 1
ATOM 7031 O O . ASP B 1 342 ? -32.469 -15.977 5.188 1 65.62 342 ASP B O 1
ATOM 7035 N N . ALA B 1 343 ? -31.172 -14.211 4.832 1 57.34 343 ALA B N 1
ATOM 7036 C CA . ALA B 1 343 ? -32.031 -13.812 3.713 1 57.34 343 ALA B CA 1
ATOM 7037 C C . ALA B 1 343 ? -31.781 -14.711 2.5 1 57.34 343 ALA B C 1
ATOM 7039 O O . ALA B 1 343 ? -32.469 -14.602 1.489 1 57.34 343 ALA B O 1
ATOM 7040 N N . ARG B 1 344 ? -30.875 -15.586 2.613 1 53.72 344 ARG B N 1
ATOM 7041 C CA . ARG B 1 344 ? -30.531 -16.344 1.408 1 53.72 344 ARG B CA 1
ATOM 7042 C C . ARG B 1 344 ? -31.578 -17.406 1.116 1 53.72 344 ARG B C 1
ATOM 7044 O O . ARG B 1 344 ? -32.125 -18.031 2.037 1 53.72 344 ARG B O 1
ATOM 7051 N N . ILE B 1 345 ? -32.031 -17.5 0.02 1 48.09 345 ILE B N 1
ATOM 7052 C CA . ILE B 1 345 ? -33.031 -18.375 -0.585 1 48.09 345 ILE B CA 1
ATOM 7053 C C . ILE B 1 345 ? -32.625 -19.828 -0.362 1 48.09 345 ILE B C 1
ATOM 7055 O O . ILE B 1 345 ? -31.469 -20.203 -0.596 1 48.09 345 ILE B O 1
ATOM 7059 N N . GLY B 1 346 ? -33.562 -20.734 0.235 1 53.09 346 GLY B N 1
ATOM 7060 C CA . GLY B 1 346 ? -33.562 -22.188 0.295 1 53.09 346 GLY B CA 1
ATOM 7061 C C . GLY B 1 346 ? -33.281 -22.719 1.689 1 53.09 346 GLY B C 1
ATOM 7062 O O . GLY B 1 346 ? -32.969 -23.906 1.855 1 53.09 346 GLY B O 1
ATOM 7063 N N . ILE B 1 347 ? -33.062 -21.75 2.529 1 55.56 347 ILE B N 1
ATOM 7064 C CA . ILE B 1 347 ? -32.906 -22.25 3.891 1 55.56 347 ILE B CA 1
ATOM 7065 C C . ILE B 1 347 ? -34.188 -23 4.316 1 55.56 347 ILE B C 1
ATOM 7067 O O . ILE B 1 347 ? -35.281 -22.453 4.254 1 55.56 347 ILE B O 1
ATOM 7071 N N . PRO B 1 348 ? -33.969 -24.328 4.375 1 54.5 348 PRO B N 1
ATOM 7072 C CA . PRO B 1 348 ? -35.156 -25.109 4.703 1 54.5 348 PRO B CA 1
ATOM 7073 C C . PRO B 1 348 ? -35.875 -24.594 5.949 1 54.5 348 PRO B C 1
ATOM 7075 O O . PRO B 1 348 ? -35.219 -24.125 6.887 1 54.5 348 PRO B O 1
ATOM 7078 N N . LYS B 1 349 ? -37 -24.281 5.77 1 52.38 349 LYS B N 1
ATOM 7079 C CA . LYS B 1 349 ? -37.844 -23.891 6.902 1 52.38 349 LYS B CA 1
ATOM 7080 C C . LYS B 1 349 ? -38.312 -25.109 7.699 1 52.38 349 LYS B C 1
ATOM 7082 O O . LYS B 1 349 ? -39.062 -24.969 8.648 1 52.38 349 LYS B O 1
ATOM 7087 N N . THR B 1 350 ? -37.75 -26.359 7.27 1 51.66 350 THR B N 1
ATOM 7088 C CA . THR B 1 350 ? -38.219 -27.562 7.941 1 51.66 350 THR B CA 1
ATOM 7089 C C . THR B 1 350 ? -37.156 -28.125 8.883 1 51.66 350 THR B C 1
ATOM 7091 O O . THR B 1 350 ? -35.969 -27.812 8.742 1 51.66 350 THR B O 1
ATOM 7094 N N . LYS B 1 351 ? -37.531 -28.781 9.914 1 53.5 351 LYS B N 1
ATOM 7095 C CA . LYS B 1 351 ? -36.688 -29.422 10.906 1 53.5 351 LYS B CA 1
ATOM 7096 C C . LYS B 1 351 ? -35.844 -30.531 10.281 1 53.5 351 LYS B C 1
ATOM 7098 O O . LYS B 1 351 ? -34.781 -30.859 10.773 1 53.5 351 LYS B O 1
ATOM 7103 N N . ILE B 1 352 ? -36.375 -31.234 9.219 1 52.16 352 ILE B N 1
ATOM 7104 C CA . ILE B 1 352 ? -35.656 -32.344 8.617 1 52.16 352 ILE B CA 1
ATOM 7105 C C . ILE B 1 352 ? -34.969 -31.891 7.34 1 52.16 352 ILE B C 1
ATOM 7107 O O . ILE B 1 352 ? -35.625 -31.438 6.398 1 52.16 352 ILE B O 1
ATOM 7111 N N . ASN B 1 353 ? -33.656 -31.859 7.355 1 66.25 353 ASN B N 1
ATOM 7112 C CA . ASN B 1 353 ? -32.938 -31.281 6.219 1 66.25 353 ASN B CA 1
ATOM 7113 C C . ASN B 1 353 ? -31.969 -32.281 5.602 1 66.25 353 ASN B C 1
ATOM 7115 O O . ASN B 1 353 ? -30.938 -31.906 5.07 1 66.25 353 ASN B O 1
ATOM 7119 N N . GLY B 1 354 ? -32.312 -33.688 5.777 1 68.44 354 GLY B N 1
ATOM 7120 C CA . GLY B 1 354 ? -31.422 -34.688 5.215 1 68.44 354 GLY B CA 1
ATOM 7121 C C . GLY B 1 354 ? -30 -34.594 5.746 1 68.44 354 GLY B C 1
ATOM 7122 O O . GLY B 1 354 ? -29.797 -34.562 6.961 1 68.44 354 GLY B O 1
ATOM 7123 N N . PRO B 1 355 ? -29.062 -34.5 4.777 1 79.06 355 PRO B N 1
ATOM 7124 C CA . PRO B 1 355 ? -27.656 -34.438 5.195 1 79.06 355 PRO B CA 1
ATOM 7125 C C . PRO B 1 355 ? -27.234 -33 5.566 1 79.06 355 PRO B C 1
ATOM 7127 O O . PRO B 1 355 ? -26.094 -32.812 6.02 1 79.06 355 PRO B O 1
ATOM 7130 N N . LEU B 1 356 ? -28.141 -32.156 5.469 1 82.69 356 LEU B N 1
ATOM 7131 C CA . LEU B 1 356 ? -27.797 -30.781 5.707 1 82.69 356 LEU B CA 1
ATOM 7132 C C . LEU B 1 356 ? -28.047 -30.391 7.16 1 82.69 356 LEU B C 1
ATOM 7134 O O . LEU B 1 356 ? -29.062 -30.781 7.738 1 82.69 356 LEU B O 1
ATOM 7138 N N . LEU B 1 357 ? -27.125 -29.812 7.734 1 82.94 357 LEU B N 1
ATOM 7139 C CA . LEU B 1 357 ? -27.25 -29.281 9.086 1 82.94 357 LEU B CA 1
ATOM 7140 C C . LEU B 1 357 ? -27.125 -27.75 9.078 1 82.94 357 LEU B C 1
ATOM 7142 O O . LEU B 1 357 ? -26.219 -27.203 8.461 1 82.94 357 LEU B O 1
ATOM 7146 N N . PHE B 1 358 ? -28.094 -27.109 9.672 1 84.06 358 PHE B N 1
ATOM 7147 C CA . PHE B 1 358 ? -28.078 -25.656 9.805 1 84.06 358 PHE B CA 1
ATOM 7148 C C . PHE B 1 358 ? -27.922 -25.25 11.266 1 84.06 358 PHE B C 1
ATOM 7150 O O . PHE B 1 358 ? -28.672 -25.703 12.133 1 84.06 358 PHE B O 1
ATOM 7157 N N . ILE B 1 359 ? -26.906 -24.5 11.508 1 81.94 359 ILE B N 1
ATOM 7158 C CA . ILE B 1 359 ? -26.594 -24.094 12.875 1 81.94 359 ILE B CA 1
ATOM 7159 C C . ILE B 1 359 ? -26.625 -22.562 12.969 1 81.94 359 ILE B C 1
ATOM 7161 O O . ILE B 1 359 ? -26.062 -21.875 12.109 1 81.94 359 ILE B O 1
ATOM 7165 N N . LYS B 1 360 ? -27.312 -22 13.914 1 82.19 360 LYS B N 1
ATOM 7166 C CA . LYS B 1 360 ? -27.25 -20.594 14.289 1 82.19 360 LYS B CA 1
ATOM 7167 C C . LYS B 1 360 ? -26.594 -20.422 15.656 1 82.19 360 LYS B C 1
ATOM 7169 O O . LYS B 1 360 ? -27.062 -20.984 16.656 1 82.19 360 LYS B O 1
ATOM 7174 N N . TRP B 1 361 ? -25.453 -19.734 15.664 1 80.25 361 TRP B N 1
ATOM 7175 C CA . TRP B 1 361 ? -24.672 -19.547 16.875 1 80.25 361 TRP B CA 1
ATOM 7176 C C . TRP B 1 361 ? -24.562 -18.062 17.25 1 80.25 361 TRP B C 1
ATOM 7178 O O . TRP B 1 361 ? -24.203 -17.234 16.406 1 80.25 361 TRP B O 1
ATOM 7188 N N . MET B 1 362 ? -25.031 -17.781 18.453 1 76.31 362 MET B N 1
ATOM 7189 C CA . MET B 1 362 ? -25 -16.406 18.922 1 76.31 362 MET B CA 1
ATOM 7190 C C . MET B 1 362 ? -23.875 -16.203 19.938 1 76.31 362 MET B C 1
ATOM 7192 O O . MET B 1 362 ? -23.859 -16.828 21 1 76.31 362 MET B O 1
ATOM 7196 N N . ASP B 1 363 ? -22.891 -15.406 19.609 1 71.75 363 ASP B N 1
ATOM 7197 C CA . ASP B 1 363 ? -21.891 -14.914 20.562 1 71.75 363 ASP B CA 1
ATOM 7198 C C . ASP B 1 363 ? -21.922 -13.391 20.641 1 71.75 363 ASP B C 1
ATOM 7200 O O . ASP B 1 363 ? -22.938 -12.797 21.031 1 71.75 363 ASP B O 1
ATOM 7204 N N . THR B 1 364 ? -20.859 -12.789 20.203 1 62.44 364 THR B N 1
ATOM 7205 C CA . THR B 1 364 ? -20.922 -11.344 20.047 1 62.44 364 THR B CA 1
ATOM 7206 C C . THR B 1 364 ? -21.734 -10.953 18.812 1 62.44 364 THR B C 1
ATOM 7208 O O . THR B 1 364 ? -22.406 -9.922 18.797 1 62.44 364 THR B O 1
ATOM 7211 N N . ARG B 1 365 ? -21.656 -11.891 17.922 1 72.38 365 ARG B N 1
ATOM 7212 C CA . ARG B 1 365 ? -22.438 -11.766 16.703 1 72.38 365 ARG B CA 1
ATOM 7213 C C . ARG B 1 365 ? -23.078 -13.094 16.312 1 72.38 365 ARG B C 1
ATOM 7215 O O . ARG B 1 365 ? -22.609 -14.156 16.75 1 72.38 365 ARG B O 1
ATOM 7222 N N . GLU B 1 366 ? -24.125 -12.922 15.656 1 79.56 366 GLU B N 1
ATOM 7223 C CA . GLU B 1 366 ? -24.797 -14.125 15.172 1 79.56 366 GLU B CA 1
ATOM 7224 C C . GLU B 1 366 ? -24.078 -14.703 13.953 1 79.56 366 GLU B C 1
ATOM 7226 O O . GLU B 1 366 ? -23.719 -13.969 13.031 1 79.56 366 GLU B O 1
ATOM 7231 N N . VAL B 1 367 ? -23.797 -15.984 14.062 1 84.69 367 VAL B N 1
ATOM 7232 C CA . VAL B 1 367 ? -23.172 -16.672 12.938 1 84.69 367 VAL B CA 1
ATOM 7233 C C . VAL B 1 367 ? -24.047 -17.875 12.523 1 84.69 367 VAL B C 1
ATOM 7235 O O . VAL B 1 367 ? -24.406 -18.703 13.359 1 84.69 367 VAL B O 1
ATOM 7238 N N . SER B 1 368 ? -24.422 -17.938 11.336 1 86.94 368 SER B N 1
ATOM 7239 C CA . SER B 1 368 ? -25.172 -19.062 10.781 1 86.94 368 SER B CA 1
ATOM 7240 C C . SER B 1 368 ? -24.297 -19.922 9.883 1 86.94 368 SER B C 1
ATOM 7242 O O . SER B 1 368 ? -23.656 -19.422 8.961 1 86.94 368 SER B O 1
ATOM 7244 N N . VAL B 1 369 ? -24.328 -21.219 10.18 1 89.62 369 VAL B N 1
ATOM 7245 C CA . VAL B 1 369 ? -23.453 -22.125 9.438 1 89.62 369 VAL B CA 1
ATOM 7246 C C . VAL B 1 369 ? -24.266 -23.312 8.914 1 89.62 369 VAL B C 1
ATOM 7248 O O . VAL B 1 369 ? -25.156 -23.812 9.609 1 89.62 369 VAL B O 1
ATOM 7251 N N . CYS B 1 370 ? -24 -23.656 7.73 1 89.56 370 CYS B N 1
ATOM 7252 C CA . CYS B 1 370 ? -24.5 -24.875 7.121 1 89.56 370 CYS B CA 1
ATOM 7253 C C . CYS B 1 370 ? -23.391 -25.906 6.961 1 89.56 370 CYS B C 1
ATOM 7255 O O . CYS B 1 370 ? -22.281 -25.562 6.582 1 89.56 370 CYS B O 1
ATOM 7257 N N . SER B 1 371 ? -23.688 -27.156 7.344 1 91 371 SER B N 1
ATOM 7258 C CA . SER B 1 371 ? -22.641 -28.172 7.27 1 91 371 SER B CA 1
ATOM 7259 C C . SER B 1 371 ? -23.219 -29.547 6.922 1 91 371 SER B C 1
ATOM 7261 O O . SER B 1 371 ? -24.359 -29.844 7.266 1 91 371 SER B O 1
ATOM 7263 N N . THR B 1 372 ? -22.453 -30.281 6.223 1 90.75 372 THR B N 1
ATOM 7264 C CA . THR B 1 372 ? -22.734 -31.703 6.012 1 90.75 372 THR B CA 1
ATOM 7265 C C . THR B 1 372 ? -21.703 -32.562 6.746 1 90.75 372 THR B C 1
ATOM 7267 O O . THR B 1 372 ? -21.656 -33.781 6.555 1 90.75 372 THR B O 1
ATOM 7270 N N . LEU B 1 373 ? -20.844 -31.953 7.566 1 90.94 373 LEU B N 1
ATOM 7271 C CA . LEU B 1 373 ? -19.703 -32.625 8.188 1 90.94 373 LEU B CA 1
ATOM 7272 C C . LEU B 1 373 ? -19.938 -32.781 9.688 1 90.94 373 LEU B C 1
ATOM 7274 O O . LEU B 1 373 ? -19.312 -33.656 10.32 1 90.94 373 LEU B O 1
ATOM 7278 N N . HIS B 1 374 ? -20.812 -31.984 10.164 1 87.44 374 HIS B N 1
ATOM 7279 C CA . HIS B 1 374 ? -20.812 -31.828 11.609 1 87.44 374 HIS B CA 1
ATOM 7280 C C . HIS B 1 374 ? -22.156 -32.219 12.211 1 87.44 374 HIS B C 1
ATOM 7282 O O . HIS B 1 374 ? -23.125 -32.438 11.484 1 87.44 374 HIS B O 1
ATOM 7288 N N . THR B 1 375 ? -21.953 -32.344 13.539 1 80.44 375 THR B N 1
ATOM 7289 C CA . THR B 1 375 ? -23.156 -32.406 14.359 1 80.44 375 THR B CA 1
ATOM 7290 C C . THR B 1 375 ? -23.391 -31.078 15.086 1 80.44 375 THR B C 1
ATOM 7292 O O . THR B 1 375 ? -22.484 -30.266 15.219 1 80.44 375 THR B O 1
ATOM 7295 N N . ALA B 1 376 ? -24.609 -30.812 15.352 1 72.69 376 ALA B N 1
ATOM 7296 C CA . ALA B 1 376 ? -24.984 -29.531 15.93 1 72.69 376 ALA B CA 1
ATOM 7297 C C . ALA B 1 376 ? -24.203 -29.266 17.219 1 72.69 376 ALA B C 1
ATOM 7299 O O . ALA B 1 376 ? -23.672 -28.156 17.406 1 72.69 376 ALA B O 1
ATOM 7300 N N . PHE B 1 377 ? -24.141 -30.219 18.172 1 71.75 377 PHE B N 1
ATOM 7301 C CA . PHE B 1 377 ? -23.469 -29.922 19.438 1 71.75 377 PHE B CA 1
ATOM 7302 C C . PHE B 1 377 ? -22.406 -30.984 19.734 1 71.75 377 PHE B C 1
ATOM 7304 O O . PHE B 1 377 ? -22.703 -32.188 19.75 1 71.75 377 PHE B O 1
ATOM 7311 N N . SER B 1 378 ? -21.062 -30.625 19.594 1 69.31 378 SER B N 1
ATOM 7312 C CA . SER B 1 378 ? -19.984 -31.547 19.922 1 69.31 378 SER B CA 1
ATOM 7313 C C . SER B 1 378 ? -19.312 -31.156 21.234 1 69.31 378 SER B C 1
ATOM 7315 O O . SER B 1 378 ? -18.422 -31.875 21.719 1 69.31 378 SER B O 1
ATOM 7317 N N . GLY B 1 379 ? -19.812 -30.141 22.016 1 70.25 379 GLY B N 1
ATOM 7318 C CA . GLY B 1 379 ? -19.234 -29.75 23.281 1 70.25 379 GLY B CA 1
ATOM 7319 C C . GLY B 1 379 ? -17.938 -28.969 23.141 1 70.25 379 GLY B C 1
ATOM 7320 O O . GLY B 1 379 ? -17.203 -28.812 24.109 1 70.25 379 GLY B O 1
ATOM 7321 N N . ASP B 1 380 ? -17.656 -28.516 22.016 1 78.19 380 ASP B N 1
ATOM 7322 C CA . ASP B 1 380 ? -16.422 -27.766 21.797 1 78.19 380 ASP B CA 1
ATOM 7323 C C . ASP B 1 380 ? -16.5 -26.375 22.438 1 78.19 380 ASP B C 1
ATOM 7325 O O . ASP B 1 380 ? -17.594 -25.828 22.625 1 78.19 380 ASP B O 1
ATOM 7329 N N . THR B 1 381 ? -15.336 -25.906 23.016 1 76.56 381 THR B N 1
ATOM 7330 C CA . THR B 1 381 ? -15.273 -24.578 23.625 1 76.56 381 THR B CA 1
ATOM 7331 C C . THR B 1 381 ? -14.148 -23.75 23.016 1 76.56 381 THR B C 1
ATOM 7333 O O . THR B 1 381 ? -13.219 -24.312 22.422 1 76.56 381 THR B O 1
ATOM 7336 N N . VAL B 1 382 ? -14.32 -22.469 22.922 1 76.94 382 VAL B N 1
ATOM 7337 C CA . VAL B 1 382 ? -13.281 -21.547 22.5 1 76.94 382 VAL B CA 1
ATOM 7338 C C . VAL B 1 382 ? -13 -20.531 23.609 1 76.94 382 VAL B C 1
ATOM 7340 O O . VAL B 1 382 ? -13.906 -20.188 24.375 1 76.94 382 VAL B O 1
ATOM 7343 N N . LYS B 1 383 ? -11.727 -20.188 23.719 1 75.56 383 LYS B N 1
ATOM 7344 C CA . LYS B 1 383 ? -11.328 -19.203 24.719 1 75.56 383 LYS B CA 1
ATOM 7345 C C . LYS B 1 383 ? -11.539 -17.781 24.203 1 75.56 383 LYS B C 1
ATOM 7347 O O . LYS B 1 383 ? -11.125 -17.453 23.094 1 75.56 383 LYS B O 1
ATOM 7352 N N . ARG B 1 384 ? -12.344 -17 24.797 1 71.88 384 ARG B N 1
ATOM 7353 C CA . ARG B 1 384 ? -12.562 -15.602 24.453 1 71.88 384 ARG B CA 1
ATOM 7354 C C . ARG B 1 384 ? -12.172 -14.695 25.625 1 71.88 384 ARG B C 1
ATOM 7356 O O . ARG B 1 384 ? -12.422 -15.016 26.781 1 71.88 384 ARG B O 1
ATOM 7363 N N . MET B 1 385 ? -11.453 -13.656 25.203 1 69.12 385 MET B N 1
ATOM 7364 C CA . MET B 1 385 ? -11.125 -12.656 26.219 1 69.12 385 MET B CA 1
ATOM 7365 C C . MET B 1 385 ? -12.32 -11.766 26.531 1 69.12 385 MET B C 1
ATOM 7367 O O . MET B 1 385 ? -12.898 -11.172 25.625 1 69.12 385 MET B O 1
ATOM 7371 N N . CYS B 1 386 ? -12.945 -11.945 27.609 1 63.69 386 CYS B N 1
ATOM 7372 C CA . CYS B 1 386 ? -14.062 -11.117 28.031 1 63.69 386 CYS B CA 1
ATOM 7373 C C . CYS B 1 386 ? -13.695 -10.266 29.234 1 63.69 386 CYS B C 1
ATOM 7375 O O . CYS B 1 386 ? -12.836 -10.648 30.031 1 63.69 386 CYS B O 1
ATOM 7377 N N . LYS B 1 387 ? -14.078 -9.008 29.031 1 62.53 387 LYS B N 1
ATOM 7378 C CA . LYS B 1 387 ? -13.891 -8.133 30.188 1 62.53 387 LYS B CA 1
ATOM 7379 C C . LYS B 1 387 ? -14.727 -8.602 31.375 1 62.53 387 LYS B C 1
ATOM 7381 O O . LYS B 1 387 ? -15.953 -8.641 31.297 1 62.53 387 LYS B O 1
ATOM 7386 N N . VAL B 1 388 ? -14.227 -9.492 32.031 1 60.38 388 VAL B N 1
ATOM 7387 C CA . VAL B 1 388 ? -14.867 -9.836 33.281 1 60.38 388 VAL B CA 1
ATOM 7388 C C . VAL B 1 388 ? -14.398 -8.883 34.375 1 60.38 388 VAL B C 1
ATOM 7390 O O . VAL B 1 388 ? -13.25 -8.953 34.812 1 60.38 388 VAL B O 1
ATOM 7393 N N . GLY B 1 389 ? -15.258 -7.902 34.688 1 56.75 389 GLY B N 1
ATOM 7394 C CA . GLY B 1 389 ? -14.883 -6.82 35.562 1 56.75 389 GLY B CA 1
ATOM 7395 C C . GLY B 1 389 ? -13.93 -5.82 34.938 1 56.75 389 GLY B C 1
ATOM 7396 O O . GLY B 1 389 ? -14.242 -5.23 33.906 1 56.75 389 GLY B O 1
ATOM 7397 N N . ARG B 1 390 ? -12.836 -5.434 35.562 1 61.31 390 ARG B N 1
ATOM 7398 C CA . ARG B 1 390 ? -11.867 -4.449 35.062 1 61.31 390 ARG B CA 1
ATOM 7399 C C . ARG B 1 390 ? -10.688 -5.133 34.375 1 61.31 390 ARG B C 1
ATOM 7401 O O . ARG B 1 390 ? -9.773 -4.461 33.906 1 61.31 390 ARG B O 1
ATOM 7408 N N . LYS B 1 391 ? -10.789 -6.516 34.406 1 62 391 LYS B N 1
ATOM 7409 C CA . LYS B 1 391 ? -9.664 -7.238 33.812 1 62 391 LYS B CA 1
ATOM 7410 C C . LYS B 1 391 ? -10.133 -8.156 32.688 1 62 391 LYS B C 1
ATOM 7412 O O . LYS B 1 391 ? -11.266 -8.648 32.688 1 62 391 LYS B O 1
ATOM 7417 N N . TYR B 1 392 ? -9.375 -8.203 31.625 1 68.38 392 TYR B N 1
ATOM 7418 C CA . TYR B 1 392 ? -9.656 -9.141 30.547 1 68.38 392 TYR B CA 1
ATOM 7419 C C . TYR B 1 392 ? -9.344 -10.57 30.969 1 68.38 392 TYR B C 1
ATOM 7421 O O . TYR B 1 392 ? -8.289 -10.836 31.562 1 68.38 392 TYR B O 1
ATOM 7429 N N . ALA B 1 393 ? -10.375 -11.383 31.219 1 70.44 393 ALA B N 1
ATOM 7430 C CA . ALA B 1 393 ? -10.164 -12.797 31.531 1 70.44 393 ALA B CA 1
ATOM 7431 C C . ALA B 1 393 ? -10.586 -13.68 30.359 1 70.44 393 ALA B C 1
ATOM 7433 O O . ALA B 1 393 ? -11.492 -13.336 29.594 1 70.44 393 ALA B O 1
ATOM 7434 N N . ALA B 1 394 ? -9.805 -14.766 30.125 1 75.56 394 ALA B N 1
ATOM 7435 C CA . ALA B 1 394 ? -10.156 -15.758 29.109 1 75.56 394 ALA B CA 1
ATOM 7436 C C . ALA B 1 394 ? -11.32 -16.625 29.578 1 75.56 394 ALA B C 1
ATOM 7438 O O . ALA B 1 394 ? -11.266 -17.25 30.641 1 75.56 394 ALA B O 1
ATOM 7439 N N . VAL B 1 395 ? -12.461 -16.422 29.016 1 74.88 395 VAL B N 1
ATOM 7440 C CA . VAL B 1 395 ? -13.633 -17.219 29.344 1 74.88 395 VAL B CA 1
ATOM 7441 C C . VAL B 1 395 ? -13.859 -18.266 28.25 1 74.88 395 VAL B C 1
ATOM 7443 O O . VAL B 1 395 ? -13.656 -18 27.078 1 74.88 395 VAL B O 1
ATOM 7446 N N . GLU B 1 396 ? -14.172 -19.516 28.656 1 79.06 396 GLU B N 1
ATOM 7447 C CA . GLU B 1 396 ? -14.508 -20.578 27.703 1 79.06 396 GLU B CA 1
ATOM 7448 C C . GLU B 1 396 ? -15.961 -20.484 27.266 1 79.06 396 GLU B C 1
ATOM 7450 O O . GLU B 1 396 ? -16.875 -20.531 28.094 1 79.06 396 GLU B O 1
ATOM 7455 N N . VAL B 1 397 ? -16.156 -20.25 26.109 1 78.69 397 VAL B N 1
ATOM 7456 C CA . VAL B 1 397 ? -17.516 -20.188 25.562 1 78.69 397 VAL B CA 1
ATOM 7457 C C . VAL B 1 397 ? -17.766 -21.391 24.656 1 78.69 397 VAL B C 1
ATOM 7459 O O . VAL B 1 397 ? -16.891 -21.797 23.891 1 78.69 397 VAL B O 1
ATOM 7462 N N . PRO B 1 398 ? -18.891 -22.078 24.906 1 80.56 398 PRO B N 1
ATOM 7463 C CA . PRO B 1 398 ? -19.203 -23.188 24.016 1 80.56 398 PRO B CA 1
ATOM 7464 C C . PRO B 1 398 ? -19.359 -22.75 22.547 1 80.56 398 PRO B C 1
ATOM 7466 O O . PRO B 1 398 ? -19.891 -21.672 22.281 1 80.56 398 PRO B O 1
ATOM 7469 N N . VAL B 1 399 ? -18.734 -23.453 21.609 1 86.5 399 VAL B N 1
ATOM 7470 C CA . VAL B 1 399 ? -18.812 -23.188 20.172 1 86.5 399 VAL B CA 1
ATOM 7471 C C . VAL B 1 399 ? -19.141 -24.469 19.422 1 86.5 399 VAL B C 1
ATOM 7473 O O . VAL B 1 399 ? -18.562 -25.516 19.688 1 86.5 399 VAL B O 1
ATOM 7476 N N . PRO B 1 400 ? -20.172 -24.406 18.609 1 86.62 400 PRO B N 1
ATOM 7477 C CA . PRO B 1 400 ? -20.422 -25.578 17.766 1 86.62 400 PRO B CA 1
ATOM 7478 C C . PRO B 1 400 ? -19.188 -25.984 16.938 1 86.62 400 PRO B C 1
ATOM 7480 O O . PRO B 1 400 ? -18.438 -25.125 16.5 1 86.62 400 PRO B O 1
ATOM 7483 N N . ALA B 1 401 ? -19.031 -27.266 16.719 1 87.25 401 ALA B N 1
ATOM 7484 C CA . ALA B 1 401 ? -17.891 -27.812 16 1 87.25 401 ALA B CA 1
ATOM 7485 C C . ALA B 1 401 ? -17.797 -27.219 14.602 1 87.25 401 ALA B C 1
ATOM 7487 O O . ALA B 1 401 ? -16.688 -26.969 14.102 1 87.25 401 ALA B O 1
ATOM 7488 N N . ALA B 1 402 ? -18.953 -27.047 14.016 1 89.56 402 ALA B N 1
ATOM 7489 C CA . ALA B 1 402 ? -18.984 -26.5 12.664 1 89.56 402 ALA B CA 1
ATOM 7490 C C . ALA B 1 402 ? -18.375 -25.109 12.609 1 89.56 402 ALA B C 1
ATOM 7492 O O . ALA B 1 402 ? -17.625 -24.781 11.688 1 89.56 402 ALA B O 1
ATOM 7493 N N . VAL B 1 403 ? -18.625 -24.344 13.531 1 89.12 403 VAL B N 1
ATOM 7494 C CA . VAL B 1 403 ? -18.109 -22.984 13.594 1 89.12 403 VAL B CA 1
ATOM 7495 C C . VAL B 1 403 ? -16.609 -23.016 13.867 1 89.12 403 VAL B C 1
ATOM 7497 O O . VAL B 1 403 ? -15.852 -22.25 13.258 1 89.12 403 VAL B O 1
ATOM 7500 N N . LYS B 1 404 ? -16.25 -23.812 14.781 1 88.62 404 LYS B N 1
ATOM 7501 C CA . LYS B 1 404 ? -14.836 -23.953 15.109 1 88.62 404 LYS B CA 1
ATOM 7502 C C . LYS B 1 404 ? -14.023 -24.375 13.883 1 88.62 404 LYS B C 1
ATOM 7504 O O . LYS B 1 404 ? -12.992 -23.75 13.578 1 88.62 404 LYS B O 1
ATOM 7509 N N . ASP B 1 405 ? -14.508 -25.406 13.211 1 91.62 405 ASP B N 1
ATOM 7510 C CA . ASP B 1 405 ? -13.812 -25.906 12.031 1 91.62 405 ASP B CA 1
ATOM 7511 C C . ASP B 1 405 ? -13.812 -24.859 10.914 1 91.62 405 ASP B C 1
ATOM 7513 O O . ASP B 1 405 ? -12.805 -24.656 10.242 1 91.62 405 ASP B O 1
ATOM 7517 N N . TYR B 1 406 ? -14.898 -24.25 10.766 1 93 406 TYR B N 1
ATOM 7518 C CA . TYR B 1 406 ? -14.977 -23.203 9.758 1 93 406 TYR B CA 1
ATOM 7519 C C . TYR B 1 406 ? -13.922 -22.125 10 1 93 406 TYR B C 1
ATOM 7521 O O . TYR B 1 406 ? -13.203 -21.734 9.07 1 93 406 TYR B O 1
ATOM 7529 N N . ASN B 1 407 ? -13.797 -21.656 11.172 1 88.19 407 ASN B N 1
ATOM 7530 C CA . ASN B 1 407 ? -12.836 -20.609 11.516 1 88.19 407 ASN B CA 1
ATOM 7531 C C . ASN B 1 407 ? -11.398 -21.094 11.328 1 88.19 407 ASN B C 1
ATOM 7533 O O . ASN B 1 407 ? -10.523 -20.297 10.969 1 88.19 407 ASN B O 1
ATOM 7537 N N . SER B 1 408 ? -11.258 -22.312 11.469 1 91.25 408 SER B N 1
ATOM 7538 C CA . SER B 1 408 ? -9.914 -22.875 11.383 1 91.25 408 SER B CA 1
ATOM 7539 C C . SER B 1 408 ? -9.492 -23.078 9.938 1 91.25 408 SER B C 1
ATOM 7541 O O . SER B 1 408 ? -8.305 -22.984 9.609 1 91.25 408 SER B O 1
ATOM 7543 N N . TYR B 1 409 ? -10.469 -23.406 9.07 1 93.75 409 TYR B N 1
ATOM 7544 C CA . TYR B 1 409 ? -10.047 -23.953 7.785 1 93.75 409 TYR B CA 1
ATOM 7545 C C . TYR B 1 409 ? -10.492 -23.062 6.637 1 93.75 409 TYR B C 1
ATOM 7547 O O . TYR B 1 409 ? -10.07 -23.25 5.492 1 93.75 409 TYR B O 1
ATOM 7555 N N . MET B 1 410 ? -11.227 -21.984 6.863 1 92.94 410 MET B N 1
ATOM 7556 C CA . MET B 1 410 ? -11.711 -21.094 5.805 1 92.94 410 MET B CA 1
ATOM 7557 C C . MET B 1 410 ? -10.625 -20.125 5.371 1 92.94 410 MET B C 1
ATOM 7559 O O . MET B 1 410 ? -10.695 -19.547 4.281 1 92.94 410 MET B O 1
ATOM 7563 N N . GLY B 1 411 ? -9.562 -19.969 6.004 1 90.12 411 GLY B N 1
ATOM 7564 C CA . GLY B 1 411 ? -8.633 -18.859 5.82 1 90.12 411 GLY B CA 1
ATOM 7565 C C . GLY B 1 411 ? -7.547 -19.156 4.805 1 90.12 411 GLY B C 1
ATOM 7566 O O . GLY B 1 411 ? -6.594 -18.391 4.664 1 90.12 411 GLY B O 1
ATOM 7567 N N . GLY B 1 412 ? -7.621 -20.203 4.078 1 90.06 412 GLY B N 1
ATOM 7568 C CA . GLY B 1 412 ? -6.555 -20.578 3.162 1 90.06 412 GLY B CA 1
ATOM 7569 C C . GLY B 1 412 ? -6.324 -19.562 2.062 1 90.06 412 GLY B C 1
ATOM 7570 O O . GLY B 1 412 ? -5.188 -19.188 1.788 1 90.06 412 GLY B O 1
ATOM 7571 N N . VAL B 1 413 ? -7.379 -19.188 1.415 1 91.19 413 VAL B N 1
ATOM 7572 C CA . VAL B 1 413 ? -7.277 -18.219 0.322 1 91.19 413 VAL B CA 1
ATOM 7573 C C . VAL B 1 413 ? -6.777 -16.875 0.856 1 91.19 413 VAL B C 1
ATOM 7575 O O . VAL B 1 413 ? -5.93 -16.234 0.237 1 91.19 413 VAL B O 1
ATOM 7578 N N . ASP B 1 414 ? -7.289 -16.5 1.983 1 89.12 414 ASP B N 1
ATOM 7579 C CA . ASP B 1 414 ? -6.852 -15.25 2.604 1 89.12 414 ASP B CA 1
ATOM 7580 C C . ASP B 1 414 ? -5.359 -15.281 2.916 1 89.12 414 ASP B C 1
ATOM 7582 O O . ASP B 1 414 ? -4.656 -14.289 2.738 1 89.12 414 ASP B O 1
ATOM 7586 N N . LEU B 1 415 ? -4.969 -16.391 3.404 1 91.94 415 LEU B N 1
ATOM 7587 C CA . LEU B 1 415 ? -3.549 -16.547 3.686 1 91.94 415 LEU B CA 1
ATOM 7588 C C . LEU B 1 415 ? -2.725 -16.422 2.408 1 91.94 415 LEU B C 1
ATOM 7590 O O . LEU B 1 415 ? -1.708 -15.719 2.391 1 91.94 415 LEU B O 1
ATOM 7594 N N . SER B 1 416 ? -3.146 -17.078 1.461 1 93.44 416 SER B N 1
ATOM 7595 C CA . SER B 1 416 ? -2.488 -16.984 0.162 1 93.44 416 SER B CA 1
ATOM 7596 C C . SER B 1 416 ? -2.463 -15.547 -0.348 1 93.44 416 SER B C 1
ATOM 7598 O O . SER B 1 416 ? -1.442 -15.086 -0.861 1 93.44 416 SER B O 1
ATOM 7600 N N . ASP B 1 417 ? -3.512 -14.875 -0.266 1 90.38 417 ASP B N 1
ATOM 7601 C CA . ASP B 1 417 ? -3.617 -13.492 -0.722 1 90.38 417 ASP B CA 1
ATOM 7602 C C . ASP B 1 417 ? -2.676 -12.578 0.065 1 90.38 417 ASP B C 1
ATOM 7604 O O . ASP B 1 417 ? -2.088 -11.648 -0.495 1 90.38 417 ASP B O 1
ATOM 7608 N N . GLN B 1 418 ? -2.631 -12.836 1.309 1 89.38 418 GLN B N 1
ATOM 7609 C CA . GLN B 1 418 ? -1.711 -12.062 2.141 1 89.38 418 GLN B CA 1
ATOM 7610 C C . GLN B 1 418 ? -0.267 -12.25 1.681 1 89.38 418 GLN B C 1
ATOM 7612 O O . GLN B 1 418 ? 0.487 -11.281 1.58 1 89.38 418 GLN B O 1
ATOM 7617 N N . LEU B 1 419 ? 0.066 -13.477 1.421 1 90.44 419 LEU B N 1
ATOM 7618 C CA . LEU B 1 419 ? 1.417 -13.773 0.96 1 90.44 419 LEU B CA 1
ATOM 7619 C C . LEU B 1 419 ? 1.682 -13.133 -0.398 1 90.44 419 LEU B C 1
ATOM 7621 O O . LEU B 1 419 ? 2.734 -12.523 -0.608 1 90.44 419 LEU B O 1
ATOM 7625 N N . ASN B 1 420 ? 0.729 -13.234 -1.23 1 89.19 420 ASN B N 1
ATOM 7626 C CA . ASN B 1 420 ? 0.842 -12.617 -2.549 1 89.19 420 ASN B CA 1
ATOM 7627 C C . ASN B 1 420 ? 0.955 -11.102 -2.449 1 89.19 420 ASN B C 1
ATOM 7629 O O . ASN B 1 420 ? 1.696 -10.477 -3.211 1 89.19 420 ASN B O 1
ATOM 7633 N N . GLY B 1 421 ? 0.197 -10.547 -1.604 1 84.69 421 GLY B N 1
ATOM 7634 C CA . GLY B 1 421 ? 0.105 -9.102 -1.478 1 84.69 421 GLY B CA 1
ATOM 7635 C C . GLY B 1 421 ? 1.33 -8.477 -0.834 1 84.69 421 GLY B C 1
ATOM 7636 O O . GLY B 1 421 ? 1.661 -7.324 -1.105 1 84.69 421 GLY B O 1
ATOM 7637 N N . SER B 1 422 ? 1.994 -9.18 -0.041 1 82.62 422 SER B N 1
ATOM 7638 C CA . SER B 1 422 ? 3.137 -8.648 0.696 1 82.62 422 SER B CA 1
ATOM 7639 C C . SER B 1 422 ? 4.277 -8.281 -0.245 1 82.62 422 SER B C 1
ATOM 7641 O O . SER B 1 422 ? 4.977 -7.289 -0.02 1 82.62 422 SER B O 1
ATOM 7643 N N . TYR B 1 423 ? 4.465 -9.039 -1.265 1 83.75 423 TYR B N 1
ATOM 7644 C CA . TYR B 1 423 ? 5.559 -8.812 -2.201 1 83.75 423 TYR B CA 1
ATOM 7645 C C . TYR B 1 423 ? 5.09 -8.977 -3.641 1 83.75 423 TYR B C 1
ATOM 7647 O O . TYR B 1 423 ? 5.68 -9.742 -4.41 1 83.75 423 TYR B O 1
ATOM 7655 N N . SER B 1 424 ? 4.137 -8.219 -3.98 1 82.12 424 SER B N 1
ATOM 7656 C CA . SER B 1 424 ? 3.592 -8.383 -5.324 1 82.12 424 SER B CA 1
ATOM 7657 C C . SER B 1 424 ? 4.5 -7.742 -6.367 1 82.12 424 SER B C 1
ATOM 7659 O O . SER B 1 424 ? 5.016 -6.641 -6.164 1 82.12 424 SER B O 1
ATOM 7661 N N . SER B 1 425 ? 4.781 -8.492 -7.434 1 75 425 SER B N 1
ATOM 7662 C CA . SER B 1 425 ? 5.602 -8.047 -8.555 1 75 425 SER B CA 1
ATOM 7663 C C . SER B 1 425 ? 4.84 -7.062 -9.438 1 75 425 SER B C 1
ATOM 7665 O O . SER B 1 425 ? 5.418 -6.461 -10.344 1 75 425 SER B O 1
ATOM 7667 N N . TRP B 1 426 ? 3.652 -6.898 -9.094 1 72.5 426 TRP B N 1
ATOM 7668 C CA . TRP B 1 426 ? 2.73 -6.188 -9.969 1 72.5 426 TRP B CA 1
ATOM 7669 C C . TRP B 1 426 ? 2.953 -4.68 -9.891 1 72.5 426 TRP B C 1
ATOM 7671 O O . TRP B 1 426 ? 3.146 -4.133 -8.797 1 72.5 426 TRP B O 1
ATOM 7681 N N . ARG B 1 427 ? 3.115 -4.113 -11.055 1 72.88 427 ARG B N 1
ATOM 7682 C CA . ARG B 1 427 ? 3.029 -2.662 -11.203 1 72.88 427 ARG B CA 1
ATOM 7683 C C . ARG B 1 427 ? 1.83 -2.268 -12.055 1 72.88 427 ARG B C 1
ATOM 7685 O O . ARG B 1 427 ? 1.355 -3.059 -12.875 1 72.88 427 ARG B O 1
ATOM 7692 N N . LYS B 1 428 ? 1.302 -1.17 -11.859 1 71.62 428 LYS B N 1
ATOM 7693 C CA . LYS B 1 428 ? 0.103 -0.689 -12.539 1 71.62 428 LYS B CA 1
ATOM 7694 C C . LYS B 1 428 ? 0.278 -0.73 -14.055 1 71.62 428 LYS B C 1
ATOM 7696 O O . LYS B 1 428 ? 1.313 -0.312 -14.578 1 71.62 428 LYS B O 1
ATOM 7701 N N . SER B 1 429 ? -0.588 -1.479 -14.656 1 77.31 429 SER B N 1
ATOM 7702 C CA . SER B 1 429 ? -0.595 -1.595 -16.109 1 77.31 429 SER B CA 1
ATOM 7703 C C . SER B 1 429 ? -2.002 -1.416 -16.672 1 77.31 429 SER B C 1
ATOM 7705 O O . SER B 1 429 ? -2.984 -1.779 -16.031 1 77.31 429 SER B O 1
ATOM 7707 N N . ARG B 1 430 ? -2.041 -0.877 -17.844 1 78.5 430 ARG B N 1
ATOM 7708 C CA . ARG B 1 430 ? -3.324 -0.723 -18.516 1 78.5 430 ARG B CA 1
ATOM 7709 C C . ARG B 1 430 ? -3.678 -1.974 -19.312 1 78.5 430 ARG B C 1
ATOM 7711 O O . ARG B 1 430 ? -4.809 -2.121 -19.781 1 78.5 430 ARG B O 1
ATOM 7718 N N . LYS B 1 431 ? -2.705 -2.781 -19.531 1 86.5 431 LYS B N 1
ATOM 7719 C CA . LYS B 1 431 ? -2.961 -4.055 -20.203 1 86.5 431 LYS B CA 1
ATOM 7720 C C . LYS B 1 431 ? -3.352 -5.137 -19.188 1 86.5 431 LYS B C 1
ATOM 7722 O O . LYS B 1 431 ? -2.523 -5.57 -18.391 1 86.5 431 LYS B O 1
ATOM 7727 N N . TRP B 1 432 ? -4.512 -5.637 -19.359 1 88.62 432 TRP B N 1
ATOM 7728 C CA . TRP B 1 432 ? -5.039 -6.555 -18.344 1 88.62 432 TRP B CA 1
ATOM 7729 C C . TRP B 1 432 ? -4.227 -7.848 -18.312 1 88.62 432 TRP B C 1
ATOM 7731 O O . TRP B 1 432 ? -4.07 -8.461 -17.25 1 88.62 432 TRP B O 1
ATOM 7741 N N . TYR B 1 433 ? -3.799 -8.328 -19.516 1 91.88 433 TYR B N 1
ATOM 7742 C CA . TYR B 1 433 ? -3.117 -9.617 -19.547 1 91.88 433 TYR B CA 1
ATOM 7743 C C . TYR B 1 433 ? -1.754 -9.531 -18.875 1 91.88 433 TYR B C 1
ATOM 7745 O O . TYR B 1 433 ? -1.225 -10.539 -18.406 1 91.88 433 TYR B O 1
ATOM 7753 N N . LEU B 1 434 ? -1.161 -8.32 -18.844 1 92.12 434 LEU B N 1
ATOM 7754 C CA . LEU B 1 434 ? 0.079 -8.148 -18.094 1 92.12 434 LEU B CA 1
ATOM 7755 C C . LEU B 1 434 ? -0.18 -8.203 -16.594 1 92.12 434 LEU B C 1
ATOM 7757 O O . LEU B 1 434 ? 0.638 -8.734 -15.828 1 92.12 434 LEU B O 1
ATOM 7761 N N . THR B 1 435 ? -1.283 -7.59 -16.172 1 90.94 435 THR B N 1
ATOM 7762 C CA . THR B 1 435 ? -1.691 -7.699 -14.781 1 90.94 435 THR B CA 1
ATOM 7763 C C . THR B 1 435 ? -1.821 -9.164 -14.375 1 90.94 435 THR B C 1
ATOM 7765 O O . THR B 1 435 ? -1.33 -9.562 -13.312 1 90.94 435 THR B O 1
ATOM 7768 N N . VAL B 1 436 ? -2.4 -9.922 -15.195 1 93.19 436 VAL B N 1
ATOM 7769 C CA . VAL B 1 436 ? -2.631 -11.336 -14.906 1 93.19 436 VAL B CA 1
ATOM 7770 C C . VAL B 1 436 ? -1.306 -12.094 -14.945 1 93.19 436 VAL B C 1
ATOM 7772 O O . VAL B 1 436 ? -1.08 -12.992 -14.133 1 93.19 436 VAL B O 1
ATOM 7775 N N . LEU B 1 437 ? -0.461 -11.75 -15.859 1 94.94 437 LEU B N 1
ATOM 7776 C CA . LEU B 1 437 ? 0.859 -12.367 -15.93 1 94.94 437 LEU B CA 1
ATOM 7777 C C . LEU B 1 437 ? 1.595 -12.227 -14.602 1 94.94 437 LEU B C 1
ATOM 7779 O O . LEU B 1 437 ? 2.119 -13.203 -14.07 1 94.94 437 LEU B O 1
ATOM 7783 N N . HIS B 1 438 ? 1.642 -11.047 -14.125 1 94.5 438 HIS B N 1
ATOM 7784 C CA . HIS B 1 438 ? 2.354 -10.805 -12.875 1 94.5 438 HIS B CA 1
ATOM 7785 C C . HIS B 1 438 ? 1.666 -11.508 -11.711 1 94.5 438 HIS B C 1
ATOM 7787 O O . HIS B 1 438 ? 2.328 -11.953 -10.773 1 94.5 438 HIS B O 1
ATOM 7793 N N . HIS B 1 439 ? 0.393 -11.633 -11.797 1 94.31 439 HIS B N 1
ATOM 7794 C CA . HIS B 1 439 ? -0.297 -12.398 -10.766 1 94.31 439 HIS B CA 1
ATOM 7795 C C . HIS B 1 439 ? 0.071 -13.875 -10.828 1 94.31 439 HIS B C 1
ATOM 7797 O O . HIS B 1 439 ? 0.188 -14.539 -9.797 1 94.31 439 HIS B O 1
ATOM 7803 N N . PHE B 1 440 ? 0.176 -14.391 -12.039 1 96.75 440 PHE B N 1
ATOM 7804 C CA . PHE B 1 440 ? 0.635 -15.766 -12.195 1 96.75 440 PHE B CA 1
ATOM 7805 C C . PHE B 1 440 ? 2.012 -15.953 -11.57 1 96.75 440 PHE B C 1
ATOM 7807 O O . PHE B 1 440 ? 2.268 -16.969 -10.906 1 96.75 440 PHE B O 1
ATOM 7814 N N . ILE B 1 441 ? 2.842 -14.984 -11.789 1 96.06 441 ILE B N 1
ATOM 7815 C CA . ILE B 1 441 ? 4.172 -15.023 -11.195 1 96.06 441 ILE B CA 1
ATOM 7816 C C . ILE B 1 441 ? 4.059 -15.031 -9.672 1 96.06 441 ILE B C 1
ATOM 7818 O O . ILE B 1 441 ? 4.77 -15.773 -8.992 1 96.06 441 ILE B O 1
ATOM 7822 N N . ASP B 1 442 ? 3.166 -14.234 -9.141 1 95.94 442 ASP B N 1
ATOM 7823 C CA . ASP B 1 442 ? 2.951 -14.18 -7.699 1 95.94 442 ASP B CA 1
ATOM 7824 C C . ASP B 1 442 ? 2.471 -15.523 -7.164 1 95.94 442 ASP B C 1
ATOM 7826 O O . ASP B 1 442 ? 2.916 -15.977 -6.105 1 95.94 442 ASP B O 1
ATOM 7830 N N . ILE B 1 443 ? 1.513 -16.141 -7.852 1 96.5 443 ILE B N 1
ATOM 7831 C CA . ILE B 1 443 ? 1.017 -17.438 -7.449 1 96.5 443 ILE B CA 1
ATOM 7832 C C . ILE B 1 443 ? 2.166 -18.453 -7.434 1 96.5 443 ILE B C 1
ATOM 7834 O O . ILE B 1 443 ? 2.328 -19.203 -6.473 1 96.5 443 ILE B O 1
ATOM 7838 N N . ALA B 1 444 ? 2.924 -18.422 -8.516 1 97.5 444 ALA B N 1
ATOM 7839 C CA . ALA B 1 444 ? 4.066 -19.328 -8.625 1 97.5 444 ALA B CA 1
ATOM 7840 C C . ALA B 1 444 ? 5.039 -19.109 -7.465 1 97.5 444 ALA B C 1
ATOM 7842 O O . ALA B 1 444 ? 5.52 -20.078 -6.863 1 97.5 444 ALA B O 1
ATOM 7843 N N . MET B 1 445 ? 5.289 -17.891 -7.203 1 96.38 445 MET B N 1
ATOM 7844 C CA . MET B 1 445 ? 6.211 -17.531 -6.129 1 96.38 445 MET B CA 1
ATOM 7845 C C . MET B 1 445 ? 5.691 -18.031 -4.781 1 96.38 445 MET B C 1
ATOM 7847 O O . MET B 1 445 ? 6.426 -18.656 -4.027 1 96.38 445 MET B O 1
ATOM 7851 N N . THR B 1 446 ? 4.465 -17.766 -4.449 1 96.31 446 THR B N 1
ATOM 7852 C CA . THR B 1 446 ? 3.869 -18.172 -3.18 1 96.31 446 THR B CA 1
ATOM 7853 C C . THR B 1 446 ? 3.82 -19.688 -3.057 1 96.31 446 THR B C 1
ATOM 7855 O O . THR B 1 446 ? 4.164 -20.25 -2.01 1 96.31 446 THR B O 1
ATOM 7858 N N . ASN B 1 447 ? 3.354 -20.359 -4.113 1 97.69 447 ASN B N 1
ATOM 7859 C CA . ASN B 1 447 ? 3.334 -21.812 -4.098 1 97.69 447 ASN B CA 1
ATOM 7860 C C . ASN B 1 447 ? 4.734 -22.391 -3.918 1 97.69 447 ASN B C 1
ATOM 7862 O O . ASN B 1 447 ? 4.91 -23.406 -3.234 1 97.69 447 ASN B O 1
ATOM 7866 N N . THR B 1 448 ? 5.746 -21.766 -4.535 1 97.12 448 THR B N 1
ATOM 7867 C CA . THR B 1 448 ? 7.129 -22.203 -4.367 1 97.12 448 THR B CA 1
ATOM 7868 C C . THR B 1 448 ? 7.559 -22.078 -2.906 1 97.12 448 THR B C 1
ATOM 7870 O O . THR B 1 448 ? 8.172 -23 -2.359 1 97.12 448 THR B O 1
ATOM 7873 N N . LEU B 1 449 ? 7.289 -20.969 -2.318 1 96.25 449 LEU B N 1
ATOM 7874 C CA . LEU B 1 449 ? 7.621 -20.734 -0.916 1 96.25 449 LEU B CA 1
ATOM 7875 C C . LEU B 1 449 ? 7.02 -21.828 -0.03 1 96.25 449 LEU B C 1
ATOM 7877 O O . LEU B 1 449 ? 7.707 -22.375 0.826 1 96.25 449 LEU B O 1
ATOM 7881 N N . LEU B 1 450 ? 5.766 -22.094 -0.248 1 96.19 450 LEU B N 1
ATOM 7882 C CA . LEU B 1 450 ? 5.051 -23.047 0.584 1 96.19 450 LEU B CA 1
ATOM 7883 C C . LEU B 1 450 ? 5.559 -24.469 0.343 1 96.19 450 LEU B C 1
ATOM 7885 O O . LEU B 1 450 ? 5.652 -25.266 1.278 1 96.19 450 LEU B O 1
ATOM 7889 N N . LEU B 1 451 ? 5.828 -24.734 -0.893 1 95.5 451 LEU B N 1
ATOM 7890 C CA . LEU B 1 451 ? 6.426 -26.016 -1.228 1 95.5 451 LEU B CA 1
ATOM 7891 C C . LEU B 1 451 ? 7.762 -26.203 -0.517 1 95.5 451 LEU B C 1
ATOM 7893 O O . LEU B 1 451 ? 8.031 -27.266 0.042 1 95.5 451 LEU B O 1
ATOM 7897 N N . ARG B 1 452 ? 8.57 -25.234 -0.583 1 94.44 452 ARG B N 1
ATOM 7898 C CA . ARG B 1 452 ? 9.875 -25.281 0.064 1 94.44 452 ARG B CA 1
ATOM 7899 C C . ARG B 1 452 ? 9.734 -25.469 1.572 1 94.44 452 ARG B C 1
ATOM 7901 O O . ARG B 1 452 ? 10.484 -26.234 2.186 1 94.44 452 ARG B O 1
ATOM 7908 N N . LYS B 1 453 ? 8.867 -24.75 2.141 1 93.56 453 LYS B N 1
ATOM 7909 C CA . LYS B 1 453 ? 8.609 -24.859 3.572 1 93.56 453 LYS B CA 1
ATOM 7910 C C . LYS B 1 453 ? 8.25 -26.297 3.947 1 93.56 453 LYS B C 1
ATOM 7912 O O . LYS B 1 453 ? 8.734 -26.828 4.949 1 93.56 453 LYS B O 1
ATOM 7917 N N . GLU B 1 454 ? 7.398 -26.906 3.184 1 93.25 454 GLU B N 1
ATOM 7918 C CA . GLU B 1 454 ? 6.996 -28.281 3.434 1 93.25 454 GLU B CA 1
ATOM 7919 C C . GLU B 1 454 ? 8.18 -29.234 3.285 1 93.25 454 GLU B C 1
ATOM 7921 O O . GLU B 1 454 ? 8.344 -30.172 4.086 1 93.25 454 GLU B O 1
ATOM 7926 N N . LEU B 1 455 ? 8.945 -29.031 2.271 1 92.88 455 LEU B N 1
ATOM 7927 C CA . LEU B 1 455 ? 10.117 -29.875 2.035 1 92.88 455 LEU B CA 1
ATOM 7928 C C . LEU B 1 455 ? 11.117 -29.734 3.176 1 92.88 455 LEU B C 1
ATOM 7930 O O . LEU B 1 455 ? 11.672 -30.734 3.637 1 92.88 455 LEU B O 1
ATOM 7934 N N . CYS B 1 456 ? 11.383 -28.531 3.6 1 90.44 456 CYS B N 1
ATOM 7935 C CA . CYS B 1 456 ? 12.289 -28.297 4.719 1 90.44 456 CYS B CA 1
ATOM 7936 C C . CYS B 1 456 ? 11.781 -28.969 5.984 1 90.44 456 CYS B C 1
ATOM 7938 O O . CYS B 1 456 ? 12.562 -29.516 6.766 1 90.44 456 CYS B O 1
ATOM 7940 N N . GLY B 1 457 ? 10.508 -28.891 6.188 1 88.69 457 GLY B N 1
ATOM 7941 C CA . GLY B 1 457 ? 9.914 -29.578 7.324 1 88.69 457 GLY B CA 1
ATOM 7942 C C . GLY B 1 457 ? 10.133 -31.078 7.293 1 88.69 457 GLY B C 1
ATOM 7943 O O . GLY B 1 457 ? 10.469 -31.688 8.312 1 88.69 457 GLY B O 1
ATOM 7944 N N . LYS B 1 458 ? 9.969 -31.641 6.215 1 87.69 458 LYS B N 1
ATOM 7945 C CA . LYS B 1 458 ? 10.172 -33.094 6.039 1 87.69 458 LYS B CA 1
ATOM 7946 C C . LYS B 1 458 ? 11.625 -33.469 6.301 1 87.69 458 LYS B C 1
ATOM 7948 O O . LYS B 1 458 ? 11.898 -34.531 6.867 1 87.69 458 LYS B O 1
ATOM 7953 N N . LEU B 1 459 ? 12.5 -32.594 5.926 1 86.38 459 LEU B N 1
ATOM 7954 C CA . LEU B 1 459 ? 13.93 -32.844 6.055 1 86.38 459 LEU B CA 1
ATOM 7955 C C . LEU B 1 459 ? 14.461 -32.312 7.379 1 86.38 459 LEU B C 1
ATOM 7957 O O . LEU B 1 459 ? 15.672 -32.375 7.637 1 86.38 459 LEU B O 1
ATOM 7961 N N . GLU B 1 460 ? 13.625 -31.672 8.25 1 86.88 460 GLU B N 1
ATOM 7962 C CA . GLU B 1 460 ? 13.977 -31.109 9.547 1 86.88 460 GLU B CA 1
ATOM 7963 C C . GLU B 1 460 ? 15.047 -30.031 9.406 1 86.88 460 GLU B C 1
ATOM 7965 O O . GLU B 1 460 ? 16.031 -30.031 10.148 1 86.88 460 GLU B O 1
ATOM 7970 N N . GLN B 1 461 ? 14.945 -29.344 8.336 1 85.62 461 GLN B N 1
ATOM 7971 C CA . GLN B 1 461 ? 15.805 -28.188 8.094 1 85.62 461 GLN B CA 1
ATOM 7972 C C . GLN B 1 461 ? 15.086 -26.891 8.445 1 85.62 461 GLN B C 1
ATOM 7974 O O . GLN B 1 461 ? 13.852 -26.828 8.453 1 85.62 461 GLN B O 1
ATOM 7979 N N . GLN B 1 462 ? 15.914 -25.922 8.789 1 84.38 462 GLN B N 1
ATOM 7980 C CA . GLN B 1 462 ? 15.32 -24.625 9.078 1 84.38 462 GLN B CA 1
ATOM 7981 C C . GLN B 1 462 ? 14.852 -23.922 7.801 1 84.38 462 GLN B C 1
ATOM 7983 O O . GLN B 1 462 ? 15.578 -23.891 6.805 1 84.38 462 GLN B O 1
ATOM 7988 N N . SER B 1 463 ? 13.688 -23.453 7.828 1 85.31 463 SER B N 1
ATOM 7989 C CA . SER B 1 463 ? 13.125 -22.766 6.672 1 85.31 463 SER B CA 1
ATOM 7990 C C . SER B 1 463 ? 13.562 -21.312 6.633 1 85.31 463 SER B C 1
ATOM 7992 O O . SER B 1 463 ? 13.828 -20.703 7.68 1 85.31 463 SER B O 1
ATOM 7994 N N . MET B 1 464 ? 13.68 -20.781 5.477 1 87.69 464 MET B N 1
ATOM 7995 C CA . MET B 1 464 ? 14 -19.375 5.266 1 87.69 464 MET B CA 1
ATOM 7996 C C . MET B 1 464 ? 12.797 -18.484 5.59 1 87.69 464 MET B C 1
ATOM 7998 O O . MET B 1 464 ? 11.656 -18.938 5.523 1 87.69 464 MET B O 1
ATOM 8002 N N . THR B 1 465 ? 13.125 -17.297 5.992 1 89.5 465 THR B N 1
ATOM 8003 C CA . THR B 1 465 ? 12.055 -16.297 6.059 1 89.5 465 THR B CA 1
ATOM 8004 C C . THR B 1 465 ? 11.531 -15.977 4.664 1 89.5 465 THR B C 1
ATOM 8006 O O . THR B 1 465 ? 12.195 -16.266 3.664 1 89.5 465 THR B O 1
ATOM 8009 N N . TYR B 1 466 ? 10.336 -15.492 4.59 1 92.19 466 TYR B N 1
ATOM 8010 C CA . TYR B 1 466 ? 9.758 -15.109 3.307 1 92.19 466 TYR B CA 1
ATOM 8011 C C . TYR B 1 466 ? 10.672 -14.148 2.559 1 92.19 466 TYR B C 1
ATOM 8013 O O . TYR B 1 466 ? 10.938 -14.336 1.369 1 92.19 466 TYR B O 1
ATOM 8021 N N . GLN B 1 467 ? 11.141 -13.164 3.246 1 91 467 GLN B N 1
ATOM 8022 C CA . GLN B 1 467 ? 12.039 -12.195 2.623 1 91 467 GLN B CA 1
ATOM 8023 C C . GLN B 1 467 ? 13.336 -12.859 2.166 1 91 467 GLN B C 1
ATOM 8025 O O . GLN B 1 467 ? 13.852 -12.547 1.091 1 91 467 GLN B O 1
ATOM 8030 N N . GLY B 1 468 ? 13.898 -13.695 3.064 1 91.69 468 GLY B N 1
ATOM 8031 C CA . GLY B 1 468 ? 15.094 -14.43 2.686 1 91.69 468 GLY B CA 1
ATOM 8032 C C . GLY B 1 468 ? 14.898 -15.305 1.464 1 91.69 468 GLY B C 1
ATOM 8033 O O . GLY B 1 468 ? 15.766 -15.375 0.595 1 91.69 468 GLY B O 1
ATOM 8034 N N . PHE B 1 469 ? 13.82 -15.961 1.429 1 94.44 469 PHE B N 1
ATOM 8035 C CA . PHE B 1 469 ? 13.453 -16.797 0.287 1 94.44 469 PHE B CA 1
ATOM 8036 C C . PHE B 1 469 ? 13.391 -15.961 -0.988 1 94.44 469 PHE B C 1
ATOM 8038 O O . PHE B 1 469 ? 13.938 -16.344 -2.02 1 94.44 469 PHE B O 1
ATOM 8045 N N . LEU B 1 470 ? 12.711 -14.836 -0.915 1 94.5 470 LEU B N 1
ATOM 8046 C CA . LEU B 1 470 ? 12.547 -13.969 -2.076 1 94.5 470 LEU B CA 1
ATOM 8047 C C . LEU B 1 470 ? 13.898 -13.43 -2.541 1 94.5 470 LEU B C 1
ATOM 8049 O O . LEU B 1 470 ? 14.133 -13.281 -3.742 1 94.5 470 LEU B O 1
ATOM 8053 N N . GLU B 1 471 ? 14.695 -13.055 -1.607 1 94.25 471 GLU B N 1
ATOM 8054 C CA . GLU B 1 471 ? 16.031 -12.578 -1.929 1 94.25 471 GLU B CA 1
ATOM 8055 C C . GLU B 1 471 ? 16.828 -13.641 -2.688 1 94.25 471 GLU B C 1
ATOM 8057 O O . GLU B 1 471 ? 17.422 -13.352 -3.727 1 94.25 471 GLU B O 1
ATOM 8062 N N . GLN B 1 472 ? 16.828 -14.797 -2.182 1 94.94 472 GLN B N 1
ATOM 8063 C CA . GLN B 1 472 ? 17.562 -15.883 -2.826 1 94.94 472 GLN B CA 1
ATOM 8064 C C . GLN B 1 472 ? 16.969 -16.203 -4.195 1 94.94 472 GLN B C 1
ATOM 8066 O O . GLN B 1 472 ? 17.703 -16.422 -5.16 1 94.94 472 GLN B O 1
ATOM 8071 N N . LEU B 1 473 ? 15.648 -16.312 -4.246 1 96.69 473 LEU B N 1
ATOM 8072 C CA . LEU B 1 473 ? 14.977 -16.609 -5.512 1 96.69 473 LEU B CA 1
ATOM 8073 C C . LEU B 1 473 ? 15.328 -15.555 -6.562 1 96.69 473 LEU B C 1
ATOM 8075 O O . LEU B 1 473 ? 15.688 -15.898 -7.691 1 96.69 473 LEU B O 1
ATOM 8079 N N . SER B 1 474 ? 15.211 -14.273 -6.203 1 96.44 474 SER B N 1
ATOM 8080 C CA . SER B 1 474 ? 15.523 -13.188 -7.125 1 96.44 474 SER B CA 1
ATOM 8081 C C . SER B 1 474 ? 16.969 -13.266 -7.602 1 96.44 474 SER B C 1
ATOM 8083 O O . SER B 1 474 ? 17.25 -13.141 -8.797 1 96.44 474 SER B O 1
ATOM 8085 N N . GLU B 1 475 ? 17.844 -13.5 -6.688 1 96 475 GLU B N 1
ATOM 8086 C CA . GLU B 1 475 ? 19.266 -13.602 -7.004 1 96 475 GLU B CA 1
ATOM 8087 C C . GLU B 1 475 ? 19.547 -14.75 -7.977 1 96 475 GLU B C 1
ATOM 8089 O O . GLU B 1 475 ? 20.297 -14.586 -8.938 1 96 475 GLU B O 1
ATOM 8094 N N . GLU B 1 476 ? 18.969 -15.828 -7.723 1 96.62 476 GLU B N 1
ATOM 8095 C CA . GLU B 1 476 ? 19.188 -17.016 -8.547 1 96.62 476 GLU B CA 1
ATOM 8096 C C . GLU B 1 476 ? 18.609 -16.828 -9.945 1 96.62 476 GLU B C 1
ATOM 8098 O O . GLU B 1 476 ? 19.203 -17.25 -10.938 1 96.62 476 GLU B O 1
ATOM 8103 N N . LEU B 1 477 ? 17.375 -16.25 -10.039 1 97.38 477 LEU B N 1
ATOM 8104 C CA . LEU B 1 477 ? 16.75 -16.031 -11.336 1 97.38 477 LEU B CA 1
ATOM 8105 C C . LEU B 1 477 ? 17.547 -15.008 -12.148 1 97.38 477 LEU B C 1
ATOM 8107 O O . LEU B 1 477 ? 17.672 -15.141 -13.367 1 97.38 477 LEU B O 1
ATOM 8111 N N . CYS B 1 478 ? 18.047 -13.984 -11.453 1 96.56 478 CYS B N 1
ATOM 8112 C CA . CYS B 1 478 ? 18.797 -12.922 -12.125 1 96.56 478 CYS B CA 1
ATOM 8113 C C . CYS B 1 478 ? 20.172 -13.406 -12.547 1 96.56 478 CYS B C 1
ATOM 8115 O O . CYS B 1 478 ? 20.812 -12.797 -13.398 1 96.56 478 CYS B O 1
ATOM 8117 N N . LEU B 1 479 ? 20.75 -14.461 -11.969 1 92.44 479 LEU B N 1
ATOM 8118 C CA . LEU B 1 479 ? 22.016 -15.086 -12.297 1 92.44 479 LEU B CA 1
ATOM 8119 C C . LEU B 1 479 ? 23.188 -14.148 -11.984 1 92.44 479 LEU B C 1
ATOM 8121 O O . LEU B 1 479 ? 24.234 -14.211 -12.633 1 92.44 479 LEU B O 1
ATOM 8125 N N . VAL B 1 480 ? 22.938 -13.109 -11.188 1 89.81 480 VAL B N 1
ATOM 8126 C CA . VAL B 1 480 ? 23.953 -12.188 -10.719 1 89.81 480 VAL B CA 1
ATOM 8127 C C . VAL B 1 480 ? 24.031 -12.234 -9.188 1 89.81 480 VAL B C 1
ATOM 8129 O O . VAL B 1 480 ? 23.078 -11.891 -8.5 1 89.81 480 VAL B O 1
ATOM 8132 N N . PRO B 1 481 ? 25.062 -12.758 -8.672 1 84.56 481 PRO B N 1
ATOM 8133 C CA . PRO B 1 481 ? 25.172 -12.844 -7.219 1 84.56 481 PRO B CA 1
ATOM 8134 C C . PRO B 1 481 ? 25.328 -11.477 -6.555 1 84.56 481 PRO B C 1
ATOM 8136 O O . PRO B 1 481 ? 25.688 -10.5 -7.215 1 84.56 481 PRO B O 1
ATOM 8139 N N . SER B 1 482 ? 24.781 -11.461 -5.32 1 76.62 482 SER B N 1
ATOM 8140 C CA . SER B 1 482 ? 24.938 -10.242 -4.527 1 76.62 482 SER B CA 1
ATOM 8141 C C . SER B 1 482 ? 26.406 -9.914 -4.293 1 76.62 482 SER B C 1
ATOM 8143 O O . SER B 1 482 ? 27.234 -10.82 -4.121 1 76.62 482 SER B O 1
ATOM 8145 N N . GLN B 1 483 ? 27.062 -9.211 -5.09 1 58.06 483 GLN B N 1
ATOM 8146 C CA . GLN B 1 483 ? 28.484 -8.93 -4.887 1 58.06 483 GLN B CA 1
ATOM 8147 C C . GLN B 1 483 ? 28.734 -8.344 -3.496 1 58.06 483 GLN B C 1
ATOM 8149 O O . GLN B 1 483 ? 28.031 -7.43 -3.066 1 58.06 483 GLN B O 1
ATOM 8154 N N . VAL B 1 484 ? 28.859 -9.219 -2.518 1 48.19 484 VAL B N 1
ATOM 8155 C CA . VAL B 1 484 ? 29.453 -8.586 -1.345 1 48.19 484 VAL B CA 1
ATOM 8156 C C . VAL B 1 484 ? 30.359 -7.43 -1.78 1 48.19 484 VAL B C 1
ATOM 8158 O O . VAL B 1 484 ? 31.219 -7.605 -2.637 1 48.19 484 VAL B O 1
ATOM 8161 N N . LEU B 1 485 ? 29.688 -6.375 -1.924 1 43.16 485 LEU B N 1
ATOM 8162 C CA . LEU B 1 485 ? 30.547 -5.234 -2.221 1 43.16 485 LEU B CA 1
ATOM 8163 C C . LEU B 1 485 ? 31.953 -5.457 -1.68 1 43.16 485 LEU B C 1
ATOM 8165 O O . LEU B 1 485 ? 32.188 -5.336 -0.475 1 43.16 485 LEU B O 1
ATOM 8169 N N . GLY B 1 486 ? 32.438 -6.578 -1.771 1 38.5 486 GLY B N 1
ATOM 8170 C CA . GLY B 1 486 ? 33.844 -6.246 -1.578 1 38.5 486 GLY B CA 1
ATOM 8171 C C . GLY B 1 486 ? 34.25 -4.984 -2.312 1 38.5 486 GLY B C 1
ATOM 8172 O O . GLY B 1 486 ? 33.656 -4.629 -3.33 1 38.5 486 GLY B O 1
ATOM 8173 N N . SER B 1 487 ? 34.375 -3.932 -1.648 1 38.22 487 SER B N 1
ATOM 8174 C CA . SER B 1 487 ? 35 -2.732 -2.195 1 38.22 487 SER B CA 1
ATOM 8175 C C . SER B 1 487 ? 35.75 -3.033 -3.504 1 38.22 487 SER B C 1
ATOM 8177 O O . SER B 1 487 ? 36.75 -3.746 -3.514 1 38.22 487 SER B O 1
ATOM 8179 N N . GLN B 1 488 ? 35.125 -3.586 -4.391 1 44.5 488 GLN B N 1
ATOM 8180 C CA . GLN B 1 488 ? 35.906 -3.699 -5.617 1 44.5 488 GLN B CA 1
ATOM 8181 C C . GLN B 1 488 ? 36.75 -2.445 -5.852 1 44.5 488 GLN B C 1
ATOM 8183 O O . GLN B 1 488 ? 36.281 -1.496 -6.488 1 44.5 488 GLN B O 1
ATOM 8188 N N . HIS B 1 489 ? 37.375 -2.023 -5.016 1 48.19 489 HIS B N 1
ATOM 8189 C CA . HIS B 1 489 ? 38.375 -0.976 -5.172 1 48.19 489 HIS B CA 1
ATOM 8190 C C . HIS B 1 489 ? 39.281 -1.259 -6.359 1 48.19 489 HIS B C 1
ATOM 8192 O O . HIS B 1 489 ? 39.781 -2.383 -6.523 1 48.19 489 HIS B O 1
ATOM 8198 N N . HIS B 1 490 ? 39.094 -0.604 -7.363 1 59.09 490 HIS B N 1
ATOM 8199 C CA . HIS B 1 490 ? 40.062 -0.63 -8.43 1 59.09 490 HIS B CA 1
ATOM 8200 C C . HIS B 1 490 ? 41.469 -0.45 -7.875 1 59.09 490 HIS B C 1
ATOM 8202 O O . HIS B 1 490 ? 42.062 0.636 -7.969 1 59.09 490 HIS B O 1
ATOM 8208 N N . ILE B 1 491 ? 41.875 -1.538 -7.16 1 61.72 491 ILE B N 1
ATOM 8209 C CA . ILE B 1 491 ? 43.188 -1.537 -6.543 1 61.72 491 ILE B CA 1
ATOM 8210 C C . ILE B 1 491 ? 44.219 -2.102 -7.523 1 61.72 491 ILE B C 1
ATOM 8212 O O . ILE B 1 491 ? 44.031 -3.168 -8.102 1 61.72 491 ILE B O 1
ATOM 8216 N N . PRO B 1 492 ? 45.188 -1.264 -7.848 1 73.25 492 PRO B N 1
ATOM 8217 C CA . PRO B 1 492 ? 46.25 -1.801 -8.711 1 73.25 492 PRO B CA 1
ATOM 8218 C C . PRO B 1 492 ? 46.969 -3.002 -8.086 1 73.25 492 PRO B C 1
ATOM 8220 O O . PRO B 1 492 ? 47.281 -2.98 -6.898 1 73.25 492 PRO B O 1
ATOM 8223 N N . VAL B 1 493 ? 46.969 -4.105 -8.773 1 75.62 493 VAL B N 1
ATOM 8224 C CA . VAL B 1 493 ? 47.719 -5.281 -8.336 1 75.62 493 VAL B CA 1
ATOM 8225 C C . VAL B 1 493 ? 48.75 -5.664 -9.398 1 75.62 493 VAL B C 1
ATOM 8227 O O . VAL B 1 493 ? 48.625 -5.27 -10.562 1 75.62 493 VAL B O 1
ATOM 8230 N N . ALA B 1 494 ? 49.781 -6.406 -8.875 1 76 494 ALA B N 1
ATOM 8231 C CA . ALA B 1 494 ? 50.812 -6.852 -9.812 1 76 494 ALA B CA 1
ATOM 8232 C C . ALA B 1 494 ? 50.25 -7.863 -10.805 1 76 494 ALA B C 1
ATOM 8234 O O . ALA B 1 494 ? 49.406 -8.703 -10.438 1 76 494 ALA B O 1
ATOM 8235 N N . ILE B 1 495 ? 50.438 -7.73 -12.047 1 77.25 495 ILE B N 1
ATOM 8236 C CA . ILE B 1 495 ? 49.969 -8.648 -13.094 1 77.25 495 ILE B CA 1
ATOM 8237 C C . ILE B 1 495 ? 50.438 -10.07 -12.758 1 77.25 495 ILE B C 1
ATOM 8239 O O . ILE B 1 495 ? 49.656 -11.016 -12.875 1 77.25 495 ILE B O 1
ATOM 8243 N N . VAL B 1 496 ? 51.688 -10.297 -12.367 1 71 496 VAL B N 1
ATOM 8244 C CA . VAL B 1 496 ? 52.188 -11.578 -11.898 1 71 496 VAL B CA 1
ATOM 8245 C C . VAL B 1 496 ? 52.719 -11.43 -10.477 1 71 496 VAL B C 1
ATOM 8247 O O . VAL B 1 496 ? 53.625 -10.625 -10.227 1 71 496 VAL B O 1
ATOM 8250 N N . GLU B 1 497 ? 52.031 -12.062 -9.469 1 64.62 497 GLU B N 1
ATOM 8251 C CA . GLU B 1 497 ? 52.469 -12.031 -8.07 1 64.62 497 GLU B CA 1
ATOM 8252 C C . GLU B 1 497 ? 53.75 -12.805 -7.871 1 64.62 497 GLU B C 1
ATOM 8254 O O . GLU B 1 497 ? 53.906 -13.922 -8.375 1 64.62 497 GLU B O 1
ATOM 8259 N N . GLY B 1 498 ? 54.75 -12.18 -7.125 1 59.06 498 GLY B N 1
ATOM 8260 C CA . GLY B 1 498 ? 55.969 -12.898 -6.801 1 59.06 498 GLY B CA 1
ATOM 8261 C C . GLY B 1 498 ? 56.969 -12.875 -7.926 1 59.06 498 GLY B C 1
ATOM 8262 O O . GLY B 1 498 ? 57.969 -13.633 -7.91 1 59.06 498 GLY B O 1
ATOM 8263 N N . ALA B 1 499 ? 56.781 -12.289 -9.047 1 55.78 499 ALA B N 1
ATOM 8264 C CA . ALA B 1 499 ? 57.781 -12.297 -10.109 1 55.78 499 ALA B CA 1
ATOM 8265 C C . ALA B 1 499 ? 59.031 -11.562 -9.664 1 55.78 499 ALA B C 1
ATOM 8267 O O . ALA B 1 499 ? 58.969 -10.43 -9.172 1 55.78 499 ALA B O 1
ATOM 8268 N N . SER B 1 500 ? 60.062 -12.211 -9.219 1 57.97 500 SER B N 1
ATOM 8269 C CA . SER B 1 500 ? 61.375 -11.672 -8.812 1 57.97 500 SER B CA 1
ATOM 8270 C C . SER B 1 500 ? 62.344 -11.664 -9.977 1 57.97 500 SER B C 1
ATOM 8272 O O . SER B 1 500 ? 62.25 -12.477 -10.898 1 57.97 500 SER B O 1
ATOM 8274 N N . GLY B 1 501 ? 63.469 -10.703 -10.117 1 57.75 501 GLY B N 1
ATOM 8275 C CA . GLY B 1 501 ? 64.562 -10.617 -11.047 1 57.75 501 GLY B CA 1
ATOM 8276 C C . GLY B 1 501 ? 64.125 -10.242 -12.461 1 57.75 501 GLY B C 1
ATOM 8277 O O . GLY B 1 501 ? 63.312 -9.367 -12.648 1 57.75 501 GLY B O 1
ATOM 8278 N N . SER B 1 502 ? 64.688 -10.914 -13.578 1 58.06 502 SER B N 1
ATOM 8279 C CA . SER B 1 502 ? 64.5 -10.711 -15.016 1 58.06 502 SER B CA 1
ATO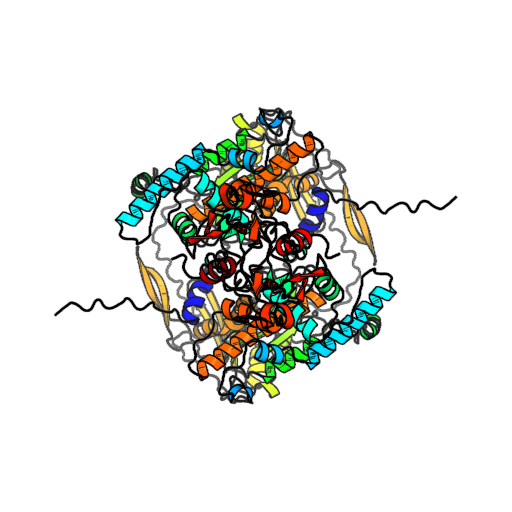M 8280 C C . SER B 1 502 ? 63.062 -10.984 -15.445 1 58.06 502 SER B C 1
ATOM 8282 O O . SER B 1 502 ? 62.594 -10.469 -16.469 1 58.06 502 SER B O 1
ATOM 8284 N N . LYS B 1 503 ? 62.156 -11.664 -14.719 1 57.56 503 LYS B N 1
ATOM 8285 C CA . LYS B 1 503 ? 60.812 -12.039 -15.133 1 57.56 503 LYS B CA 1
ATOM 8286 C C . LYS B 1 503 ? 59.812 -10.922 -14.844 1 57.56 503 LYS B C 1
ATOM 8288 O O . LYS B 1 503 ? 58.688 -10.93 -15.367 1 57.56 503 LYS B O 1
ATOM 8293 N N . LYS B 1 504 ? 60.125 -9.953 -14 1 57.03 504 LYS B N 1
ATOM 8294 C CA . LYS B 1 504 ? 59.281 -8.781 -13.742 1 57.03 504 LYS B CA 1
ATOM 8295 C C . LYS B 1 504 ? 59.094 -7.945 -15.008 1 57.03 504 LYS B C 1
ATOM 8297 O O . LYS B 1 504 ? 58.031 -7.387 -15.25 1 57.03 504 LYS B O 1
ATOM 8302 N N . ALA B 1 505 ? 60.219 -7.828 -15.766 1 60.47 505 ALA B N 1
ATOM 8303 C CA . ALA B 1 505 ? 60.281 -6.98 -16.953 1 60.47 505 ALA B CA 1
ATOM 8304 C C . ALA B 1 505 ? 59.656 -7.672 -18.156 1 60.47 505 ALA B C 1
ATOM 8306 O O . ALA B 1 505 ? 59.156 -7.004 -19.078 1 60.47 505 ALA B O 1
ATOM 8307 N N . THR B 1 506 ? 59.719 -8.969 -18.203 1 60.31 506 THR B N 1
ATOM 8308 C CA . THR B 1 506 ? 59.219 -9.672 -19.391 1 60.31 506 THR B CA 1
ATOM 8309 C C . THR B 1 506 ? 57.812 -10.195 -19.141 1 60.31 506 THR B C 1
ATOM 8311 O O . THR B 1 506 ? 56.875 -9.891 -19.906 1 60.31 506 THR B O 1
ATOM 8314 N N . ALA B 1 507 ? 57.656 -11.156 -18.188 1 63.5 507 ALA B N 1
ATOM 8315 C CA . ALA B 1 507 ? 56.375 -11.875 -18.031 1 63.5 507 ALA B CA 1
ATOM 8316 C C . ALA B 1 507 ? 55.469 -11.117 -17.078 1 63.5 507 ALA B C 1
ATOM 8318 O O . ALA B 1 507 ? 54.25 -11.281 -17.141 1 63.5 507 ALA B O 1
ATOM 8319 N N . GLY B 1 508 ? 56 -10.141 -16.422 1 67.62 508 GLY B N 1
ATOM 8320 C CA . GLY B 1 508 ? 55.188 -9.469 -15.406 1 67.62 508 GLY B CA 1
ATOM 8321 C C . GLY B 1 508 ? 54.656 -8.117 -15.852 1 67.62 508 GLY B C 1
ATOM 8322 O O . GLY B 1 508 ? 54.156 -7.355 -15.047 1 67.62 508 GLY B O 1
ATOM 8323 N N . CYS B 1 509 ? 54.969 -7.781 -17.062 1 76.44 509 CYS B N 1
ATOM 8324 C CA . CYS B 1 509 ? 54.531 -6.461 -17.5 1 76.44 509 CYS B CA 1
ATOM 8325 C C . CYS B 1 509 ? 53.594 -6.57 -18.703 1 76.44 509 CYS B C 1
ATOM 8327 O O . CYS B 1 509 ? 53.688 -7.5 -19.5 1 76.44 509 CYS B O 1
ATOM 8329 N N . SER B 1 510 ? 52.625 -5.828 -18.781 1 83.56 510 SER B N 1
ATOM 8330 C CA . SER B 1 510 ? 51.688 -5.688 -19.906 1 83.56 510 SER B CA 1
ATOM 8331 C C . SER B 1 510 ? 51.594 -4.23 -20.344 1 83.56 510 SER B C 1
ATOM 8333 O O . SER B 1 510 ? 52 -3.324 -19.625 1 83.56 510 SER B O 1
ATOM 8335 N N . ARG B 1 511 ? 51.062 -4.145 -21.562 1 84.44 511 ARG B N 1
ATOM 8336 C CA . ARG B 1 511 ? 50.906 -2.789 -22.078 1 84.44 511 ARG B CA 1
ATOM 8337 C C . ARG B 1 511 ? 49.719 -2.098 -21.438 1 84.44 511 ARG B C 1
ATOM 8339 O O . ARG B 1 511 ? 48.625 -2.66 -21.406 1 84.44 511 ARG B O 1
ATOM 8346 N N . CYS B 1 512 ? 49.969 -0.949 -20.891 1 82.31 512 CYS B N 1
ATOM 8347 C CA . CYS B 1 512 ? 48.906 -0.132 -20.297 1 82.31 512 CYS B CA 1
ATOM 8348 C C . CYS B 1 512 ? 47.844 0.2 -21.312 1 82.31 512 CYS B C 1
ATOM 8350 O O . CYS B 1 512 ? 48.156 0.574 -22.453 1 82.31 512 CYS B O 1
ATOM 8352 N N . LYS B 1 513 ? 46.75 0.121 -20.969 1 84.5 513 LYS B N 1
ATOM 8353 C CA . LYS B 1 513 ? 45.625 0.353 -21.859 1 84.5 513 LYS B CA 1
ATOM 8354 C C . LYS B 1 513 ? 45.562 1.812 -22.297 1 84.5 513 LYS B C 1
ATOM 8356 O O . LYS B 1 513 ? 45.125 2.107 -23.406 1 84.5 513 LYS B O 1
ATOM 8361 N N . LEU B 1 514 ? 46.062 2.662 -21.516 1 83 514 LEU B N 1
ATOM 8362 C CA . LEU B 1 514 ? 45.938 4.086 -21.812 1 83 514 LEU B CA 1
ATOM 8363 C C . LEU B 1 514 ? 47.188 4.629 -22.5 1 83 514 LEU B C 1
ATOM 8365 O O . LEU B 1 514 ? 47.094 5.164 -23.609 1 83 514 LEU B O 1
ATOM 8369 N N . CYS B 1 515 ? 48.375 4.508 -21.906 1 78.88 515 CYS B N 1
ATOM 8370 C CA . CYS B 1 515 ? 49.594 5.148 -22.438 1 78.88 515 CYS B CA 1
ATOM 8371 C C . CYS B 1 515 ? 50.375 4.168 -23.281 1 78.88 515 CYS B C 1
ATOM 8373 O O . CYS B 1 515 ? 51.344 4.559 -23.938 1 78.88 515 CYS B O 1
ATOM 8375 N N . ARG B 1 516 ? 49.969 2.883 -23.281 1 85.5 516 ARG B N 1
ATOM 8376 C CA . ARG B 1 516 ? 50.531 1.812 -24.094 1 85.5 516 ARG B CA 1
ATOM 8377 C C . ARG B 1 516 ? 51.969 1.518 -23.688 1 85.5 516 ARG B C 1
ATOM 8379 O O . ARG B 1 516 ? 52.688 0.841 -24.422 1 85.5 516 ARG B O 1
ATOM 8386 N N . LYS B 1 517 ? 52.469 2.043 -22.609 1 82.94 517 LYS B N 1
ATOM 8387 C CA . LYS B 1 517 ? 53.75 1.681 -22.062 1 82.94 517 LYS B CA 1
ATOM 8388 C C . LYS B 1 517 ? 53.688 0.426 -21.203 1 82.94 517 LYS B C 1
ATOM 8390 O O . LYS B 1 517 ? 52.594 0.028 -20.797 1 82.94 517 LYS B O 1
ATOM 8395 N N . CYS B 1 518 ? 54.75 -0.147 -21.016 1 81.5 518 CYS B N 1
ATOM 8396 C CA . CYS B 1 518 ? 54.781 -1.381 -20.25 1 81.5 518 CYS B CA 1
ATOM 8397 C C . CYS B 1 518 ? 54.531 -1.1 -18.766 1 81.5 518 CYS B C 1
ATOM 8399 O O . CYS B 1 518 ? 55.156 -0.187 -18.188 1 81.5 518 CYS B O 1
ATOM 8401 N N . THR B 1 519 ? 53.594 -1.817 -18.203 1 84.12 519 THR B N 1
ATOM 8402 C CA . THR B 1 519 ? 53.281 -1.659 -16.781 1 84.12 519 THR B CA 1
ATOM 8403 C C . THR B 1 519 ? 53.156 -3.018 -16.094 1 84.12 519 THR B C 1
ATOM 8405 O O . THR B 1 519 ? 52.656 -3.979 -16.672 1 84.12 519 THR B O 1
ATOM 8408 N N . PRO B 1 520 ? 53.688 -3.049 -14.93 1 80.06 520 PRO B N 1
ATOM 8409 C CA . PRO B 1 520 ? 53.562 -4.301 -14.18 1 80.06 520 PRO B CA 1
ATOM 8410 C C . PRO B 1 520 ? 52.25 -4.363 -13.359 1 80.06 520 PRO B C 1
ATOM 8412 O O . PRO B 1 520 ? 52.031 -5.332 -12.625 1 80.06 520 PRO B O 1
ATOM 8415 N N . PHE B 1 521 ? 51.406 -3.436 -13.469 1 82.25 521 PHE B N 1
ATOM 8416 C CA . PHE B 1 521 ? 50.188 -3.373 -12.641 1 82.25 521 PHE B CA 1
ATOM 8417 C C . PHE B 1 521 ? 48.938 -3.594 -13.484 1 82.25 521 PHE B C 1
ATOM 8419 O O . PHE B 1 521 ? 48.938 -3.295 -14.68 1 82.25 521 PHE B O 1
ATOM 8426 N N . MET B 1 522 ? 47.938 -4.199 -12.828 1 83.31 522 MET B N 1
ATOM 8427 C CA . MET B 1 522 ? 46.594 -4.266 -13.398 1 83.31 522 MET B CA 1
ATOM 8428 C C . MET B 1 522 ? 45.531 -4.027 -12.328 1 83.31 522 MET B C 1
ATOM 8430 O O . MET B 1 522 ? 45.781 -4.188 -11.133 1 83.31 522 MET B O 1
ATOM 8434 N N . CYS B 1 523 ? 44.438 -3.473 -12.711 1 74.44 523 CYS B N 1
ATOM 8435 C CA . CYS B 1 523 ? 43.344 -3.301 -11.781 1 74.44 523 CYS B CA 1
ATOM 8436 C C . CYS B 1 523 ? 42.75 -4.648 -11.367 1 74.44 523 CYS B C 1
ATOM 8438 O O . CYS B 1 523 ? 42.5 -5.5 -12.211 1 74.44 523 CYS B O 1
ATOM 8440 N N . GLU B 1 524 ? 42.656 -4.77 -10.125 1 71.62 524 GLU B N 1
ATOM 8441 C CA . GLU B 1 524 ? 42.156 -6.047 -9.609 1 71.62 524 GLU B CA 1
ATOM 8442 C C . GLU B 1 524 ? 40.719 -6.312 -10.031 1 71.62 524 GLU B C 1
ATOM 8444 O O . GLU B 1 524 ? 40.375 -7.438 -10.398 1 71.62 524 GLU B O 1
ATOM 8449 N N . ALA B 1 525 ? 40.125 -5.273 -10.016 1 65.06 525 ALA B N 1
ATOM 8450 C CA . ALA B 1 525 ? 38.688 -5.41 -10.258 1 65.06 525 ALA B CA 1
ATOM 8451 C C . ALA B 1 525 ? 38.406 -5.602 -11.742 1 65.06 525 ALA B C 1
ATOM 8453 O O . ALA B 1 525 ? 37.625 -6.477 -12.125 1 65.06 525 ALA B O 1
ATOM 8454 N N . CYS B 1 526 ? 39.062 -4.82 -12.68 1 66 526 CYS B N 1
ATOM 8455 C CA . CYS B 1 526 ? 38.719 -4.836 -14.102 1 66 526 CYS B CA 1
ATOM 8456 C C . CYS B 1 526 ? 39.781 -5.594 -14.906 1 66 526 CYS B C 1
ATOM 8458 O O . CYS B 1 526 ? 39.625 -5.789 -16.109 1 66 526 CYS B O 1
ATOM 8460 N N . GLU B 1 527 ? 40.812 -5.918 -14.305 1 75.69 527 GLU B N 1
ATOM 8461 C CA . GLU B 1 527 ? 41.938 -6.676 -14.859 1 75.69 527 GLU B CA 1
ATOM 8462 C C . GLU B 1 527 ? 42.5 -5.988 -16.094 1 75.69 527 GLU B C 1
ATOM 8464 O O . GLU B 1 527 ? 42.969 -6.652 -17.016 1 75.69 527 GLU B O 1
ATOM 8469 N N . VAL B 1 528 ? 42.5 -4.777 -16.156 1 80.25 528 VAL B N 1
ATOM 8470 C CA . VAL B 1 528 ? 43.094 -3.957 -17.203 1 80.25 528 VAL B CA 1
ATOM 8471 C C . VAL B 1 528 ? 44.469 -3.461 -16.734 1 80.25 528 VAL B C 1
ATOM 8473 O O . VAL B 1 528 ? 44.625 -2.912 -15.641 1 80.25 528 VAL B O 1
ATOM 8476 N N . PRO B 1 529 ? 45.438 -3.756 -17.578 1 84.31 529 PRO B N 1
ATOM 8477 C CA . PRO B 1 529 ? 46.75 -3.23 -17.203 1 84.31 529 PRO B CA 1
ATOM 8478 C C . PRO B 1 529 ? 46.812 -1.706 -17.25 1 84.31 529 PRO B C 1
ATOM 8480 O O . PRO B 1 529 ? 46.469 -1.109 -18.281 1 84.31 529 PRO B O 1
ATOM 8483 N N . LEU B 1 530 ? 47.156 -1.054 -16.234 1 85.19 530 LEU B N 1
ATOM 8484 C CA . LEU B 1 530 ? 47.25 0.398 -16.109 1 85.19 530 LEU B CA 1
ATOM 8485 C C . LEU B 1 530 ? 48.438 0.804 -15.266 1 85.19 530 LEU B C 1
ATOM 8487 O O . LEU B 1 530 ? 48.75 0.151 -14.266 1 85.19 530 LEU B O 1
ATOM 8491 N N . CYS B 1 531 ? 49.062 1.808 -15.773 1 80.81 531 CYS B N 1
ATOM 8492 C CA . CYS B 1 531 ? 50.25 2.293 -15.07 1 80.81 531 CYS B CA 1
ATOM 8493 C C . CYS B 1 531 ? 49.844 2.938 -13.742 1 80.81 531 CYS B C 1
ATOM 8495 O O . CYS B 1 531 ? 48.812 3.604 -13.641 1 80.81 531 CYS B O 1
ATOM 8497 N N . VAL B 1 532 ? 50.594 2.613 -12.703 1 80.12 532 VAL B N 1
ATOM 8498 C CA . VAL B 1 532 ? 50.5 3.32 -11.43 1 80.12 532 VAL B CA 1
ATOM 8499 C C . VAL B 1 532 ? 51.906 3.83 -11.047 1 80.12 532 VAL B C 1
ATOM 8501 O O . VAL B 1 532 ? 52.625 3.178 -10.281 1 80.12 532 VAL B O 1
ATOM 8504 N N . ILE B 1 533 ? 52.312 4.914 -11.688 1 73.31 533 ILE B N 1
ATOM 8505 C CA . ILE B 1 533 ? 53.594 5.559 -11.43 1 73.31 533 ILE B CA 1
ATOM 8506 C C . ILE B 1 533 ? 53.375 7.039 -11.117 1 73.31 533 ILE B C 1
ATOM 8508 O O . ILE B 1 533 ? 52.375 7.629 -11.547 1 73.31 533 ILE B O 1
ATOM 8512 N N . VAL B 1 534 ? 54.188 7.648 -10.25 1 69 534 VAL B N 1
ATOM 8513 C CA . VAL B 1 534 ? 54.031 9 -9.711 1 69 534 VAL B CA 1
ATOM 8514 C C . VAL B 1 534 ? 53.812 9.984 -10.852 1 69 534 VAL B C 1
ATOM 8516 O O . VAL B 1 534 ? 52.938 10.875 -10.75 1 69 534 VAL B O 1
ATOM 8519 N N . ASP B 1 535 ? 54.406 9.805 -11.961 1 69.88 535 ASP B N 1
ATOM 8520 C CA . ASP B 1 535 ? 54.312 10.758 -13.055 1 69.88 535 ASP B CA 1
ATOM 8521 C C . ASP B 1 535 ? 53.344 10.281 -14.117 1 69.88 535 ASP B C 1
ATOM 8523 O O . ASP B 1 535 ? 53.062 11 -15.078 1 69.88 535 ASP B O 1
ATOM 8527 N N . ARG B 1 536 ? 52.844 9.109 -14.031 1 75.94 536 ARG B N 1
ATOM 8528 C CA . ARG B 1 536 ? 51.938 8.508 -15.008 1 75.94 536 ARG B CA 1
ATOM 8529 C C . ARG B 1 536 ? 50.938 7.566 -14.336 1 75.94 536 ARG B C 1
ATOM 8531 O O . ARG B 1 536 ? 51.219 6.367 -14.211 1 75.94 536 ARG B O 1
ATOM 8538 N N . ASN B 1 537 ? 49.875 8.109 -13.883 1 77.62 537 ASN B N 1
ATOM 8539 C CA . ASN B 1 537 ? 48.875 7.309 -13.203 1 77.62 537 ASN B CA 1
ATOM 8540 C C . ASN B 1 537 ? 47.656 7.047 -14.109 1 77.62 537 ASN B C 1
ATOM 8542 O O . ASN B 1 537 ? 46.625 7.68 -13.969 1 77.62 537 ASN B O 1
ATOM 8546 N N . CYS B 1 538 ? 47.844 6.098 -14.922 1 79.69 538 CYS B N 1
ATOM 8547 C CA . CYS B 1 538 ? 46.812 5.711 -15.867 1 79.69 538 CYS B CA 1
ATOM 8548 C C . CYS B 1 538 ? 45.656 5.027 -15.156 1 79.69 538 CYS B C 1
ATOM 8550 O O . CYS B 1 538 ? 44.531 5.055 -15.633 1 79.69 538 CYS B O 1
ATOM 8552 N N . HIS B 1 539 ? 45.969 4.406 -14.102 1 77.25 539 HIS B N 1
ATOM 8553 C CA . HIS B 1 539 ? 44.938 3.738 -13.312 1 77.25 539 HIS B CA 1
ATOM 8554 C C . HIS B 1 539 ? 43.875 4.73 -12.844 1 77.25 539 HIS B C 1
ATOM 8556 O O . HIS B 1 539 ? 42.688 4.473 -12.961 1 77.25 539 HIS B O 1
ATOM 8562 N N . LYS B 1 540 ? 44.375 5.793 -12.336 1 75.56 540 LYS B N 1
ATOM 8563 C CA . LYS B 1 540 ? 43.438 6.852 -11.914 1 75.56 540 LYS B CA 1
ATOM 8564 C C . LYS B 1 540 ? 42.688 7.426 -13.102 1 75.56 540 LYS B C 1
ATOM 8566 O O . LYS B 1 540 ? 41.469 7.59 -13.047 1 75.56 540 LYS B O 1
ATOM 8571 N N . LEU B 1 541 ? 43.406 7.746 -14.07 1 74.81 541 LEU B N 1
ATOM 8572 C CA . LEU B 1 541 ? 42.812 8.375 -15.25 1 74.81 541 LEU B CA 1
ATOM 8573 C C . LEU B 1 541 ? 41.75 7.48 -15.867 1 74.81 541 LEU B C 1
ATOM 8575 O O . LEU B 1 541 ? 40.688 7.961 -16.266 1 74.81 541 LEU B O 1
ATOM 8579 N N . TYR B 1 542 ? 42.094 6.305 -16 1 72.12 542 TYR B N 1
ATOM 8580 C CA . TYR B 1 542 ? 41.219 5.332 -16.609 1 72.12 542 TYR B CA 1
ATOM 8581 C C . TYR B 1 542 ? 39.938 5.188 -15.805 1 72.12 542 TYR B C 1
ATOM 8583 O O . TYR B 1 542 ? 38.844 5.117 -16.359 1 72.12 542 TYR B O 1
ATOM 8591 N N . HIS B 1 543 ? 40.062 5.117 -14.578 1 66.5 543 HIS B N 1
ATOM 8592 C CA . HIS B 1 543 ? 38.906 4.812 -13.734 1 66.5 543 HIS B CA 1
ATOM 8593 C C . HIS B 1 543 ? 38.219 6.09 -13.266 1 66.5 543 HIS B C 1
ATOM 8595 O O . HIS B 1 543 ? 37.094 6.043 -12.727 1 66.5 543 HIS B O 1
ATOM 8601 N N . SER B 1 544 ? 38.875 7.18 -13.359 1 62.16 544 SER B N 1
ATOM 8602 C CA . SER B 1 544 ? 38.219 8.469 -13.18 1 62.16 544 SER B CA 1
ATOM 8603 C C . SER B 1 544 ? 37.438 8.867 -14.43 1 62.16 544 SER B C 1
ATOM 8605 O O . SER B 1 544 ? 36.406 9.547 -14.336 1 62.16 544 SER B O 1
ATOM 8607 N N . SER B 1 545 ? 38 8.734 -15.648 1 49.66 545 SER B N 1
ATOM 8608 C CA . SER B 1 545 ? 37.406 9.148 -16.922 1 49.66 545 SER B CA 1
ATOM 8609 C C . SER B 1 545 ? 36.25 8.234 -17.328 1 49.66 545 SER B C 1
ATOM 8611 O O . SER B 1 545 ? 35.312 8.672 -18 1 49.66 545 SER B O 1
ATOM 8613 N N . THR B 1 546 ? 36.438 6.969 -17.25 1 42.5 546 THR B N 1
ATOM 8614 C CA . THR B 1 546 ? 35.469 6.059 -17.875 1 42.5 546 THR B CA 1
ATOM 8615 C C . THR B 1 546 ? 34.125 6.121 -17.172 1 42.5 546 THR B C 1
ATOM 8617 O O . THR B 1 546 ? 33.188 5.41 -17.547 1 42.5 546 THR B O 1
ATOM 8620 N N . GLY B 1 547 ? 33.969 6.73 -16.094 1 39.41 547 GLY B N 1
ATOM 8621 C CA . GLY B 1 547 ? 32.562 6.895 -15.711 1 39.41 547 GLY B CA 1
ATOM 8622 C C . GLY B 1 547 ? 31.719 7.531 -16.797 1 39.41 547 GLY B C 1
ATOM 8623 O O . GLY B 1 547 ? 30.5 7.562 -16.703 1 39.41 547 GLY B O 1
ATOM 8624 N N . GLY B 1 548 ? 32.25 8.539 -17.531 1 32.09 548 GLY B N 1
ATOM 8625 C CA . GLY B 1 548 ? 31.453 9.281 -18.484 1 32.09 548 GLY B CA 1
ATOM 8626 C C . GLY B 1 548 ? 31.188 8.516 -19.766 1 32.09 548 GLY B C 1
ATOM 8627 O O . GLY B 1 548 ? 30.234 8.82 -20.5 1 32.09 548 GLY B O 1
ATOM 8628 N N . THR B 1 549 ? 32.188 7.945 -20.469 1 29.14 549 THR B N 1
ATOM 8629 C CA . THR B 1 549 ? 32.094 7.738 -21.906 1 29.14 549 THR B CA 1
ATOM 8630 C C . THR B 1 549 ? 31.516 6.363 -22.219 1 29.14 549 THR B C 1
ATOM 8632 O O . THR B 1 549 ? 31.578 5.902 -23.359 1 29.14 549 THR B O 1
ATOM 8635 N N . GLU B 1 550 ? 31.234 5.543 -21.328 1 27.28 550 GLU B N 1
ATOM 8636 C CA . GLU B 1 550 ? 30.641 4.43 -22.078 1 27.28 550 GLU B CA 1
ATOM 8637 C C . GLU B 1 550 ? 29.312 4.828 -22.703 1 27.28 550 GLU B C 1
ATOM 8639 O O . GLU B 1 550 ? 28.328 5.055 -21.984 1 27.28 550 GLU B O 1
ATOM 8644 N N . GLN B 1 551 ? 29.344 5.691 -23.734 1 24.19 551 GLN B N 1
ATOM 8645 C CA . GLN B 1 551 ? 28.328 5.707 -24.781 1 24.19 551 GLN B CA 1
ATOM 8646 C C . GLN B 1 551 ? 28.156 4.324 -25.406 1 24.19 551 GLN B C 1
ATOM 8648 O O . GLN B 1 551 ? 29.141 3.666 -25.75 1 24.19 551 GLN B O 1
#

InterPro domains:
  IPR029526 PiggyBac transposable element-derived protein [PF13843] (95-447)